Protein AF-0000000080189871 (afdb_homodimer)

Structure (mmCIF, N/CA/C/O backbone):
data_AF-0000000080189871-model_v1
#
loop_
_entity.id
_entity.type
_entity.pdbx_description
1 polymer 'Mannobiose 2-epimerase'
#
loop_
_atom_site.group_PDB
_atom_site.id
_atom_site.type_symbol
_atom_site.label_atom_id
_atom_site.label_alt_id
_atom_site.label_comp_id
_atom_site.label_asym_id
_atom_site.label_entity_id
_atom_site.label_seq_id
_atom_site.pdbx_PDB_ins_code
_atom_site.Cartn_x
_atom_site.Cartn_y
_atom_site.Cartn_z
_atom_site.occupancy
_atom_site.B_iso_or_equiv
_atom_site.auth_seq_id
_atom_site.auth_comp_id
_atom_site.auth_asym_id
_atom_site.auth_atom_id
_atom_site.pdbx_PDB_model_num
ATOM 1 N N . MET A 1 1 ? 31.719 9.633 5.012 1 29.56 1 MET A N 1
ATOM 2 C CA . MET A 1 1 ? 30.281 9.875 4.852 1 29.56 1 MET A CA 1
ATOM 3 C C . MET A 1 1 ? 29.766 10.789 5.957 1 29.56 1 MET A C 1
ATOM 5 O O . MET A 1 1 ? 28.578 11.109 5.988 1 29.56 1 MET A O 1
ATOM 9 N N . SER A 1 2 ? 30.438 10.758 7.121 1 47.84 2 SER A N 1
ATOM 10 C CA . SER A 1 2 ? 30.312 11.312 8.469 1 47.84 2 SER A CA 1
ATOM 11 C C . SER A 1 2 ? 30.469 12.828 8.453 1 47.84 2 SER A C 1
ATOM 13 O O . SER A 1 2 ? 29.766 13.531 9.188 1 47.84 2 SER A O 1
ATOM 15 N N . THR A 1 3 ? 31.281 13.258 7.617 1 51.78 3 THR A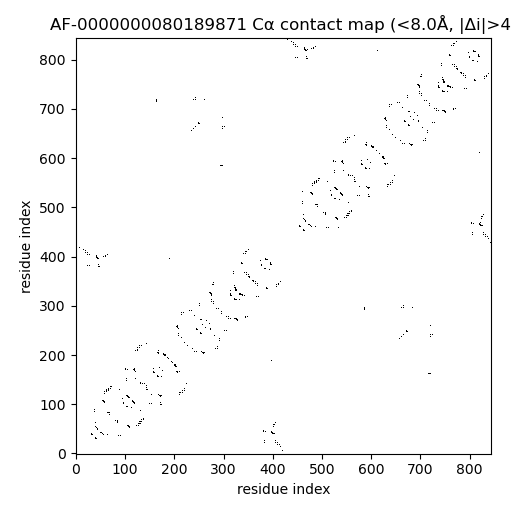 N 1
ATOM 16 C CA . THR A 1 3 ? 31.734 14.641 7.691 1 51.78 3 THR A CA 1
ATOM 17 C C . THR A 1 3 ? 30.672 15.586 7.137 1 51.78 3 THR A C 1
ATOM 19 O O . THR A 1 3 ? 30.438 16.656 7.699 1 51.78 3 THR A O 1
ATOM 22 N N . GLY A 1 4 ? 29.875 15.062 6.09 1 62.22 4 GLY A N 1
ATOM 23 C CA . GLY A 1 4 ? 28.875 15.867 5.41 1 62.22 4 GLY A CA 1
ATOM 24 C C . GLY A 1 4 ? 27.625 16.109 6.242 1 62.22 4 GLY A C 1
ATOM 25 O O . GLY A 1 4 ? 27.141 17.234 6.324 1 62.22 4 GLY A O 1
ATOM 26 N N . SER A 1 5 ? 27.344 15.133 7.004 1 73.94 5 SER A N 1
ATOM 27 C CA . SER A 1 5 ? 26.172 15.258 7.859 1 73.94 5 SER A CA 1
ATOM 28 C C . SER A 1 5 ? 26.469 16.109 9.086 1 73.94 5 SER A C 1
ATOM 30 O O . SER A 1 5 ? 25.641 16.922 9.5 1 73.94 5 SER A O 1
ATOM 32 N N . ASP A 1 6 ? 27.656 15.922 9.617 1 78.38 6 ASP A N 1
ATOM 33 C CA . ASP A 1 6 ? 28.062 16.703 10.789 1 78.38 6 ASP A CA 1
ATOM 34 C C . ASP A 1 6 ? 28.125 18.188 10.461 1 78.38 6 ASP A C 1
ATOM 36 O O . ASP A 1 6 ? 27.75 19.031 11.281 1 78.38 6 ASP A O 1
ATOM 40 N N . ASP A 1 7 ? 28.453 18.422 9.297 1 89.19 7 ASP A N 1
ATOM 41 C CA . ASP A 1 7 ? 28.562 19.812 8.859 1 89.19 7 ASP A CA 1
ATOM 42 C C . ASP A 1 7 ? 27.172 20.438 8.664 1 89.19 7 ASP A C 1
ATOM 44 O O . ASP A 1 7 ? 26.953 21.594 9.008 1 89.19 7 ASP A O 1
ATOM 48 N N . LEU A 1 8 ? 26.266 19.594 8.234 1 95.56 8 LEU A N 1
ATOM 49 C CA . LEU A 1 8 ? 24.906 20.062 8.008 1 95.56 8 LEU A CA 1
ATOM 50 C C . LEU A 1 8 ? 24.219 20.422 9.32 1 95.56 8 LEU A C 1
ATOM 52 O O . LEU A 1 8 ? 23.594 21.469 9.445 1 95.56 8 LEU A O 1
ATOM 56 N N . ALA A 1 9 ? 24.359 19.594 10.32 1 96.56 9 ALA A N 1
ATOM 57 C CA . ALA A 1 9 ? 23.781 19.828 11.641 1 96.56 9 ALA A CA 1
ATOM 58 C C . ALA A 1 9 ? 24.406 21.047 12.305 1 96.56 9 ALA A C 1
ATOM 60 O O . ALA A 1 9 ? 23.703 21.875 12.875 1 96.56 9 ALA A O 1
ATOM 61 N N . ALA A 1 10 ? 25.672 21.156 12.258 1 96.38 10 ALA A N 1
ATOM 62 C CA . ALA A 1 10 ? 26.391 22.266 12.875 1 96.38 10 ALA A CA 1
ATOM 63 C C . ALA A 1 10 ? 25.938 23.609 12.297 1 96.38 10 ALA A C 1
ATOM 65 O O . ALA A 1 10 ? 25.875 24.609 13.008 1 96.38 10 ALA A O 1
ATOM 66 N N . GLU A 1 11 ? 25.641 23.547 11.078 1 96.81 11 GLU A N 1
ATOM 67 C CA . GLU A 1 11 ? 25.266 24.781 10.406 1 96.81 11 GLU A CA 1
ATOM 68 C C . GLU A 1 11 ? 23.797 25.125 10.617 1 96.81 11 GLU A C 1
ATOM 70 O O . GLU A 1 11 ? 23.453 26.281 10.859 1 96.81 11 GLU A O 1
ATOM 75 N N . TYR A 1 12 ? 22.922 24.141 10.594 1 98.19 12 TYR A N 1
ATOM 76 C CA . TYR A 1 12 ? 21.5 24.453 10.453 1 98.19 12 TYR A CA 1
ATOM 77 C C . TYR A 1 12 ? 20.766 24.281 11.781 1 98.19 12 TYR A C 1
ATOM 79 O O . TYR A 1 12 ? 19.734 24.906 12.008 1 98.19 12 TYR A O 1
ATOM 87 N N . VAL A 1 13 ? 21.25 23.469 12.688 1 97.88 13 VAL A N 1
ATOM 88 C CA . VAL A 1 13 ? 20.547 23.234 13.953 1 97.88 13 VAL A CA 1
ATOM 89 C C . VAL A 1 13 ? 20.422 24.562 14.719 1 97.88 13 VAL A C 1
ATOM 91 O O . VAL A 1 13 ? 19.328 24.906 15.172 1 97.88 13 VAL A O 1
ATOM 94 N N . PRO A 1 14 ? 21.5 25.391 14.836 1 97.31 14 PRO A N 1
ATOM 95 C CA . PRO A 1 14 ? 21.344 26.656 15.547 1 97.31 14 PRO A CA 1
ATOM 96 C C . PRO A 1 14 ? 20.344 27.594 14.867 1 97.31 14 PRO A C 1
ATOM 98 O O . PRO A 1 14 ? 19.594 28.297 15.547 1 97.31 14 PRO A O 1
ATOM 101 N N . LYS A 1 15 ? 20.328 27.625 13.555 1 98 15 LYS A N 1
ATOM 102 C CA . LYS A 1 15 ? 19.406 28.469 12.805 1 98 15 LYS A CA 1
ATOM 103 C C . LYS A 1 15 ? 17.953 28.047 13.039 1 98 15 LYS A C 1
ATOM 105 O O . LYS A 1 15 ? 17.078 28.891 13.258 1 98 15 LYS A O 1
ATOM 110 N N . LEU A 1 16 ? 17.766 26.75 12.977 1 98.5 16 LEU A N 1
ATOM 111 C CA . LEU A 1 16 ? 16.422 26.203 13.164 1 98.5 16 LEU A CA 1
ATOM 112 C C . LEU A 1 16 ? 15.938 26.438 14.594 1 98.5 16 LEU A C 1
ATOM 114 O O . LEU A 1 16 ? 14.766 26.766 14.812 1 98.5 16 LEU A O 1
ATOM 118 N N . ARG A 1 17 ? 16.812 26.25 15.555 1 97.44 17 ARG A N 1
ATOM 119 C CA . ARG A 1 17 ? 16.453 26.469 16.953 1 97.44 17 ARG A CA 1
ATOM 120 C C . ARG A 1 17 ? 16.094 27.922 17.203 1 97.44 17 ARG A C 1
ATOM 122 O O . ARG A 1 17 ? 15.109 28.203 17.891 1 97.44 17 ARG A O 1
ATOM 129 N N . ARG A 1 18 ? 16.875 28.812 16.672 1 97.19 18 ARG A N 1
ATOM 130 C CA . ARG A 1 18 ? 16.562 30.234 16.797 1 97.19 18 ARG A CA 1
ATOM 131 C C . ARG A 1 18 ? 15.211 30.547 16.172 1 97.19 18 ARG A C 1
ATOM 133 O O . ARG A 1 18 ? 14.414 31.297 16.734 1 97.19 18 ARG A O 1
ATOM 140 N N . ASN A 1 19 ? 14.992 30.016 15 1 98.44 19 ASN A N 1
ATOM 141 C CA . ASN A 1 19 ? 13.711 30.188 14.32 1 98.44 19 ASN A CA 1
ATOM 142 C C . ASN A 1 19 ? 12.547 29.703 15.18 1 98.44 19 ASN A C 1
ATOM 144 O O . ASN A 1 19 ? 11.547 30.406 15.32 1 98.44 19 ASN A O 1
ATOM 148 N N . LEU A 1 20 ? 12.672 28.531 15.773 1 98.06 20 LEU A N 1
ATOM 149 C CA . LEU A 1 20 ? 11.625 27.938 16.609 1 98.06 20 LEU A CA 1
ATOM 150 C C . LEU A 1 20 ? 11.391 28.766 17.859 1 98.06 20 LEU A C 1
ATOM 152 O O . LEU A 1 20 ? 10.258 29.125 18.172 1 98.06 20 LEU A O 1
ATOM 156 N N . GLU A 1 21 ? 12.438 29.172 18.547 1 96.56 21 GLU A N 1
ATOM 157 C CA . GLU A 1 21 ? 12.328 29.828 19.859 1 96.56 21 GLU A CA 1
ATOM 158 C C . GLU A 1 21 ? 12.047 31.312 19.703 1 96.56 21 GLU A C 1
ATOM 160 O O . GLU A 1 21 ? 11.062 31.828 20.25 1 96.56 21 GLU A O 1
ATOM 165 N N . ASP A 1 22 ? 12.859 31.984 18.859 1 96.88 22 ASP A N 1
ATOM 166 C CA . ASP A 1 22 ? 12.867 33.438 18.859 1 96.88 22 ASP A CA 1
ATOM 167 C C . ASP A 1 22 ? 11.852 34 17.844 1 96.88 22 ASP A C 1
ATOM 169 O O . ASP A 1 22 ? 11.453 35.156 17.938 1 96.88 22 ASP A O 1
ATOM 173 N N . VAL A 1 23 ? 11.469 33.156 16.938 1 98.06 23 VAL A N 1
ATOM 174 C CA . VAL A 1 23 ? 10.586 33.688 15.898 1 98.06 23 VAL A CA 1
ATOM 175 C C . VAL A 1 23 ? 9.18 33.125 16.094 1 98.06 23 VAL A C 1
ATOM 177 O O . VAL A 1 23 ? 8.211 33.875 16.172 1 98.06 23 VAL A O 1
ATOM 180 N N . VAL A 1 24 ? 9.047 31.797 16.266 1 98.19 24 VAL A N 1
ATOM 181 C CA . VAL A 1 24 ? 7.734 31.156 16.312 1 98.19 24 VAL A CA 1
ATOM 182 C C . VAL A 1 24 ? 7.191 31.203 17.734 1 98.19 24 VAL A C 1
ATOM 184 O O . VAL A 1 24 ? 6.148 31.812 17.984 1 98.19 24 VAL A O 1
ATOM 187 N N . LEU A 1 25 ? 7.891 30.656 18.703 1 97.31 25 LEU A N 1
ATOM 188 C CA . LEU A 1 25 ? 7.379 30.531 20.062 1 97.31 25 LEU A CA 1
ATOM 189 C C . LEU A 1 25 ? 7.266 31.906 20.734 1 97.31 25 LEU A C 1
ATOM 191 O O . LEU A 1 25 ? 6.293 32.188 21.438 1 97.31 25 LEU A O 1
ATOM 195 N N . ASP A 1 26 ? 8.242 32.75 20.484 1 96.88 26 ASP A N 1
ATOM 196 C CA . ASP A 1 26 ? 8.195 34.094 21.062 1 96.88 26 ASP A CA 1
ATOM 197 C C . ASP A 1 26 ? 6.98 34.875 20.562 1 96.88 26 ASP A C 1
ATOM 199 O O . ASP A 1 26 ? 6.434 35.719 21.281 1 96.88 26 ASP A O 1
ATOM 203 N N . PHE A 1 27 ? 6.609 34.625 19.344 1 98.06 27 PHE A N 1
ATOM 204 C CA . PHE A 1 27 ? 5.434 35.312 18.781 1 98.06 27 PHE A CA 1
ATOM 205 C C . PHE A 1 27 ? 4.164 34.812 19.469 1 98.06 27 PHE A C 1
ATOM 207 O O . PHE A 1 27 ? 3.303 35.625 19.844 1 98.06 27 PHE A O 1
ATOM 214 N N . TRP A 1 28 ? 3.979 33.562 19.656 1 98.06 28 TRP A N 1
ATOM 215 C CA . TRP A 1 28 ? 2.713 32.938 20.062 1 98.06 28 TRP A CA 1
ATOM 216 C C . TRP A 1 28 ? 2.557 33 21.578 1 98.06 28 TRP A C 1
ATOM 218 O O . TRP A 1 28 ? 1.436 33 22.094 1 98.06 28 TRP A O 1
ATOM 228 N N . LEU A 1 29 ? 3.695 33.031 22.297 1 96.25 29 LEU A N 1
ATOM 229 C CA . LEU A 1 29 ? 3.613 33 23.75 1 96.25 29 LEU A CA 1
ATOM 230 C C . LEU A 1 29 ? 3.965 34.344 24.359 1 96.25 29 LEU A C 1
ATOM 232 O O . LEU A 1 29 ? 4.996 34.938 24.016 1 96.25 29 LEU A O 1
ATOM 236 N N . PRO A 1 30 ? 3.131 34.812 25.219 1 96.69 30 PRO A N 1
ATOM 237 C CA . PRO A 1 30 ? 1.905 34.219 25.766 1 96.69 30 PRO A CA 1
ATOM 238 C C . PRO A 1 30 ? 0.652 34.688 25.016 1 96.69 30 PRO A C 1
ATOM 240 O O . PRO A 1 30 ? -0.467 34.438 25.469 1 96.69 30 PRO A O 1
ATOM 243 N N . ARG A 1 31 ? 0.87 35.312 23.922 1 95.31 31 ARG A N 1
ATOM 244 C CA . ARG A 1 31 ? -0.196 36.062 23.266 1 95.31 31 ARG A CA 1
ATOM 245 C C . ARG A 1 31 ? -1.363 35.156 22.906 1 95.31 31 ARG A C 1
ATOM 247 O O . ARG A 1 31 ? -2.52 35.594 22.906 1 95.31 31 ARG A O 1
ATOM 254 N N . CYS A 1 32 ? -1.1 33.969 22.562 1 97.69 32 CYS A N 1
ATOM 255 C CA . CYS A 1 32 ? -2.16 33.094 22.031 1 97.69 32 CYS A CA 1
ATOM 256 C C . CYS A 1 32 ? -2.975 32.469 23.172 1 97.69 32 CYS A C 1
ATOM 258 O O . CYS A 1 32 ? -4.051 31.922 22.938 1 97.69 32 CYS A O 1
ATOM 260 N N . LEU A 1 33 ? -2.488 32.5 24.406 1 98.31 33 LEU A N 1
ATOM 261 C CA . LEU A 1 33 ? -3.143 31.859 25.531 1 98.31 33 LEU A CA 1
ATOM 262 C C . LEU A 1 33 ? -4.359 32.656 25.984 1 98.31 33 LEU A C 1
ATOM 264 O O . LEU A 1 33 ? -4.246 33.844 26.312 1 98.31 33 LEU A O 1
ATOM 268 N N . ASP A 1 34 ? -5.469 32.062 25.906 1 98.19 34 ASP A N 1
ATOM 269 C CA . ASP A 1 34 ? -6.688 32.656 26.422 1 98.19 34 ASP A CA 1
ATOM 270 C C . ASP A 1 34 ? -6.938 32.25 27.875 1 98.19 34 ASP A C 1
ATOM 272 O O . ASP A 1 34 ? -7.75 31.375 28.156 1 98.19 34 ASP A O 1
ATOM 276 N N . ASP A 1 35 ? -6.398 32.938 28.766 1 95.56 35 ASP A N 1
ATOM 277 C CA . ASP A 1 35 ? -6.461 32.625 30.188 1 95.56 35 ASP A CA 1
ATOM 278 C C . ASP A 1 35 ? -7.859 32.875 30.75 1 95.56 35 ASP A C 1
ATOM 280 O O . ASP A 1 35 ? -8.203 32.344 31.812 1 95.56 35 ASP A O 1
ATOM 284 N N . GLU A 1 36 ? -8.555 33.656 30.031 1 96.94 36 GLU A N 1
ATOM 285 C CA . GLU A 1 36 ? -9.883 34 30.516 1 96.94 36 GLU A CA 1
ATOM 286 C C . GLU A 1 36 ? -10.898 32.906 30.203 1 96.94 36 GLU A C 1
ATOM 288 O O . GLU A 1 36 ? -11.695 32.531 31.047 1 96.94 36 GLU A O 1
ATOM 293 N N . HIS A 1 37 ? -10.836 32.375 29 1 97.81 37 HIS A N 1
ATOM 294 C CA . HIS A 1 37 ? -11.891 31.469 28.578 1 97.81 37 HIS A CA 1
ATOM 295 C C . HIS A 1 37 ? -11.328 30.094 28.234 1 97.81 37 HIS A C 1
ATOM 297 O O . HIS A 1 37 ? -12.078 29.156 27.969 1 97.81 37 HIS A O 1
ATOM 303 N N . GLY A 1 38 ? -10.016 29.953 28.266 1 98.19 38 GLY A N 1
ATOM 304 C CA . GLY A 1 38 ? -9.383 28.703 27.906 1 98.19 38 GLY A CA 1
ATOM 305 C C . GLY A 1 38 ? -9.062 28.609 26.422 1 98.19 38 GLY A C 1
ATOM 306 O O . GLY A 1 38 ? -9.57 29.391 25.625 1 98.19 38 GLY A O 1
ATOM 307 N N . GLY A 1 39 ? -8.195 27.688 26.094 1 98.5 39 GLY A N 1
ATOM 308 C CA . GLY A 1 39 ? -7.805 27.484 24.703 1 98.5 39 GLY A CA 1
ATOM 309 C C . GLY A 1 39 ? -6.875 28.578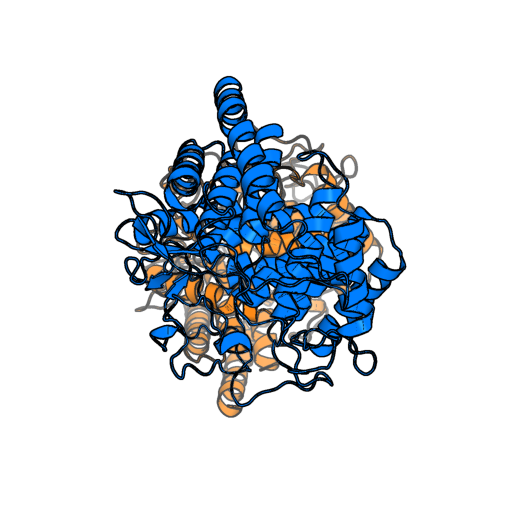 24.188 1 98.5 39 GLY A C 1
ATOM 310 O O . GLY A 1 39 ? -6.027 29.078 24.938 1 98.5 39 GLY A O 1
ATOM 311 N N . TYR A 1 40 ? -7.062 28.812 22.844 1 98.56 40 TYR A N 1
ATOM 312 C CA . TYR A 1 40 ? -6.086 29.703 22.203 1 98.56 40 TYR A CA 1
ATOM 313 C C . TYR A 1 40 ? -6.773 30.734 21.328 1 98.56 40 TYR A C 1
ATOM 315 O O . TYR A 1 40 ? -7.773 30.438 20.672 1 98.56 40 TYR A O 1
ATOM 323 N N . VAL A 1 41 ? -6.266 31.906 21.328 1 97.12 41 VAL A N 1
ATOM 324 C CA . VAL A 1 41 ? -6.637 32.969 20.375 1 97.12 41 VAL A CA 1
ATOM 325 C C . VAL A 1 41 ? -5.602 33.031 19.25 1 97.12 41 VAL A C 1
ATOM 327 O O . VAL A 1 41 ? -4.41 33.219 19.516 1 97.12 41 VAL A O 1
ATOM 330 N N . LEU A 1 42 ? -6.102 32.969 17.984 1 94.94 42 LEU A N 1
ATOM 331 C CA . LEU A 1 42 ? -5.117 32.656 16.953 1 94.94 42 LEU A CA 1
ATOM 332 C C . LEU A 1 42 ? -5.215 33.656 15.797 1 94.94 42 LEU A C 1
ATOM 334 O O . LEU A 1 42 ? -4.473 33.562 14.812 1 94.94 42 LEU A O 1
ATOM 338 N N . SER A 1 43 ? -6.047 34.656 15.898 1 93.62 43 SER A N 1
ATOM 339 C CA . SER A 1 43 ? -6.23 35.625 14.82 1 93.62 43 SER A CA 1
ATOM 340 C C . SER A 1 43 ? -5.344 36.844 15.016 1 93.62 43 SER A C 1
ATOM 342 O O . SER A 1 43 ? -5.668 37.75 15.797 1 93.62 43 SER A O 1
ATOM 344 N N . TYR A 1 44 ? -4.277 36.906 14.219 1 95.62 44 TYR A N 1
ATOM 345 C CA . TYR A 1 44 ? -3.338 38 14.305 1 95.62 44 TYR A CA 1
ATOM 346 C C . TYR A 1 44 ? -2.961 38.531 12.922 1 95.62 44 TYR A C 1
ATOM 348 O O . TYR A 1 44 ? -2.734 37.719 12 1 95.62 44 TYR A O 1
ATOM 356 N N . ASP A 1 45 ? -2.947 39.812 12.727 1 94.06 45 ASP A N 1
ATOM 357 C CA . ASP A 1 45 ? -2.67 40.406 11.422 1 94.06 45 ASP A CA 1
ATOM 358 C C . ASP A 1 45 ? -1.179 40.344 11.102 1 94.06 45 ASP A C 1
ATOM 360 O O . ASP A 1 45 ? -0.42 39.625 11.766 1 94.06 45 ASP A O 1
ATOM 364 N N . GLU A 1 46 ? -0.708 41.031 10.055 1 93.88 46 GLU A N 1
ATOM 365 C CA . GLU A 1 46 ? 0.654 40.906 9.547 1 93.88 46 GLU A CA 1
ATOM 366 C C . GLU A 1 46 ? 1.656 41.531 10.5 1 93.88 46 GLU A C 1
ATOM 368 O O . GLU A 1 46 ? 2.857 41.281 10.414 1 93.88 46 GLU A O 1
ATOM 373 N N . THR A 1 47 ? 1.153 42.344 11.469 1 94.94 47 THR A N 1
ATOM 374 C CA . THR A 1 47 ? 2.035 43 12.422 1 94.94 47 THR A CA 1
ATOM 375 C C . THR A 1 47 ? 1.99 42.312 13.781 1 94.94 47 THR A C 1
ATOM 377 O O . THR A 1 47 ? 2.691 42.719 14.711 1 94.94 47 THR A O 1
ATOM 380 N N . GLY A 1 48 ? 1.097 41.312 13.898 1 95 48 GLY A N 1
ATOM 381 C CA . GLY A 1 48 ? 0.972 40.594 15.156 1 95 48 GLY A CA 1
ATOM 382 C C . GLY A 1 48 ? -0.104 41.188 16.062 1 95 48 GLY A C 1
ATOM 383 O O . GLY A 1 48 ? -0.246 40.75 17.219 1 95 48 GLY A O 1
ATOM 384 N N . ALA A 1 49 ? -0.809 42.125 15.539 1 95.94 49 ALA A N 1
ATOM 385 C CA . ALA A 1 49 ? -1.943 42.656 16.297 1 95.94 49 ALA A CA 1
ATOM 386 C C . ALA A 1 49 ? -3.174 41.781 16.125 1 95.94 49 ALA A C 1
ATOM 388 O O . ALA A 1 49 ? -3.348 41.125 15.086 1 95.94 49 ALA A O 1
ATOM 389 N N . PHE A 1 50 ? -4 41.75 17.188 1 95.06 50 PHE A N 1
ATOM 390 C CA . PHE A 1 50 ? -5.23 40.969 17.094 1 95.06 50 PHE A CA 1
ATOM 391 C C . PHE A 1 50 ? -6.078 41.406 15.914 1 95.06 50 PHE A C 1
ATOM 393 O O . PHE A 1 50 ? -6.312 42.594 15.727 1 95.06 50 PHE A O 1
ATOM 400 N N . ALA A 1 51 ? -6.605 40.469 15.172 1 92.56 51 ALA A N 1
ATOM 401 C CA . ALA A 1 51 ? -7.258 40.75 13.906 1 92.56 51 ALA A CA 1
ATOM 402 C C . ALA A 1 51 ? -8.773 40.688 14.031 1 92.56 51 ALA A C 1
ATOM 404 O O . ALA A 1 51 ? -9.492 40.781 13.039 1 92.56 51 ALA A O 1
ATOM 405 N N . GLY A 1 52 ? -9.297 40.438 15.141 1 91.12 52 GLY A N 1
ATOM 406 C CA . GLY A 1 52 ? -10.711 40.688 15.375 1 91.12 52 GLY A CA 1
ATOM 407 C C . GLY A 1 52 ? -11.516 39.406 15.469 1 91.12 52 GLY A C 1
ATOM 408 O O . GLY A 1 52 ? -12.641 39.406 15.977 1 91.12 52 GLY A O 1
ATOM 409 N N . ASN A 1 53 ? -11.055 38.312 14.977 1 91 53 ASN A N 1
ATOM 410 C CA . ASN A 1 53 ? -11.766 37.031 15.07 1 91 53 ASN A CA 1
ATOM 411 C C . ASN A 1 53 ? -11.297 36.219 16.266 1 91 53 ASN A C 1
ATOM 413 O O . ASN A 1 53 ? -10.172 35.719 16.281 1 91 53 ASN A O 1
ATOM 417 N N . ASP A 1 54 ? -12.18 35.969 17.219 1 92.44 54 ASP A N 1
ATOM 418 C CA . ASP A 1 54 ? -11.781 35.219 18.422 1 92.44 54 ASP A CA 1
ATOM 419 C C . ASP A 1 54 ? -12.516 33.875 18.516 1 92.44 54 ASP A C 1
ATOM 421 O O . ASP A 1 54 ? -12.578 33.281 19.578 1 92.44 54 ASP A O 1
ATOM 425 N N . HIS A 1 55 ? -13.109 33.469 17.344 1 95.25 55 HIS A N 1
ATOM 426 C CA . HIS A 1 55 ? -13.688 32.125 17.297 1 95.25 55 HIS A CA 1
ATOM 427 C C . HIS A 1 55 ? -12.617 31.047 17.438 1 95.25 55 HIS A C 1
ATOM 429 O O . HIS A 1 55 ? -11.445 31.297 17.141 1 95.25 55 HIS A O 1
ATOM 435 N N . LYS A 1 56 ? -13.062 29.953 17.969 1 97.38 56 LYS A N 1
ATOM 436 C CA . LYS A 1 56 ? -12.141 28.844 18.156 1 97.38 56 LYS A CA 1
ATOM 437 C C . LYS A 1 56 ? -12.586 27.609 17.375 1 97.38 56 LYS A C 1
ATOM 439 O O . LYS A 1 56 ? -13.617 27.016 17.703 1 97.38 56 LYS A O 1
ATOM 444 N N . MET A 1 57 ? -11.836 27.312 16.359 1 96.25 57 MET A N 1
ATOM 445 C CA . MET A 1 57 ? -12.117 26.203 15.461 1 96.25 57 MET A CA 1
ATOM 446 C C . MET A 1 57 ? -11.32 24.969 15.875 1 96.25 57 MET A C 1
ATOM 448 O O . MET A 1 57 ? -10.148 25.078 16.266 1 96.25 57 MET A O 1
ATOM 452 N N . LEU A 1 58 ? -11.898 23.797 15.742 1 98.12 58 LEU A N 1
ATOM 453 C CA . LEU A 1 58 ? -11.367 22.531 16.25 1 98.12 58 LEU A CA 1
ATOM 454 C C . LEU A 1 58 ? -9.969 22.281 15.711 1 98.12 58 LEU A C 1
ATOM 456 O O . LEU A 1 58 ? -9.062 21.906 16.453 1 98.12 58 LEU A O 1
ATOM 460 N N . VAL A 1 59 ? -9.719 22.5 14.398 1 97.06 59 VAL A N 1
ATOM 461 C CA . VAL A 1 59 ? -8.484 22.141 13.703 1 97.06 59 VAL A CA 1
ATOM 462 C C . VAL A 1 59 ? -7.309 22.875 14.344 1 97.06 59 VAL A C 1
ATOM 464 O O . VAL A 1 59 ? -6.379 22.234 14.852 1 97.06 59 VAL A O 1
ATOM 467 N N . THR A 1 60 ? -7.395 24.141 14.453 1 96.31 60 THR A N 1
ATOM 468 C CA . THR A 1 60 ? -6.23 24.906 14.883 1 96.31 60 THR A CA 1
ATOM 469 C C . THR A 1 60 ? -6.082 24.875 16.406 1 96.31 60 THR A C 1
ATOM 471 O O . THR A 1 60 ? -4.969 24.906 16.922 1 96.31 60 THR A O 1
ATOM 474 N N . GLN A 1 61 ? -7.227 24.75 17.156 1 98.44 61 GLN A N 1
ATOM 475 C CA . GLN A 1 61 ? -7.121 24.516 18.594 1 98.44 61 GLN A CA 1
ATOM 476 C C . GLN A 1 61 ? -6.355 23.219 18.875 1 98.44 61 GLN A C 1
ATOM 478 O O . GLN A 1 61 ? -5.465 23.203 19.719 1 98.44 61 GLN A O 1
ATOM 483 N N . SER A 1 62 ? -6.719 22.203 18.109 1 98.88 62 SER A N 1
ATOM 484 C CA . SER A 1 62 ? -6.086 20.906 18.281 1 98.88 62 SER A CA 1
ATOM 485 C C . SER A 1 62 ? -4.625 20.938 17.844 1 98.88 62 SER A C 1
ATOM 487 O O . SER A 1 62 ? -3.775 20.281 18.453 1 98.88 62 SER A O 1
ATOM 489 N N . ARG A 1 63 ? -4.328 21.656 16.781 1 98.81 63 ARG A N 1
ATOM 490 C CA . ARG A 1 63 ? -2.963 21.797 16.281 1 98.81 63 ARG A CA 1
ATOM 491 C C . ARG A 1 63 ? -2.066 22.453 17.328 1 98.81 63 ARG A C 1
ATOM 493 O O . ARG A 1 63 ? -0.923 22.047 17.516 1 98.81 63 ARG A O 1
ATOM 500 N N . MET A 1 64 ? -2.592 23.438 17.984 1 98.75 64 MET A N 1
ATOM 501 C CA . MET A 1 64 ? -1.818 24.109 19.016 1 98.75 64 MET A CA 1
ATOM 502 C C . MET A 1 64 ? -1.623 23.203 20.234 1 98.75 64 MET A C 1
ATOM 504 O O . MET A 1 64 ? -0.546 23.188 20.828 1 98.75 64 MET A O 1
ATOM 508 N N . LEU A 1 65 ? -2.695 22.516 20.594 1 98.88 65 LEU A N 1
ATOM 509 C CA . LEU A 1 65 ? -2.551 21.5 21.625 1 98.88 65 LEU A CA 1
ATOM 510 C C . LEU A 1 65 ? -1.423 20.531 21.297 1 98.88 65 LEU A C 1
ATOM 512 O O . LEU A 1 65 ? -0.58 20.234 22.141 1 98.88 65 LEU A O 1
ATOM 516 N N . TRP A 1 66 ? -1.419 20.047 20.078 1 98.88 66 TRP A N 1
ATOM 517 C CA . TRP A 1 66 ? -0.363 19.141 19.641 1 98.88 66 TRP A CA 1
ATOM 518 C C . TRP A 1 66 ? 1.01 19.781 19.812 1 98.88 66 TRP A C 1
ATOM 520 O O . TRP A 1 66 ? 1.927 19.172 20.359 1 98.88 66 TRP A O 1
ATOM 530 N N . LEU A 1 67 ? 1.167 21 19.328 1 98.62 67 LEU A N 1
ATOM 531 C CA . LEU A 1 67 ? 2.463 21.672 19.328 1 98.62 67 LEU A CA 1
ATOM 532 C C . LEU A 1 67 ? 3.021 21.766 20.75 1 98.62 67 LEU A C 1
ATOM 534 O O . LEU A 1 67 ? 4.164 21.359 20.984 1 98.62 67 LEU A O 1
ATOM 538 N N . PHE A 1 68 ? 2.207 22.281 21.656 1 98.56 68 PHE A N 1
ATOM 539 C CA . PHE A 1 68 ? 2.689 22.469 23.031 1 98.56 68 PHE A CA 1
ATOM 540 C C . PHE A 1 68 ? 2.955 21.125 23.703 1 98.56 68 PHE A C 1
ATOM 542 O O . PHE A 1 68 ? 3.881 21.016 24.5 1 98.56 68 PHE A O 1
ATOM 549 N N . SER A 1 69 ? 2.146 20.172 23.391 1 98.5 69 SER A N 1
ATOM 550 C CA . SER A 1 69 ? 2.41 18.828 23.906 1 98.5 69 SER A CA 1
ATOM 551 C C . SER A 1 69 ? 3.723 18.266 23.359 1 98.5 69 SER A C 1
ATOM 553 O O . SER A 1 69 ? 4.527 17.719 24.109 1 98.5 69 SER A O 1
ATOM 555 N N . ARG A 1 70 ? 3.941 18.438 22.062 1 98.06 70 ARG A N 1
ATOM 556 C CA . ARG A 1 70 ? 5.137 17.938 21.406 1 98.06 70 ARG A CA 1
ATOM 557 C C . ARG A 1 70 ? 6.391 18.641 21.922 1 98.06 70 ARG A C 1
ATOM 559 O O . ARG A 1 70 ? 7.438 18.016 22.078 1 98.06 70 ARG A O 1
ATOM 566 N N . LEU A 1 71 ? 6.25 19.922 22.125 1 97.81 71 LEU A N 1
ATOM 567 C CA . LEU A 1 71 ? 7.355 20.688 22.672 1 97.81 71 LEU A CA 1
ATOM 568 C C . LEU A 1 71 ? 7.742 20.172 24.062 1 97.81 71 LEU A C 1
ATOM 570 O O . LEU A 1 71 ? 8.93 20.094 24.391 1 97.81 71 LEU A O 1
ATOM 574 N N . SER A 1 72 ? 6.793 19.797 24.797 1 95.88 72 SER A N 1
ATOM 575 C CA . SER A 1 72 ? 7.031 19.312 26.156 1 95.88 72 SER A CA 1
ATOM 576 C C . SER A 1 72 ? 7.75 17.969 26.156 1 95.88 72 SER A C 1
ATOM 578 O O . SER A 1 72 ? 8.406 17.609 27.141 1 95.88 72 SER A O 1
ATOM 580 N N . ARG A 1 73 ? 7.672 17.234 25.062 1 94.19 73 ARG A N 1
ATOM 581 C CA . ARG A 1 73 ? 8.312 15.938 24.953 1 94.19 73 ARG A CA 1
ATOM 582 C C . ARG A 1 73 ? 9.656 16.047 24.234 1 94.19 73 ARG A C 1
ATOM 584 O O . ARG A 1 73 ? 10.352 15.039 24.062 1 94.19 73 ARG A O 1
ATOM 591 N N . SER A 1 74 ? 9.992 17.203 23.859 1 93 74 SER A N 1
ATOM 592 C CA . SER A 1 74 ? 11.195 17.375 23.047 1 93 74 SER A CA 1
ATOM 593 C C . SER A 1 74 ? 12.352 17.906 23.891 1 93 74 SER A C 1
ATOM 595 O O . SER A 1 74 ? 12.141 18.656 24.859 1 93 74 SER A O 1
ATOM 597 N N . ASP A 1 75 ? 13.578 17.578 23.531 1 90.31 75 ASP A N 1
ATOM 598 C CA . ASP A 1 75 ? 14.773 18.141 24.156 1 90.31 75 ASP A CA 1
ATOM 599 C C . ASP A 1 75 ? 15.375 19.25 23.312 1 90.31 75 ASP A C 1
ATOM 601 O O . ASP A 1 75 ? 16.469 19.75 23.625 1 90.31 75 ASP A O 1
ATOM 605 N N . VAL A 1 76 ? 14.586 19.594 22.297 1 89.81 76 VAL A N 1
ATOM 606 C CA . VAL A 1 76 ? 15.094 20.562 21.344 1 89.81 76 VAL A CA 1
ATOM 607 C C . VAL A 1 76 ? 15.062 21.969 21.953 1 89.81 76 VAL A C 1
ATOM 609 O O . VAL A 1 76 ? 15.914 22.797 21.641 1 89.81 76 VAL A O 1
ATOM 612 N N . VAL A 1 77 ? 14.055 22.234 22.641 1 85.25 77 VAL A N 1
ATOM 613 C CA . VAL A 1 77 ? 13.914 23.562 23.25 1 85.25 77 VAL A CA 1
ATOM 614 C C . VAL A 1 77 ? 13.867 23.422 24.766 1 85.25 77 VAL A C 1
ATOM 616 O O . VAL A 1 77 ? 13.477 22.375 25.297 1 85.25 77 VAL A O 1
ATOM 619 N N . ASP A 1 78 ? 14.359 24.516 25.375 1 81.5 78 ASP A N 1
ATOM 620 C CA . ASP A 1 78 ? 14.305 24.547 26.844 1 81.5 78 ASP A CA 1
ATOM 621 C C . ASP A 1 78 ? 12.914 24.938 27.328 1 81.5 78 ASP A C 1
ATOM 623 O O . ASP A 1 78 ? 12.195 25.688 26.656 1 81.5 78 ASP A O 1
ATOM 627 N N . GLY A 1 79 ? 12.492 24.344 28.328 1 81.31 79 GLY A N 1
ATOM 628 C CA . GLY A 1 79 ? 11.242 24.766 28.922 1 81.31 79 GLY A CA 1
ATOM 629 C C . GLY A 1 79 ? 10.219 23.641 29.016 1 81.31 79 GLY A C 1
ATOM 630 O O . GLY A 1 79 ? 10.445 22.547 28.516 1 81.31 79 GLY A O 1
ATOM 631 N N . ASP A 1 80 ? 9.266 23.953 29.797 1 87.12 80 ASP A N 1
ATOM 632 C CA . ASP A 1 80 ? 8.094 23.094 29.938 1 87.12 80 ASP A CA 1
ATOM 633 C C . ASP A 1 80 ? 6.84 23.766 29.391 1 87.12 80 ASP A C 1
ATOM 635 O O . ASP A 1 80 ? 6.602 24.953 29.672 1 87.12 80 ASP A O 1
ATOM 639 N N . TYR A 1 81 ? 6.164 23.203 28.438 1 96.5 81 TYR A N 1
ATOM 640 C CA . TYR A 1 81 ? 5.004 23.766 27.766 1 96.5 81 TYR A CA 1
ATOM 641 C C . TYR A 1 81 ? 3.732 23.016 28.141 1 96.5 81 TYR A C 1
ATOM 643 O O . TYR A 1 81 ? 2.75 23.031 27.391 1 96.5 81 TYR A O 1
ATOM 651 N N . LEU A 1 82 ? 3.779 22.344 29.234 1 97.12 82 LEU A N 1
ATOM 652 C CA . LEU A 1 82 ? 2.654 21.5 29.641 1 97.12 82 LEU A CA 1
ATOM 653 C C . LEU A 1 82 ? 1.463 22.344 30.062 1 97.12 82 LEU A C 1
ATOM 655 O O . LEU A 1 82 ? 0.311 21.969 29.844 1 97.12 82 LEU A O 1
ATOM 659 N N . ASP A 1 83 ? 1.763 23.5 30.766 1 97.81 83 ASP A N 1
ATOM 660 C CA . ASP A 1 83 ? 0.663 24.391 31.141 1 97.81 83 ASP A CA 1
ATOM 661 C C . ASP A 1 83 ? -0.071 24.891 29.906 1 97.81 83 ASP A C 1
ATOM 663 O O . ASP A 1 83 ? -1.301 24.984 29.891 1 97.81 83 ASP A O 1
ATOM 667 N N . GLU A 1 84 ? 0.692 25.297 28.922 1 98.12 84 GLU A N 1
ATOM 668 C CA . GLU A 1 84 ? 0.119 25.75 27.656 1 98.12 84 GLU A CA 1
ATOM 669 C C . GLU A 1 84 ? -0.697 24.641 27 1 98.12 84 GLU A C 1
ATOM 671 O O . GLU A 1 84 ? -1.775 24.891 26.469 1 98.12 84 GLU A O 1
ATOM 676 N N . ALA A 1 85 ? -0.195 23.406 27.062 1 98.62 85 ALA A N 1
ATOM 677 C CA . ALA A 1 85 ? -0.898 22.266 26.5 1 98.62 85 ALA A CA 1
ATOM 678 C C . ALA A 1 85 ? -2.178 21.969 27.281 1 98.62 85 ALA A C 1
ATOM 680 O O . ALA A 1 85 ? -3.219 21.672 26.688 1 98.62 85 ALA A O 1
ATOM 681 N N . GLU A 1 86 ? -2.072 21.984 28.578 1 98.69 86 GLU A N 1
ATOM 682 C CA . GLU A 1 86 ? -3.221 21.688 29.422 1 98.69 86 GLU A CA 1
ATOM 683 C C . GLU A 1 86 ? -4.371 22.656 29.156 1 98.69 86 GLU A C 1
ATOM 685 O O . GLU A 1 86 ? -5.539 22.266 29.172 1 98.69 86 GLU A O 1
ATOM 690 N N . LEU A 1 87 ? -4.02 23.891 28.906 1 98.62 87 LEU A N 1
ATOM 691 C CA . LEU A 1 87 ? -5.023 24.906 28.578 1 98.62 87 LEU A CA 1
ATOM 692 C C . LEU A 1 87 ? -5.852 24.469 27.375 1 98.62 87 LEU A C 1
ATOM 694 O O . LEU A 1 87 ? -7.074 24.609 27.359 1 98.62 87 LEU A O 1
ATOM 698 N N . GLY A 1 88 ? -5.164 24.016 26.328 1 98.69 88 GLY A N 1
ATOM 699 C CA . GLY A 1 88 ? -5.84 23.516 25.141 1 98.69 88 GLY A CA 1
ATOM 700 C C . GLY A 1 88 ? -6.625 22.25 25.375 1 98.69 88 GLY A C 1
ATOM 701 O O . GLY A 1 88 ? -7.746 22.094 24.891 1 98.69 88 GLY A O 1
ATOM 702 N N . TYR A 1 89 ? -6.098 21.312 26.156 1 98.88 89 TYR A N 1
ATOM 703 C CA . TYR A 1 89 ? -6.758 20.047 26.469 1 98.88 89 TYR A CA 1
ATOM 704 C C . TYR A 1 89 ? -8.07 20.297 27.203 1 98.88 89 TYR A C 1
ATOM 706 O O . TYR A 1 89 ? -9.109 19.734 26.828 1 98.88 89 TYR A O 1
ATOM 714 N N . GLU A 1 90 ? -7.965 21.094 28.234 1 98.81 90 GLU A N 1
ATOM 715 C CA . GLU A 1 90 ? -9.156 21.391 29.016 1 98.81 90 GLU A CA 1
ATOM 716 C C . GLU A 1 90 ? -10.234 22.047 28.172 1 98.81 90 GLU A C 1
ATOM 718 O O . GLU A 1 90 ? -11.422 21.766 28.312 1 98.81 90 GLU A O 1
ATOM 723 N N . PHE A 1 91 ? -9.828 22.938 27.281 1 98.81 91 PHE A N 1
ATOM 724 C CA . PHE A 1 91 ? -10.797 23.625 26.438 1 98.81 91 PHE A CA 1
ATOM 725 C C . PHE A 1 91 ? -11.484 22.641 25.5 1 98.81 91 PHE A C 1
ATOM 727 O O . PHE A 1 91 ? -12.703 22.703 25.312 1 98.81 91 PHE A O 1
ATOM 734 N N . LEU A 1 92 ? -10.711 21.734 24.844 1 98.81 92 LEU A N 1
ATOM 735 C CA . LEU A 1 92 ? -11.305 20.719 23.984 1 98.81 92 LEU A CA 1
ATOM 736 C C . LEU A 1 92 ? -12.289 19.859 24.766 1 98.81 92 LEU A C 1
ATOM 738 O O . LEU A 1 92 ? -13.422 19.641 24.312 1 98.81 92 LEU A O 1
ATOM 742 N N . ARG A 1 93 ? -11.875 19.422 25.906 1 98.69 93 ARG A N 1
ATOM 743 C CA . ARG A 1 93 ? -12.656 18.5 26.719 1 98.69 93 ARG A CA 1
ATOM 744 C C . ARG A 1 93 ? -13.93 19.172 27.234 1 98.69 93 ARG A C 1
ATOM 746 O O . ARG A 1 93 ? -15.016 18.594 27.156 1 98.69 93 ARG A O 1
ATOM 753 N N . ASP A 1 94 ? -13.781 20.406 27.703 1 98.5 94 ASP A N 1
ATOM 754 C CA . ASP A 1 94 ? -14.859 21.016 28.469 1 98.5 94 ASP A CA 1
ATOM 755 C C . ASP A 1 94 ? -15.789 21.812 27.547 1 98.5 94 ASP A C 1
ATOM 757 O O . ASP A 1 94 ? -16.984 21.953 27.844 1 98.5 94 ASP A O 1
ATOM 761 N N . GLU A 1 95 ? -15.242 22.391 26.406 1 98.56 95 GLU A N 1
ATOM 762 C CA . GLU A 1 95 ? -16.031 23.344 25.641 1 98.56 95 GLU A CA 1
ATOM 763 C C . GLU A 1 95 ? -16.359 22.797 24.25 1 98.56 95 GLU A C 1
ATOM 765 O O . GLU A 1 95 ? -17.375 23.172 23.656 1 98.56 95 GLU A O 1
ATOM 770 N N . MET A 1 96 ? -15.531 21.891 23.719 1 98.75 96 MET A N 1
ATOM 771 C CA . MET A 1 96 ? -15.734 21.547 22.328 1 98.75 96 MET A CA 1
ATOM 772 C C . MET A 1 96 ? -16.188 20.094 22.188 1 98.75 96 MET A C 1
ATOM 774 O O . MET A 1 96 ? -16.688 19.688 21.141 1 98.75 96 MET A O 1
ATOM 778 N N . HIS A 1 97 ? -15.992 19.25 23.203 1 98.81 97 HIS A N 1
ATOM 779 C CA . HIS A 1 97 ? -16.469 17.875 23.188 1 98.81 97 HIS A CA 1
ATOM 780 C C . HIS A 1 97 ? -17.984 17.812 23.172 1 98.81 97 HIS A C 1
ATOM 782 O O . HIS A 1 97 ? -18.656 18.531 23.922 1 98.81 97 HIS A O 1
ATOM 788 N N . ASP A 1 98 ? -18.5 17.062 22.281 1 98.62 98 ASP A N 1
ATOM 789 C CA . ASP A 1 98 ? -19.938 16.797 22.219 1 98.62 98 ASP A CA 1
ATOM 790 C C . ASP A 1 98 ? -20.328 15.656 23.141 1 98.62 98 ASP A C 1
ATOM 792 O O . ASP A 1 98 ? -20.297 14.484 22.734 1 98.62 98 ASP A O 1
ATOM 796 N N . ASP A 1 99 ? -20.766 15.93 24.312 1 97.06 99 ASP A N 1
ATOM 797 C CA . ASP A 1 99 ? -21.062 14.945 25.344 1 97.06 99 ASP A CA 1
ATOM 798 C C . ASP A 1 99 ? -22.266 14.086 24.953 1 97.06 99 ASP A C 1
ATOM 800 O O . ASP A 1 99 ? -22.422 12.961 25.438 1 97.06 99 ASP A O 1
ATOM 804 N N . GLU A 1 100 ? -23.047 14.664 24.109 1 97.75 100 GLU A N 1
ATOM 805 C CA . GLU A 1 100 ? -24.281 13.969 23.734 1 97.75 100 GLU A CA 1
ATOM 806 C C . GLU A 1 100 ? -24 12.883 22.703 1 97.75 100 GLU A C 1
ATOM 808 O O . GLU A 1 100 ? -24.5 11.766 22.812 1 97.75 100 GLU A O 1
ATOM 813 N N . HIS A 1 101 ? -23.203 13.18 21.688 1 98.19 101 HIS A N 1
ATOM 814 C CA . HIS A 1 101 ? -23.094 12.266 20.547 1 98.19 101 HIS A CA 1
ATOM 815 C C . HIS A 1 101 ? -21.656 11.789 20.375 1 98.19 101 HIS A C 1
ATOM 817 O O . HIS A 1 101 ? -21.391 10.945 19.516 1 98.19 101 HIS A O 1
ATOM 823 N N . GLY A 1 102 ? -20.734 12.273 21.203 1 98.5 102 GLY A N 1
ATOM 824 C CA . GLY A 1 102 ? -19.328 11.953 21.031 1 98.5 102 GLY A CA 1
ATOM 825 C C . GLY A 1 102 ? -18.656 12.805 19.969 1 98.5 102 GLY A C 1
ATOM 826 O O . GLY A 1 102 ? -19.328 13.477 19.188 1 98.5 102 GLY A O 1
ATOM 827 N N . GLY A 1 103 ? -17.375 12.812 19.969 1 98.81 103 GLY A N 1
ATOM 828 C CA . GLY A 1 103 ? -16.625 13.648 19.047 1 98.81 103 GLY A CA 1
ATOM 829 C C . GLY A 1 103 ? -16.594 15.109 19.469 1 98.81 103 GLY A C 1
ATOM 830 O O . GLY A 1 103 ? -16.844 15.438 20.625 1 98.81 103 GLY A O 1
ATOM 831 N N . PHE A 1 104 ? -16.203 15.945 18.453 1 98.94 104 PHE A N 1
ATOM 832 C CA . PHE A 1 104 ? -16 17.359 18.766 1 98.94 104 PHE A CA 1
ATOM 833 C C . PHE A 1 104 ? -16.719 18.234 17.75 1 98.94 104 PHE A C 1
ATOM 835 O O . PHE A 1 104 ? -16.734 17.922 16.562 1 98.94 104 PHE A O 1
ATOM 842 N N . VAL A 1 105 ? -17.25 19.359 18.25 1 98.62 105 VAL A N 1
ATOM 843 C CA . VAL A 1 105 ? -17.891 20.312 17.359 1 98.62 105 VAL A CA 1
ATOM 844 C C . VAL A 1 105 ? -16.828 21.078 16.578 1 98.62 105 VAL A C 1
ATOM 846 O O . VAL A 1 105 ? -15.695 21.219 17.031 1 98.62 105 VAL A O 1
ATOM 849 N N . TRP A 1 106 ? -17.188 21.609 15.445 1 97.31 106 TRP A N 1
ATOM 850 C CA . TRP A 1 106 ? -16.25 22.219 14.508 1 97.31 106 TRP A CA 1
ATOM 851 C C . TRP A 1 106 ? -15.766 23.562 15.023 1 97.31 106 TRP A C 1
ATOM 853 O O . TRP A 1 106 ? -14.578 23.891 14.914 1 97.31 106 TRP A O 1
ATOM 863 N N . GLU A 1 107 ? -16.703 24.344 15.547 1 97.31 107 GLU A N 1
ATOM 864 C CA . GLU A 1 107 ? -16.359 25.719 15.898 1 97.31 107 GLU A CA 1
ATOM 865 C C . GLU A 1 107 ? -17.234 26.234 17.047 1 97.31 107 GLU A C 1
ATOM 867 O O . GLU A 1 107 ? -18.438 25.969 17.078 1 97.31 107 GLU A O 1
ATOM 872 N N . VAL A 1 108 ? -16.609 26.938 17.969 1 98.38 108 VAL A N 1
ATOM 873 C CA . VAL A 1 108 ? -17.297 27.625 19.062 1 98.38 108 VAL A CA 1
ATOM 874 C C . VAL A 1 108 ? -16.875 29.094 19.109 1 98.38 108 VAL A C 1
ATOM 876 O O . VAL A 1 108 ? -15.859 29.469 18.516 1 98.38 108 VAL A O 1
ATOM 879 N N . ASP A 1 109 ? -17.625 29.859 19.734 1 97.88 109 ASP A N 1
ATOM 880 C CA . ASP A 1 109 ? -17.141 31.219 19.984 1 97.88 109 ASP A CA 1
ATOM 881 C C . ASP A 1 109 ? -16.094 31.234 21.109 1 97.88 109 ASP A C 1
ATOM 883 O O . ASP A 1 109 ? -15.695 30.172 21.594 1 97.88 109 ASP A O 1
ATOM 887 N N . ARG A 1 110 ? -15.586 32.344 21.5 1 97.25 110 ARG A N 1
ATOM 888 C CA . ARG A 1 110 ? -14.461 32.469 22.422 1 97.25 110 ARG A CA 1
ATOM 889 C C . ARG A 1 110 ? -14.797 31.828 23.766 1 97.25 110 ARG A C 1
ATOM 891 O O . ARG A 1 110 ? -13.914 31.297 24.438 1 97.25 110 ARG A O 1
ATOM 898 N N . THR A 1 111 ? -16.094 31.859 24.156 1 96.81 111 THR A N 1
ATOM 899 C CA . THR A 1 111 ? -16.516 31.422 25.484 1 96.81 111 THR A CA 1
ATOM 900 C C . THR A 1 111 ? -16.875 29.938 25.469 1 96.81 111 THR A C 1
ATOM 902 O O . THR A 1 111 ? -17.094 29.328 26.516 1 96.81 111 THR A O 1
ATOM 905 N N . GLY A 1 112 ? -16.984 29.344 24.266 1 97.44 112 GLY A N 1
ATOM 906 C CA . GLY A 1 112 ? -17.25 27.922 24.188 1 97.44 112 GLY A CA 1
ATOM 907 C C . GLY A 1 112 ? -18.641 27.609 23.656 1 97.44 112 GLY A C 1
ATOM 908 O O . GLY A 1 112 ? -18.984 26.438 23.484 1 97.44 112 GLY A O 1
ATOM 909 N N . ASP A 1 113 ? -19.438 28.672 23.344 1 98 113 ASP A N 1
ATOM 910 C CA . ASP A 1 113 ? -20.75 28.438 22.766 1 98 113 ASP A CA 1
ATOM 911 C C . ASP A 1 113 ? -20.625 27.906 21.328 1 98 113 ASP A C 1
ATOM 913 O O . ASP A 1 113 ? -19.875 28.469 20.516 1 98 113 ASP A O 1
ATOM 917 N N . VAL A 1 114 ? -21.391 26.922 21.031 1 98.25 114 VAL A N 1
ATOM 918 C CA . VAL A 1 114 ? -21.266 26.219 19.75 1 98.25 114 VAL A CA 1
ATOM 919 C C . VAL A 1 114 ? -21.75 27.109 18.609 1 98.25 114 VAL A C 1
ATOM 921 O O . VAL A 1 114 ? -22.859 27.641 18.672 1 98.25 114 VAL A O 1
ATOM 924 N N . LEU A 1 115 ? -20.938 27.328 17.594 1 97.31 115 LEU A N 1
ATOM 925 C CA . LEU A 1 115 ? -21.281 28.078 16.391 1 97.31 115 LEU A CA 1
ATOM 926 C C . LEU A 1 115 ? -21.531 27.141 15.219 1 97.31 115 LEU A C 1
ATOM 928 O O . LEU A 1 115 ? -22.5 27.312 14.469 1 97.31 115 LEU A O 1
ATOM 932 N N . LYS A 1 116 ? -20.75 26.156 15 1 96.75 116 LYS A N 1
ATOM 933 C CA . LYS A 1 116 ? -20.844 25.141 13.945 1 96.75 116 LYS A CA 1
ATOM 934 C C . LYS A 1 116 ? -20.781 23.734 14.531 1 96.75 116 LYS A C 1
ATOM 936 O O . LYS A 1 116 ? -19.688 23.203 14.773 1 96.75 116 LYS A O 1
ATOM 941 N N . PRO A 1 117 ? -21.859 23.094 14.68 1 97.62 117 PRO A N 1
ATOM 942 C CA . PRO A 1 117 ? -21.922 21.828 15.438 1 97.62 117 PRO A CA 1
ATOM 943 C C . PRO A 1 117 ? -21.562 20.609 14.586 1 97.62 117 PRO A C 1
ATOM 945 O O . PRO A 1 117 ? -21.359 19.516 15.125 1 97.62 117 PRO A O 1
ATOM 948 N N . ARG A 1 118 ? -21.516 20.766 13.25 1 97.38 118 ARG A N 1
ATOM 949 C CA . ARG A 1 118 ? -21.297 19.609 12.383 1 97.38 118 ARG A CA 1
ATOM 950 C C . ARG A 1 118 ? -19.891 19.047 12.57 1 97.38 118 ARG A C 1
ATOM 952 O O . ARG A 1 118 ? -19.016 19.719 13.133 1 97.38 118 ARG A O 1
ATOM 959 N N . LYS A 1 119 ? -19.812 17.844 12.211 1 98.19 119 LYS A N 1
ATOM 960 C CA . LYS A 1 119 ? -18.547 17.141 12.398 1 98.19 119 LYS A CA 1
ATOM 961 C C . LYS A 1 119 ? -17.906 16.797 11.062 1 98.19 119 LYS A C 1
ATOM 963 O O . LYS A 1 119 ? -18.516 16.125 10.227 1 98.19 119 LYS A O 1
ATOM 968 N N . HIS A 1 120 ? -16.797 17.328 10.828 1 96.06 120 HIS A N 1
ATOM 969 C CA . HIS A 1 120 ? -15.953 16.953 9.695 1 96.06 120 HIS A CA 1
ATOM 970 C C . HIS A 1 120 ? -14.75 16.141 10.148 1 96.06 120 HIS A C 1
ATOM 972 O O . HIS A 1 120 ? -14.07 16.5 11.109 1 96.06 120 HIS A O 1
ATOM 978 N N . LEU A 1 121 ? -14.445 15.07 9.469 1 98.25 121 LEU A N 1
ATOM 979 C CA . LEU A 1 121 ? -13.391 14.156 9.883 1 98.25 121 LEU A CA 1
ATOM 980 C C . LEU A 1 121 ? -12.039 14.859 9.922 1 98.25 121 LEU A C 1
ATOM 982 O O . LEU A 1 121 ? -11.164 14.5 10.711 1 98.25 121 LEU A O 1
ATOM 986 N N . TYR A 1 122 ? -11.859 15.836 9.078 1 97.12 122 TYR A N 1
ATOM 987 C CA . TYR A 1 122 ? -10.633 16.641 9.117 1 97.12 122 TYR A CA 1
ATOM 988 C C . TYR A 1 122 ? -10.383 17.203 10.508 1 97.12 122 TYR A C 1
ATOM 990 O O . TYR A 1 122 ? -9.289 17.062 11.055 1 97.12 122 TYR A O 1
ATOM 998 N N . GLY A 1 123 ? -11.406 17.75 11.102 1 97.94 123 GLY A N 1
ATOM 999 C CA . GLY A 1 123 ? -11.289 18.281 12.445 1 97.94 123 GLY A CA 1
ATOM 1000 C C . GLY A 1 123 ? -11.117 17.219 13.5 1 97.94 123 GLY A C 1
ATOM 1001 O O . GLY A 1 123 ? -10.297 17.359 14.414 1 97.94 123 GLY A O 1
ATOM 1002 N N . GLN A 1 124 ? -11.867 16.141 13.359 1 98.88 124 GLN A N 1
ATOM 1003 C CA . GLN A 1 124 ? -11.766 15.039 14.32 1 98.88 124 GLN A CA 1
ATOM 1004 C C . GLN A 1 124 ? -10.359 14.438 14.328 1 98.88 124 GLN A C 1
ATOM 1006 O O . GLN A 1 124 ? -9.867 14.031 15.375 1 98.88 124 GLN A O 1
ATOM 1011 N N . SER A 1 125 ? -9.75 14.406 13.133 1 98.81 125 SER A N 1
ATOM 1012 C CA . SER A 1 125 ? -8.406 13.859 13.039 1 98.81 125 SER A CA 1
ATOM 1013 C C . SER A 1 125 ? -7.41 14.688 13.844 1 98.81 125 SER A C 1
ATOM 1015 O O . SER A 1 125 ? -6.555 14.141 14.539 1 98.81 125 SER A O 1
ATOM 1017 N N . PHE A 1 126 ? -7.516 15.961 13.773 1 98.88 126 PHE A N 1
ATOM 1018 C CA . PHE A 1 126 ? -6.59 16.812 14.516 1 98.88 126 PHE A CA 1
ATOM 1019 C C . PHE A 1 126 ? -6.855 16.719 16.016 1 98.88 126 PHE A C 1
ATOM 1021 O O . PHE A 1 126 ? -5.922 16.766 16.812 1 98.88 126 PHE A O 1
ATOM 1028 N N . ALA A 1 127 ? -8.133 16.625 16.391 1 98.94 127 ALA A N 1
ATOM 1029 C CA . ALA A 1 127 ? -8.43 16.406 17.797 1 98.94 127 ALA A CA 1
ATOM 1030 C C . ALA A 1 127 ? -7.75 15.141 18.312 1 98.94 127 ALA A C 1
ATOM 1032 O O . ALA A 1 127 ? -7.121 15.148 19.375 1 98.94 127 ALA A O 1
ATOM 1033 N N . LEU A 1 128 ? -7.887 14.086 17.531 1 99 128 LEU A N 1
ATOM 1034 C CA . LEU A 1 128 ? -7.246 12.828 17.922 1 99 128 LEU A CA 1
ATOM 1035 C C . LEU A 1 128 ? -5.734 13 18.016 1 99 128 LEU A C 1
ATOM 1037 O O . LEU A 1 128 ? -5.102 12.492 18.953 1 99 128 LEU A O 1
ATOM 1041 N N . TYR A 1 129 ? -5.18 13.695 17.062 1 98.94 129 TYR A N 1
ATOM 1042 C CA . TYR A 1 129 ? -3.748 13.961 17 1 98.94 129 TYR A CA 1
ATOM 1043 C C . TYR A 1 129 ? -3.283 14.703 18.25 1 98.94 129 TYR A C 1
ATOM 1045 O O . TYR A 1 129 ? -2.344 14.273 18.922 1 98.94 129 TYR A O 1
ATOM 1053 N N . GLY A 1 130 ? -4.023 15.789 18.609 1 98.94 130 GLY A N 1
ATOM 1054 C CA . GLY A 1 130 ? -3.689 16.594 19.781 1 98.94 130 GLY A CA 1
ATOM 1055 C C . GLY A 1 130 ? -3.838 15.836 21.078 1 98.94 130 GLY A C 1
ATOM 1056 O O . GLY A 1 130 ? -2.947 15.875 21.938 1 98.94 130 GLY A O 1
ATOM 1057 N N . LEU A 1 131 ? -4.953 15.125 21.234 1 98.94 131 LEU A N 1
ATOM 1058 C CA . LEU A 1 131 ? -5.211 14.367 22.453 1 98.94 131 LEU A CA 1
ATOM 1059 C C . LEU A 1 131 ? -4.164 13.273 22.641 1 98.94 131 LEU A C 1
ATOM 1061 O O . LEU A 1 131 ? -3.689 13.047 23.75 1 98.94 131 LEU A O 1
ATOM 1065 N N . SER A 1 132 ? -3.842 12.617 21.562 1 98.94 132 SER A N 1
ATOM 1066 C CA . SER A 1 132 ? -2.857 11.547 21.625 1 98.94 132 SER A CA 1
ATOM 1067 C C . SER A 1 132 ? -1.49 12.07 22.047 1 98.94 132 SER A C 1
ATOM 1069 O O . SER A 1 132 ? -0.826 11.477 22.891 1 98.94 132 SER A O 1
ATOM 1071 N N . GLU A 1 133 ? -1.07 13.18 21.422 1 98.81 133 GLU A N 1
ATOM 1072 C CA . GLU A 1 133 ? 0.227 13.742 21.781 1 98.81 133 GLU A CA 1
ATOM 1073 C C . GLU A 1 133 ? 0.236 14.242 23.219 1 98.81 133 GLU A C 1
ATOM 1075 O O . GLU A 1 133 ? 1.253 14.148 23.906 1 98.81 133 GLU A O 1
ATOM 1080 N N . TYR A 1 134 ? -0.879 14.805 23.641 1 98.88 134 TYR A N 1
ATOM 1081 C CA . TYR A 1 134 ? -0.991 15.25 25.016 1 98.88 134 TYR A CA 1
ATOM 1082 C C . TYR A 1 134 ? -0.838 14.086 25.984 1 98.88 134 TYR A C 1
ATOM 1084 O O . TYR A 1 134 ? -0.144 14.195 27 1 98.88 134 TYR A O 1
ATOM 1092 N N . TYR A 1 135 ? -1.455 13 25.672 1 98.88 135 TYR A N 1
ATOM 1093 C CA . TYR A 1 135 ? -1.298 11.805 26.484 1 98.88 135 TYR A CA 1
ATOM 1094 C C . TYR A 1 135 ? 0.159 11.352 26.516 1 98.88 135 TYR A C 1
ATOM 1096 O O . TYR A 1 135 ? 0.685 11.016 27.578 1 98.88 135 TYR A O 1
ATOM 1104 N N . ARG A 1 136 ? 0.781 11.359 25.422 1 98.62 136 ARG A N 1
ATOM 1105 C CA . ARG A 1 136 ? 2.184 10.961 25.359 1 98.62 136 ARG A CA 1
ATOM 1106 C C . ARG A 1 136 ? 3.047 11.867 26.234 1 98.62 136 ARG A C 1
ATOM 1108 O O . ARG A 1 136 ? 4.027 11.414 26.828 1 98.62 136 ARG A O 1
ATOM 1115 N N . ALA A 1 137 ? 2.697 13.141 26.297 1 97.75 137 ALA A N 1
ATOM 1116 C CA . ALA A 1 137 ? 3.488 14.133 27.016 1 97.75 137 ALA A CA 1
ATOM 1117 C C . ALA A 1 137 ? 3.242 14.039 28.516 1 97.75 137 ALA A C 1
ATOM 1119 O O . ALA A 1 137 ? 4.133 14.328 29.312 1 97.75 137 ALA A O 1
ATOM 1120 N N . THR A 1 138 ? 2.027 13.625 28.953 1 98 138 THR A N 1
ATOM 1121 C CA . THR A 1 138 ? 1.642 13.812 30.344 1 98 138 THR A CA 1
ATOM 1122 C C . THR A 1 138 ? 1.409 12.469 31.031 1 98 138 THR A C 1
ATOM 1124 O O . THR A 1 138 ? 1.445 12.375 32.25 1 98 138 THR A O 1
ATOM 1127 N N . GLY A 1 139 ? 1.035 11.461 30.25 1 98.19 139 GLY A N 1
ATOM 1128 C CA . GLY A 1 139 ? 0.585 10.211 30.828 1 98.19 139 GLY A CA 1
ATOM 1129 C C . GLY A 1 139 ? -0.808 10.289 31.422 1 98.19 139 GLY A C 1
ATOM 1130 O O . GLY A 1 139 ? -1.239 9.383 32.125 1 98.19 139 GLY A O 1
ATOM 1131 N N . ASP A 1 140 ? -1.507 11.359 31.125 1 98.44 140 ASP A N 1
ATOM 1132 C CA . ASP A 1 140 ? -2.844 11.57 31.672 1 98.44 140 ASP A CA 1
ATOM 1133 C C . ASP A 1 140 ? -3.832 10.547 31.109 1 98.44 140 ASP A C 1
ATOM 1135 O O . ASP A 1 140 ? -4.223 10.625 29.953 1 98.44 140 ASP A O 1
ATOM 1139 N N . GLU A 1 141 ? -4.363 9.711 31.953 1 98.62 141 GLU A N 1
ATOM 1140 C CA . GLU A 1 141 ? -5.227 8.617 31.531 1 98.62 141 GLU A CA 1
ATOM 1141 C C . GLU A 1 141 ? -6.578 9.141 31.047 1 98.62 141 GLU A C 1
ATOM 1143 O O . GLU A 1 141 ? -7.211 8.531 30.172 1 98.62 141 GLU A O 1
ATOM 1148 N N . ALA A 1 142 ? -7.02 10.211 31.578 1 98.62 142 ALA A N 1
ATOM 1149 C CA . ALA A 1 142 ? -8.273 10.797 31.094 1 98.62 142 ALA A CA 1
ATOM 1150 C C . ALA A 1 142 ? -8.148 11.25 29.641 1 98.62 142 ALA A C 1
ATOM 1152 O O . ALA A 1 142 ? -9.086 11.102 28.859 1 98.62 142 ALA A O 1
ATOM 1153 N N . ALA A 1 143 ? -7.016 11.812 29.328 1 98.81 143 ALA A N 1
ATOM 1154 C CA . ALA A 1 143 ? -6.758 12.195 27.938 1 98.81 143 ALA A CA 1
ATOM 1155 C C . ALA A 1 143 ? -6.711 10.977 27.031 1 98.81 143 ALA A C 1
ATOM 1157 O O . ALA A 1 143 ? -7.234 11 25.906 1 98.81 143 ALA A O 1
ATOM 1158 N N . ARG A 1 144 ? -6.07 9.938 27.5 1 98.81 144 ARG A N 1
ATOM 1159 C CA . ARG A 1 144 ? -6.051 8.68 26.75 1 98.81 144 ARG A CA 1
ATOM 1160 C C . ARG A 1 144 ? -7.465 8.18 26.484 1 98.81 144 ARG A C 1
ATOM 1162 O O . ARG A 1 144 ? -7.789 7.805 25.359 1 98.81 144 ARG A O 1
ATOM 1169 N N . ASP A 1 145 ? -8.227 8.148 27.547 1 98.81 145 ASP A N 1
ATOM 1170 C CA . ASP A 1 145 ? -9.586 7.637 27.422 1 98.81 145 ASP A CA 1
ATOM 1171 C C . ASP A 1 145 ? -10.398 8.469 26.438 1 98.81 145 ASP A C 1
ATOM 1173 O O . ASP A 1 145 ? -11.188 7.93 25.656 1 98.81 145 ASP A O 1
ATOM 1177 N N . LEU A 1 146 ? -10.219 9.758 26.484 1 98.88 146 LEU A N 1
ATOM 1178 C CA . LEU A 1 146 ? -10.922 10.648 25.562 1 98.88 146 LEU A CA 1
ATOM 1179 C C . LEU A 1 146 ? -10.484 10.398 24.125 1 98.88 146 LEU A C 1
ATOM 1181 O O . LEU A 1 146 ? -11.312 10.406 23.203 1 98.88 146 LEU A O 1
ATOM 1185 N N . ALA A 1 147 ? -9.203 10.164 23.875 1 98.94 147 ALA A N 1
ATOM 1186 C CA . ALA A 1 147 ? -8.688 9.844 22.547 1 98.94 147 ALA A CA 1
ATOM 1187 C C . ALA A 1 147 ? -9.25 8.523 22.047 1 98.94 147 ALA A C 1
ATOM 1189 O O . ALA A 1 147 ? -9.641 8.406 20.875 1 98.94 147 ALA A O 1
ATOM 1190 N N . VAL A 1 148 ? -9.297 7.531 22.922 1 98.94 148 VAL A N 1
ATOM 1191 C CA . VAL A 1 148 ? -9.828 6.215 22.578 1 98.94 148 VAL A CA 1
ATOM 1192 C C . VAL A 1 148 ? -11.305 6.336 22.219 1 98.94 148 VAL A C 1
ATOM 1194 O O . VAL A 1 148 ? -11.75 5.781 21.203 1 98.94 148 VAL A O 1
ATOM 1197 N N . ASP A 1 149 ? -12.008 7.078 23.031 1 98.88 149 ASP A N 1
ATOM 1198 C CA . ASP A 1 149 ? -13.43 7.293 22.766 1 98.88 149 ASP A CA 1
ATOM 1199 C C . ASP A 1 149 ? -13.641 7.965 21.422 1 98.88 149 ASP A C 1
ATOM 1201 O O . ASP A 1 149 ? -14.531 7.582 20.656 1 98.88 149 ASP A O 1
ATOM 1205 N N . LEU A 1 150 ? -12.852 8.945 21.125 1 98.94 150 LEU A N 1
ATOM 1206 C CA . LEU A 1 150 ? -12.961 9.641 19.859 1 98.94 150 LEU A CA 1
ATOM 1207 C C . LEU A 1 150 ? -12.68 8.688 18.688 1 98.94 150 LEU A C 1
ATOM 1209 O O . LEU A 1 150 ? -13.445 8.633 17.734 1 98.94 150 LEU A O 1
ATOM 1213 N N . PHE A 1 151 ? -11.617 7.934 18.781 1 98.94 151 PHE A N 1
ATOM 1214 C CA . PHE A 1 151 ? -11.258 7 17.719 1 98.94 151 PHE A CA 1
ATOM 1215 C C . PHE A 1 151 ? -12.398 6.02 17.469 1 98.94 151 PHE A C 1
ATOM 1217 O O . PHE A 1 151 ? -12.797 5.812 16.312 1 98.94 151 PHE A O 1
ATOM 1224 N N . GLU A 1 152 ? -12.852 5.453 18.531 1 98.88 152 GLU A N 1
ATOM 1225 C CA . GLU A 1 152 ? -13.891 4.441 18.391 1 98.88 152 GLU A CA 1
ATOM 1226 C C . GLU A 1 152 ? -15.172 5.039 17.812 1 98.88 152 GLU A C 1
ATOM 1228 O O . GLU A 1 152 ? -15.844 4.406 17 1 98.88 152 GLU A O 1
ATOM 1233 N N . THR A 1 153 ? -15.508 6.254 18.203 1 98.81 153 THR A N 1
ATOM 1234 C CA . THR A 1 153 ? -16.672 6.945 17.656 1 98.81 153 THR A CA 1
ATOM 1235 C C . THR A 1 153 ? -16.516 7.195 16.172 1 98.81 153 THR A C 1
ATOM 1237 O O . THR A 1 153 ? -17.422 6.906 15.383 1 98.81 153 THR A O 1
ATOM 1240 N N . VAL A 1 154 ? -15.367 7.691 15.781 1 98.81 154 VAL A N 1
ATOM 1241 C CA . VAL A 1 154 ? -15.062 7.992 14.383 1 98.81 154 VAL A CA 1
ATOM 1242 C C . VAL A 1 154 ? -15.109 6.707 13.555 1 98.81 154 VAL A C 1
ATOM 1244 O O . VAL A 1 154 ? -15.719 6.668 12.492 1 98.81 154 VAL A O 1
ATOM 1247 N N . ASP A 1 155 ? -14.438 5.676 14.062 1 98.69 155 ASP A N 1
ATOM 1248 C CA . ASP A 1 155 ? -14.367 4.422 13.32 1 98.69 155 ASP A CA 1
ATOM 1249 C C . ASP A 1 155 ? -15.75 3.799 13.164 1 98.69 155 ASP A C 1
ATOM 1251 O O . ASP A 1 155 ? -16.078 3.248 12.109 1 98.69 155 ASP A O 1
ATOM 1255 N N . ASP A 1 156 ? -16.531 3.834 14.172 1 98.38 156 ASP A N 1
ATOM 1256 C CA . ASP A 1 156 ? -17.875 3.266 14.133 1 98.38 156 ASP A CA 1
ATOM 1257 C C . ASP A 1 156 ? -18.766 4.051 13.18 1 98.38 156 ASP A C 1
ATOM 1259 O O . ASP A 1 156 ? -19.516 3.461 12.391 1 98.38 156 ASP A O 1
ATOM 1263 N N . ALA A 1 157 ? -18.703 5.379 13.219 1 98.56 157 ALA A N 1
ATOM 1264 C CA . ALA A 1 157 ? -19.656 6.23 12.516 1 98.56 157 ALA A CA 1
ATOM 1265 C C . ALA A 1 157 ? -19.219 6.469 11.07 1 98.56 157 ALA A C 1
ATOM 1267 O O . ALA A 1 157 ? -20.062 6.625 10.18 1 98.56 157 ALA A O 1
ATOM 1268 N N . ALA A 1 158 ? -17.938 6.5 10.852 1 98.75 158 ALA A N 1
ATOM 1269 C CA . ALA A 1 158 ? -17.5 7.133 9.617 1 98.75 158 ALA A CA 1
ATOM 1270 C C . ALA A 1 158 ? -16.75 6.141 8.727 1 98.75 158 ALA A C 1
ATOM 1272 O O . ALA A 1 158 ? -16.531 6.395 7.539 1 98.75 158 ALA A O 1
ATOM 1273 N N . LYS A 1 159 ? -16.266 5.008 9.258 1 98.69 159 LYS A N 1
ATOM 1274 C CA . LYS A 1 159 ? -15.547 4.023 8.453 1 98.69 159 LYS A CA 1
ATOM 1275 C C . LYS A 1 159 ? -16.406 3.531 7.289 1 98.69 159 LYS A C 1
ATOM 1277 O O . LYS A 1 159 ? -17.562 3.168 7.48 1 98.69 159 LYS A O 1
ATOM 1282 N N . ASP A 1 160 ? -15.922 3.645 6.117 1 98.38 160 ASP A N 1
ATOM 1283 C CA . ASP A 1 160 ? -16.578 3.129 4.922 1 98.38 160 ASP A CA 1
ATOM 1284 C C . ASP A 1 160 ? -16.094 1.724 4.586 1 98.38 160 ASP A C 1
ATOM 1286 O O . ASP A 1 160 ? -15.164 1.561 3.787 1 98.38 160 ASP A O 1
ATOM 1290 N N . HIS A 1 161 ? -16.719 0.746 5.078 1 95.81 161 HIS A N 1
ATOM 1291 C CA . HIS A 1 161 ? -16.281 -0.638 4.93 1 95.81 161 HIS A CA 1
ATOM 1292 C C . HIS A 1 161 ? -16.438 -1.11 3.488 1 95.81 161 HIS A C 1
ATOM 1294 O O . HIS A 1 161 ? -15.648 -1.935 3.018 1 95.81 161 HIS A O 1
ATOM 1300 N N . ALA A 1 162 ? -17.375 -0.572 2.775 1 95.75 162 ALA A N 1
ATOM 1301 C CA . ALA A 1 162 ? -17.641 -1.019 1.412 1 95.75 162 ALA A CA 1
ATOM 1302 C C . ALA A 1 162 ? -16.562 -0.542 0.452 1 95.75 162 ALA A C 1
ATOM 1304 O O . ALA A 1 162 ? -16.078 -1.312 -0.385 1 95.75 162 ALA A O 1
ATOM 1305 N N . ASN A 1 163 ? -16.125 0.73 0.619 1 97.56 163 ASN A N 1
ATOM 1306 C CA . ASN A 1 163 ? -15.211 1.302 -0.37 1 97.56 163 ASN A CA 1
ATOM 1307 C C . ASN A 1 163 ? -13.82 1.548 0.218 1 97.56 163 ASN A C 1
ATOM 1309 O O . ASN A 1 163 ? -12.867 1.803 -0.518 1 97.56 163 ASN A O 1
ATOM 1313 N N . GLY A 1 164 ? -13.695 1.406 1.488 1 98.19 164 GLY A N 1
ATOM 1314 C CA . GLY A 1 164 ? -12.445 1.755 2.148 1 98.19 164 GLY A CA 1
ATOM 1315 C C . GLY A 1 164 ? -12.367 3.219 2.539 1 98.19 164 GLY A C 1
ATOM 1316 O O . GLY A 1 164 ? -13.117 4.047 2.018 1 98.19 164 GLY A O 1
ATOM 1317 N N . GLY A 1 165 ? -11.57 3.545 3.486 1 98.62 165 GLY A N 1
ATOM 1318 C CA . GLY A 1 165 ? -11.438 4.906 3.98 1 98.62 165 GLY A CA 1
ATOM 1319 C C . GLY A 1 165 ? -12.617 5.352 4.828 1 98.62 165 GLY A C 1
ATOM 1320 O O . GLY A 1 165 ? -13.219 4.543 5.535 1 98.62 165 GLY A O 1
ATOM 1321 N N . TYR A 1 166 ? -12.844 6.664 4.762 1 98.81 166 TYR A N 1
ATOM 1322 C CA . TYR A 1 166 ? -13.844 7.223 5.668 1 98.81 166 TYR A CA 1
ATOM 1323 C C . TYR A 1 166 ? -14.742 8.211 4.941 1 98.81 166 TYR A C 1
ATOM 1325 O O . TYR A 1 166 ? -14.281 8.961 4.078 1 98.81 166 TYR A O 1
ATOM 1333 N N . ARG A 1 167 ? -16.047 8.148 5.309 1 98.38 167 ARG A N 1
ATOM 1334 C CA . ARG A 1 167 ? -16.922 9.289 5.016 1 98.38 167 ARG A CA 1
ATOM 1335 C C . ARG A 1 167 ? -16.531 10.5 5.859 1 98.38 167 ARG A C 1
ATOM 1337 O O . ARG A 1 167 ? -16.062 10.352 6.988 1 98.38 167 ARG A O 1
ATOM 1344 N N . GLU A 1 168 ? -16.828 11.75 5.422 1 97.75 168 GLU A N 1
ATOM 1345 C CA . GLU A 1 168 ? -16.031 12.805 6.039 1 97.75 168 GLU A CA 1
ATOM 1346 C C . GLU A 1 168 ? -16.922 13.852 6.699 1 97.75 168 GLU A C 1
ATOM 1348 O O . GLU A 1 168 ? -16.453 14.648 7.516 1 97.75 168 GLU A O 1
ATOM 1353 N N . TYR A 1 169 ? -18.234 13.938 6.332 1 97.75 169 TYR A N 1
ATOM 1354 C CA . TYR A 1 169 ? -19.016 15.078 6.793 1 97.75 169 TYR A CA 1
ATOM 1355 C C . TYR A 1 169 ? -20.344 14.625 7.387 1 97.75 169 TYR A C 1
ATOM 1357 O O . TYR A 1 169 ? -21.109 13.898 6.738 1 97.75 169 TYR A O 1
ATOM 1365 N N . PHE A 1 170 ? -20.609 15.117 8.609 1 98.62 170 PHE A N 1
ATOM 1366 C CA . PHE A 1 170 ? -21.734 14.594 9.367 1 98.62 170 PHE A CA 1
ATOM 1367 C C . PHE A 1 170 ? -22.438 15.711 10.133 1 98.62 170 PHE A C 1
ATOM 1369 O O . PHE A 1 170 ? -21.812 16.719 10.484 1 98.62 170 PHE A O 1
ATOM 1376 N N . GLU A 1 171 ? -23.719 15.5 10.422 1 98.31 171 GLU A N 1
ATOM 1377 C CA . GLU A 1 171 ? -24.422 16.281 11.445 1 98.31 171 GLU A CA 1
ATOM 1378 C C . GLU A 1 171 ? -23.844 16 12.836 1 98.31 171 GLU A C 1
ATOM 1380 O O . GLU A 1 171 ? -23.047 15.086 13.008 1 98.31 171 GLU A O 1
ATOM 1385 N N . ALA A 1 172 ? -24.266 16.766 13.805 1 98.06 172 ALA A N 1
ATOM 1386 C CA . ALA A 1 172 ? -23.797 16.594 15.18 1 98.06 172 ALA A CA 1
ATOM 1387 C C . ALA A 1 172 ? -24.031 15.172 15.672 1 98.06 172 ALA A C 1
ATOM 1389 O O . ALA A 1 172 ? -23.219 14.625 16.422 1 98.06 172 ALA A O 1
ATOM 1390 N N . ASP A 1 173 ? -25.062 14.555 15.219 1 98.44 173 ASP A N 1
ATOM 1391 C CA . ASP A 1 173 ? -25.422 13.227 15.703 1 98.44 173 ASP A CA 1
ATOM 1392 C C . ASP A 1 173 ? -24.797 12.133 14.844 1 98.44 173 ASP A C 1
ATOM 1394 O O . ASP A 1 173 ? -25.188 10.969 14.914 1 98.44 173 ASP A O 1
ATOM 1398 N N . TRP A 1 174 ? -23.922 12.477 13.867 1 98.56 174 TRP A N 1
ATOM 1399 C CA . TRP A 1 174 ? -23.094 11.602 13.031 1 98.56 174 TRP A CA 1
ATOM 1400 C C . TRP A 1 174 ? -23.922 11.023 11.883 1 98.56 174 TRP A C 1
ATOM 1402 O O . TRP A 1 174 ? -23.516 10.055 11.242 1 98.56 174 TRP A O 1
ATOM 1412 N N . THR A 1 175 ? -25.125 11.656 11.625 1 98.5 175 THR A N 1
ATOM 1413 C CA . THR A 1 175 ? -25.781 11.375 10.352 1 98.5 175 THR A CA 1
ATOM 1414 C C . THR A 1 175 ? -25.016 11.992 9.195 1 98.5 175 THR A C 1
ATOM 1416 O O . THR A 1 175 ? -24.688 13.18 9.219 1 98.5 175 THR A O 1
ATOM 1419 N N . GLN A 1 176 ? -24.688 11.211 8.234 1 98.12 176 GLN A N 1
ATOM 1420 C CA . GLN A 1 176 ? -23.891 11.719 7.125 1 98.12 176 GLN A CA 1
ATOM 1421 C C . GLN A 1 176 ? -24.641 12.805 6.359 1 98.12 176 GLN A C 1
ATOM 1423 O O . GLN A 1 176 ? -25.812 12.656 6.047 1 98.12 176 GLN A O 1
ATOM 1428 N N . VAL A 1 177 ? -23.953 13.891 6.078 1 97.5 177 VAL A N 1
ATOM 1429 C CA . VAL A 1 177 ? -24.484 14.961 5.238 1 97.5 177 VAL A CA 1
ATOM 1430 C C . VAL A 1 177 ? -24.172 14.672 3.771 1 97.5 177 VAL A C 1
ATOM 1432 O O . VAL A 1 177 ? -23.016 14.461 3.406 1 97.5 177 VAL A O 1
ATOM 1435 N N . THR A 1 178 ? -25.156 14.602 2.936 1 95.88 178 THR A N 1
ATOM 1436 C CA . THR A 1 178 ? -24.938 14.188 1.557 1 95.88 178 THR A CA 1
ATOM 1437 C C . THR A 1 178 ? -25.281 15.32 0.589 1 95.88 178 THR A C 1
ATOM 1439 O O . THR A 1 178 ? -25.109 15.18 -0.624 1 95.88 178 THR A O 1
ATOM 1442 N N . GLU A 1 179 ? -25.781 16.438 1.144 1 93.5 179 GLU A N 1
ATOM 1443 C CA . GLU A 1 179 ? -26.156 17.562 0.293 1 93.5 179 GLU A CA 1
ATOM 1444 C C . GLU A 1 179 ? -25.578 18.875 0.819 1 93.5 179 GLU A C 1
ATOM 1446 O O . GLU A 1 179 ? -25.297 18.984 2.012 1 93.5 179 GLU A O 1
ATOM 1451 N N . GLY A 1 180 ? -25.344 19.75 -0.127 1 90.44 180 GLY A N 1
ATOM 1452 C CA . GLY A 1 180 ? -24.844 21.062 0.253 1 90.44 180 GLY A CA 1
ATOM 1453 C C . GLY A 1 180 ? -23.328 21.172 0.218 1 90.44 180 GLY A C 1
ATOM 1454 O O . GLY A 1 180 ? -22.688 20.516 -0.6 1 90.44 180 GLY A O 1
ATOM 1455 N N . THR A 1 181 ? -22.797 22.172 1.035 1 88 181 THR A N 1
ATOM 1456 C CA . THR A 1 181 ? -21.359 22.453 1.062 1 88 181 THR A CA 1
ATOM 1457 C C . THR A 1 181 ? -20.781 22.188 2.447 1 88 181 THR A C 1
ATOM 1459 O O . THR A 1 181 ? -21.469 22.344 3.457 1 88 181 THR A O 1
ATOM 1462 N N . THR A 1 182 ? -19.484 21.828 2.402 1 89.12 182 THR A N 1
ATOM 1463 C CA . THR A 1 182 ? -18.859 21.484 3.68 1 89.12 182 THR A CA 1
ATOM 1464 C C . THR A 1 182 ? -18.281 22.734 4.34 1 89.12 182 THR A C 1
ATOM 1466 O O . THR A 1 182 ? -18.266 23.812 3.74 1 89.12 182 THR A O 1
ATOM 1469 N N . TYR A 1 183 ? -17.797 22.531 5.555 1 81.19 183 TYR A N 1
ATOM 1470 C CA . TYR A 1 183 ? -17.172 23.609 6.309 1 81.19 183 TYR A CA 1
ATOM 1471 C C . TYR A 1 183 ? -15.781 23.922 5.754 1 81.19 183 TYR A C 1
ATOM 1473 O O . TYR A 1 183 ? -15.188 24.953 6.086 1 81.19 183 TYR A O 1
ATOM 1481 N N . LEU A 1 184 ? -15.203 23.047 4.875 1 81.94 184 LEU A N 1
ATOM 1482 C CA . LEU A 1 184 ? -13.852 23.219 4.359 1 81.94 184 LEU A CA 1
ATOM 1483 C C . LEU A 1 184 ? -13.82 24.281 3.256 1 81.94 184 LEU A C 1
ATOM 1485 O O . LEU A 1 184 ? -12.758 24.797 2.926 1 81.94 184 LEU A O 1
ATOM 1489 N N . ALA A 1 185 ? -14.852 24.531 2.666 1 65.06 185 ALA A N 1
ATOM 1490 C CA . ALA A 1 185 ? -14.945 25.469 1.542 1 65.06 185 ALA A CA 1
ATOM 1491 C C . ALA A 1 185 ? -14.367 26.828 1.908 1 65.06 185 ALA A C 1
ATOM 1493 O O . ALA A 1 185 ? -13.883 27.562 1.04 1 65.06 185 ALA A O 1
ATOM 1494 N N . ASN A 1 186 ? -14.117 27.125 3.1 1 58.38 186 ASN A N 1
ATOM 1495 C CA . ASN A 1 186 ? -13.672 28.438 3.52 1 58.38 186 ASN A CA 1
ATOM 1496 C C . ASN A 1 186 ? -12.305 28.375 4.203 1 58.38 186 ASN A C 1
ATOM 1498 O O . ASN A 1 186 ? -11.961 29.25 4.996 1 58.38 186 ASN A O 1
ATOM 1502 N N . ILE A 1 187 ? -11.508 27.281 3.85 1 55.34 187 ILE A N 1
ATOM 1503 C CA . ILE A 1 187 ? -10.312 26.984 4.637 1 55.34 187 ILE A CA 1
ATOM 1504 C C . ILE A 1 187 ? -9.141 27.828 4.125 1 55.34 187 ILE A C 1
ATOM 1506 O O . ILE A 1 187 ? -8.117 27.953 4.805 1 55.34 187 ILE A O 1
ATOM 1510 N N . GLU A 1 188 ? -9.18 28.5 3.014 1 56.75 188 GLU A N 1
ATOM 1511 C CA . GLU A 1 188 ? -7.891 28.969 2.52 1 56.75 188 GLU A CA 1
ATOM 1512 C C . GLU A 1 188 ? -7.57 30.375 3.051 1 56.75 188 GLU A C 1
ATOM 1514 O O . GLU A 1 188 ? -8.477 31.125 3.393 1 56.75 188 GLU A O 1
ATOM 1519 N N . PRO A 1 189 ? -6.188 30.625 3.068 1 59.59 189 PRO A N 1
ATOM 1520 C CA . PRO A 1 189 ? -5.629 31.875 3.584 1 59.59 189 PRO A CA 1
ATOM 1521 C C . PRO A 1 189 ? -6.203 33.094 2.885 1 59.59 189 PRO A C 1
ATOM 1523 O O . PRO A 1 189 ? -6.77 33 1.793 1 59.59 189 PRO A O 1
ATOM 1526 N N . ASP A 1 190 ? -6.23 34.156 3.553 1 59.28 190 ASP A N 1
ATOM 1527 C CA . ASP A 1 190 ? -6.766 35.438 3.146 1 59.28 190 ASP A CA 1
ATOM 1528 C C . ASP A 1 190 ? -6.25 35.844 1.767 1 59.28 190 ASP A C 1
ATOM 1530 O O . ASP A 1 190 ? -6.859 36.688 1.085 1 59.28 190 ASP A O 1
ATOM 1534 N N . TRP A 1 191 ? -5.125 35.219 1.4 1 59.81 191 TRP A N 1
ATOM 1535 C CA . TRP A 1 191 ? -4.578 35.594 0.096 1 59.81 191 TRP A CA 1
ATOM 1536 C C . TRP A 1 191 ? -4.934 34.531 -0.951 1 59.81 191 TRP A C 1
ATOM 1538 O O . TRP A 1 191 ? -4.629 34.688 -2.135 1 59.81 191 TRP A O 1
ATOM 1548 N N . SER A 1 192 ? -5.305 33.406 -0.505 1 58.66 192 SER A N 1
ATOM 1549 C CA . SER A 1 192 ? -5.594 32.375 -1.477 1 58.66 192 SER A CA 1
ATOM 1550 C C . SER A 1 192 ? -6.949 32.594 -2.137 1 58.66 192 SER A C 1
ATOM 1552 O O . SER A 1 192 ? -7.961 32.75 -1.451 1 58.66 192 SER A O 1
ATOM 1554 N N . PRO A 1 193 ? -6.797 33.094 -3.424 1 48.91 193 PRO A N 1
ATOM 1555 C CA . PRO A 1 193 ? -8.117 33.062 -4.059 1 48.91 193 PRO A CA 1
ATOM 1556 C C . PRO A 1 193 ? -8.805 31.703 -3.947 1 48.91 193 PRO A C 1
ATOM 1558 O O . PRO A 1 193 ? -9.875 31.5 -4.527 1 48.91 193 PRO A O 1
ATOM 1561 N N . LYS A 1 194 ? -8.195 30.969 -3.568 1 43.56 194 LYS A N 1
ATOM 1562 C CA . LYS A 1 194 ? -8.836 29.688 -3.826 1 43.56 194 LYS A CA 1
ATOM 1563 C C . LYS A 1 194 ? -10.352 29.781 -3.68 1 43.56 194 LYS A C 1
ATOM 1565 O O . LYS A 1 194 ? -11.078 29.75 -4.676 1 43.56 194 LYS A O 1
ATOM 1570 N N . GLU A 1 195 ? -10.891 28.969 -2.803 1 41.97 195 GLU A N 1
ATOM 1571 C CA . GLU A 1 195 ? -12.219 28.406 -3 1 41.97 195 GLU A CA 1
ATOM 1572 C C . GLU A 1 195 ? -13.305 29.469 -2.814 1 41.97 195 GLU A C 1
ATOM 1574 O O . GLU A 1 195 ? -14.141 29.344 -1.916 1 41.97 195 GLU A O 1
ATOM 1579 N N . SER A 1 196 ? -12.883 30.656 -2.898 1 38.09 196 SER A N 1
ATOM 1580 C CA . SER A 1 196 ? -13.992 31.594 -2.898 1 38.09 196 SER A CA 1
ATOM 1581 C C . SER A 1 196 ? -15.047 31.219 -3.932 1 38.09 196 SER A C 1
ATOM 1583 O O . SER A 1 196 ? -16.094 31.859 -4.02 1 38.09 196 SER A O 1
ATOM 1585 N N . GLY A 1 197 ? -14.477 30.578 -4.926 1 39.62 197 GLY A N 1
ATOM 1586 C CA . GLY A 1 197 ? -15.602 30.312 -5.812 1 39.62 197 GLY A CA 1
ATOM 1587 C C . GLY A 1 197 ? -16.672 29.438 -5.18 1 39.62 197 GLY A C 1
ATOM 1588 O O . GLY A 1 197 ? -16.5 28.938 -4.07 1 39.62 197 GLY A O 1
ATOM 1589 N N . ASP A 1 198 ? -17.766 29.547 -5.766 1 43.62 198 ASP A N 1
ATOM 1590 C CA . ASP A 1 198 ? -18.906 28.672 -5.504 1 43.62 198 ASP A CA 1
ATOM 1591 C C . ASP A 1 198 ? -18.469 27.203 -5.387 1 43.62 198 ASP A C 1
ATOM 1593 O O . ASP A 1 198 ? -19.266 26.297 -5.559 1 43.62 198 ASP A O 1
ATOM 1597 N N . SER A 1 199 ? -17.125 27.062 -5.355 1 49.88 199 SER A N 1
ATOM 1598 C CA . SER A 1 199 ? -16.906 25.609 -5.414 1 49.88 199 SER A CA 1
ATOM 1599 C C . SER A 1 199 ? -17.391 24.938 -4.141 1 49.88 199 SER A C 1
ATOM 1601 O O . SER A 1 199 ? -16.953 25.281 -3.041 1 49.88 199 SER A O 1
ATOM 1603 N N . VAL A 1 200 ? -18.594 24.625 -4.09 1 58.78 200 VAL A N 1
ATOM 1604 C CA . VAL A 1 200 ? -19.281 23.781 -3.137 1 58.78 200 VAL A CA 1
ATOM 1605 C C . VAL A 1 200 ? -18.625 22.391 -3.102 1 58.78 200 VAL A C 1
ATOM 1607 O O . VAL A 1 200 ? -18.453 21.766 -4.145 1 58.78 200 VAL A O 1
ATOM 1610 N N . LEU A 1 201 ? -17.828 22.25 -1.952 1 77.88 201 LEU A N 1
ATOM 1611 C CA . LEU A 1 201 ? -17.328 20.891 -1.862 1 77.88 201 LEU A CA 1
ATOM 1612 C C . LEU A 1 201 ? -18.469 19.906 -1.562 1 77.88 201 LEU A C 1
ATOM 1614 O O . LEU A 1 201 ? -19.109 20 -0.517 1 77.88 201 LEU A O 1
ATOM 1618 N N . ASP A 1 202 ? -18.781 19.203 -2.561 1 89.19 202 ASP A N 1
ATOM 1619 C CA . ASP A 1 202 ? -19.688 18.062 -2.398 1 89.19 202 ASP A CA 1
ATOM 1620 C C . ASP A 1 202 ? -19.359 17.281 -1.135 1 89.19 202 ASP A C 1
ATOM 1622 O O . ASP A 1 202 ? -18.234 16.812 -0.956 1 89.19 202 ASP A O 1
ATOM 1626 N N . PRO A 1 203 ? -20.344 17.234 -0.165 1 94.62 203 PRO A N 1
ATOM 1627 C CA . PRO A 1 203 ? -20.094 16.625 1.146 1 94.62 203 PRO A CA 1
ATOM 1628 C C . PRO A 1 203 ? -19.828 15.125 1.065 1 94.62 203 PRO A C 1
ATOM 1630 O O . PRO A 1 203 ? -19.422 14.516 2.057 1 94.62 203 PRO A O 1
ATOM 1633 N N . THR A 1 204 ? -20.047 14.555 -0.079 1 95.75 204 THR A N 1
ATOM 1634 C CA . THR A 1 204 ? -19.875 13.109 -0.193 1 95.75 204 THR A CA 1
ATOM 1635 C C . THR A 1 204 ? -18.469 12.773 -0.675 1 95.75 204 THR A C 1
ATOM 1637 O O . THR A 1 204 ? -18.078 11.602 -0.693 1 95.75 204 THR A O 1
ATOM 1640 N N . LEU A 1 205 ? -17.641 13.766 -0.971 1 95.75 205 LEU A N 1
ATOM 1641 C CA . LEU A 1 205 ? -16.312 13.531 -1.515 1 95.75 205 LEU A CA 1
ATOM 1642 C C . LEU A 1 205 ? -15.383 12.953 -0.451 1 95.75 205 LEU A C 1
ATOM 1644 O O . LEU A 1 205 ? -15.477 13.312 0.724 1 95.75 205 LEU A O 1
ATOM 1648 N N . LYS A 1 206 ? -14.578 12.031 -0.893 1 97.38 206 LYS A N 1
ATOM 1649 C CA . LYS A 1 206 ? -13.391 11.68 -0.124 1 97.38 206 LYS A CA 1
ATOM 1650 C C . LYS A 1 206 ? -12.188 12.523 -0.542 1 97.38 206 LYS A C 1
ATOM 1652 O O . LYS A 1 206 ? -11.961 12.734 -1.735 1 97.38 206 LYS A O 1
ATOM 1657 N N . LEU A 1 207 ? -11.5 13.008 0.41 1 96.5 207 LEU A N 1
ATOM 1658 C CA . LEU A 1 207 ? -10.359 13.883 0.139 1 96.5 207 LEU A CA 1
ATOM 1659 C C . LEU A 1 207 ? -9.055 13.219 0.543 1 96.5 207 LEU A C 1
ATOM 1661 O O . LEU A 1 207 ? -8.969 12.594 1.602 1 96.5 207 LEU A O 1
ATOM 1665 N N . MET A 1 208 ? -7.988 13.312 -0.335 1 97.5 208 MET A N 1
ATOM 1666 C CA . MET A 1 208 ? -6.645 12.922 0.067 1 97.5 208 MET A CA 1
ATOM 1667 C C . MET A 1 208 ? -6.215 13.656 1.33 1 97.5 208 MET A C 1
ATOM 1669 O O . MET A 1 208 ? -5.652 13.055 2.246 1 97.5 208 MET A O 1
ATOM 1673 N N . ASN A 1 209 ? -6.508 14.938 1.37 1 96 209 ASN A N 1
ATOM 1674 C CA . ASN A 1 209 ? -6.098 15.781 2.486 1 96 209 ASN A CA 1
ATOM 1675 C C . ASN A 1 209 ? -6.637 15.25 3.814 1 96 209 ASN A C 1
ATOM 1677 O O . ASN A 1 209 ? -5.902 15.188 4.801 1 96 209 ASN A O 1
ATOM 1681 N N . THR A 1 210 ? -7.898 14.898 3.844 1 97.75 210 THR A N 1
ATOM 1682 C CA . THR A 1 210 ? -8.492 14.375 5.066 1 97.75 210 THR A CA 1
ATOM 1683 C C . THR A 1 210 ? -7.852 13.047 5.453 1 97.75 210 THR A C 1
ATOM 1685 O O . THR A 1 210 ? -7.492 12.836 6.617 1 97.75 210 THR A O 1
ATOM 1688 N N . HIS A 1 211 ? -7.656 12.172 4.508 1 98.81 211 HIS A N 1
ATOM 1689 C CA . HIS A 1 211 ? -7.109 10.852 4.805 1 98.81 211 HIS A CA 1
ATOM 1690 C C . HIS A 1 211 ? -5.629 10.938 5.164 1 98.81 211 HIS A C 1
ATOM 1692 O O . HIS A 1 211 ? -5.137 10.141 5.969 1 98.81 211 HIS A O 1
ATOM 1698 N N . LEU A 1 212 ? -4.949 11.898 4.605 1 98.69 212 LEU A N 1
ATOM 1699 C CA . LEU A 1 212 ? -3.57 12.18 4.988 1 98.69 212 LEU A CA 1
ATOM 1700 C C . LEU A 1 212 ? -3.475 12.516 6.473 1 98.69 212 LEU A C 1
ATOM 1702 O O . LEU A 1 212 ? -2.611 11.992 7.18 1 98.69 212 LEU A O 1
ATOM 1706 N N . HIS A 1 213 ? -4.352 13.312 6.934 1 98.75 213 HIS A N 1
ATOM 1707 C CA . HIS A 1 213 ? -4.285 13.75 8.32 1 98.75 213 HIS A CA 1
ATOM 1708 C C . HIS A 1 213 ? -4.91 12.727 9.258 1 98.75 213 HIS A C 1
ATOM 1710 O O . HIS A 1 213 ? -4.523 12.617 10.422 1 98.75 213 HIS A O 1
ATOM 1716 N N . LEU A 1 214 ? -5.859 11.953 8.719 1 98.94 214 LEU A N 1
ATOM 1717 C CA . LEU A 1 214 ? -6.258 10.773 9.477 1 98.94 214 LEU A CA 1
ATOM 1718 C C . LEU A 1 214 ? -5.062 9.852 9.711 1 98.94 214 LEU A C 1
ATOM 1720 O O . LEU A 1 214 ? -4.875 9.352 10.828 1 98.94 214 LEU A O 1
ATOM 1724 N N . MET A 1 215 ? -4.27 9.656 8.656 1 98.94 215 MET A N 1
ATOM 1725 C CA . MET A 1 215 ? -3.086 8.812 8.805 1 98.94 215 MET A CA 1
ATOM 1726 C C . MET A 1 215 ? -2.131 9.398 9.844 1 98.94 215 MET A C 1
ATOM 1728 O O . MET A 1 215 ? -1.621 8.68 10.695 1 98.94 215 MET A O 1
ATOM 1732 N N . GLU A 1 216 ? -1.923 10.695 9.797 1 98.94 216 GLU A N 1
ATOM 1733 C CA . GLU A 1 216 ? -1.081 11.375 10.773 1 98.94 216 GLU A CA 1
ATOM 1734 C C . GLU A 1 216 ? -1.592 11.141 12.195 1 98.94 216 GLU A C 1
ATOM 1736 O O . GLU A 1 216 ? -0.828 10.75 13.078 1 98.94 216 GLU A O 1
ATOM 1741 N N . ALA A 1 217 ? -2.879 11.328 12.383 1 98.94 217 ALA A N 1
ATOM 1742 C CA . ALA A 1 217 ? -3.498 11.203 13.703 1 98.94 217 ALA A CA 1
ATOM 1743 C C . ALA A 1 217 ? -3.445 9.758 14.195 1 98.94 217 ALA A C 1
ATOM 1745 O O . ALA A 1 217 ? -3.082 9.5 15.352 1 98.94 217 ALA A O 1
ATOM 1746 N N . PHE A 1 218 ? -3.791 8.812 13.305 1 98.94 218 PHE A N 1
ATOM 1747 C CA . PHE A 1 218 ? -3.812 7.406 13.688 1 98.94 218 PHE A CA 1
ATOM 1748 C C . PHE A 1 218 ? -2.406 6.91 14 1 98.94 218 PHE A C 1
ATOM 1750 O O . PHE A 1 218 ? -2.227 6.047 14.867 1 98.94 218 PHE A O 1
ATOM 1757 N N . THR A 1 219 ? -1.408 7.457 13.312 1 98.94 219 THR A N 1
ATOM 1758 C CA . THR A 1 219 ? -0.025 7.102 13.602 1 98.94 219 THR A CA 1
ATOM 1759 C C . THR A 1 219 ? 0.323 7.43 15.055 1 98.94 219 THR A C 1
ATOM 1761 O O . THR A 1 219 ? 0.786 6.562 15.797 1 98.94 219 THR A O 1
ATOM 1764 N N . THR A 1 220 ? 0.034 8.672 15.461 1 98.94 220 THR A N 1
ATOM 1765 C CA . THR A 1 220 ? 0.346 9.109 16.828 1 98.94 220 THR A CA 1
ATOM 1766 C C . THR A 1 220 ? -0.51 8.359 17.844 1 98.94 220 THR A C 1
ATOM 1768 O O . THR A 1 220 ? -0.013 7.93 18.875 1 98.94 220 THR A O 1
ATOM 1771 N N . PHE A 1 221 ? -1.77 8.156 17.531 1 98.94 221 PHE A N 1
ATOM 1772 C CA . PHE A 1 221 ? -2.699 7.465 18.422 1 98.94 221 PHE A CA 1
ATOM 1773 C C . PHE A 1 221 ? -2.262 6.023 18.641 1 98.94 221 PHE A C 1
ATOM 1775 O O . PHE A 1 221 ? -2.223 5.555 19.781 1 98.94 221 PHE A O 1
ATOM 1782 N N . TYR A 1 222 ? -1.88 5.348 17.594 1 98.88 222 TYR A N 1
ATOM 1783 C CA . TYR A 1 222 ? -1.441 3.959 17.703 1 98.88 222 TYR A CA 1
ATOM 1784 C C . TYR A 1 222 ? -0.152 3.854 18.5 1 98.88 222 TYR A C 1
ATOM 1786 O O . TYR A 1 222 ? -0.021 2.982 19.359 1 98.88 222 TYR A O 1
ATOM 1794 N N . ARG A 1 223 ? 0.791 4.73 18.219 1 98.62 223 ARG A N 1
ATOM 1795 C CA . ARG A 1 223 ? 2.027 4.738 19 1 98.62 223 ARG A CA 1
ATOM 1796 C C . ARG A 1 223 ? 1.743 4.902 20.484 1 98.62 223 ARG A C 1
ATOM 1798 O O . ARG A 1 223 ? 2.406 4.285 21.328 1 98.62 223 ARG A O 1
ATOM 1805 N N . ALA A 1 224 ? 0.75 5.723 20.75 1 98.75 224 ALA A N 1
ATOM 1806 C CA . ALA A 1 224 ? 0.461 6.094 22.125 1 98.75 224 ALA A CA 1
ATOM 1807 C C . ALA A 1 224 ? -0.296 4.98 22.844 1 98.75 224 ALA A C 1
ATOM 1809 O O . ALA A 1 224 ? -0.129 4.785 24.062 1 98.75 224 ALA A O 1
ATOM 1810 N N . THR A 1 225 ? -1.139 4.18 22.125 1 98.62 225 THR A N 1
ATOM 1811 C CA . THR A 1 225 ? -2.115 3.357 22.828 1 98.62 225 THR A CA 1
ATOM 1812 C C . THR A 1 225 ? -1.947 1.885 22.469 1 98.62 225 THR A C 1
ATOM 1814 O O . THR A 1 225 ? -2.43 1.006 23.188 1 98.62 225 THR A O 1
ATOM 1817 N N . GLY A 1 226 ? -1.407 1.601 21.312 1 98.12 226 GLY A N 1
ATOM 1818 C CA . GLY A 1 226 ? -1.329 0.225 20.844 1 98.12 226 GLY A CA 1
ATOM 1819 C C . GLY A 1 226 ? -2.676 -0.345 20.438 1 98.12 226 GLY A C 1
ATOM 1820 O O . GLY A 1 226 ? -2.85 -1.564 20.391 1 98.12 226 GLY A O 1
ATOM 1821 N N . HIS A 1 227 ? -3.598 0.499 20.141 1 98.25 227 HIS A N 1
ATOM 1822 C CA . HIS A 1 227 ? -4.961 0.073 19.844 1 98.25 227 HIS A CA 1
ATOM 1823 C C . HIS A 1 227 ? -5.008 -0.765 18.578 1 98.25 227 HIS A C 1
ATOM 1825 O O . HIS A 1 227 ? -4.699 -0.269 17.484 1 98.25 227 HIS A O 1
ATOM 1831 N N . GLU A 1 228 ? -5.512 -1.961 18.609 1 96.44 228 GLU A N 1
ATOM 1832 C CA . GLU A 1 228 ? -5.395 -2.941 17.531 1 96.44 228 GLU A CA 1
ATOM 1833 C C . GLU A 1 228 ? -6.207 -2.518 16.312 1 96.44 228 GLU A C 1
ATOM 1835 O O . GLU A 1 228 ? -5.75 -2.664 15.18 1 96.44 228 GLU A O 1
ATOM 1840 N N . THR A 1 229 ? -7.395 -2.066 16.547 1 97.75 229 THR A N 1
ATOM 1841 C CA . THR A 1 229 ? -8.203 -1.618 15.406 1 97.75 229 THR A CA 1
ATOM 1842 C C . THR A 1 229 ? -7.52 -0.458 14.688 1 97.75 229 THR A C 1
ATOM 1844 O O . THR A 1 229 ? -7.551 -0.383 13.461 1 97.75 229 THR A O 1
ATOM 1847 N N . ALA A 1 230 ? -6.898 0.415 15.492 1 98.62 230 ALA A N 1
ATOM 1848 C CA . ALA A 1 230 ? -6.188 1.544 14.898 1 98.62 230 ALA A CA 1
ATOM 1849 C C . ALA A 1 230 ? -5.016 1.065 14.047 1 98.62 230 ALA A C 1
ATOM 1851 O O . ALA A 1 230 ? -4.695 1.675 13.023 1 98.62 230 ALA A O 1
ATOM 1852 N N . ARG A 1 231 ? -4.391 0.004 14.461 1 98.19 231 ARG A N 1
ATOM 1853 C CA . ARG A 1 231 ? -3.309 -0.577 13.68 1 98.19 231 ARG A CA 1
ATOM 1854 C C . ARG A 1 231 ? -3.795 -0.986 12.289 1 98.19 231 ARG A C 1
ATOM 1856 O O . ARG A 1 231 ? -3.166 -0.659 11.281 1 98.19 231 ARG A O 1
ATOM 1863 N N . ALA A 1 232 ? -4.922 -1.694 12.234 1 97.31 232 ALA A N 1
ATOM 1864 C CA . ALA A 1 232 ? -5.488 -2.146 10.969 1 97.31 232 ALA A CA 1
ATOM 1865 C C . ALA A 1 232 ? -5.883 -0.963 10.094 1 97.31 232 ALA A C 1
ATOM 1867 O O . ALA A 1 232 ? -5.629 -0.967 8.883 1 97.31 232 ALA A O 1
ATOM 1868 N N . ARG A 1 233 ? -6.457 0.047 10.734 1 98.69 233 ARG A N 1
ATOM 1869 C CA . ARG A 1 233 ? -6.879 1.227 9.992 1 98.69 233 ARG A CA 1
ATOM 1870 C C . ARG A 1 233 ? -5.672 1.988 9.445 1 98.69 233 ARG A C 1
ATOM 1872 O O . ARG A 1 233 ? -5.73 2.549 8.352 1 98.69 233 ARG A O 1
ATOM 1879 N N . LEU A 1 234 ? -4.629 1.991 10.219 1 98.81 234 LEU A N 1
ATOM 1880 C CA . LEU A 1 234 ? -3.426 2.695 9.789 1 98.81 234 LEU A CA 1
ATOM 1881 C C . LEU A 1 234 ? -2.814 2.029 8.562 1 98.81 234 LEU A C 1
ATOM 1883 O O . LEU A 1 234 ? -2.338 2.713 7.656 1 98.81 234 LEU A O 1
ATOM 1887 N N . HIS A 1 235 ? -2.836 0.677 8.492 1 98.62 235 HIS A N 1
ATOM 1888 C CA . HIS A 1 235 ? -2.402 -0.022 7.285 1 98.62 235 HIS A CA 1
ATOM 1889 C C . HIS A 1 235 ? -3.229 0.404 6.078 1 98.62 235 HIS A C 1
ATOM 1891 O O . HIS A 1 235 ? -2.68 0.638 4.996 1 98.62 235 HIS A O 1
ATOM 1897 N N . GLU A 1 236 ? -4.516 0.475 6.262 1 98.56 236 GLU A N 1
ATOM 1898 C CA . GLU A 1 236 ? -5.402 0.873 5.172 1 98.56 236 GLU A CA 1
ATOM 1899 C C . GLU A 1 236 ? -5.109 2.301 4.719 1 98.56 236 GLU A C 1
ATOM 1901 O O . GLU A 1 236 ? -5.062 2.578 3.518 1 98.56 236 GLU A O 1
ATOM 1906 N N . LEU A 1 237 ? -4.891 3.193 5.68 1 98.88 237 LEU A N 1
ATOM 1907 C CA . LEU A 1 237 ? -4.574 4.578 5.348 1 98.88 237 LEU A CA 1
ATOM 1908 C C . LEU A 1 237 ? -3.232 4.672 4.629 1 98.88 237 LEU A C 1
ATOM 1910 O O . LEU A 1 237 ? -3.055 5.512 3.742 1 98.88 237 LEU A O 1
ATOM 1914 N N . LEU A 1 238 ? -2.283 3.852 5.047 1 98.81 238 LEU A N 1
ATOM 1915 C CA . LEU A 1 238 ? -1.014 3.781 4.332 1 98.81 238 LEU A CA 1
ATOM 1916 C C . LEU A 1 238 ? -1.229 3.371 2.881 1 98.81 238 LEU A C 1
ATOM 1918 O O . LEU A 1 238 ? -0.656 3.973 1.97 1 98.81 238 LEU A O 1
ATOM 1922 N N . ASP A 1 239 ? -2.111 2.396 2.613 1 98.5 239 ASP A N 1
ATOM 1923 C CA . ASP A 1 239 ? -2.471 1.987 1.26 1 98.5 239 ASP A CA 1
ATOM 1924 C C . ASP A 1 239 ? -3.088 3.148 0.481 1 98.5 239 ASP A C 1
ATOM 1926 O O . ASP A 1 239 ? -2.732 3.385 -0.675 1 98.5 239 ASP A O 1
ATOM 1930 N N . ILE A 1 240 ? -3.959 3.836 1.12 1 98.81 240 ILE A N 1
ATOM 1931 C CA . ILE A 1 240 ? -4.652 4.941 0.465 1 98.81 240 ILE A CA 1
ATOM 1932 C C . ILE A 1 240 ? -3.648 6.016 0.066 1 98.81 240 ILE A C 1
ATOM 1934 O O . ILE A 1 240 ? -3.621 6.453 -1.088 1 98.81 240 ILE A O 1
ATOM 1938 N N . CYS A 1 241 ? -2.738 6.375 0.975 1 98.69 241 CYS A N 1
ATOM 1939 C CA . CYS A 1 241 ? -1.857 7.516 0.767 1 98.69 241 CYS A CA 1
ATOM 1940 C C . CYS A 1 241 ? -0.686 7.145 -0.135 1 98.69 241 CYS A C 1
ATOM 1942 O O . CYS A 1 241 ? -0.038 8.023 -0.71 1 98.69 241 CYS A O 1
ATOM 1944 N N . THR A 1 242 ? -0.385 5.84 -0.318 1 97.88 242 THR A N 1
ATOM 1945 C CA . THR A 1 242 ? 0.752 5.445 -1.143 1 97.88 242 THR A CA 1
ATOM 1946 C C . THR A 1 242 ? 0.281 4.859 -2.471 1 97.88 242 THR A C 1
ATOM 1948 O O . THR A 1 242 ? 1.092 4.598 -3.361 1 97.88 242 THR A O 1
ATOM 1951 N N . ASN A 1 243 ? -1.007 4.648 -2.57 1 97.12 243 ASN A N 1
ATOM 1952 C CA . ASN A 1 243 ? -1.48 3.984 -3.781 1 97.12 243 ASN A CA 1
ATOM 1953 C C . ASN A 1 243 ? -2.744 4.645 -4.324 1 97.12 243 ASN A C 1
ATOM 1955 O O . ASN A 1 243 ? -2.727 5.23 -5.41 1 97.12 243 ASN A O 1
ATOM 1959 N N . THR A 1 244 ? -3.828 4.73 -3.586 1 97.88 244 THR A N 1
ATOM 1960 C CA . THR A 1 244 ? -5.152 5.145 -4.039 1 97.88 244 THR A CA 1
ATOM 1961 C C . THR A 1 244 ? -5.113 6.566 -4.594 1 97.88 244 THR A C 1
ATOM 1963 O O . THR A 1 244 ? -5.703 6.848 -5.641 1 97.88 244 THR A O 1
ATOM 1966 N N . VAL A 1 245 ? -4.391 7.426 -3.906 1 97.56 245 VAL A N 1
ATOM 1967 C CA . VAL A 1 245 ? -4.473 8.852 -4.227 1 97.56 245 VAL A CA 1
ATOM 1968 C C . VAL A 1 245 ? -3.365 9.219 -5.211 1 97.56 245 VAL A C 1
ATOM 1970 O O . VAL A 1 245 ? -3.232 10.383 -5.594 1 97.56 245 VAL A O 1
ATOM 1973 N N . VAL A 1 246 ? -2.492 8.273 -5.602 1 96.38 246 VAL A N 1
ATOM 1974 C CA . VAL A 1 246 ? -1.391 8.508 -6.531 1 96.38 246 VAL A CA 1
ATOM 1975 C C . VAL A 1 246 ? -1.839 8.18 -7.957 1 96.38 246 VAL A C 1
ATOM 1977 O O . VAL A 1 246 ? -2.262 7.059 -8.242 1 96.38 246 VAL A O 1
ATOM 1980 N N . ARG A 1 247 ? -1.752 9.07 -8.82 1 93.25 247 ARG A N 1
ATOM 1981 C CA . ARG A 1 247 ? -2.141 8.844 -10.203 1 93.25 247 ARG A CA 1
ATOM 1982 C C . ARG A 1 247 ? -1.101 8 -10.938 1 93.25 247 ARG A C 1
ATOM 1984 O O . ARG A 1 247 ? 0.097 8.281 -10.867 1 93.25 247 ARG A O 1
ATOM 1991 N N . LYS A 1 248 ? -1.488 7.035 -11.648 1 89.12 248 LYS A N 1
ATOM 1992 C CA . LYS A 1 248 ? -0.604 6.004 -12.188 1 89.12 248 LYS A CA 1
ATOM 1993 C C . LYS A 1 248 ? 0.046 6.461 -13.492 1 89.12 248 LYS A C 1
ATOM 1995 O O . LYS A 1 248 ? 1.069 5.914 -13.906 1 89.12 248 LYS A O 1
ATOM 2000 N N . ASP A 1 249 ? -0.371 7.484 -14.141 1 78.62 249 ASP A N 1
ATOM 2001 C CA . ASP A 1 249 ? 0.189 7.934 -15.414 1 78.62 249 ASP A CA 1
ATOM 2002 C C . ASP A 1 249 ? 1.134 9.117 -15.211 1 78.62 249 ASP A C 1
ATOM 2004 O O . ASP A 1 249 ? 1.831 9.523 -16.141 1 78.62 249 ASP A O 1
ATOM 2008 N N . ARG A 1 250 ? 1.331 9.859 -14.125 1 75.69 250 ARG A N 1
ATOM 2009 C CA . ARG A 1 250 ? 2.104 11.078 -13.898 1 75.69 250 ARG A CA 1
ATOM 2010 C C . ARG A 1 250 ? 2.828 11.023 -12.555 1 75.69 250 ARG A C 1
ATOM 2012 O O . ARG A 1 250 ? 3.799 11.75 -12.336 1 75.69 250 ARG A O 1
ATOM 2019 N N . THR A 1 251 ? 2.664 10.195 -11.797 1 80.44 251 THR A N 1
ATOM 2020 C CA . THR A 1 251 ? 3.01 9.969 -10.398 1 80.44 251 THR A CA 1
ATOM 2021 C C . THR A 1 251 ? 2.816 11.242 -9.586 1 80.44 251 THR A C 1
ATOM 2023 O O . THR A 1 251 ? 3.789 11.859 -9.148 1 80.44 251 THR A O 1
ATOM 2026 N N . ALA A 1 252 ? 1.851 11.883 -9.398 1 93.62 252 ALA A N 1
ATOM 2027 C CA . ALA A 1 252 ? 1.36 12.93 -8.5 1 93.62 252 ALA A CA 1
ATOM 2028 C C . ALA A 1 252 ? 0.029 12.531 -7.871 1 93.62 252 ALA A C 1
ATOM 2030 O O . ALA A 1 252 ? -0.659 11.641 -8.367 1 93.62 252 ALA A O 1
ATOM 2031 N N . CYS A 1 253 ? -0.216 13.141 -6.773 1 96.56 253 CYS A N 1
ATOM 2032 C CA . CYS A 1 253 ? -1.47 12.852 -6.086 1 96.56 253 CYS A CA 1
ATOM 2033 C C . CYS A 1 253 ? -2.562 13.82 -6.512 1 96.56 253 CYS A C 1
ATOM 2035 O O . CYS A 1 253 ? -2.273 14.945 -6.93 1 96.56 253 CYS A O 1
ATOM 2037 N N . THR A 1 254 ? -3.77 13.352 -6.465 1 95 254 THR A N 1
ATOM 2038 C CA . THR A 1 254 ? -4.93 14.234 -6.566 1 95 254 THR A CA 1
ATOM 2039 C C . THR A 1 254 ? -5.738 14.219 -5.273 1 95 254 THR A C 1
ATOM 2041 O O . THR A 1 254 ? -5.547 13.336 -4.43 1 95 254 THR A O 1
ATOM 2044 N N . ASP A 1 255 ? -6.629 15.125 -5.129 1 94.62 255 ASP A N 1
ATOM 2045 C CA . ASP A 1 255 ? -7.191 15.32 -3.799 1 94.62 255 ASP A CA 1
ATOM 2046 C C . ASP A 1 255 ? -8.648 14.859 -3.74 1 94.62 255 ASP A C 1
ATOM 2048 O O . ASP A 1 255 ? -9.133 14.445 -2.684 1 94.62 255 ASP A O 1
ATOM 2052 N N . LYS A 1 256 ? -9.453 14.953 -4.812 1 95.44 256 LYS A N 1
ATOM 2053 C CA . LYS A 1 256 ? -10.898 14.789 -4.734 1 95.44 256 LYS A CA 1
ATOM 2054 C C . LYS A 1 256 ? -11.344 13.5 -5.406 1 95.44 256 LYS A C 1
ATOM 2056 O O . LYS A 1 256 ? -11.031 13.258 -6.574 1 95.44 256 LYS A O 1
ATOM 2061 N N . TYR A 1 257 ? -12.18 12.758 -4.664 1 96.88 257 TYR A N 1
ATOM 2062 C CA . TYR A 1 257 ? -12.656 11.469 -5.148 1 96.88 257 TYR A CA 1
ATOM 2063 C C . TYR A 1 257 ? -14.133 11.289 -4.84 1 96.88 257 TYR A C 1
ATOM 2065 O O . TYR A 1 257 ? -14.625 11.75 -3.807 1 96.88 257 TYR A O 1
ATOM 2073 N N . ASP A 1 258 ? -14.836 10.586 -5.695 1 96.5 258 ASP A N 1
ATOM 2074 C CA . ASP A 1 258 ? -16.156 10.055 -5.352 1 96.5 258 ASP A CA 1
ATOM 2075 C C . ASP A 1 258 ? -16.062 9.039 -4.219 1 96.5 258 ASP A C 1
ATOM 2077 O O . ASP A 1 258 ? -14.961 8.57 -3.889 1 96.5 258 ASP A O 1
ATOM 2081 N N . PRO A 1 259 ? -17.156 8.648 -3.607 1 96.81 259 PRO A N 1
ATOM 2082 C CA . PRO A 1 259 ? -17.125 7.715 -2.48 1 96.81 259 PRO A CA 1
ATOM 2083 C C . PRO A 1 259 ? -16.422 6.406 -2.816 1 96.81 259 PRO A C 1
ATOM 2085 O O . PRO A 1 259 ? -15.82 5.785 -1.94 1 96.81 259 PRO A O 1
ATOM 2088 N N . ASP A 1 260 ? -16.438 6.012 -4.07 1 96.25 260 ASP A N 1
ATOM 2089 C CA . ASP A 1 260 ? -15.82 4.746 -4.461 1 96.25 260 ASP A CA 1
ATOM 2090 C C . ASP A 1 260 ? -14.367 4.949 -4.871 1 96.25 260 ASP A C 1
ATOM 2092 O O . ASP A 1 260 ? -13.758 4.066 -5.48 1 96.25 260 ASP A O 1
ATOM 2096 N N . TRP A 1 261 ? -13.781 6.176 -4.727 1 97.38 261 TRP A N 1
ATOM 2097 C CA . TRP A 1 261 ? -12.391 6.562 -4.926 1 97.38 261 TRP A CA 1
ATOM 2098 C C . TRP A 1 261 ? -12.094 6.781 -6.406 1 97.38 261 TRP A C 1
ATOM 2100 O O . TRP A 1 261 ? -10.93 6.852 -6.812 1 97.38 261 TRP A O 1
ATOM 2110 N N . THR A 1 262 ? -13.203 6.891 -7.215 1 95.38 262 THR A N 1
ATOM 2111 C CA . THR A 1 262 ? -12.984 7.402 -8.562 1 95.38 262 THR A CA 1
ATOM 2112 C C . THR A 1 262 ? -12.508 8.852 -8.523 1 95.38 262 THR A C 1
ATOM 2114 O O . THR A 1 262 ? -13.172 9.711 -7.945 1 95.38 262 THR A O 1
ATOM 2117 N N . PRO A 1 263 ? -11.359 9.117 -9.094 1 94.81 263 PRO A N 1
ATOM 2118 C CA . PRO A 1 263 ? -10.875 10.5 -9.047 1 94.81 263 PRO A CA 1
ATOM 2119 C C . PRO A 1 263 ? -11.758 11.461 -9.852 1 94.81 263 PRO A C 1
ATOM 2121 O O . PRO A 1 263 ? -12.172 11.133 -10.969 1 94.81 263 PRO A O 1
ATOM 2124 N N . ARG A 1 264 ? -12.016 12.609 -9.312 1 93.31 264 ARG A N 1
ATOM 2125 C CA . ARG A 1 264 ? -12.812 13.617 -10.008 1 93.31 264 ARG A CA 1
ATOM 2126 C C . ARG A 1 264 ? -11.945 14.477 -10.906 1 93.31 264 ARG A C 1
ATOM 2128 O O . ARG A 1 264 ? -11.789 15.68 -10.672 1 93.31 264 ARG A O 1
ATOM 2135 N N . LEU A 1 265 ? -11.539 13.914 -12.031 1 91.44 265 LEU A N 1
ATOM 2136 C CA . LEU A 1 265 ? -10.586 14.578 -12.906 1 91.44 265 LEU A CA 1
ATOM 2137 C C . LEU A 1 265 ? -11.305 15.289 -14.047 1 91.44 265 LEU A C 1
ATOM 2139 O O . LEU A 1 265 ? -10.672 15.992 -14.844 1 91.44 265 LEU A O 1
ATOM 2143 N N . ASN A 1 266 ? -12.578 15.078 -14.125 1 89.69 266 ASN A N 1
ATOM 2144 C CA . ASN A 1 266 ? -13.344 15.75 -15.164 1 89.69 266 ASN A CA 1
ATOM 2145 C C . ASN A 1 266 ? -13.578 17.219 -14.828 1 89.69 266 ASN A C 1
ATOM 2147 O O . ASN A 1 266 ? -13.977 18 -15.695 1 89.69 266 ASN A O 1
ATOM 2151 N N . ASP A 1 267 ? -13.398 17.547 -13.602 1 85.5 267 ASP A N 1
ATOM 2152 C CA . ASP A 1 267 ? -13.461 18.922 -13.148 1 85.5 267 ASP A CA 1
ATOM 2153 C C . ASP A 1 267 ? -12.07 19.562 -13.156 1 85.5 267 ASP A C 1
ATOM 2155 O O . ASP A 1 267 ? -11.195 19.156 -12.383 1 85.5 267 ASP A O 1
ATOM 2159 N N . GLU A 1 268 ? -11.922 20.547 -13.953 1 83.75 268 GLU A N 1
ATOM 2160 C CA . GLU A 1 268 ? -10.617 21.172 -14.141 1 83.75 268 GLU A CA 1
ATOM 2161 C C . GLU A 1 268 ? -10.086 21.734 -12.828 1 83.75 268 GLU A C 1
ATOM 2163 O O . GLU A 1 268 ? -8.875 21.734 -12.586 1 83.75 268 GLU A O 1
ATOM 2168 N N . ASP A 1 269 ? -11.008 22.078 -12 1 83.31 269 ASP A N 1
ATOM 2169 C CA . ASP A 1 269 ? -10.617 22.656 -10.711 1 83.31 269 ASP A CA 1
ATOM 2170 C C . ASP A 1 269 ? -10.047 21.578 -9.781 1 83.31 269 ASP A C 1
ATOM 2172 O O . ASP A 1 269 ? -9.375 21.906 -8.805 1 83.31 269 ASP A O 1
ATOM 2176 N N . PHE A 1 270 ? -10.359 20.359 -10.164 1 87.88 270 PHE A N 1
ATOM 2177 C CA . PHE A 1 270 ? -9.93 19.281 -9.297 1 87.88 270 PHE A CA 1
ATOM 2178 C C . PHE A 1 270 ? -8.727 18.547 -9.891 1 87.88 270 PHE A C 1
ATOM 2180 O O . PHE A 1 270 ? -8.117 17.703 -9.234 1 87.88 270 PHE A O 1
ATOM 2187 N N . ARG A 1 271 ? -8.367 18.984 -11.086 1 91.44 271 ARG A N 1
ATOM 2188 C CA . ARG A 1 271 ? -7.207 18.391 -11.742 1 91.44 271 ARG A CA 1
ATOM 2189 C C . ARG A 1 271 ? -5.926 19.125 -11.383 1 91.44 271 ARG A C 1
ATOM 2191 O O . ARG A 1 271 ? -5.227 19.625 -12.266 1 91.44 271 ARG A O 1
ATOM 2198 N N . VAL A 1 272 ? -5.695 19.156 -10.086 1 92.5 272 VAL A N 1
ATOM 2199 C CA . VAL A 1 272 ? -4.57 19.953 -9.594 1 92.5 272 VAL A CA 1
ATOM 2200 C C . VAL A 1 272 ? -3.736 19.109 -8.625 1 92.5 272 VAL A C 1
ATOM 2202 O O . VAL A 1 272 ? -4.234 18.156 -8.039 1 92.5 272 VAL A O 1
ATOM 2205 N N . VAL A 1 273 ? -2.461 19.453 -8.625 1 95.44 273 VAL A N 1
ATOM 2206 C CA . VAL A 1 273 ? -1.501 18.859 -7.699 1 95.44 273 VAL A CA 1
ATOM 2207 C C . VAL A 1 273 ? -1.092 19.891 -6.645 1 95.44 273 VAL A C 1
ATOM 2209 O O . VAL A 1 273 ? -0.702 21.016 -6.98 1 95.44 273 VAL A O 1
ATOM 2212 N N . SER A 1 274 ? -1.326 19.562 -5.395 1 96.5 274 SER A N 1
ATOM 2213 C CA . SER A 1 274 ? -0.729 20.312 -4.293 1 96.5 274 SER A CA 1
ATOM 2214 C C . SER A 1 274 ? 0.675 19.797 -3.979 1 96.5 274 SER A C 1
ATOM 2216 O O . SER A 1 274 ? 0.839 18.734 -3.393 1 96.5 274 SER A O 1
ATOM 2218 N N . TYR A 1 275 ? 1.675 20.641 -4.312 1 97.94 275 TYR A N 1
ATOM 2219 C CA . TYR A 1 275 ? 3.053 20.203 -4.133 1 97.94 275 TYR A CA 1
ATOM 2220 C C . TYR A 1 275 ? 3.373 20 -2.658 1 97.94 275 TYR A C 1
ATOM 2222 O O . TYR A 1 275 ? 4.09 19.062 -2.293 1 97.94 275 TYR A O 1
ATOM 2230 N N . GLY A 1 276 ? 2.799 20.844 -1.821 1 98.12 276 GLY A N 1
ATOM 2231 C CA . GLY A 1 276 ? 2.953 20.688 -0.382 1 98.12 276 GLY A CA 1
ATOM 2232 C C . GLY A 1 276 ? 2.369 19.391 0.151 1 98.12 276 GLY A C 1
ATOM 2233 O O . GLY A 1 276 ? 3.014 18.703 0.934 1 98.12 276 GLY A O 1
ATOM 2234 N N . HIS A 1 277 ? 1.169 19.062 -0.327 1 98.19 277 HIS A N 1
ATOM 2235 C CA . HIS A 1 277 ? 0.526 17.844 0.143 1 98.19 277 HIS A CA 1
ATOM 2236 C C . HIS A 1 277 ? 1.249 16.609 -0.377 1 98.19 277 HIS A C 1
ATOM 2238 O O . HIS A 1 277 ? 1.354 15.602 0.33 1 98.19 277 HIS A O 1
ATOM 2244 N N . ASP A 1 278 ? 1.737 16.672 -1.593 1 98.25 278 ASP A N 1
ATOM 2245 C CA . ASP A 1 278 ? 2.484 15.539 -2.137 1 98.25 278 ASP A CA 1
ATOM 2246 C C . ASP A 1 278 ? 3.725 15.25 -1.295 1 98.25 278 ASP A C 1
ATOM 2248 O O . ASP A 1 278 ? 3.986 14.094 -0.946 1 98.25 278 ASP A O 1
ATOM 2252 N N . LEU A 1 279 ? 4.453 16.281 -1.012 1 98.56 279 LEU A N 1
ATOM 2253 C CA . LEU A 1 279 ? 5.703 16.062 -0.294 1 98.56 279 LEU A CA 1
ATOM 2254 C C . LEU A 1 279 ? 5.445 15.883 1.199 1 98.56 279 LEU A C 1
ATOM 2256 O O . LEU A 1 279 ? 6.195 15.18 1.882 1 98.56 279 LEU A O 1
ATOM 2260 N N . GLU A 1 280 ? 4.348 16.484 1.746 1 98.81 280 GLU A N 1
ATOM 2261 C CA . GLU A 1 280 ? 3.91 16.156 3.098 1 98.81 280 GLU A CA 1
ATOM 2262 C C . GLU A 1 280 ? 3.588 14.664 3.219 1 98.81 280 GLU A C 1
ATOM 2264 O O . GLU A 1 280 ? 3.912 14.031 4.227 1 98.81 280 GLU A O 1
ATOM 2269 N N . ASN A 1 281 ? 2.98 14.156 2.201 1 98.5 281 ASN A N 1
ATOM 2270 C CA . ASN A 1 281 ? 2.627 12.742 2.131 1 98.5 281 ASN A CA 1
ATOM 2271 C C . ASN A 1 281 ? 3.857 11.852 2.268 1 98.5 281 ASN A C 1
ATOM 2273 O O . ASN A 1 281 ? 3.797 10.789 2.896 1 98.5 281 ASN A O 1
ATOM 2277 N N . VAL A 1 282 ? 4.996 12.297 1.748 1 98.56 282 VAL A N 1
ATOM 2278 C CA . VAL A 1 282 ? 6.238 11.531 1.756 1 98.56 282 VAL A CA 1
ATOM 2279 C C . VAL A 1 282 ? 6.668 11.258 3.195 1 98.56 282 VAL A C 1
ATOM 2281 O O . VAL A 1 282 ? 6.723 10.102 3.625 1 98.56 282 VAL A O 1
ATOM 2284 N N . TRP A 1 283 ? 6.863 12.25 3.994 1 98.62 283 TRP A N 1
ATOM 2285 C CA . TRP A 1 283 ? 7.434 11.992 5.312 1 98.62 283 TRP A CA 1
ATOM 2286 C C . TRP A 1 283 ? 6.375 11.461 6.27 1 98.62 283 TRP A C 1
ATOM 2288 O O . TRP A 1 283 ? 6.688 10.711 7.195 1 98.62 283 TRP A O 1
ATOM 2298 N N . LEU A 1 284 ? 5.035 11.789 6.055 1 98.88 284 LEU A N 1
ATOM 2299 C CA . LEU A 1 284 ? 4.004 11.242 6.93 1 98.88 284 LEU A CA 1
ATOM 2300 C C . LEU A 1 284 ? 3.824 9.75 6.695 1 98.88 284 LEU A C 1
ATOM 2302 O O . LEU A 1 284 ? 3.531 9 7.629 1 98.88 284 LEU A O 1
ATOM 2306 N N . THR A 1 285 ? 4.004 9.289 5.457 1 98.75 285 THR A N 1
ATOM 2307 C CA . THR A 1 285 ? 3.934 7.852 5.195 1 98.75 285 THR A CA 1
ATOM 2308 C C . THR A 1 285 ? 5.152 7.137 5.773 1 98.75 285 THR A C 1
ATOM 2310 O O . THR A 1 285 ? 5.055 5.988 6.207 1 98.75 285 THR A O 1
ATOM 2313 N N . MET A 1 286 ? 6.316 7.828 5.816 1 98.56 286 MET A N 1
ATOM 2314 C CA . MET A 1 286 ? 7.469 7.254 6.508 1 98.56 286 MET A CA 1
ATOM 2315 C C . MET A 1 286 ? 7.152 7.023 7.984 1 98.56 286 MET A C 1
ATOM 2317 O O . MET A 1 286 ? 7.477 5.969 8.531 1 98.56 286 MET A O 1
ATOM 2321 N N . GLU A 1 287 ? 6.453 8.008 8.609 1 98.69 287 GLU A N 1
ATOM 2322 C CA . GLU A 1 287 ? 6.098 7.895 10.016 1 98.69 287 GLU A CA 1
ATOM 2323 C C . GLU A 1 287 ? 5.102 6.758 10.25 1 98.69 287 GLU A C 1
ATOM 2325 O O . GLU A 1 287 ? 5.219 6.012 11.219 1 98.69 287 GLU A O 1
ATOM 2330 N N . ALA A 1 288 ? 4.141 6.668 9.391 1 98.81 288 ALA A N 1
ATOM 2331 C CA . ALA A 1 288 ? 3.148 5.605 9.508 1 98.81 288 ALA A CA 1
ATOM 2332 C C . ALA A 1 288 ? 3.795 4.23 9.352 1 98.81 288 ALA A C 1
ATOM 2334 O O . ALA A 1 288 ? 3.52 3.316 10.133 1 98.81 288 ALA A O 1
ATOM 2335 N N . ALA A 1 289 ? 4.641 4.105 8.32 1 98.5 289 ALA A N 1
ATOM 2336 C CA . ALA A 1 289 ? 5.344 2.842 8.094 1 98.5 289 ALA A CA 1
ATOM 2337 C C . ALA A 1 289 ? 6.176 2.455 9.312 1 98.5 289 ALA A C 1
ATOM 2339 O O . ALA A 1 289 ? 6.164 1.298 9.734 1 98.5 289 ALA A O 1
ATOM 2340 N N . ASP A 1 290 ? 6.832 3.412 9.859 1 97.88 290 ASP A N 1
ATOM 2341 C CA . ASP A 1 290 ? 7.656 3.168 11.047 1 97.88 290 ASP A CA 1
ATOM 2342 C C . ASP A 1 290 ? 6.805 2.68 12.211 1 97.88 290 ASP A C 1
ATOM 2344 O O . ASP A 1 290 ? 7.168 1.716 12.891 1 97.88 290 ASP A O 1
ATOM 2348 N N . ALA A 1 291 ? 5.684 3.355 12.43 1 98.44 291 ALA A N 1
ATOM 2349 C CA . ALA A 1 291 ? 4.793 2.963 13.516 1 98.44 291 ALA A CA 1
ATOM 2350 C C . ALA A 1 291 ? 4.309 1.526 13.336 1 98.44 291 ALA A C 1
ATOM 2352 O O . ALA A 1 291 ? 4.098 0.809 14.32 1 98.44 291 ALA A O 1
ATOM 2353 N N . LEU A 1 292 ? 4.188 1.093 12.141 1 97.94 292 LEU A N 1
ATOM 2354 C CA . LEU A 1 292 ? 3.643 -0.219 11.812 1 97.94 292 LEU A CA 1
ATOM 2355 C C . LEU A 1 292 ? 4.754 -1.254 11.68 1 97.94 292 LEU A C 1
ATOM 2357 O O . LEU A 1 292 ? 4.496 -2.408 11.328 1 97.94 292 LEU A O 1
ATOM 2361 N N . ASP A 1 293 ? 5.996 -0.84 11.836 1 96.62 293 ASP A N 1
ATOM 2362 C CA . ASP A 1 293 ? 7.164 -1.696 11.664 1 96.62 293 ASP A CA 1
ATOM 2363 C C . ASP A 1 293 ? 7.281 -2.188 10.219 1 96.62 293 ASP A C 1
ATOM 2365 O O . ASP A 1 293 ? 7.543 -3.367 9.984 1 96.62 293 ASP A O 1
ATOM 2369 N N . VAL A 1 294 ? 6.918 -1.354 9.297 1 97.12 294 VAL A N 1
ATOM 2370 C CA . VAL A 1 294 ? 7.102 -1.554 7.867 1 97.12 294 VAL A CA 1
ATOM 2371 C C . VAL A 1 294 ? 8.258 -0.688 7.367 1 97.12 294 VAL A C 1
ATOM 2373 O O . VAL A 1 294 ? 8.336 0.499 7.688 1 97.12 294 VAL A O 1
ATOM 2376 N N . SER A 1 295 ? 9.117 -1.276 6.582 1 97.19 295 SER A N 1
ATOM 2377 C CA . SER A 1 295 ? 10.281 -0.536 6.109 1 97.19 295 SER A CA 1
ATOM 2378 C C . SER A 1 295 ? 9.883 0.54 5.105 1 97.19 295 SER A C 1
ATOM 2380 O O . SER A 1 295 ? 9.133 0.272 4.168 1 97.19 295 SER A O 1
ATOM 2382 N N . ASP A 1 296 ? 10.406 1.665 5.281 1 94.62 296 ASP A N 1
ATOM 2383 C CA . ASP A 1 296 ? 10.109 2.748 4.348 1 94.62 296 ASP A CA 1
ATOM 2384 C C . ASP A 1 296 ? 10.75 2.482 2.984 1 94.62 296 ASP A C 1
ATOM 2386 O O . ASP A 1 296 ? 10.383 3.111 1.99 1 94.62 296 ASP A O 1
ATOM 2390 N N . ARG A 1 297 ? 11.727 1.54 2.926 1 96.31 297 ARG A N 1
ATOM 2391 C CA . ARG A 1 297 ? 12.383 1.201 1.669 1 96.31 297 ARG A CA 1
ATOM 2392 C C . ARG A 1 297 ? 11.375 0.751 0.622 1 96.31 297 ARG A C 1
ATOM 2394 O O . ARG A 1 297 ? 11.586 0.941 -0.578 1 96.31 297 ARG A O 1
ATOM 2401 N N . LEU A 1 298 ? 10.297 0.261 1.092 1 97.88 298 LEU A N 1
ATOM 2402 C CA . LEU A 1 298 ? 9.273 -0.268 0.202 1 97.88 298 LEU A CA 1
ATOM 2403 C C . LEU A 1 298 ? 8.617 0.852 -0.603 1 97.88 298 LEU A C 1
ATOM 2405 O O . LEU A 1 298 ? 7.957 0.593 -1.611 1 97.88 298 LEU A O 1
ATOM 2409 N N . PHE A 1 299 ? 8.836 2.109 -0.162 1 97.5 299 PHE A N 1
ATOM 2410 C CA . PHE A 1 299 ? 8.094 3.211 -0.765 1 97.5 299 PHE A CA 1
ATOM 2411 C C . PHE A 1 299 ? 9.047 4.246 -1.356 1 97.5 299 PHE A C 1
ATOM 2413 O O . PHE A 1 299 ? 8.609 5.289 -1.842 1 97.5 299 PHE A O 1
ATOM 2420 N N . VAL A 1 300 ? 10.352 3.988 -1.384 1 96 300 VAL A N 1
ATOM 2421 C CA . VAL A 1 300 ? 11.344 4.984 -1.772 1 96 300 VAL A CA 1
ATOM 2422 C C . VAL A 1 300 ? 11.141 5.371 -3.236 1 96 300 VAL A C 1
ATOM 2424 O O . VAL A 1 300 ? 11.25 6.547 -3.594 1 96 300 VAL A O 1
ATOM 2427 N N . ASP A 1 301 ? 10.867 4.379 -4.074 1 93.69 301 ASP A N 1
ATOM 2428 C CA . ASP A 1 301 ? 10.617 4.68 -5.48 1 93.69 301 ASP A CA 1
ATOM 2429 C C . ASP A 1 301 ? 9.477 5.688 -5.633 1 93.69 301 ASP A C 1
ATOM 2431 O O . ASP A 1 301 ? 9.57 6.609 -6.445 1 93.69 301 ASP A O 1
ATOM 2435 N N . LEU A 1 302 ? 8.414 5.52 -4.895 1 96.19 302 LEU A N 1
ATOM 2436 C CA . LEU A 1 302 ? 7.285 6.441 -4.914 1 96.19 302 LEU A CA 1
ATOM 2437 C C . LEU A 1 302 ? 7.707 7.824 -4.426 1 96.19 302 LEU A C 1
ATOM 2439 O O . LEU A 1 302 ? 7.371 8.836 -5.051 1 96.19 302 LEU A O 1
ATOM 2443 N N . TYR A 1 303 ? 8.453 7.867 -3.271 1 97.56 303 TYR A N 1
ATOM 2444 C CA . TYR A 1 303 ? 8.891 9.133 -2.701 1 97.56 303 TYR A CA 1
ATOM 2445 C C . TYR A 1 303 ? 9.719 9.922 -3.707 1 97.56 303 TYR A C 1
ATOM 2447 O O . TYR A 1 303 ? 9.516 11.125 -3.879 1 97.56 303 TYR A O 1
ATOM 2455 N N . GLU A 1 304 ? 10.617 9.203 -4.371 1 96.31 304 GLU A N 1
ATOM 2456 C CA . GLU A 1 304 ? 11.477 9.852 -5.359 1 96.31 304 GLU A CA 1
ATOM 2457 C C . GLU A 1 304 ? 10.656 10.398 -6.523 1 96.31 304 GLU A C 1
ATOM 2459 O O . GLU A 1 304 ? 10.914 11.508 -7 1 96.31 304 GLU A O 1
ATOM 2464 N N . ALA A 1 305 ? 9.703 9.664 -6.961 1 95.25 305 ALA A N 1
ATOM 2465 C CA . ALA A 1 305 ? 8.867 10.102 -8.078 1 95.25 305 ALA A CA 1
ATOM 2466 C C . ALA A 1 305 ? 8.055 11.336 -7.695 1 95.25 305 ALA A C 1
ATOM 2468 O O . ALA A 1 305 ? 7.922 12.273 -8.492 1 95.25 305 ALA A O 1
ATOM 2469 N N . LEU A 1 306 ? 7.477 11.336 -6.492 1 97.12 306 LEU A N 1
ATOM 2470 C CA . LEU A 1 306 ? 6.711 12.492 -6.023 1 97.12 306 LEU A CA 1
ATOM 2471 C C . LEU A 1 306 ? 7.602 13.727 -5.914 1 97.12 306 LEU A C 1
ATOM 2473 O O . LEU A 1 306 ? 7.184 14.828 -6.277 1 97.12 306 LEU A O 1
ATOM 2477 N N . PHE A 1 307 ? 8.805 13.516 -5.426 1 97.31 307 PHE A N 1
ATOM 2478 C CA . PHE A 1 307 ? 9.75 14.625 -5.32 1 97.31 307 PHE A CA 1
ATOM 2479 C C . PHE A 1 307 ? 10.125 15.148 -6.703 1 97.31 307 PHE A C 1
ATOM 2481 O O . PHE A 1 307 ? 10.172 16.359 -6.918 1 97.31 307 PHE A O 1
ATOM 2488 N N . GLU A 1 308 ? 10.398 14.242 -7.602 1 95.88 308 GLU A N 1
ATOM 2489 C CA . GLU A 1 308 ? 10.773 14.633 -8.953 1 95.88 308 GLU A CA 1
ATOM 2490 C C . GLU A 1 308 ? 9.688 15.484 -9.609 1 95.88 308 GLU A C 1
ATOM 2492 O O . GLU A 1 308 ? 9.977 16.531 -10.18 1 95.88 308 GLU A O 1
ATOM 2497 N N . PHE A 1 309 ? 8.508 15.031 -9.508 1 96.38 309 PHE A N 1
ATOM 2498 C CA . PHE A 1 309 ? 7.395 15.781 -10.086 1 96.38 309 PHE A CA 1
ATOM 2499 C C . PHE A 1 309 ? 7.309 17.172 -9.461 1 96.38 309 PHE A C 1
ATOM 2501 O O . PHE A 1 309 ? 7.191 18.172 -10.18 1 96.38 309 PHE A O 1
ATOM 2508 N N . SER A 1 310 ? 7.348 17.234 -8.133 1 97.81 310 SER A N 1
ATOM 2509 C CA . SER A 1 310 ? 7.184 18.5 -7.41 1 97.81 310 SER A CA 1
ATOM 2510 C C . SER A 1 310 ? 8.328 19.453 -7.711 1 97.81 310 SER A C 1
ATOM 2512 O O . SER A 1 310 ? 8.125 20.672 -7.77 1 97.81 310 SER A O 1
ATOM 2514 N N . LEU A 1 311 ? 9.531 18.922 -7.879 1 98 311 LEU A N 1
ATOM 2515 C CA . LEU A 1 311 ? 10.672 19.766 -8.211 1 98 311 LEU A CA 1
ATOM 2516 C C . LEU A 1 311 ? 10.578 20.25 -9.656 1 98 311 LEU A C 1
ATOM 2518 O O . LEU A 1 311 ? 10.852 21.422 -9.93 1 98 311 LEU A O 1
ATOM 2522 N N . ASP A 1 312 ? 10.148 19.406 -10.523 1 96.94 312 ASP A N 1
ATOM 2523 C CA . ASP A 1 312 ? 10.086 19.734 -11.938 1 96.94 312 ASP A CA 1
ATOM 2524 C C . ASP A 1 312 ? 9.008 20.781 -12.219 1 96.94 312 ASP A C 1
ATOM 2526 O O . ASP A 1 312 ? 9.172 21.656 -13.078 1 96.94 312 ASP A O 1
ATOM 2530 N N . HIS A 1 313 ? 7.898 20.703 -11.453 1 97.25 313 HIS A N 1
ATOM 2531 C CA . HIS A 1 313 ? 6.742 21.5 -11.844 1 97.25 313 HIS A CA 1
ATOM 2532 C C . HIS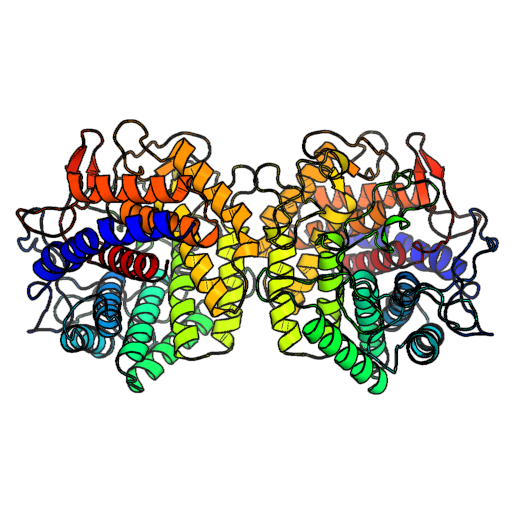 A 1 313 ? 6.375 22.516 -10.766 1 97.25 313 HIS A C 1
ATOM 2534 O O . HIS A 1 313 ? 5.625 23.453 -11.023 1 97.25 313 HIS A O 1
ATOM 2540 N N . GLY A 1 314 ? 6.867 22.281 -9.578 1 98.06 314 GLY A N 1
ATOM 2541 C CA . GLY A 1 314 ? 6.344 23.062 -8.477 1 98.06 314 GLY A CA 1
ATOM 2542 C C . GLY A 1 314 ? 7.418 23.828 -7.719 1 98.06 314 GLY A C 1
ATOM 2543 O O . GLY A 1 314 ? 7.152 24.422 -6.668 1 98.06 314 GLY A O 1
ATOM 2544 N N . TYR A 1 315 ? 8.648 23.812 -8.133 1 98.31 315 TYR A N 1
ATOM 2545 C CA . TYR A 1 315 ? 9.75 24.5 -7.469 1 98.31 315 TYR A CA 1
ATOM 2546 C C . TYR A 1 315 ? 10.273 25.656 -8.328 1 98.31 315 TYR A C 1
ATOM 2548 O O . TYR A 1 315 ? 10.359 25.531 -9.555 1 98.31 315 TYR A O 1
ATOM 2556 N N . ASP A 1 316 ? 10.602 26.766 -7.723 1 98.19 316 ASP A N 1
ATOM 2557 C CA . ASP A 1 316 ? 11.188 27.922 -8.391 1 98.19 316 ASP A CA 1
ATOM 2558 C C . ASP A 1 316 ? 12.711 27.797 -8.453 1 98.19 316 ASP A C 1
ATOM 2560 O O . ASP A 1 316 ? 13.414 28.203 -7.523 1 98.19 316 ASP A O 1
ATOM 2564 N N . ASP A 1 317 ? 13.242 27.438 -9.555 1 95.94 317 ASP A N 1
ATOM 2565 C CA . ASP A 1 317 ? 14.672 27.172 -9.703 1 95.94 317 ASP A CA 1
ATOM 2566 C C . ASP A 1 317 ? 15.469 28.469 -9.695 1 95.94 317 ASP A C 1
ATOM 2568 O O . ASP A 1 317 ? 16.672 28.469 -9.406 1 95.94 317 ASP A O 1
ATOM 2572 N N . ASP A 1 318 ? 14.812 29.469 -10.008 1 96 318 ASP A N 1
ATOM 2573 C CA . ASP A 1 318 ? 15.508 30.75 -10.141 1 96 318 ASP A CA 1
ATOM 2574 C C . ASP A 1 318 ? 15.617 31.453 -8.789 1 96 318 ASP A C 1
ATOM 2576 O O . ASP A 1 318 ? 16.672 31.984 -8.445 1 96 318 ASP A O 1
ATOM 2580 N N . ARG A 1 319 ? 14.453 31.453 -8.047 1 96.5 319 ARG A N 1
ATOM 2581 C CA . ARG A 1 319 ? 14.414 32.312 -6.867 1 96.5 319 ARG A CA 1
ATOM 2582 C C . ARG A 1 319 ? 14.195 31.5 -5.602 1 96.5 319 ARG A C 1
ATOM 2584 O O . ARG A 1 319 ? 14.219 32.031 -4.492 1 96.5 319 ARG A O 1
ATOM 2591 N N . GLY A 1 320 ? 13.961 30.266 -5.723 1 97.75 320 GLY A N 1
ATOM 2592 C CA . GLY A 1 320 ? 13.805 29.375 -4.582 1 97.75 320 GLY A CA 1
ATOM 2593 C C . GLY A 1 320 ? 12.367 29.266 -4.113 1 97.75 320 GLY A C 1
ATOM 2594 O O . GLY A 1 320 ? 11.531 30.109 -4.441 1 97.75 320 GLY A O 1
ATOM 2595 N N . GLY A 1 321 ? 12.141 28.141 -3.395 1 98.44 321 GLY A N 1
ATOM 2596 C CA . GLY A 1 321 ? 10.844 27.938 -2.764 1 98.44 321 GLY A CA 1
ATOM 2597 C C . GLY A 1 321 ? 9.891 27.125 -3.621 1 98.44 321 GLY A C 1
ATOM 2598 O O . GLY A 1 321 ? 9.969 27.156 -4.852 1 98.44 321 GLY A O 1
ATOM 2599 N N . PHE A 1 322 ? 8.953 26.438 -3.027 1 98.69 322 PHE A N 1
ATOM 2600 C CA . PHE A 1 322 ? 7.93 25.641 -3.689 1 98.69 322 PHE A CA 1
ATOM 2601 C C . PHE A 1 322 ? 6.66 26.453 -3.904 1 98.69 322 PHE A C 1
ATOM 2603 O O . PHE A 1 322 ? 6.246 27.203 -3.027 1 98.69 322 PHE A O 1
ATOM 2610 N N . TYR A 1 323 ? 6.102 26.281 -5.051 1 97.94 323 TYR A N 1
ATOM 2611 C CA . TYR A 1 323 ? 4.824 26.906 -5.371 1 97.94 323 TYR A CA 1
ATOM 2612 C C . TYR A 1 323 ? 3.674 26.172 -4.68 1 97.94 323 TYR A C 1
ATOM 2614 O O . TYR A 1 323 ? 3.863 25.094 -4.117 1 97.94 323 TYR A O 1
ATOM 2622 N N . PHE A 1 324 ? 2.506 26.797 -4.73 1 95.69 324 PHE A N 1
ATOM 2623 C CA . PHE A 1 324 ? 1.346 26.312 -3.996 1 95.69 324 PHE A CA 1
ATOM 2624 C C . PHE A 1 324 ? 0.732 25.109 -4.699 1 95.69 324 PHE A C 1
ATOM 2626 O O . PHE A 1 324 ? 0.653 24.016 -4.121 1 95.69 324 PHE A O 1
ATOM 2633 N N . PHE A 1 325 ? 0.194 25.219 -5.926 1 95.19 325 PHE A N 1
ATOM 2634 C CA . PHE A 1 325 ? -0.374 24.109 -6.676 1 95.19 325 PHE A CA 1
ATOM 2635 C C . PHE A 1 325 ? -0.33 24.391 -8.172 1 95.19 325 PHE A C 1
ATOM 2637 O O . PHE A 1 325 ? -0.044 25.516 -8.594 1 95.19 325 PHE A O 1
ATOM 2644 N N . GLY A 1 326 ? -0.478 23.422 -8.961 1 95.25 326 GLY A N 1
ATOM 2645 C CA . GLY A 1 326 ? -0.552 23.5 -10.414 1 95.25 326 GLY A CA 1
ATOM 2646 C C . GLY A 1 326 ? -1.306 22.328 -11.031 1 95.25 326 GLY A C 1
ATOM 2647 O O . GLY A 1 326 ? -1.75 21.438 -10.32 1 95.25 326 GLY A O 1
ATOM 2648 N N . PRO A 1 327 ? -1.502 22.438 -12.305 1 93.94 327 PRO A N 1
ATOM 2649 C CA . PRO A 1 327 ? -2.219 21.359 -13 1 93.94 327 PRO A CA 1
ATOM 2650 C C . PRO A 1 327 ? -1.443 20.047 -13.008 1 93.94 327 PRO A C 1
ATOM 2652 O O . PRO A 1 327 ? -0.219 20.047 -12.859 1 93.94 327 PRO A O 1
ATOM 2655 N N . LEU A 1 328 ? -2.207 18.938 -13.195 1 91.69 328 LEU A N 1
ATOM 2656 C CA . LEU A 1 328 ? -1.632 17.594 -13.266 1 91.69 328 LEU A CA 1
ATOM 2657 C C . LEU A 1 328 ? -0.682 17.484 -14.453 1 91.69 328 LEU A C 1
ATOM 2659 O O . LEU A 1 328 ? 0.266 16.688 -14.414 1 91.69 328 LEU A O 1
ATOM 2663 N N . ASP A 1 329 ? -0.896 18.234 -15.461 1 88.81 329 ASP A N 1
ATOM 2664 C CA . ASP A 1 329 ? -0.129 18.094 -16.688 1 88.81 329 ASP A CA 1
ATOM 2665 C C . ASP A 1 329 ? 0.62 19.375 -17.031 1 88.81 329 ASP A C 1
ATOM 2667 O O . ASP A 1 329 ? 0.725 19.75 -18.203 1 88.81 329 ASP A O 1
ATOM 2671 N N . GLY A 1 330 ? 1.174 20 -16.078 1 91.38 330 GLY A N 1
ATOM 2672 C CA . GLY A 1 330 ? 1.877 21.25 -16.375 1 91.38 330 GLY A CA 1
ATOM 2673 C C . GLY A 1 330 ? 2.521 21.875 -15.164 1 91.38 330 GLY A C 1
ATOM 2674 O O . GLY A 1 330 ? 2.496 21.312 -14.07 1 91.38 330 GLY A O 1
ATOM 2675 N N . ASP A 1 331 ? 3.014 23.062 -15.414 1 95.25 331 ASP A N 1
ATOM 2676 C CA . ASP A 1 331 ? 3.725 23.797 -14.375 1 95.25 331 ASP A CA 1
ATOM 2677 C C . ASP A 1 331 ? 2.748 24.516 -13.445 1 95.25 331 ASP A C 1
ATOM 2679 O O . ASP A 1 331 ? 1.581 24.703 -13.789 1 95.25 331 ASP A O 1
ATOM 2683 N N . ALA A 1 332 ? 3.268 24.969 -12.328 1 96.38 332 ALA A N 1
ATOM 2684 C CA . ALA A 1 332 ? 2.484 25.625 -11.289 1 96.38 332 ALA A CA 1
ATOM 2685 C C . ALA A 1 332 ? 1.746 26.844 -11.844 1 96.38 332 ALA A C 1
ATOM 2687 O O . ALA A 1 332 ? 2.322 27.641 -12.586 1 96.38 332 ALA A O 1
ATOM 2688 N N . THR A 1 333 ? 0.499 26.953 -11.516 1 94.44 333 THR A N 1
ATOM 2689 C CA . THR A 1 333 ? -0.304 28.109 -11.906 1 94.44 333 THR A CA 1
ATOM 2690 C C . THR A 1 333 ? -0.543 29.031 -10.711 1 94.44 333 THR A C 1
ATOM 2692 O O . THR A 1 333 ? -0.74 30.234 -10.883 1 94.44 333 THR A O 1
ATOM 2695 N N . ASN A 1 334 ? -0.697 28.484 -9.57 1 93.94 334 ASN A N 1
ATOM 2696 C CA . ASN A 1 334 ? -0.674 29.281 -8.344 1 93.94 334 ASN A CA 1
ATOM 2697 C C . ASN A 1 334 ? 0.727 29.344 -7.746 1 93.94 334 ASN A C 1
ATOM 2699 O O . ASN A 1 334 ? 1.169 28.406 -7.086 1 93.94 334 ASN A O 1
ATOM 2703 N N . ARG A 1 335 ? 1.281 30.484 -7.836 1 95.31 335 ARG A N 1
ATOM 2704 C CA . ARG A 1 335 ? 2.721 30.578 -7.609 1 95.31 335 ARG A CA 1
ATOM 2705 C C . ARG A 1 335 ? 3.021 31.25 -6.273 1 95.31 335 ARG A C 1
ATOM 2707 O O . ARG A 1 335 ? 4.148 31.688 -6.035 1 95.31 335 ARG A O 1
ATOM 2714 N N . ILE A 1 336 ? 1.971 31.359 -5.43 1 95.62 336 ILE A N 1
ATOM 2715 C CA . ILE A 1 336 ? 2.223 31.781 -4.055 1 95.62 336 ILE A CA 1
ATOM 2716 C C . ILE A 1 336 ? 3.031 30.719 -3.328 1 95.62 336 ILE A C 1
ATOM 2718 O O . ILE A 1 336 ? 2.711 29.531 -3.406 1 95.62 336 ILE A O 1
ATOM 2722 N N . LYS A 1 337 ? 4.047 31.172 -2.703 1 97.62 337 LYS A N 1
ATOM 2723 C CA . LYS A 1 337 ? 4.859 30.266 -1.889 1 97.62 337 LYS A CA 1
ATOM 2724 C C . LYS A 1 337 ? 4.406 30.281 -0.432 1 97.62 337 LYS A C 1
ATOM 2726 O O . LYS A 1 337 ? 4.941 31.031 0.384 1 97.62 337 LYS A O 1
ATOM 2731 N N . ALA A 1 338 ? 3.455 29.406 -0.139 1 96.56 338 ALA A N 1
ATOM 2732 C CA . ALA A 1 338 ? 2.793 29.359 1.162 1 96.56 338 ALA A CA 1
ATOM 2733 C C . ALA A 1 338 ? 3.727 28.812 2.234 1 96.56 338 ALA A C 1
ATOM 2735 O O . ALA A 1 338 ? 4.523 27.906 1.967 1 96.56 338 ALA A O 1
ATOM 2736 N N . TRP A 1 339 ? 3.602 29.25 3.479 1 97.25 339 TRP A N 1
ATOM 2737 C CA . TRP A 1 339 ? 4.5 28.906 4.574 1 97.25 339 TRP A CA 1
ATOM 2738 C C . TRP A 1 339 ? 4.457 27.406 4.852 1 97.25 339 TRP A C 1
ATOM 2740 O O . TRP A 1 339 ? 5.5 26.766 5.039 1 97.25 339 TRP A O 1
ATOM 2750 N N . TRP A 1 340 ? 3.221 26.812 4.855 1 97.12 340 TRP A N 1
ATOM 2751 C CA . TRP A 1 340 ? 3.08 25.406 5.234 1 97.12 340 TRP A CA 1
ATOM 2752 C C . TRP A 1 340 ? 3.65 24.5 4.156 1 97.12 340 TRP A C 1
ATOM 2754 O O . TRP A 1 340 ? 4.141 23.406 4.453 1 97.12 340 TRP A O 1
ATOM 2764 N N . VAL A 1 341 ? 3.598 24.953 2.912 1 98.19 341 VAL A N 1
ATOM 2765 C CA . VAL A 1 341 ? 4.191 24.188 1.822 1 98.19 341 VAL A CA 1
ATOM 2766 C C . VAL A 1 341 ? 5.703 24.078 2.029 1 98.19 341 VAL A C 1
ATOM 2768 O O . VAL A 1 341 ? 6.27 22.984 1.923 1 98.19 341 VAL A O 1
ATOM 2771 N N . GLN A 1 342 ? 6.332 25.234 2.328 1 98.75 342 GLN A N 1
ATOM 2772 C CA . GLN A 1 342 ? 7.77 25.219 2.576 1 98.75 342 GLN A CA 1
ATOM 2773 C C . GLN A 1 342 ? 8.117 24.328 3.762 1 98.75 342 GLN A C 1
ATOM 2775 O O . GLN A 1 342 ? 9.078 23.562 3.707 1 98.75 342 GLN A O 1
ATOM 2780 N N . ALA A 1 343 ? 7.312 24.438 4.801 1 98.88 343 ALA A N 1
ATOM 2781 C CA . ALA A 1 343 ? 7.543 23.641 6.008 1 98.88 343 ALA A CA 1
ATOM 2782 C C . ALA A 1 343 ? 7.516 22.156 5.707 1 98.88 343 ALA A C 1
ATOM 2784 O O . ALA A 1 343 ? 8.414 21.406 6.117 1 98.88 343 ALA A O 1
ATOM 2785 N N . GLU A 1 344 ? 6.508 21.734 4.988 1 98.81 344 GLU A N 1
ATOM 2786 C CA . GLU A 1 344 ? 6.355 20.312 4.68 1 98.81 344 GLU A CA 1
ATOM 2787 C C . GLU A 1 344 ? 7.449 19.828 3.732 1 98.81 344 GLU A C 1
ATOM 2789 O O . GLU A 1 344 ? 7.973 18.734 3.891 1 98.81 344 GLU A O 1
ATOM 2794 N N . CYS A 1 345 ? 7.785 20.672 2.793 1 98.75 345 CYS A N 1
ATOM 2795 C CA . CYS A 1 345 ? 8.734 20.281 1.758 1 98.75 345 CYS A CA 1
ATOM 2796 C C . CYS A 1 345 ? 10.148 20.188 2.32 1 98.75 345 CYS A C 1
ATOM 2798 O O . CYS A 1 345 ? 10.898 19.266 1.985 1 98.75 345 CYS A O 1
ATOM 2800 N N . MET A 1 346 ? 10.562 21.125 3.197 1 98.81 346 MET A N 1
ATOM 2801 C CA . MET A 1 346 ? 11.906 21.031 3.766 1 98.81 346 MET A CA 1
ATOM 2802 C C . MET A 1 346 ? 12.031 19.828 4.68 1 98.81 346 MET A C 1
ATOM 2804 O O . MET A 1 346 ? 13.078 19.172 4.719 1 98.81 346 MET A O 1
ATOM 2808 N N . THR A 1 347 ? 10.93 19.484 5.414 1 98.88 347 THR A N 1
ATOM 2809 C CA . THR A 1 347 ? 10.93 18.297 6.266 1 98.88 347 THR A CA 1
ATOM 2810 C C . THR A 1 347 ? 11.094 17.031 5.438 1 98.88 347 THR A C 1
ATOM 2812 O O . THR A 1 347 ? 11.93 16.172 5.75 1 98.88 347 THR A O 1
ATOM 2815 N N . SER A 1 348 ? 10.359 16.984 4.359 1 98.88 348 SER A N 1
ATOM 2816 C CA . SER A 1 348 ? 10.414 15.82 3.482 1 98.88 348 SER A CA 1
ATOM 2817 C C . SER A 1 348 ? 11.781 15.688 2.826 1 98.88 348 SER A C 1
ATOM 2819 O O . SER A 1 348 ? 12.297 14.578 2.664 1 98.88 348 SER A O 1
ATOM 2821 N N . ALA A 1 349 ? 12.328 16.797 2.418 1 98.88 349 ALA A N 1
ATOM 2822 C CA . ALA A 1 349 ? 13.656 16.766 1.801 1 98.88 349 ALA A CA 1
ATOM 2823 C C . ALA A 1 349 ? 14.695 16.203 2.766 1 98.88 349 ALA A C 1
ATOM 2825 O O . ALA A 1 349 ? 15.508 15.352 2.391 1 98.88 349 ALA A O 1
ATOM 2826 N N . LEU A 1 350 ? 14.664 16.641 3.955 1 98.81 350 LEU A N 1
ATOM 2827 C CA . LEU A 1 350 ? 15.625 16.156 4.945 1 98.81 350 LEU A CA 1
ATOM 2828 C C . LEU A 1 350 ? 15.414 14.68 5.25 1 98.81 350 LEU A C 1
ATOM 2830 O O . LEU A 1 350 ? 16.375 13.93 5.371 1 98.81 350 LEU A O 1
ATOM 2834 N N . ARG A 1 351 ? 14.148 14.297 5.355 1 98.5 351 ARG A N 1
ATOM 2835 C CA . ARG A 1 351 ? 13.844 12.898 5.602 1 98.5 351 ARG A CA 1
ATOM 2836 C C . ARG A 1 351 ? 14.297 12.023 4.434 1 98.5 351 ARG A C 1
ATOM 2838 O O . ARG A 1 351 ? 14.75 10.898 4.633 1 98.5 351 ARG A O 1
ATOM 2845 N N . MET A 1 352 ? 14.164 12.531 3.227 1 98.31 352 MET A N 1
ATOM 2846 C CA . MET A 1 352 ? 14.656 11.812 2.055 1 98.31 352 MET A CA 1
ATOM 2847 C C . MET A 1 352 ? 16.172 11.672 2.098 1 98.31 352 MET A C 1
ATOM 2849 O O . MET A 1 352 ? 16.719 10.625 1.736 1 98.31 352 MET A O 1
ATOM 2853 N N . TYR A 1 353 ? 16.797 12.734 2.488 1 98 353 TYR A N 1
ATOM 2854 C CA . TYR A 1 353 ? 18.25 12.664 2.637 1 98 353 TYR A CA 1
ATOM 2855 C C . TYR A 1 353 ? 18.641 11.602 3.652 1 98 353 TYR A C 1
ATOM 2857 O O . TYR A 1 353 ? 19.547 10.797 3.398 1 98 353 TYR A O 1
ATOM 2865 N N . GLU A 1 354 ? 17.969 11.594 4.773 1 96.75 354 GLU A N 1
ATOM 2866 C CA . GLU A 1 354 ? 18.219 10.586 5.801 1 96.75 354 GLU A CA 1
ATOM 2867 C C . GLU A 1 354 ? 18.016 9.172 5.262 1 96.75 354 GLU A C 1
ATOM 2869 O O . GLU A 1 354 ? 18.812 8.281 5.504 1 96.75 354 GLU A O 1
ATOM 2874 N N . ALA A 1 355 ? 16.969 9.016 4.473 1 94.5 355 ALA A N 1
ATOM 2875 C CA . ALA A 1 355 ? 16.547 7.691 4.02 1 94.5 355 ALA A CA 1
ATOM 2876 C C . ALA A 1 355 ? 17.422 7.199 2.873 1 94.5 355 ALA A C 1
ATOM 2878 O O . ALA A 1 355 ? 17.703 6 2.758 1 94.5 355 ALA A O 1
ATOM 2879 N N . THR A 1 356 ? 17.938 8.094 2.023 1 94.62 356 THR A N 1
ATOM 2880 C CA . THR A 1 356 ? 18.547 7.652 0.776 1 94.62 356 THR A CA 1
ATOM 2881 C C . THR A 1 356 ? 20.031 7.992 0.756 1 94.62 356 THR A C 1
ATOM 2883 O O . THR A 1 356 ? 20.797 7.426 -0.033 1 94.62 356 THR A O 1
ATOM 2886 N N . GLY A 1 357 ? 20.375 9.008 1.493 1 94.69 357 GLY A N 1
ATOM 2887 C CA . GLY A 1 357 ? 21.734 9.508 1.447 1 94.69 357 GLY A CA 1
ATOM 2888 C C . GLY A 1 357 ? 22.031 10.352 0.22 1 94.69 357 GLY A C 1
ATOM 2889 O O . GLY A 1 357 ? 23.141 10.844 0.045 1 94.69 357 GLY A O 1
ATOM 2890 N N . ALA A 1 358 ? 21.062 10.578 -0.592 1 96.19 358 ALA A N 1
ATOM 2891 C CA . ALA A 1 358 ? 21.281 11.305 -1.839 1 96.19 358 ALA A CA 1
ATOM 2892 C C . ALA A 1 358 ? 21.484 12.797 -1.575 1 96.19 358 ALA A C 1
ATOM 2894 O O . ALA A 1 358 ? 20.625 13.453 -0.981 1 96.19 358 ALA A O 1
ATOM 2895 N N . GLN A 1 359 ? 22.453 13.375 -2.133 1 97.25 359 GLN A N 1
ATOM 2896 C CA . GLN A 1 359 ? 22.859 14.758 -1.887 1 97.25 359 GLN A CA 1
ATOM 2897 C C . GLN A 1 359 ? 21.812 15.742 -2.414 1 97.25 359 GLN A C 1
ATOM 2899 O O . GLN A 1 359 ? 21.641 16.828 -1.856 1 97.25 359 GLN A O 1
ATOM 2904 N N . ARG A 1 360 ? 21.141 15.367 -3.41 1 97.56 360 ARG A N 1
ATOM 2905 C CA . ARG A 1 360 ? 20.141 16.25 -3.998 1 97.56 360 ARG A CA 1
ATOM 2906 C C . ARG A 1 360 ? 19.109 16.656 -2.965 1 97.56 360 ARG A C 1
ATOM 2908 O O . ARG A 1 360 ? 18.641 17.812 -2.957 1 97.56 360 ARG A O 1
ATOM 2915 N N . TYR A 1 361 ? 18.719 15.773 -2.123 1 98.38 361 TYR A N 1
ATOM 2916 C CA . TYR A 1 361 ? 17.703 16.078 -1.128 1 98.38 361 TYR A CA 1
ATOM 2917 C C . TYR A 1 361 ? 18.266 16.969 -0.023 1 98.38 361 TYR A C 1
ATOM 2919 O O . TYR A 1 361 ? 17.547 17.797 0.526 1 98.38 361 TYR A O 1
ATOM 2927 N N . ARG A 1 362 ? 19.531 16.766 0.331 1 98.12 362 ARG A N 1
ATOM 2928 C CA . ARG A 1 362 ? 20.219 17.703 1.212 1 98.12 362 ARG A CA 1
ATOM 2929 C C . ARG A 1 362 ? 20.172 19.125 0.647 1 98.12 362 ARG A C 1
ATOM 2931 O O . ARG A 1 362 ? 19.859 20.062 1.365 1 98.12 362 ARG A O 1
ATOM 2938 N N . GLU A 1 363 ? 20.453 19.188 -0.603 1 98.25 363 GLU A N 1
ATOM 2939 C CA . GLU A 1 363 ? 20.469 20.484 -1.271 1 98.25 363 GLU A CA 1
ATOM 2940 C C . GLU A 1 363 ? 19.078 21.125 -1.26 1 98.25 363 GLU A C 1
ATOM 2942 O O . GLU A 1 363 ? 18.938 22.328 -1.021 1 98.25 363 GLU A O 1
ATOM 2947 N N . VAL A 1 364 ? 18.062 20.344 -1.509 1 98.69 364 VAL A N 1
ATOM 2948 C CA . VAL A 1 364 ? 16.703 20.844 -1.498 1 98.69 364 VAL A CA 1
ATOM 2949 C C . VAL A 1 364 ? 16.344 21.359 -0.101 1 98.69 364 VAL A C 1
ATOM 2951 O O . VAL A 1 364 ? 15.711 22.406 0.043 1 98.69 364 VAL A O 1
ATOM 2954 N N . PHE A 1 365 ? 16.766 20.609 0.978 1 98.81 365 PHE A N 1
ATOM 2955 C CA . PHE A 1 365 ? 16.531 21.062 2.348 1 98.81 365 PHE A CA 1
ATOM 2956 C C . PHE A 1 365 ? 17.203 22.406 2.59 1 98.81 365 PHE A C 1
ATOM 2958 O O . PHE A 1 365 ? 16.562 23.359 3.066 1 98.81 365 PHE A O 1
ATOM 2965 N N . GLU A 1 366 ? 18.453 22.5 2.236 1 98.69 366 GLU A N 1
ATOM 2966 C CA . GLU A 1 366 ? 19.219 23.719 2.467 1 98.69 366 GLU A CA 1
ATOM 2967 C C . GLU A 1 366 ? 18.609 24.906 1.741 1 98.69 366 GLU A C 1
ATOM 2969 O O . GLU A 1 366 ? 18.391 25.969 2.34 1 98.69 366 GLU A O 1
ATOM 2974 N N . GLU A 1 367 ? 18.297 24.719 0.493 1 98.69 367 GLU A N 1
ATOM 2975 C CA . GLU A 1 367 ? 17.75 25.797 -0.316 1 98.69 367 GLU A CA 1
ATOM 2976 C C . GLU A 1 367 ? 16.375 26.219 0.188 1 98.69 367 GLU A C 1
ATOM 2978 O O . GLU A 1 367 ? 16.062 27.422 0.203 1 98.69 367 GLU A O 1
ATOM 2983 N N . THR A 1 368 ? 15.562 25.266 0.569 1 98.88 368 THR A N 1
ATOM 2984 C CA . THR A 1 368 ? 14.219 25.578 1.035 1 98.88 368 THR A CA 1
ATOM 2985 C C . THR A 1 368 ? 14.266 26.297 2.379 1 98.88 368 THR A C 1
ATOM 2987 O O . THR A 1 368 ? 13.555 27.281 2.586 1 98.88 368 THR A O 1
ATOM 2990 N N . TYR A 1 369 ? 15.086 25.828 3.301 1 98.81 369 TYR A N 1
ATOM 2991 C CA . TYR A 1 369 ? 15.18 26.516 4.582 1 98.81 369 TYR A CA 1
ATOM 2992 C C . TYR A 1 369 ? 15.766 27.906 4.402 1 98.81 369 TYR A C 1
ATOM 2994 O O . TYR A 1 369 ? 15.32 28.859 5.047 1 98.81 369 TYR A O 1
ATOM 3002 N N . ASP A 1 370 ? 16.828 28.016 3.596 1 98.62 370 ASP A N 1
ATOM 3003 C CA . ASP A 1 370 ? 17.406 29.328 3.352 1 98.62 370 ASP A CA 1
ATOM 3004 C C . ASP A 1 370 ? 16.359 30.297 2.787 1 98.62 370 ASP A C 1
ATOM 3006 O O . ASP A 1 370 ? 16.344 31.469 3.127 1 98.62 370 ASP A O 1
ATOM 3010 N N . PHE A 1 371 ? 15.531 29.781 1.916 1 98.81 371 PHE A N 1
ATOM 3011 C CA . PHE A 1 371 ? 14.422 30.594 1.402 1 98.81 371 PHE A CA 1
ATOM 3012 C C . PHE A 1 371 ? 13.5 31.031 2.533 1 98.81 371 PHE A C 1
ATOM 3014 O O . PHE A 1 371 ? 13.086 32.188 2.592 1 98.81 371 PHE A O 1
ATOM 3021 N N . VAL A 1 372 ? 13.141 30.109 3.426 1 98.81 372 VAL A N 1
ATOM 3022 C CA . VAL A 1 372 ? 12.281 30.391 4.57 1 98.81 372 VAL A CA 1
ATOM 3023 C C . VAL A 1 372 ? 12.914 31.469 5.438 1 98.81 372 VAL A C 1
ATOM 3025 O O . VAL A 1 372 ? 12.266 32.469 5.785 1 98.81 372 VAL A O 1
ATOM 3028 N N . GLU A 1 373 ? 14.18 31.312 5.766 1 98.44 373 GLU A N 1
ATOM 3029 C CA . GLU A 1 373 ? 14.891 32.25 6.637 1 98.44 373 GLU A CA 1
ATOM 3030 C C . GLU A 1 373 ? 14.922 33.625 6.035 1 98.44 373 GLU A C 1
ATOM 3032 O O . GLU A 1 373 ? 14.781 34.625 6.754 1 98.44 373 GLU A O 1
ATOM 3037 N N . THR A 1 374 ? 15.031 33.688 4.75 1 98.38 374 THR A N 1
ATOM 3038 C CA . THR A 1 374 ? 15.211 34.938 4.07 1 98.38 374 THR A CA 1
ATOM 3039 C C . THR A 1 374 ? 13.859 35.625 3.838 1 98.38 374 THR A C 1
ATOM 3041 O O . THR A 1 374 ? 13.742 36.844 3.979 1 98.38 374 THR A O 1
ATOM 3044 N N . HIS A 1 375 ? 12.836 34.844 3.5 1 98.38 375 HIS A N 1
ATOM 3045 C CA . HIS A 1 375 ? 11.656 35.469 2.938 1 98.38 375 HIS A CA 1
ATOM 3046 C C . HIS A 1 375 ? 10.438 35.25 3.826 1 98.38 375 HIS A C 1
ATOM 3048 O O . HIS A 1 375 ? 9.469 36.031 3.762 1 98.38 375 HIS A O 1
ATOM 3054 N N . HIS A 1 376 ? 10.398 34.219 4.645 1 98.44 376 HIS A N 1
ATOM 3055 C CA . HIS A 1 376 ? 9.219 33.938 5.449 1 98.44 376 HIS A CA 1
ATOM 3056 C C . HIS A 1 376 ? 9.391 34.438 6.879 1 98.44 376 HIS A C 1
ATOM 3058 O O . HIS A 1 376 ? 8.43 34.906 7.496 1 98.44 376 HIS A O 1
ATOM 3064 N N . VAL A 1 377 ? 10.562 34.281 7.453 1 98.44 377 VAL A N 1
ATOM 3065 C CA . VAL A 1 377 ? 10.828 34.688 8.836 1 98.44 377 VAL A CA 1
ATOM 3066 C C . VAL A 1 377 ? 10.695 36.188 8.977 1 98.44 377 VAL A C 1
ATOM 3068 O O . VAL A 1 377 ? 11.312 36.938 8.227 1 98.44 377 VAL A O 1
ATOM 3071 N N . ASP A 1 378 ? 9.875 36.625 9.859 1 97.94 378 ASP A N 1
ATOM 3072 C CA . ASP A 1 378 ? 9.711 38.062 10.141 1 97.94 378 ASP A CA 1
ATOM 3073 C C . ASP A 1 378 ? 10.43 38.438 11.43 1 97.94 378 ASP A C 1
ATOM 3075 O O . ASP A 1 378 ? 9.867 38.312 12.523 1 97.94 378 ASP A O 1
ATOM 3079 N N . ASP A 1 379 ? 11.531 39 11.336 1 94.69 379 ASP A N 1
ATOM 3080 C CA . ASP A 1 379 ? 12.367 39.375 12.484 1 94.69 379 ASP A CA 1
ATOM 3081 C C . ASP A 1 379 ? 11.805 40.594 13.203 1 94.69 379 ASP A C 1
ATOM 3083 O O . ASP A 1 379 ? 12.156 40.844 14.359 1 94.69 379 ASP A O 1
ATOM 3087 N N . GLU A 1 380 ? 10.977 41.25 12.516 1 96.19 380 GLU A N 1
ATOM 3088 C CA . GLU A 1 380 ? 10.438 42.5 13.094 1 96.19 380 GLU A CA 1
ATOM 3089 C C . GLU A 1 380 ? 9.266 42.188 14.023 1 96.19 380 GLU A C 1
ATOM 3091 O O . GLU A 1 380 ? 9.227 42.656 15.156 1 96.19 380 GLU A O 1
ATOM 3096 N N . HIS A 1 381 ? 8.312 41.375 13.523 1 96.88 381 HIS A N 1
ATOM 3097 C CA . HIS A 1 381 ? 7.086 41.188 14.289 1 96.88 381 HIS A CA 1
ATOM 3098 C C . HIS A 1 381 ? 6.965 39.75 14.781 1 96.88 381 HIS A C 1
ATOM 3100 O O . HIS A 1 381 ? 6.09 39.438 15.594 1 96.88 381 HIS A O 1
ATOM 3106 N N . GLY A 1 382 ? 7.824 38.875 14.25 1 97.56 382 GLY A N 1
ATOM 3107 C CA . GLY A 1 382 ? 7.781 37.469 14.641 1 97.56 382 GLY A CA 1
ATOM 3108 C C . GLY A 1 382 ? 6.945 36.625 13.711 1 97.56 382 GLY A C 1
ATOM 3109 O O . GLY A 1 382 ? 6.254 37.156 12.828 1 97.56 382 GLY A O 1
ATOM 3110 N N . GLU A 1 383 ? 7.098 35.312 13.875 1 98.06 383 GLU A N 1
ATOM 3111 C CA . GLU A 1 383 ? 6.367 34.281 13.125 1 98.06 383 GLU A CA 1
ATOM 3112 C C . GLU A 1 383 ? 6.738 34.312 11.641 1 98.06 383 GLU A C 1
ATOM 3114 O O . GLU A 1 383 ? 7.465 35.219 11.195 1 98.06 383 GLU A O 1
ATOM 3119 N N . TRP A 1 384 ? 6.27 33.281 10.836 1 98.12 384 TRP A N 1
ATOM 3120 C CA . TRP A 1 384 ? 6.414 33.219 9.383 1 98.12 384 TRP A CA 1
ATOM 3121 C C . TRP A 1 384 ? 5.285 34 8.695 1 98.12 384 TRP A C 1
ATOM 3123 O O . TRP A 1 384 ? 4.145 33.969 9.156 1 98.12 384 TRP A O 1
ATOM 3133 N N . HIS A 1 385 ? 5.664 34.656 7.613 1 96.69 385 HIS A N 1
ATOM 3134 C CA . HIS A 1 385 ? 4.594 35.156 6.762 1 96.69 385 HIS A CA 1
ATOM 3135 C C . HIS A 1 385 ? 3.738 34.031 6.215 1 96.69 385 HIS A C 1
ATOM 3137 O O . HIS A 1 385 ? 4.227 32.906 6.039 1 96.69 385 HIS A O 1
ATOM 3143 N N . SER A 1 386 ? 2.463 34.344 5.996 1 95.19 386 SER A N 1
ATOM 3144 C CA . SER A 1 386 ? 1.555 33.312 5.48 1 95.19 386 SER A CA 1
ATOM 3145 C C . SER A 1 386 ? 1.947 32.875 4.07 1 95.19 386 SER A C 1
ATOM 3147 O O . SER A 1 386 ? 1.714 31.734 3.68 1 95.19 386 SER A O 1
ATOM 3149 N N . GLY A 1 387 ? 2.408 33.812 3.32 1 95.62 387 GLY A N 1
ATOM 3150 C CA . GLY A 1 387 ? 2.846 33.531 1.96 1 95.62 387 GLY A CA 1
ATOM 3151 C C . GLY A 1 387 ? 3.863 34.531 1.449 1 95.62 387 GLY A C 1
ATOM 3152 O O . GLY A 1 387 ? 4.094 35.562 2.078 1 95.62 387 GLY A O 1
ATOM 3153 N N . VAL A 1 388 ? 4.531 34.156 0.438 1 97.44 388 VAL A N 1
ATOM 3154 C CA . VAL A 1 388 ? 5.41 35 -0.354 1 97.44 388 VAL A CA 1
ATOM 3155 C C . VAL A 1 388 ? 4.98 34.969 -1.819 1 97.44 388 VAL A C 1
ATOM 3157 O O . VAL A 1 388 ? 4.871 33.875 -2.414 1 97.44 388 VAL A O 1
ATOM 3160 N N . ASN A 1 389 ? 4.688 36.094 -2.375 1 95.44 389 ASN A N 1
ATOM 3161 C CA . ASN A 1 389 ? 4.191 36.125 -3.746 1 95.44 389 ASN A CA 1
ATOM 3162 C C . ASN A 1 389 ? 5.332 36 -4.754 1 95.44 389 ASN A C 1
ATOM 3164 O O . ASN A 1 389 ? 6.488 35.812 -4.375 1 95.44 389 ASN A O 1
ATOM 3168 N N . ASP A 1 390 ? 4.996 36.062 -6.016 1 91.88 390 ASP A N 1
ATOM 3169 C CA . ASP A 1 390 ? 5.949 35.812 -7.09 1 91.88 390 ASP A CA 1
ATOM 3170 C C . ASP A 1 390 ? 7.035 36.875 -7.129 1 91.88 390 ASP A C 1
ATOM 3172 O O . ASP A 1 390 ? 8.125 36.656 -7.664 1 91.88 390 ASP A O 1
ATOM 3176 N N . ASP A 1 391 ? 6.789 38 -6.605 1 94.44 391 ASP A N 1
ATOM 3177 C CA . ASP A 1 391 ? 7.762 39.094 -6.527 1 94.44 391 ASP A CA 1
ATOM 3178 C C . ASP A 1 391 ? 8.578 39.031 -5.238 1 94.44 391 ASP A C 1
ATOM 3180 O O . ASP A 1 391 ? 9.328 39.938 -4.918 1 94.44 391 ASP A O 1
ATOM 3184 N N . LEU A 1 392 ? 8.375 38 -4.457 1 97.25 392 LEU A N 1
ATOM 3185 C CA . LEU A 1 392 ? 9.078 37.688 -3.215 1 97.25 392 LEU A CA 1
ATOM 3186 C C . LEU A 1 392 ? 8.68 38.656 -2.111 1 97.25 392 LEU A C 1
ATOM 3188 O O . LEU A 1 392 ? 9.484 38.969 -1.224 1 97.25 392 LEU A O 1
ATOM 3192 N N . GLU A 1 393 ? 7.473 39.188 -2.24 1 96.5 393 GLU A N 1
ATOM 3193 C CA . GLU A 1 393 ? 6.91 40.031 -1.182 1 96.5 393 GLU A CA 1
ATOM 3194 C C . GLU A 1 393 ? 6.012 39.188 -0.257 1 96.5 393 GLU A C 1
ATOM 3196 O O . GLU A 1 393 ? 5.215 38.375 -0.72 1 96.5 393 GLU A O 1
ATOM 3201 N N . PRO A 1 394 ? 6.18 39.438 1.031 1 96.19 394 PRO A N 1
ATOM 3202 C CA . PRO A 1 394 ? 5.316 38.719 1.972 1 96.19 394 PRO A CA 1
ATOM 3203 C C . PRO A 1 394 ? 3.846 39.094 1.839 1 96.19 394 PRO A C 1
ATOM 3205 O O . PRO A 1 394 ? 3.529 40.25 1.58 1 96.19 394 PRO A O 1
ATOM 3208 N N . VAL A 1 395 ? 2.994 38.125 2.033 1 93.69 395 VAL A N 1
ATOM 3209 C CA . VAL A 1 395 ? 1.557 38.375 2 1 93.69 395 VAL A CA 1
ATOM 3210 C C . VAL A 1 395 ? 0.876 37.594 3.131 1 93.69 395 VAL A C 1
ATOM 3212 O O . VAL A 1 395 ? 1.384 36.594 3.586 1 93.69 395 VAL A O 1
ATOM 3215 N N . GLY A 1 396 ? -0.264 38.188 3.59 1 91.38 396 GLY A N 1
ATOM 3216 C CA . GLY A 1 396 ? -1.151 37.438 4.488 1 91.38 396 GLY A CA 1
ATOM 3217 C C . GLY A 1 396 ? -0.878 37.719 5.953 1 91.38 396 GLY A C 1
ATOM 3218 O O . GLY A 1 396 ? 0.038 38.5 6.285 1 91.38 396 GLY A O 1
ATOM 3219 N N . ARG A 1 397 ? -1.65 37.094 6.805 1 91.94 397 ARG A N 1
ATOM 3220 C CA . ARG A 1 397 ? -1.655 37.281 8.25 1 91.94 397 ARG A CA 1
ATOM 3221 C C . ARG A 1 397 ? -0.705 36.312 8.938 1 91.94 397 ARG A C 1
ATOM 3223 O O . ARG A 1 397 ? -0.311 35.312 8.359 1 91.94 397 ARG A O 1
ATOM 3230 N N . LYS A 1 398 ? -0.362 36.688 10.234 1 94.12 398 LYS A N 1
ATOM 3231 C CA . LYS A 1 398 ? 0.498 35.812 11.039 1 94.12 398 LYS A CA 1
ATOM 3232 C C . LYS A 1 398 ? -0.291 34.656 11.633 1 94.12 398 LYS A C 1
ATOM 3234 O O . LYS A 1 398 ? 0.261 33.562 11.852 1 94.12 398 LYS A O 1
ATOM 3239 N N . GLY A 1 399 ? -1.498 34.844 11.93 1 93.81 399 GLY A N 1
ATOM 3240 C CA . GLY A 1 399 ? -2.395 33.844 12.484 1 93.81 399 GLY A CA 1
ATOM 3241 C C . GLY A 1 399 ? -3.824 34 12 1 93.81 399 GLY A C 1
ATOM 3242 O O . GLY A 1 399 ? -4.32 35.125 11.836 1 93.81 399 GLY A O 1
ATOM 3243 N N . ALA A 1 400 ? -4.461 32.938 11.766 1 91.06 400 ALA A N 1
ATOM 3244 C CA . ALA A 1 400 ? -5.84 32.875 11.281 1 91.06 400 ALA A CA 1
ATOM 3245 C C . ALA A 1 400 ? -6.484 31.531 11.633 1 91.06 400 ALA A C 1
ATOM 3247 O O . ALA A 1 400 ? -5.902 30.734 12.367 1 91.06 400 ALA A O 1
ATOM 3248 N N . MET A 1 401 ? -7.605 31.344 11.156 1 86.19 401 MET A N 1
ATOM 3249 C CA . MET A 1 401 ? -8.375 30.141 11.461 1 86.19 401 MET A CA 1
ATOM 3250 C C . MET A 1 401 ? -7.617 28.891 11.039 1 86.19 401 MET A C 1
ATOM 3252 O O . MET A 1 401 ? -7.715 27.844 11.688 1 86.19 401 MET A O 1
ATOM 3256 N N . TYR A 1 402 ? -6.883 28.969 10 1 88.56 402 TYR A N 1
ATOM 3257 C CA . TYR A 1 402 ? -6.188 27.797 9.492 1 88.56 402 TYR A CA 1
ATOM 3258 C C . TYR A 1 402 ? -4.68 27.938 9.656 1 88.56 402 TYR A C 1
ATOM 3260 O O . TYR A 1 402 ? -3.912 27.156 9.102 1 88.56 402 TYR A O 1
ATOM 3268 N N . LYS A 1 403 ? -4.27 28.984 10.273 1 92.75 403 LYS A N 1
ATOM 3269 C CA . LYS A 1 403 ? -2.834 29.188 10.461 1 92.75 403 LYS A CA 1
ATOM 3270 C C . LYS A 1 403 ? -2.496 29.375 11.938 1 92.75 403 LYS A C 1
ATOM 3272 O O . LYS A 1 403 ? -2.867 30.391 12.539 1 92.75 403 LYS A O 1
ATOM 3277 N N . GLY A 1 404 ? -1.953 28.422 12.562 1 95 404 GLY A N 1
ATOM 3278 C CA . GLY A 1 404 ? -1.254 28.453 13.836 1 95 404 GLY A CA 1
ATOM 3279 C C . GLY A 1 404 ? 0.212 28.078 13.719 1 95 404 GLY A C 1
ATOM 3280 O O . GLY A 1 404 ? 0.85 28.359 12.703 1 95 404 GLY A O 1
ATOM 3281 N N . ALA A 1 405 ? 0.79 27.594 14.719 1 97.12 405 ALA A N 1
ATOM 3282 C CA . ALA A 1 405 ? 2.211 27.25 14.711 1 97.12 405 ALA A CA 1
ATOM 3283 C C . ALA A 1 405 ? 2.42 25.766 14.516 1 97.12 405 ALA A C 1
ATOM 3285 O O . ALA A 1 405 ? 3.385 25.188 15.023 1 97.12 405 ALA A O 1
ATOM 3286 N N . TYR A 1 406 ? 1.504 25.172 13.773 1 97.5 406 TYR A N 1
ATOM 3287 C CA . TYR A 1 406 ? 1.503 23.734 13.586 1 97.5 406 TYR A CA 1
ATOM 3288 C C . TYR A 1 406 ? 2.523 23.312 12.539 1 97.5 406 TYR A C 1
ATOM 3290 O O . TYR A 1 406 ? 3.451 22.562 12.828 1 97.5 406 TYR A O 1
ATOM 3298 N N . HIS A 1 407 ? 2.457 23.734 11.281 1 98.31 407 HIS A N 1
ATOM 3299 C CA . HIS A 1 407 ? 3.32 23.297 10.195 1 98.31 407 HIS A CA 1
ATOM 3300 C C . HIS A 1 407 ? 4.762 23.734 10.422 1 98.31 407 HIS A C 1
ATOM 3302 O O . HIS A 1 407 ? 5.684 22.922 10.336 1 98.31 407 HIS A O 1
ATOM 3308 N N . ASN A 1 408 ? 4.91 25.047 10.672 1 97.94 408 ASN A N 1
ATOM 3309 C CA . ASN A 1 408 ? 6.281 25.516 10.844 1 97.94 408 ASN A CA 1
ATOM 3310 C C . ASN A 1 408 ? 6.879 25.047 12.164 1 97.94 408 ASN A C 1
ATOM 3312 O O . ASN A 1 408 ? 8.039 24.641 12.219 1 97.94 408 ASN A O 1
ATOM 3316 N N . GLY A 1 409 ? 6.07 25.047 13.305 1 98.31 409 GLY A N 1
ATOM 3317 C CA . GLY A 1 409 ? 6.578 24.469 14.539 1 98.31 409 GLY A CA 1
ATOM 3318 C C . GLY A 1 409 ? 6.988 23.016 14.398 1 98.31 409 GLY A C 1
ATOM 3319 O O . GLY A 1 409 ? 8.07 22.625 14.828 1 98.31 409 GLY A O 1
ATOM 3320 N N . ARG A 1 410 ? 6.148 22.234 13.766 1 98.5 410 ARG A N 1
ATOM 3321 C CA . ARG A 1 410 ? 6.414 20.812 13.562 1 98.5 410 ARG A CA 1
ATOM 3322 C C . ARG A 1 410 ? 7.629 20.609 12.664 1 98.5 410 ARG A C 1
ATOM 3324 O O . ARG A 1 410 ? 8.492 19.781 12.961 1 98.5 410 ARG A O 1
ATOM 3331 N N . ALA A 1 411 ? 7.699 21.344 11.602 1 98.81 411 ALA A N 1
ATOM 3332 C CA . ALA A 1 411 ? 8.812 21.219 10.664 1 98.81 411 ALA A CA 1
ATOM 3333 C C . ALA A 1 411 ? 10.141 21.516 11.344 1 98.81 411 ALA A C 1
ATOM 3335 O O . ALA A 1 411 ? 11.125 20.781 11.164 1 98.81 411 ALA A O 1
ATOM 3336 N N . LEU A 1 412 ? 10.18 22.594 12.117 1 98.75 412 LEU A N 1
ATOM 3337 C CA . LEU A 1 412 ? 11.406 22.984 12.797 1 98.75 412 LEU A CA 1
ATOM 3338 C C . LEU A 1 412 ? 11.828 21.938 13.812 1 98.75 412 LEU A C 1
ATOM 3340 O O . LEU A 1 412 ? 13 21.562 13.875 1 98.75 412 LEU A O 1
ATOM 3344 N N . LEU A 1 413 ? 10.883 21.406 14.555 1 98.19 413 LEU A N 1
ATOM 3345 C CA . LEU A 1 413 ? 11.156 20.359 15.516 1 98.19 413 LEU A CA 1
ATOM 3346 C C . LEU A 1 413 ? 11.688 19.109 14.812 1 98.19 413 LEU A C 1
ATOM 3348 O O . LEU A 1 413 ? 12.727 18.562 15.195 1 98.19 413 LEU A O 1
ATOM 3352 N N . GLU A 1 414 ? 10.961 18.672 13.789 1 98.06 414 GLU A N 1
ATOM 3353 C CA . GLU A 1 414 ? 11.312 17.453 13.062 1 98.06 414 GLU A CA 1
ATOM 3354 C C . GLU A 1 414 ? 12.688 17.578 12.414 1 98.06 414 GLU A C 1
ATOM 3356 O O . GLU A 1 414 ? 13.477 16.641 12.438 1 98.06 414 GLU A O 1
ATOM 3361 N N . CYS A 1 415 ? 12.977 18.719 11.828 1 98.62 415 CYS A N 1
ATOM 3362 C CA . CYS A 1 415 ? 14.25 18.922 11.141 1 98.62 415 CYS A CA 1
ATOM 3363 C C . CYS A 1 415 ? 15.406 18.938 12.133 1 98.62 415 CYS A C 1
ATOM 3365 O O . CYS A 1 415 ? 16.453 18.359 11.875 1 98.62 415 CYS A O 1
ATOM 3367 N N . ILE A 1 416 ? 15.242 19.609 13.281 1 98.25 416 ILE A N 1
ATOM 3368 C CA . ILE A 1 416 ? 16.297 19.656 14.297 1 98.25 416 ILE A CA 1
ATOM 3369 C C . ILE A 1 416 ? 16.594 18.234 14.773 1 98.25 416 ILE A C 1
ATOM 3371 O O . ILE A 1 416 ? 17.766 17.828 14.812 1 98.25 416 ILE A O 1
ATOM 3375 N N . GLU A 1 417 ? 15.57 17.484 15.102 1 97.44 417 GLU A N 1
ATOM 3376 C CA . GLU A 1 417 ? 15.758 16.125 15.617 1 97.44 417 GLU A CA 1
ATOM 3377 C C . GLU A 1 417 ? 16.406 15.219 14.562 1 97.44 417 GLU A C 1
ATOM 3379 O O . GLU A 1 417 ? 17.266 14.398 14.883 1 97.44 417 GLU A O 1
ATOM 3384 N N . THR A 1 418 ? 15.953 15.383 13.305 1 97.5 418 THR A N 1
ATOM 3385 C CA . THR A 1 418 ? 16.547 14.594 12.219 1 97.5 418 THR A CA 1
ATOM 3386 C C . THR A 1 418 ? 18.016 14.93 12.047 1 97.5 418 THR A C 1
ATOM 3388 O O . THR A 1 418 ? 18.859 14.023 11.922 1 97.5 418 THR A O 1
ATOM 3391 N N . LEU A 1 419 ? 18.344 16.203 12.078 1 97.75 419 LEU A N 1
ATOM 3392 C CA . LEU A 1 419 ? 19.719 16.625 11.898 1 97.75 419 LEU A CA 1
ATOM 3393 C C . LEU A 1 419 ? 20.609 16.141 13.047 1 97.75 419 LEU A C 1
ATOM 3395 O O . LEU A 1 419 ? 21.75 15.742 12.828 1 97.75 419 LEU A O 1
ATOM 3399 N N . GLU A 1 420 ? 20.078 16.125 14.227 1 95.38 420 GLU A N 1
ATOM 3400 C CA . GLU A 1 420 ? 20.828 15.68 15.391 1 95.38 420 GLU A CA 1
ATOM 3401 C C . GLU A 1 420 ? 21.062 14.172 15.359 1 95.38 420 GLU A C 1
ATOM 3403 O O . GLU A 1 420 ? 22 13.68 15.977 1 95.38 420 GLU A O 1
ATOM 3408 N N . SER A 1 421 ? 20.203 13.477 14.688 1 91.75 421 SER A N 1
ATOM 3409 C CA . SER A 1 421 ? 20.328 12.023 14.617 1 91.75 421 SER A CA 1
ATOM 3410 C C . SER A 1 421 ? 21.219 11.594 13.461 1 91.75 421 SER A C 1
ATOM 3412 O O . SER A 1 421 ? 21.641 10.438 13.398 1 91.75 421 SER A O 1
ATOM 3414 N N . LEU A 1 422 ? 21.375 12.445 12.5 1 89.44 422 LEU A N 1
ATOM 3415 C CA . LEU A 1 422 ? 22.219 12.102 11.359 1 89.44 422 LEU A CA 1
ATOM 3416 C C . LEU A 1 422 ? 23.672 11.898 11.789 1 89.44 422 LEU A C 1
ATOM 3418 O O . LEU A 1 422 ? 24.375 11.078 11.219 1 89.44 422 LEU A O 1
ATOM 3422 N N . MET B 1 1 ? -29.219 -4.836 -15.578 1 30.09 1 MET B N 1
ATOM 3423 C CA . MET B 1 1 ? -27.812 -5.156 -15.297 1 30.09 1 MET B CA 1
ATOM 3424 C C . MET B 1 1 ? -27.625 -6.664 -15.172 1 30.09 1 MET B C 1
ATOM 3426 O O . MET B 1 1 ? -26.5 -7.133 -14.992 1 30.09 1 MET B O 1
ATOM 3430 N N . SER B 1 2 ? -28.672 -7.391 -14.773 1 47.72 2 SER B N 1
ATOM 3431 C CA . SER B 1 2 ? -28.969 -8.766 -14.391 1 47.72 2 SER B CA 1
ATOM 3432 C C . SER B 1 2 ? -28.859 -9.703 -15.594 1 47.72 2 SER B C 1
ATOM 3434 O O . SER B 1 2 ? -28.359 -10.82 -15.469 1 47.72 2 SER B O 1
ATOM 3436 N N . THR B 1 3 ? -29.281 -9.211 -16.688 1 51 3 THR B N 1
ATOM 3437 C CA . THR B 1 3 ? -29.484 -10.062 -17.844 1 51 3 THR B CA 1
ATOM 3438 C C . THR B 1 3 ? -28.156 -10.422 -18.5 1 51 3 THR B C 1
ATOM 3440 O O . THR B 1 3 ? -27.953 -11.562 -18.922 1 51 3 THR B O 1
ATOM 3443 N N . GLY B 1 4 ? -27.109 -9.406 -18.422 1 60.84 4 GLY B N 1
ATOM 3444 C CA . GLY B 1 4 ? -25.812 -9.578 -19.062 1 60.84 4 GLY B CA 1
ATOM 3445 C C . GLY B 1 4 ? -24.922 -10.57 -18.344 1 60.84 4 GLY B C 1
ATOM 3446 O O . GLY B 1 4 ? -24.297 -11.422 -18.984 1 60.84 4 GLY B O 1
ATOM 3447 N N . SER B 1 5 ? -25.062 -10.555 -17.094 1 73.31 5 SER B N 1
ATOM 3448 C CA . SER B 1 5 ? -24.266 -11.477 -16.297 1 73.31 5 SER B CA 1
ATOM 3449 C C . SER B 1 5 ? -24.812 -12.891 -16.375 1 73.31 5 SER B C 1
ATOM 3451 O O . SER B 1 5 ? -24.062 -13.859 -16.469 1 73.31 5 SER B O 1
ATOM 3453 N N . ASP B 1 6 ? -26.141 -12.977 -16.344 1 77.88 6 ASP B N 1
ATOM 3454 C CA . ASP B 1 6 ? -26.781 -14.289 -16.422 1 77.88 6 ASP B CA 1
ATOM 3455 C C . ASP B 1 6 ? -26.469 -14.969 -17.75 1 77.88 6 ASP B C 1
ATOM 3457 O O . ASP B 1 6 ? -26.266 -16.188 -17.797 1 77.88 6 ASP B O 1
ATOM 3461 N N . ASP B 1 7 ? -26.312 -14.195 -18.688 1 89.25 7 ASP B N 1
ATOM 3462 C CA . ASP B 1 7 ? -26.031 -14.734 -20.016 1 89.25 7 ASP B CA 1
ATOM 3463 C C . ASP B 1 7 ? -24.578 -15.203 -20.125 1 89.25 7 ASP B C 1
ATOM 3465 O O . ASP B 1 7 ? -24.297 -16.25 -20.719 1 89.25 7 ASP B O 1
ATOM 3469 N N . LEU B 1 8 ? -23.734 -14.5 -19.406 1 95.56 8 LEU B N 1
ATOM 3470 C CA . LEU B 1 8 ? -22.312 -14.859 -19.406 1 95.56 8 LEU B CA 1
ATOM 3471 C C . LEU B 1 8 ? -22.078 -16.188 -18.703 1 95.56 8 LEU B C 1
ATOM 3473 O O . LEU B 1 8 ? -21.375 -17.062 -19.219 1 95.56 8 LEU B O 1
ATOM 3477 N N . ALA B 1 9 ? -22.688 -16.406 -17.578 1 96.56 9 ALA B N 1
ATOM 3478 C CA . ALA B 1 9 ? -22.578 -17.641 -16.812 1 96.56 9 ALA B CA 1
ATOM 3479 C C . ALA B 1 9 ? -23.172 -18.812 -17.594 1 96.56 9 ALA B C 1
ATOM 3481 O O . ALA B 1 9 ? -22.578 -19.891 -17.656 1 96.56 9 ALA B O 1
ATOM 3482 N N . ALA B 1 10 ? -24.312 -18.625 -18.141 1 96.38 10 ALA B N 1
ATOM 3483 C CA . ALA B 1 10 ? -25 -19.672 -18.875 1 96.38 10 ALA B CA 1
ATOM 3484 C C . ALA B 1 10 ? -24.156 -20.172 -20.062 1 96.38 10 ALA B C 1
ATOM 3486 O O . ALA B 1 10 ? -24.172 -21.344 -20.391 1 96.38 10 ALA B O 1
ATOM 3487 N N . GLU B 1 11 ? -23.469 -19.266 -20.578 1 96.88 11 GLU B N 1
ATOM 3488 C CA . GLU B 1 11 ? -22.703 -19.594 -21.766 1 96.88 11 GLU B CA 1
ATOM 3489 C C . GLU B 1 11 ? -21.359 -20.219 -21.391 1 96.88 11 GLU B C 1
ATOM 3491 O O . GLU B 1 11 ? -20.922 -21.203 -22.016 1 96.88 11 GLU B O 1
ATOM 3496 N N . TYR B 1 12 ? -20.703 -19.719 -20.375 1 98.25 12 TYR B N 1
ATOM 3497 C CA . TYR B 1 12 ? -19.281 -20.062 -20.203 1 98.25 12 TYR B CA 1
ATOM 3498 C C . TYR B 1 12 ? -19.094 -21.078 -19.078 1 98.25 12 TYR B C 1
ATOM 3500 O O . TYR B 1 12 ? -18.109 -21.812 -19.062 1 98.25 12 TYR B O 1
ATOM 3508 N N . VAL B 1 13 ? -19.984 -21.172 -18.125 1 97.88 13 VAL B N 1
ATOM 3509 C CA . VAL B 1 13 ? -19.812 -22.094 -17 1 97.88 13 VAL B CA 1
ATOM 3510 C C . VAL B 1 13 ? -19.734 -23.531 -17.516 1 97.88 13 VAL B C 1
ATOM 3512 O O . VAL B 1 13 ? -18.828 -24.281 -17.156 1 97.88 13 VAL B O 1
ATOM 3515 N N . PRO B 1 14 ? -20.641 -23.969 -18.469 1 97.31 14 PRO B N 1
ATOM 3516 C CA . PRO B 1 14 ? -20.531 -25.344 -18.969 1 97.31 14 PRO B CA 1
ATOM 3517 C C . PRO B 1 14 ? -19.219 -25.594 -19.703 1 97.31 14 PRO B C 1
ATOM 3519 O O . PRO B 1 14 ? -18.641 -26.672 -19.594 1 97.31 14 PRO B O 1
ATOM 3522 N N . LYS B 1 15 ? -18.734 -24.609 -20.453 1 98 15 LYS B N 1
ATOM 3523 C CA . LYS B 1 15 ? -17.484 -24.75 -21.188 1 98 15 LYS B CA 1
ATOM 3524 C C . LYS B 1 15 ? -16.297 -24.891 -20.234 1 98 15 LYS B C 1
ATOM 3526 O O . LYS B 1 15 ? -15.43 -25.734 -20.453 1 98 15 LYS B O 1
ATOM 3531 N N . LEU B 1 16 ? -16.328 -24.062 -19.234 1 98.5 16 LEU B N 1
ATOM 3532 C CA . LEU B 1 16 ? -15.242 -24.078 -18.25 1 98.5 16 LEU B CA 1
ATOM 3533 C C . LEU B 1 16 ? -15.25 -25.391 -17.469 1 98.5 16 LEU B C 1
ATOM 3535 O O . LEU B 1 16 ? -14.188 -25.953 -17.188 1 98.5 16 LEU B O 1
ATOM 3539 N N . ARG B 1 17 ? -16.422 -25.844 -17.078 1 97.5 17 ARG B N 1
ATOM 3540 C CA . ARG B 1 17 ? -16.547 -27.094 -16.344 1 97.5 17 ARG B CA 1
ATOM 3541 C C . ARG B 1 17 ? -16.047 -28.266 -17.172 1 97.5 17 ARG B C 1
ATOM 3543 O O . ARG B 1 17 ? -15.336 -29.141 -16.672 1 97.5 17 ARG B O 1
ATOM 3550 N N . ARG B 1 18 ? -16.438 -28.312 -18.422 1 97.19 18 ARG B N 1
ATOM 3551 C CA . ARG B 1 18 ? -15.945 -29.344 -19.312 1 97.19 18 ARG B CA 1
ATOM 3552 C C . ARG B 1 18 ? -14.422 -29.297 -19.438 1 97.19 18 ARG B C 1
ATOM 3554 O O . ARG B 1 18 ? -13.758 -30.344 -19.406 1 97.19 18 ARG B O 1
ATOM 3561 N N . ASN B 1 19 ? -13.914 -28.125 -19.609 1 98.44 19 ASN B N 1
ATOM 3562 C CA . ASN B 1 19 ? -12.469 -27.938 -19.672 1 98.44 19 ASN B CA 1
ATOM 3563 C C . ASN B 1 19 ? -11.773 -28.469 -18.422 1 98.44 19 ASN B C 1
ATOM 3565 O O . ASN B 1 19 ? -10.789 -29.188 -18.531 1 98.44 19 ASN B O 1
ATOM 3569 N N . LEU B 1 20 ? -12.289 -28.156 -17.25 1 98.06 20 LEU B N 1
ATOM 3570 C CA . LEU B 1 20 ? -11.711 -28.578 -15.977 1 98.06 20 LEU B CA 1
ATOM 3571 C C . LEU B 1 20 ? -11.789 -30.094 -15.82 1 98.06 20 LEU B C 1
ATOM 3573 O O . LEU B 1 20 ? -10.789 -30.75 -15.531 1 98.06 20 LEU B O 1
ATOM 3577 N N . GLU B 1 21 ? -12.93 -30.703 -16.109 1 96.62 21 GLU B N 1
ATOM 3578 C CA . GLU B 1 21 ? -13.172 -32.125 -15.828 1 96.62 21 GLU B CA 1
ATOM 3579 C C . GLU B 1 21 ? -12.609 -33 -16.938 1 96.62 21 GLU B C 1
ATOM 3581 O O . GLU B 1 21 ? -11.805 -33.875 -16.688 1 96.62 21 GLU B O 1
ATOM 3586 N N . ASP B 1 22 ? -12.953 -32.625 -18.203 1 96.94 22 ASP B N 1
ATOM 3587 C CA . ASP B 1 22 ? -12.703 -33.562 -19.312 1 96.94 22 ASP B CA 1
ATOM 3588 C C . ASP B 1 22 ? -11.328 -33.312 -19.938 1 96.94 22 ASP B C 1
ATOM 3590 O O . ASP B 1 22 ? -10.789 -34.188 -20.625 1 96.94 22 ASP B O 1
ATOM 3594 N N . VAL B 1 23 ? -10.805 -32.188 -19.688 1 98.06 23 VAL B N 1
ATOM 3595 C CA . VAL B 1 23 ? -9.539 -31.859 -20.344 1 98.06 23 VAL B CA 1
ATOM 3596 C C . VAL B 1 23 ? -8.406 -31.891 -19.328 1 98.06 23 VAL B C 1
ATOM 3598 O O . VAL B 1 23 ? -7.418 -32.594 -19.516 1 98.06 23 VAL B O 1
ATOM 3601 N N . VAL B 1 24 ? -8.57 -31.188 -18.188 1 98.19 24 VAL B N 1
ATOM 3602 C CA . VAL B 1 24 ? -7.477 -31.047 -17.219 1 98.19 24 VAL B CA 1
ATOM 3603 C C . VAL B 1 24 ? -7.457 -32.25 -16.281 1 98.19 24 VAL B C 1
ATOM 3605 O O . VAL B 1 24 ? -6.48 -33 -16.234 1 98.19 24 VAL B O 1
ATOM 3608 N N . LEU B 1 25 ? -8.531 -32.531 -15.562 1 97.38 25 LEU B N 1
ATOM 3609 C CA . LEU B 1 25 ? -8.547 -33.562 -14.531 1 97.38 25 LEU B CA 1
ATOM 3610 C C . LEU B 1 25 ? -8.445 -34.938 -15.164 1 97.38 25 LEU B C 1
ATOM 3612 O O . LEU B 1 25 ? -7.738 -35.812 -14.641 1 97.38 25 LEU B O 1
ATOM 3616 N N . ASP B 1 26 ? -9.125 -35.156 -16.297 1 96.88 26 ASP B N 1
ATOM 3617 C CA . ASP B 1 26 ? -9.055 -36.438 -16.969 1 96.88 26 ASP B CA 1
ATOM 3618 C C . ASP B 1 26 ? -7.629 -36.75 -17.406 1 96.88 26 ASP B C 1
ATOM 3620 O O . ASP B 1 26 ? -7.23 -37.906 -17.453 1 96.88 26 ASP B O 1
ATOM 3624 N N . PHE B 1 27 ? -6.902 -35.719 -17.781 1 98.12 27 PHE B N 1
ATOM 3625 C CA . PHE B 1 27 ? -5.516 -35.938 -18.172 1 98.12 27 PHE B CA 1
ATOM 3626 C C . PHE B 1 27 ? -4.664 -36.344 -16.984 1 98.12 27 PHE B C 1
ATOM 3628 O O . PHE B 1 27 ? -3.859 -37.281 -17.094 1 98.12 27 PHE B O 1
ATOM 3635 N N . TRP B 1 28 ? -4.762 -35.719 -15.867 1 98.06 28 TRP B N 1
ATOM 3636 C CA . TRP B 1 28 ? -3.834 -35.844 -14.75 1 98.06 28 TRP B CA 1
ATOM 3637 C C . TRP B 1 28 ? -4.207 -37.062 -13.867 1 98.06 28 TRP B C 1
ATOM 3639 O O . TRP B 1 28 ? -3.348 -37.625 -13.195 1 98.06 28 TRP B O 1
ATOM 3649 N N . LEU B 1 29 ? -5.5 -37.438 -13.898 1 96.25 29 LEU B N 1
ATOM 3650 C CA . LEU B 1 29 ? -5.934 -38.531 -13.031 1 96.25 29 LEU B CA 1
ATOM 3651 C C . LEU B 1 29 ? -6.23 -39.781 -13.852 1 96.25 29 LEU B C 1
ATOM 3653 O O . LEU B 1 29 ? -6.965 -39.719 -14.836 1 96.25 29 LEU B O 1
ATOM 3657 N N . PRO B 1 30 ? -5.688 -40.844 -13.422 1 96.75 30 PRO B N 1
ATOM 3658 C CA . PRO B 1 30 ? -4.848 -41.125 -12.25 1 96.75 30 PRO B CA 1
ATOM 3659 C C . PRO B 1 30 ? -3.354 -41.031 -12.57 1 96.75 30 PRO B C 1
ATOM 3661 O O . PRO B 1 30 ? -2.521 -41.406 -11.742 1 96.75 30 PRO B O 1
ATOM 3664 N N . ARG B 1 31 ? -3.076 -40.562 -13.75 1 95.25 31 ARG B N 1
ATOM 3665 C CA . ARG B 1 31 ? -1.741 -40.75 -14.312 1 95.25 31 ARG B CA 1
ATOM 3666 C C . ARG B 1 31 ? -0.688 -40.062 -13.43 1 95.25 31 ARG B C 1
ATOM 3668 O O . ARG B 1 31 ? 0.445 -40.562 -13.344 1 95.25 31 ARG B O 1
ATOM 3675 N N . CYS B 1 32 ? -1.016 -39 -12.797 1 97.69 32 CYS B N 1
ATOM 3676 C CA . CYS B 1 32 ? 0.003 -38.25 -12.078 1 97.69 32 CYS B CA 1
ATOM 3677 C C . CYS B 1 32 ? 0.262 -38.844 -10.703 1 97.69 32 CYS B C 1
ATOM 3679 O O . CYS B 1 32 ? 1.242 -38.5 -10.039 1 97.69 32 CYS B O 1
ATOM 3681 N N . LEU B 1 33 ? -0.6 -39.719 -10.203 1 98.31 33 LEU B N 1
ATOM 3682 C CA . LEU B 1 33 ? -0.495 -40.25 -8.859 1 98.31 33 LEU B CA 1
ATOM 3683 C C . LEU B 1 33 ? 0.603 -41.312 -8.781 1 98.31 33 LEU B C 1
ATOM 3685 O O . LEU B 1 33 ? 0.588 -42.281 -9.531 1 98.31 33 LEU B O 1
ATOM 3689 N N . ASP B 1 34 ? 1.543 -41.062 -7.973 1 98.19 34 ASP B N 1
ATOM 3690 C CA . ASP B 1 34 ? 2.594 -42.062 -7.734 1 98.19 34 ASP B CA 1
ATOM 3691 C C . ASP B 1 34 ? 2.254 -42.938 -6.535 1 98.19 34 ASP B C 1
ATOM 3693 O O . ASP B 1 34 ? 2.76 -42.719 -5.434 1 98.19 34 ASP B O 1
ATOM 3697 N N . ASP B 1 35 ? 1.562 -43.938 -6.742 1 95.56 35 ASP B N 1
ATOM 3698 C CA . ASP B 1 35 ? 1.069 -44.812 -5.688 1 95.56 35 ASP B CA 1
ATOM 3699 C C . ASP B 1 35 ? 2.207 -45.625 -5.074 1 95.56 35 ASP B C 1
ATOM 3701 O O . ASP B 1 35 ? 2.074 -46.156 -3.969 1 95.56 35 ASP B O 1
ATOM 3705 N N . GLU B 1 36 ? 3.236 -45.719 -5.84 1 96.94 36 GLU B N 1
ATOM 3706 C CA . GLU B 1 36 ? 4.355 -46.531 -5.371 1 96.94 36 GLU B CA 1
ATOM 3707 C C . GLU B 1 36 ? 5.215 -45.75 -4.371 1 96.94 36 GLU B C 1
ATOM 3709 O O . GLU B 1 36 ? 5.598 -46.312 -3.332 1 96.94 36 GLU B O 1
ATOM 3714 N N . HIS B 1 37 ? 5.477 -44.5 -4.656 1 97.81 37 HIS B N 1
ATOM 3715 C CA . HIS B 1 37 ? 6.445 -43.812 -3.834 1 97.81 37 HIS B CA 1
ATOM 3716 C C . HIS B 1 37 ? 5.812 -42.562 -3.188 1 97.81 37 HIS B C 1
ATOM 3718 O O 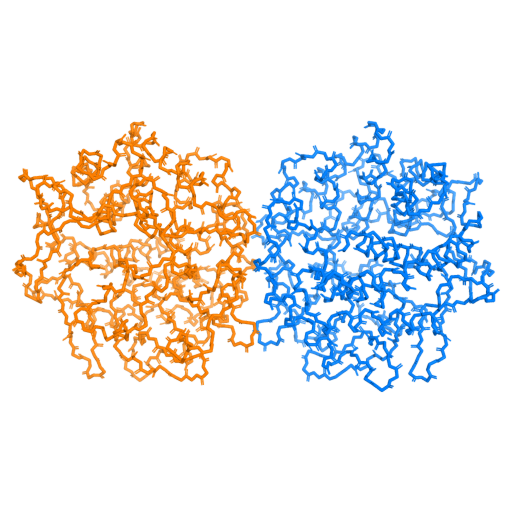. HIS B 1 37 ? 6.445 -41.906 -2.365 1 97.81 37 HIS B O 1
ATOM 3724 N N . GLY B 1 38 ? 4.562 -42.281 -3.508 1 98.19 38 GLY B N 1
ATOM 3725 C CA . GLY B 1 38 ? 3.896 -41.094 -2.984 1 98.19 38 GLY B CA 1
ATOM 3726 C C . GLY B 1 38 ? 4.098 -39.875 -3.85 1 98.19 38 GLY B C 1
ATOM 3727 O O . GLY B 1 38 ? 4.977 -39.844 -4.711 1 98.19 38 GLY B O 1
ATOM 3728 N N . GLY B 1 39 ? 3.26 -38.906 -3.633 1 98.5 39 GLY B N 1
ATOM 3729 C CA . GLY B 1 39 ? 3.344 -37.656 -4.395 1 98.5 39 GLY B CA 1
ATOM 3730 C C . GLY B 1 39 ? 2.848 -37.812 -5.82 1 98.5 39 GLY B C 1
ATOM 3731 O O . GLY B 1 39 ? 1.898 -38.531 -6.082 1 98.5 39 GLY B O 1
ATOM 3732 N N . TYR B 1 40 ? 3.531 -36.969 -6.707 1 98.62 40 TYR B N 1
ATOM 3733 C CA . TYR B 1 40 ? 2.996 -36.875 -8.062 1 98.62 40 TYR B CA 1
ATOM 3734 C C . TYR B 1 40 ? 4.113 -37 -9.094 1 98.62 40 TYR B C 1
ATOM 3736 O O . TYR B 1 40 ? 5.211 -36.469 -8.891 1 98.62 40 TYR B O 1
ATOM 3744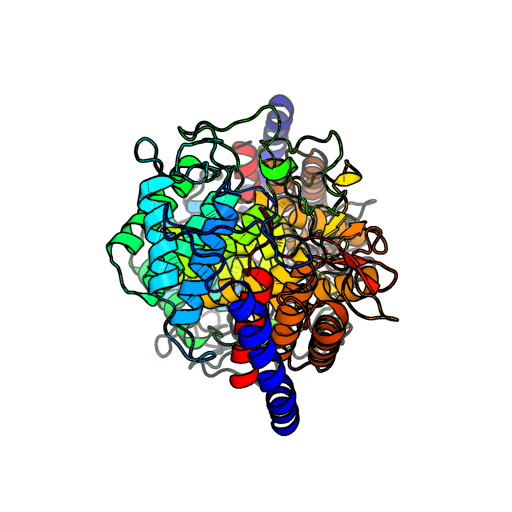 N N . VAL B 1 41 ? 3.838 -37.625 -10.156 1 97.19 41 VAL B N 1
ATOM 3745 C CA . VAL B 1 41 ? 4.68 -37.656 -11.344 1 97.19 41 VAL B CA 1
ATOM 3746 C C . VAL B 1 41 ? 4.121 -36.688 -12.383 1 97.19 41 VAL B C 1
ATOM 3748 O O . VAL B 1 41 ? 2.959 -36.781 -12.781 1 97.19 41 VAL B O 1
ATOM 3751 N N . LEU B 1 42 ? 5.004 -35.781 -12.883 1 95.12 42 LEU B N 1
ATOM 3752 C CA . LEU B 1 42 ? 4.398 -34.625 -13.57 1 95.12 42 LEU B CA 1
ATOM 3753 C C . LEU B 1 42 ? 5.043 -34.438 -14.938 1 95.12 42 LEU B C 1
ATOM 3755 O O . LEU B 1 42 ? 4.664 -33.5 -15.672 1 95.12 42 LEU B O 1
ATOM 3759 N N . SER B 1 43 ? 5.961 -35.25 -15.32 1 93.94 43 SER B N 1
ATOM 3760 C CA . SER B 1 43 ? 6.668 -35.062 -16.594 1 93.94 43 SER B CA 1
ATOM 3761 C C . SER B 1 43 ? 5.984 -35.844 -17.719 1 93.94 43 SER B C 1
ATOM 3763 O O . SER B 1 43 ? 6.164 -37.062 -17.828 1 93.94 43 SER B O 1
ATOM 3765 N N . TYR B 1 44 ? 5.293 -35.125 -18.578 1 95.88 44 TYR B N 1
ATOM 3766 C CA . TYR B 1 44 ? 4.59 -35.719 -19.688 1 95.88 44 TYR B CA 1
ATOM 3767 C C . TYR B 1 44 ? 4.805 -34.938 -20.969 1 95.88 44 TYR B C 1
ATOM 3769 O O . TYR B 1 44 ? 4.77 -33.719 -20.969 1 95.88 44 TYR B O 1
ATOM 3777 N N . ASP B 1 45 ? 5.09 -35.625 -22.078 1 94.25 45 ASP B N 1
ATOM 3778 C CA . ASP B 1 45 ? 5.383 -34.938 -23.328 1 94.25 45 ASP B CA 1
ATOM 3779 C C . ASP B 1 45 ? 4.102 -34.438 -23.984 1 94.25 45 ASP B C 1
ATOM 3781 O O . ASP B 1 45 ? 3.049 -34.375 -23.344 1 94.25 45 ASP B O 1
ATOM 3785 N N . GLU B 1 46 ? 4.137 -34 -25.234 1 94.19 46 GLU B N 1
ATOM 3786 C CA . GLU B 1 46 ? 3.037 -33.312 -25.906 1 94.19 46 GLU B CA 1
ATOM 3787 C C . GLU B 1 46 ? 1.89 -34.281 -26.203 1 94.19 46 GLU B C 1
ATOM 3789 O O . GLU B 1 46 ? 0.766 -33.844 -26.469 1 94.19 46 GLU B O 1
ATOM 3794 N N . THR B 1 47 ? 2.145 -35.594 -26.094 1 95.25 47 THR B N 1
ATOM 3795 C CA . THR B 1 47 ? 1.115 -36.594 -26.375 1 95.25 47 THR B CA 1
ATOM 3796 C C . THR B 1 47 ? 0.572 -37.188 -25.078 1 95.25 47 THR B C 1
ATOM 3798 O O . THR B 1 47 ? -0.324 -38.031 -25.109 1 95.25 47 THR B O 1
ATOM 3801 N N . GLY B 1 48 ? 1.194 -36.781 -23.953 1 95.19 48 GLY B N 1
ATOM 3802 C CA . GLY B 1 48 ? 0.753 -37.281 -22.656 1 95.19 48 GLY B CA 1
ATOM 3803 C C . GLY B 1 48 ? 1.528 -38.531 -22.219 1 95.19 48 GLY B C 1
ATOM 3804 O O . GLY B 1 48 ? 1.19 -39.156 -21.203 1 95.19 48 GLY B O 1
ATOM 3805 N N . ALA B 1 49 ? 2.527 -38.844 -22.984 1 96.12 49 ALA B N 1
ATOM 3806 C CA . ALA B 1 49 ? 3.402 -39.938 -22.562 1 96.12 49 ALA B CA 1
ATOM 3807 C C . ALA B 1 49 ? 4.445 -39.469 -21.562 1 96.12 49 ALA B C 1
ATOM 3809 O O . ALA B 1 49 ? 4.855 -38.312 -21.594 1 96.12 49 ALA B O 1
ATOM 3810 N N . PHE B 1 50 ? 4.836 -40.375 -20.672 1 95.25 50 PHE B N 1
ATOM 3811 C CA . PHE B 1 50 ? 5.863 -40.031 -19.703 1 95.25 50 PHE B CA 1
ATOM 3812 C C . PHE B 1 50 ? 7.133 -39.562 -20.406 1 95.25 50 PHE B C 1
ATOM 3814 O O . PHE B 1 50 ? 7.621 -40.219 -21.312 1 95.25 50 PHE B O 1
ATOM 3821 N N . ALA B 1 51 ? 7.723 -38.5 -19.906 1 92.94 51 ALA B N 1
ATOM 3822 C CA . ALA B 1 51 ? 8.82 -37.844 -20.625 1 92.94 51 ALA B CA 1
ATOM 3823 C C . ALA B 1 51 ? 10.164 -38.125 -19.969 1 92.94 51 ALA B C 1
ATOM 3825 O O . ALA B 1 51 ? 11.188 -37.562 -20.344 1 92.94 51 ALA B O 1
ATOM 3826 N N . GLY B 1 52 ? 10.211 -38.906 -19 1 91.75 52 GLY B N 1
ATOM 3827 C CA . GLY B 1 52 ? 11.477 -39.469 -18.547 1 91.75 52 GLY B CA 1
ATOM 3828 C C . GLY B 1 52 ? 11.969 -38.844 -17.25 1 91.75 52 GLY B C 1
ATOM 3829 O O . GLY B 1 52 ? 12.836 -39.406 -16.578 1 91.75 52 GLY B O 1
ATOM 3830 N N . ASN B 1 53 ? 11.531 -37.719 -16.859 1 91.5 53 ASN B N 1
ATOM 3831 C CA . ASN B 1 53 ? 11.945 -37.094 -15.602 1 91.5 53 ASN B CA 1
ATOM 3832 C C . ASN B 1 53 ? 10.953 -37.406 -14.477 1 91.5 53 ASN B C 1
ATOM 3834 O O . ASN B 1 53 ? 9.82 -36.906 -14.5 1 91.5 53 ASN B O 1
ATOM 3838 N N . ASP B 1 54 ? 11.391 -38.094 -13.453 1 92.75 54 ASP B N 1
ATOM 3839 C CA . ASP B 1 54 ? 10.484 -38.469 -12.375 1 92.75 54 ASP B CA 1
ATOM 3840 C C . ASP B 1 54 ? 10.906 -37.812 -11.055 1 92.75 54 ASP B C 1
ATOM 3842 O O . ASP B 1 54 ? 10.484 -38.25 -9.984 1 92.75 54 ASP B O 1
ATOM 3846 N N . HIS B 1 55 ? 11.781 -36.781 -11.18 1 95.56 55 HIS B N 1
ATOM 3847 C CA . HIS B 1 55 ? 12.117 -36 -9.992 1 95.56 55 HIS B CA 1
ATOM 3848 C C . HIS B 1 55 ? 10.898 -35.219 -9.477 1 95.56 55 HIS B C 1
ATOM 3850 O O . HIS B 1 55 ? 9.961 -34.969 -10.227 1 95.56 55 HIS B O 1
ATOM 3856 N N . LYS B 1 56 ? 10.938 -35 -8.195 1 97.38 56 LYS B N 1
ATOM 3857 C CA . LYS B 1 56 ? 9.828 -34.312 -7.562 1 97.38 56 LYS B CA 1
ATOM 3858 C C . LYS B 1 56 ? 10.305 -33 -6.906 1 97.38 56 LYS B C 1
ATOM 3860 O O . LYS B 1 56 ? 11.047 -33.062 -5.918 1 97.38 56 LYS B O 1
ATOM 3865 N N . MET B 1 57 ? 9.922 -31.922 -7.512 1 96.31 57 MET B N 1
ATOM 3866 C CA . MET B 1 57 ? 10.305 -30.594 -7.059 1 96.31 57 MET B CA 1
ATOM 3867 C C . MET B 1 57 ? 9.211 -29.984 -6.18 1 96.31 57 MET B C 1
ATOM 3869 O O . MET B 1 57 ? 8.023 -30.156 -6.453 1 96.31 57 MET B O 1
ATOM 3873 N N . LEU B 1 58 ? 9.602 -29.25 -5.176 1 98.12 58 LEU B N 1
ATOM 3874 C CA . LEU B 1 58 ? 8.719 -28.75 -4.125 1 98.12 58 LEU B CA 1
ATOM 3875 C C . LEU B 1 58 ? 7.57 -27.938 -4.715 1 98.12 58 LEU B C 1
ATOM 3877 O O . LEU B 1 58 ? 6.414 -28.109 -4.324 1 98.12 58 LEU B O 1
ATOM 3881 N N . VAL B 1 59 ? 7.836 -27.047 -5.707 1 97.12 59 VAL B N 1
ATOM 3882 C CA . VAL B 1 59 ? 6.879 -26.094 -6.25 1 97.12 59 VAL B CA 1
ATOM 3883 C C . VAL B 1 59 ? 5.688 -26.828 -6.848 1 97.12 59 VAL B C 1
ATOM 3885 O O . VAL B 1 59 ? 4.551 -26.656 -6.41 1 97.12 59 VAL B O 1
ATOM 3888 N N . THR B 1 60 ? 5.941 -27.734 -7.719 1 96.38 60 THR B N 1
ATOM 3889 C CA . THR B 1 60 ? 4.848 -28.359 -8.461 1 96.38 60 THR B CA 1
ATOM 3890 C C . THR B 1 60 ? 4.18 -29.453 -7.637 1 96.38 60 THR B C 1
ATOM 3892 O O . THR B 1 60 ? 2.975 -29.672 -7.758 1 96.38 60 THR B O 1
ATOM 3895 N N . GLN B 1 61 ? 4.953 -30.141 -6.73 1 98.44 61 GLN B N 1
ATOM 3896 C CA . GLN B 1 61 ? 4.316 -31.047 -5.785 1 98.44 61 GLN B CA 1
ATOM 3897 C C . GLN B 1 61 ? 3.293 -30.312 -4.922 1 98.44 61 GLN B C 1
ATOM 3899 O O . GLN B 1 61 ? 2.168 -30.797 -4.742 1 98.44 61 GLN B O 1
ATOM 3904 N N . SER B 1 62 ? 3.723 -29.156 -4.457 1 98.88 62 SER B N 1
ATOM 3905 C CA . SER B 1 62 ? 2.859 -28.359 -3.596 1 98.88 62 SER B CA 1
ATOM 3906 C C . SER B 1 62 ? 1.67 -27.797 -4.371 1 98.88 62 SER B C 1
ATOM 3908 O O . SER B 1 62 ? 0.563 -27.703 -3.838 1 98.88 62 SER B O 1
ATOM 3910 N N . ARG B 1 63 ? 1.896 -27.406 -5.613 1 98.81 63 ARG B N 1
ATOM 3911 C CA . ARG B 1 63 ? 0.832 -26.891 -6.469 1 98.81 63 ARG B CA 1
ATOM 3912 C C . ARG B 1 63 ? -0.245 -27.953 -6.699 1 98.81 63 ARG B C 1
ATOM 3914 O O . ARG B 1 63 ? -1.438 -27.641 -6.668 1 98.81 63 ARG B O 1
ATOM 3921 N N . MET B 1 64 ? 0.171 -29.156 -6.891 1 98.75 64 MET B N 1
ATOM 3922 C CA . MET B 1 64 ? -0.791 -30.234 -7.09 1 98.75 64 MET B CA 1
ATOM 3923 C C . MET B 1 64 ? -1.542 -30.547 -5.801 1 98.75 64 MET B C 1
ATOM 3925 O O . MET B 1 64 ? -2.746 -30.797 -5.824 1 98.75 64 MET B O 1
ATOM 3929 N N . LEU B 1 65 ? -0.788 -30.547 -4.703 1 98.88 65 LEU B N 1
ATOM 3930 C CA . LEU B 1 65 ? -1.452 -30.672 -3.41 1 98.88 65 LEU B CA 1
ATOM 3931 C C . LEU B 1 65 ? -2.539 -29.609 -3.256 1 98.88 65 LEU B C 1
ATOM 3933 O O . LEU B 1 65 ? -3.662 -29.922 -2.854 1 98.88 65 LEU B O 1
ATOM 3937 N N . TRP B 1 66 ? -2.203 -28.375 -3.572 1 98.88 66 TRP B N 1
ATOM 3938 C CA . TRP B 1 66 ? -3.182 -27.297 -3.49 1 98.88 66 TRP B CA 1
ATOM 3939 C C . TRP B 1 66 ? -4.398 -27.594 -4.359 1 98.88 66 TRP B C 1
ATOM 3941 O O . TRP B 1 66 ? -5.539 -27.469 -3.906 1 98.88 66 TRP B O 1
ATOM 3951 N N . LEU B 1 67 ? -4.176 -27.984 -5.605 1 98.62 67 LEU B N 1
ATOM 3952 C CA . LEU B 1 67 ? -5.262 -28.188 -6.555 1 98.62 67 LEU B CA 1
ATOM 3953 C C . LEU B 1 67 ? -6.25 -29.219 -6.031 1 98.62 67 LEU B C 1
ATOM 3955 O O . LEU B 1 67 ? -7.457 -28.969 -5.984 1 98.62 67 LEU B O 1
ATOM 3959 N N . PHE B 1 68 ? -5.73 -30.391 -5.629 1 98.56 68 PHE B N 1
ATOM 3960 C CA . PHE B 1 68 ? -6.613 -31.453 -5.184 1 98.56 68 PHE B CA 1
ATOM 3961 C C . PHE B 1 68 ? -7.316 -31.078 -3.885 1 98.56 68 PHE B C 1
ATOM 3963 O O . PHE B 1 68 ? -8.469 -31.453 -3.664 1 98.56 68 PHE B O 1
ATOM 3970 N N . SER B 1 69 ? -6.617 -30.375 -3.041 1 98.5 69 SER B N 1
ATOM 3971 C CA . SER B 1 69 ? -7.262 -29.859 -1.836 1 98.5 69 SER B CA 1
ATOM 3972 C C . SER B 1 69 ? -8.375 -28.875 -2.178 1 98.5 69 SER B C 1
ATOM 3974 O O . SER B 1 69 ? -9.477 -28.953 -1.619 1 98.5 69 SER B O 1
ATOM 3976 N N . ARG B 1 70 ? -8.109 -27.969 -3.107 1 98.06 70 ARG B N 1
ATOM 3977 C CA . ARG B 1 70 ? -9.07 -26.953 -3.506 1 98.06 70 ARG B CA 1
ATOM 3978 C C . ARG B 1 70 ? -10.289 -27.578 -4.18 1 98.06 70 ARG B C 1
ATOM 3980 O O . ARG B 1 70 ? -11.414 -27.125 -3.98 1 98.06 70 ARG B O 1
ATOM 3987 N N . LEU B 1 71 ? -10.023 -28.562 -4.996 1 97.81 71 LEU B N 1
ATOM 3988 C CA . LEU B 1 71 ? -11.109 -29.281 -5.648 1 97.81 71 LEU B CA 1
ATOM 3989 C C . LEU B 1 71 ? -12.023 -29.938 -4.617 1 97.81 71 LEU B C 1
ATOM 3991 O O . LEU B 1 71 ? -13.25 -29.922 -4.781 1 97.81 71 LEU B O 1
ATOM 3995 N N . SER B 1 72 ? -11.469 -30.422 -3.586 1 95.88 72 SER B N 1
ATOM 3996 C CA . SER B 1 72 ? -12.242 -31.094 -2.553 1 95.88 72 SER B CA 1
ATOM 3997 C C . SER B 1 72 ? -13.133 -30.125 -1.788 1 95.88 72 SER B C 1
ATOM 3999 O O . SER B 1 72 ? -14.141 -30.516 -1.207 1 95.88 72 SER B O 1
ATOM 4001 N N . ARG B 1 73 ? -12.789 -28.844 -1.815 1 94.19 73 ARG B N 1
ATOM 4002 C CA . ARG B 1 73 ? -13.555 -27.828 -1.11 1 94.19 73 ARG B CA 1
ATOM 4003 C C . ARG B 1 73 ? -14.539 -27.141 -2.049 1 94.19 73 ARG B C 1
ATOM 4005 O O . ARG B 1 73 ? -15.289 -26.25 -1.631 1 94.19 73 ARG B O 1
ATOM 4012 N N . SER B 1 74 ? -14.531 -27.531 -3.254 1 93.06 74 SER B N 1
ATOM 4013 C CA . SER B 1 74 ? -15.328 -26.828 -4.254 1 93.06 74 SER B CA 1
ATOM 4014 C C . SER B 1 74 ? -16.594 -27.594 -4.598 1 93.06 74 SER B C 1
ATOM 4016 O O . SER B 1 74 ? -16.609 -28.828 -4.555 1 93.06 74 SER B O 1
ATOM 4018 N N . ASP B 1 75 ? -17.656 -26.906 -4.969 1 90.44 75 ASP B N 1
ATOM 4019 C CA . ASP B 1 75 ? -18.891 -27.531 -5.453 1 90.44 75 ASP B CA 1
ATOM 4020 C C . ASP B 1 75 ? -18.953 -27.5 -6.977 1 90.44 75 ASP B C 1
ATOM 4022 O O . ASP B 1 75 ? -19.984 -27.859 -7.562 1 90.44 75 ASP B O 1
ATOM 4026 N N . VAL B 1 76 ? -17.812 -27.094 -7.527 1 90.06 76 VAL B N 1
ATOM 4027 C CA . VAL B 1 76 ? -17.797 -26.891 -8.969 1 90.06 76 VAL B CA 1
ATOM 4028 C C . VAL B 1 76 ? -17.75 -28.234 -9.688 1 90.06 76 VAL B C 1
ATOM 4030 O O . VAL B 1 76 ? -18.297 -28.391 -10.781 1 90.06 76 VAL B O 1
ATOM 4033 N N . VAL B 1 77 ? -17 -29.109 -9.164 1 85.44 77 VAL B N 1
ATOM 4034 C CA . VAL B 1 77 ? -16.875 -30.422 -9.773 1 85.44 77 VAL B CA 1
ATOM 4035 C C . VAL B 1 77 ? -17.375 -31.5 -8.812 1 85.44 77 VAL B C 1
ATOM 4037 O O . VAL B 1 77 ? -17.359 -31.297 -7.59 1 85.44 77 VAL B O 1
ATOM 4040 N N . ASP B 1 78 ? -17.859 -32.562 -9.461 1 81.75 78 ASP B N 1
ATOM 4041 C CA . ASP B 1 78 ? -18.312 -33.719 -8.656 1 81.75 78 ASP B CA 1
ATOM 4042 C C . ASP B 1 78 ? -17.125 -34.562 -8.195 1 81.75 78 ASP B C 1
ATOM 4044 O O . ASP B 1 78 ? -16.094 -34.625 -8.883 1 81.75 78 ASP B O 1
ATOM 4048 N N . GLY B 1 79 ? -17.188 -35 -7.035 1 81.31 79 GLY B N 1
ATOM 4049 C CA . GLY B 1 79 ? -16.156 -35.938 -6.59 1 81.31 79 GLY B CA 1
ATOM 4050 C C . GLY B 1 79 ? -15.445 -35.469 -5.336 1 81.31 79 GLY B C 1
ATOM 4051 O O . GLY B 1 79 ? -15.656 -34.344 -4.863 1 81.31 79 GLY B O 1
ATOM 4052 N N . ASP B 1 80 ? -14.766 -36.406 -4.812 1 87.25 80 ASP B N 1
ATOM 4053 C CA . ASP B 1 80 ? -13.883 -36.188 -3.674 1 87.25 80 ASP B CA 1
ATOM 4054 C C . ASP B 1 80 ? -12.422 -36.406 -4.055 1 87.25 80 ASP B C 1
ATOM 4056 O O . ASP B 1 80 ? -12.094 -37.406 -4.715 1 87.25 80 ASP B O 1
ATOM 4060 N N . TYR B 1 81 ? -11.562 -35.438 -3.914 1 96.56 81 TYR B N 1
ATOM 4061 C CA . TYR B 1 81 ? -10.164 -35.469 -4.32 1 96.56 81 TYR B CA 1
ATOM 4062 C C . TYR B 1 81 ? -9.242 -35.5 -3.107 1 96.56 81 TYR B C 1
ATOM 4064 O O . TYR B 1 81 ? -8.078 -35.094 -3.201 1 96.56 81 TYR B O 1
ATOM 4072 N N . LEU B 1 82 ? -9.781 -35.875 -2 1 97.12 82 LEU B N 1
ATOM 4073 C CA . LEU B 1 82 ? -9.023 -35.844 -0.754 1 97.12 82 LEU B CA 1
ATOM 4074 C C . LEU B 1 82 ? -7.926 -36.906 -0.75 1 97.12 82 LEU B C 1
ATOM 4076 O O . LEU B 1 82 ? -6.855 -36.688 -0.179 1 97.12 82 LEU B O 1
ATOM 4080 N N . ASP B 1 83 ? -8.266 -38.125 -1.324 1 97.81 83 ASP B N 1
ATOM 4081 C CA . ASP B 1 83 ? -7.227 -39.125 -1.405 1 97.81 83 ASP B CA 1
ATOM 4082 C C . ASP B 1 83 ? -6.035 -38.656 -2.225 1 97.81 83 ASP B C 1
ATOM 4084 O O . ASP B 1 83 ? -4.883 -38.906 -1.866 1 97.81 83 ASP B O 1
ATOM 4088 N N . GLU B 1 84 ? -6.324 -38.031 -3.344 1 98.12 84 GLU B N 1
ATOM 4089 C CA . GLU B 1 84 ? -5.281 -37.469 -4.188 1 98.12 84 GLU B CA 1
ATOM 4090 C C . GLU B 1 84 ? -4.488 -36.406 -3.434 1 98.12 84 GLU B C 1
ATOM 4092 O O . GLU B 1 84 ? -3.264 -36.344 -3.551 1 98.12 84 GLU B O 1
ATOM 4097 N N . ALA B 1 85 ? -5.184 -35.594 -2.646 1 98.62 85 ALA B N 1
ATOM 4098 C CA . ALA B 1 85 ? -4.531 -34.562 -1.852 1 98.62 85 ALA B CA 1
ATOM 4099 C C . ALA B 1 85 ? -3.668 -35.156 -0.751 1 98.62 85 ALA B C 1
ATOM 4101 O O . ALA B 1 85 ? -2.553 -34.688 -0.501 1 98.62 85 ALA B O 1
ATOM 4102 N N . GLU B 1 86 ? -4.215 -36.125 -0.075 1 98.69 86 GLU B N 1
ATOM 4103 C CA . GLU B 1 86 ? -3.5 -36.781 1.018 1 98.69 86 GLU B CA 1
ATOM 4104 C C . GLU B 1 86 ? -2.18 -37.375 0.534 1 98.69 86 GLU B C 1
ATOM 4106 O O . GLU B 1 86 ? -1.178 -37.344 1.251 1 98.69 86 GLU B O 1
ATOM 4111 N N . LEU B 1 87 ? -2.205 -37.906 -0.662 1 98.62 87 LEU B N 1
ATOM 4112 C CA . LEU B 1 87 ? -0.993 -38.469 -1.252 1 98.62 87 LEU B CA 1
ATOM 4113 C C . LEU B 1 87 ? 0.113 -37.438 -1.311 1 98.62 87 LEU B C 1
ATOM 4115 O O . LEU B 1 87 ? 1.267 -37.719 -0.986 1 98.62 87 LEU B O 1
ATOM 4119 N N . GLY B 1 88 ? -0.235 -36.25 -1.774 1 98.69 88 GLY B N 1
ATOM 4120 C CA . GLY B 1 88 ? 0.717 -35.156 -1.836 1 98.69 88 GLY B CA 1
ATOM 4121 C C . GLY B 1 88 ? 1.146 -34.656 -0.468 1 98.69 88 GLY B C 1
ATOM 4122 O O . GLY B 1 88 ? 2.328 -34.375 -0.242 1 98.69 88 GLY B O 1
ATOM 4123 N N . TYR B 1 89 ? 0.223 -34.562 0.47 1 98.88 89 TYR B N 1
ATOM 4124 C CA . TYR B 1 89 ? 0.511 -34.094 1.828 1 98.88 89 TYR B CA 1
ATOM 4125 C C . TYR B 1 89 ? 1.509 -35.031 2.51 1 98.88 89 TYR B C 1
ATOM 4127 O O . TYR B 1 89 ? 2.506 -34.562 3.074 1 98.88 89 TYR B O 1
ATOM 4135 N N . GLU B 1 90 ? 1.184 -36.281 2.443 1 98.81 90 GLU B N 1
ATOM 4136 C CA . GLU B 1 90 ? 2.059 -37.281 3.072 1 98.81 90 GLU B CA 1
ATOM 4137 C C . GLU B 1 90 ? 3.461 -37.219 2.471 1 98.81 90 GLU B C 1
ATOM 4139 O O . GLU B 1 90 ? 4.453 -37.344 3.189 1 98.81 90 GLU B O 1
ATOM 4144 N N . PHE B 1 91 ? 3.549 -37.062 1.182 1 98.81 91 PHE B N 1
ATOM 4145 C CA . PHE B 1 91 ? 4.852 -37.031 0.525 1 98.81 91 PHE B CA 1
ATOM 4146 C C . PHE B 1 91 ? 5.648 -35.812 0.979 1 98.81 91 PHE B C 1
ATOM 4148 O O . PHE B 1 91 ? 6.844 -35.906 1.265 1 98.81 91 PHE B O 1
ATOM 4155 N N . LEU B 1 92 ? 5.008 -34.625 1.028 1 98.81 92 LEU B N 1
ATOM 4156 C CA . LEU B 1 92 ? 5.688 -33.406 1.522 1 98.81 92 LEU B CA 1
ATOM 4157 C C . LEU B 1 92 ? 6.18 -33.625 2.949 1 98.81 92 LEU B C 1
ATOM 4159 O O . LEU B 1 92 ? 7.34 -33.344 3.256 1 98.81 92 LEU B O 1
ATOM 4163 N N . ARG B 1 93 ? 5.328 -34.125 3.77 1 98.69 93 ARG B N 1
ATOM 4164 C CA . ARG B 1 93 ? 5.613 -34.312 5.191 1 98.69 93 ARG B CA 1
ATOM 4165 C C . ARG B 1 93 ? 6.727 -35.312 5.406 1 98.69 93 ARG B C 1
ATOM 4167 O O . ARG B 1 93 ? 7.656 -35.062 6.176 1 98.69 93 ARG B O 1
ATOM 4174 N N . ASP B 1 94 ? 6.629 -36.438 4.676 1 98.5 94 ASP B N 1
ATOM 4175 C CA . ASP B 1 94 ? 7.465 -37.562 5.016 1 98.5 94 ASP B CA 1
ATOM 4176 C C . ASP B 1 94 ? 8.773 -37.562 4.227 1 98.5 94 ASP B C 1
ATOM 4178 O O . ASP B 1 94 ? 9.797 -38.062 4.691 1 98.5 94 ASP B O 1
ATOM 4182 N N . GLU B 1 95 ? 8.758 -36.969 2.979 1 98.56 95 GLU B N 1
ATOM 4183 C CA . GLU B 1 95 ? 9.914 -37.125 2.105 1 98.56 95 GLU B CA 1
ATOM 4184 C C . GLU B 1 95 ? 10.602 -35.781 1.855 1 98.56 95 GLU B C 1
ATOM 4186 O O . GLU B 1 95 ? 11.805 -35.75 1.595 1 98.56 95 GLU B O 1
ATOM 4191 N N . MET B 1 96 ? 9.867 -34.688 1.944 1 98.75 96 MET B N 1
ATOM 4192 C CA . MET B 1 96 ? 10.477 -33.438 1.503 1 98.75 96 MET B CA 1
ATOM 4193 C C . MET B 1 96 ? 10.695 -32.469 2.68 1 98.75 96 MET B C 1
ATOM 4195 O O . MET B 1 96 ? 11.453 -31.516 2.574 1 98.75 96 MET B O 1
ATOM 4199 N N . HIS B 1 97 ? 10.023 -32.688 3.812 1 98.81 97 HIS B N 1
ATOM 4200 C CA . HIS B 1 97 ? 10.242 -31.875 5 1 98.81 97 HIS B CA 1
ATOM 4201 C C . HIS B 1 97 ? 11.641 -32.094 5.566 1 98.81 97 HIS B C 1
ATOM 4203 O O . HIS B 1 97 ? 12.117 -33.219 5.664 1 98.81 97 HIS B O 1
ATOM 4209 N N . ASP B 1 98 ? 12.305 -31.016 5.828 1 98.62 98 ASP B N 1
ATOM 4210 C CA . ASP B 1 98 ? 13.609 -31.047 6.48 1 98.62 98 ASP B CA 1
ATOM 4211 C C . ASP B 1 98 ? 13.461 -31.078 8 1 98.62 98 ASP B C 1
ATOM 4213 O O . ASP B 1 98 ? 13.375 -30.031 8.641 1 98.62 98 ASP B O 1
ATOM 4217 N N . ASP B 1 99 ? 13.508 -32.219 8.586 1 97.06 99 ASP B N 1
ATOM 4218 C CA . ASP B 1 99 ? 13.266 -32.406 10.008 1 97.06 99 ASP B CA 1
ATOM 4219 C C . ASP B 1 99 ? 14.367 -31.781 10.859 1 97.06 99 ASP B C 1
ATOM 4221 O O . ASP B 1 99 ? 14.148 -31.469 12.031 1 97.06 99 ASP B O 1
ATOM 4225 N N . GLU B 1 100 ? 15.461 -31.656 10.227 1 97.75 100 GLU B N 1
ATOM 4226 C CA . GLU B 1 100 ? 16.609 -31.125 10.969 1 97.75 100 GLU B CA 1
ATOM 4227 C C . GLU B 1 100 ? 16.531 -29.609 11.109 1 97.75 100 GLU B C 1
ATOM 4229 O O . GLU B 1 100 ? 16.766 -29.062 12.188 1 97.75 100 GLU B O 1
ATOM 4234 N N . HIS B 1 101 ? 16.203 -28.906 10.047 1 98.19 101 HIS B N 1
ATOM 4235 C CA . HIS B 1 101 ? 16.344 -27.453 10.062 1 98.19 101 HIS B CA 1
ATOM 4236 C C . HIS B 1 101 ? 15 -26.766 9.828 1 98.19 101 HIS B C 1
ATOM 4238 O O . HIS B 1 101 ? 14.914 -25.531 9.891 1 98.19 101 HIS B O 1
ATOM 4244 N N . GLY B 1 102 ? 13.938 -27.547 9.609 1 98.44 102 GLY B N 1
ATOM 4245 C CA . GLY B 1 102 ? 12.648 -26.969 9.266 1 98.44 102 GLY B CA 1
ATOM 4246 C C . GLY B 1 102 ? 12.531 -26.594 7.801 1 98.44 102 GLY B C 1
ATOM 4247 O O . GLY B 1 102 ? 13.531 -26.547 7.086 1 98.44 102 GLY B O 1
ATOM 4248 N N . GLY B 1 103 ? 11.352 -26.391 7.367 1 98.81 103 GLY B N 1
ATOM 4249 C CA . GLY B 1 103 ? 11.117 -26.094 5.961 1 98.81 103 GLY B CA 1
ATOM 4250 C C . GLY B 1 103 ? 11.18 -27.328 5.074 1 98.81 103 GLY B C 1
ATOM 4251 O O . GLY B 1 103 ? 11.062 -28.453 5.559 1 98.81 103 GLY B O 1
ATOM 4252 N N . PHE B 1 104 ? 11.32 -27.031 3.754 1 98.94 104 PHE B N 1
ATOM 4253 C CA . PHE B 1 104 ? 11.266 -28.125 2.791 1 98.94 104 PHE B CA 1
ATOM 4254 C C . PHE B 1 104 ? 12.422 -28.047 1.805 1 98.94 104 PHE B C 1
ATOM 4256 O O . PHE B 1 104 ? 12.797 -26.953 1.379 1 98.94 104 PHE B O 1
ATOM 4263 N N . VAL B 1 105 ? 12.93 -29.234 1.431 1 98.62 105 VAL B N 1
ATOM 4264 C CA . VAL B 1 105 ? 13.992 -29.266 0.433 1 98.62 105 VAL B CA 1
ATOM 4265 C C . VAL B 1 105 ? 13.414 -28.984 -0.952 1 98.62 105 VAL B C 1
ATOM 4267 O O . VAL B 1 105 ? 12.234 -29.234 -1.198 1 98.62 105 VAL B O 1
ATOM 4270 N N . TRP B 1 106 ? 14.219 -28.531 -1.851 1 97.44 106 TRP B N 1
ATOM 4271 C CA . TRP B 1 106 ? 13.773 -28.047 -3.152 1 97.44 106 TRP B CA 1
ATOM 4272 C C . TRP B 1 106 ? 13.375 -29.203 -4.059 1 97.44 106 TRP B C 1
ATOM 4274 O O . TRP B 1 106 ? 12.367 -29.125 -4.762 1 97.44 106 TRP B O 1
ATOM 4284 N N . GLU B 1 107 ? 14.188 -30.25 -4.035 1 97.44 107 GLU B N 1
ATOM 4285 C CA . GLU B 1 107 ? 13.977 -31.328 -4.992 1 97.44 107 GLU B CA 1
ATOM 4286 C C . GLU B 1 107 ? 14.469 -32.656 -4.441 1 97.44 107 GLU B C 1
ATOM 4288 O O . GLU B 1 107 ? 15.523 -32.719 -3.803 1 97.44 107 GLU B O 1
ATOM 4293 N N . VAL B 1 108 ? 13.711 -33.719 -4.684 1 98.38 108 VAL B N 1
ATOM 4294 C CA . VAL B 1 108 ? 14.086 -35.062 -4.355 1 98.38 108 VAL B CA 1
ATOM 4295 C C . VAL B 1 108 ? 13.914 -35.969 -5.582 1 98.38 108 VAL B C 1
ATOM 4297 O O . VAL B 1 108 ? 13.25 -35.594 -6.547 1 98.38 108 VAL B O 1
ATOM 4300 N N . ASP B 1 109 ? 14.523 -37.062 -5.574 1 97.94 109 ASP B N 1
ATOM 4301 C CA . ASP B 1 109 ? 14.219 -38.031 -6.617 1 97.94 109 ASP B CA 1
ATOM 4302 C C . ASP B 1 109 ? 12.867 -38.719 -6.367 1 97.94 109 ASP B C 1
ATOM 4304 O O . ASP B 1 109 ? 12.156 -38.344 -5.434 1 97.94 109 ASP B O 1
ATOM 4308 N N . ARG B 1 110 ? 12.445 -39.625 -7.16 1 97.25 110 ARG B N 1
ATOM 4309 C CA . ARG B 1 110 ? 11.109 -40.188 -7.117 1 97.25 110 ARG B CA 1
ATOM 4310 C C . ARG B 1 110 ? 10.852 -40.875 -5.777 1 97.25 110 ARG B C 1
ATOM 4312 O O . ARG B 1 110 ? 9.711 -40.906 -5.297 1 97.25 110 ARG B O 1
ATOM 4319 N N . THR B 1 111 ? 11.906 -41.406 -5.133 1 96.81 111 THR B N 1
ATOM 4320 C CA . THR B 1 111 ? 11.766 -42.188 -3.912 1 96.81 111 THR B CA 1
ATOM 4321 C C . THR B 1 111 ? 11.852 -41.312 -2.678 1 96.81 111 THR B C 1
ATOM 4323 O O . THR B 1 111 ? 11.586 -41.75 -1.561 1 96.81 111 THR B O 1
ATOM 4326 N N . GLY B 1 112 ? 12.266 -40.062 -2.877 1 97.44 112 GLY B N 1
ATOM 4327 C CA . GLY B 1 112 ? 12.305 -39.156 -1.749 1 97.44 112 GLY B CA 1
ATOM 4328 C C . GLY B 1 112 ? 13.719 -38.781 -1.331 1 97.44 112 GLY B C 1
ATOM 4329 O O . GLY B 1 112 ? 13.914 -37.969 -0.409 1 97.44 112 GLY B O 1
ATOM 4330 N N . ASP B 1 113 ? 14.742 -39.344 -2.031 1 98.06 113 ASP B N 1
ATOM 4331 C CA . ASP B 1 113 ? 16.125 -38.969 -1.721 1 98.06 113 ASP B CA 1
ATOM 4332 C C . ASP B 1 113 ? 16.406 -37.531 -2.162 1 98.06 113 ASP B C 1
ATOM 4334 O O . ASP B 1 113 ? 16.094 -37.156 -3.293 1 98.06 113 ASP B O 1
ATOM 4338 N N . VAL B 1 114 ? 17.062 -36.812 -1.314 1 98.25 114 VAL B N 1
ATOM 4339 C CA . VAL B 1 114 ? 17.25 -35.375 -1.538 1 98.25 114 VAL B CA 1
ATOM 4340 C C . VAL B 1 114 ? 18.25 -35.156 -2.676 1 98.25 114 VAL B C 1
ATOM 4342 O O . VAL B 1 114 ? 19.344 -35.75 -2.664 1 98.25 114 VAL B O 1
ATOM 4345 N N . LEU B 1 115 ? 17.891 -34.406 -3.693 1 97.31 115 LEU B N 1
ATOM 4346 C CA . LEU B 1 115 ? 18.75 -34.031 -4.809 1 97.31 115 LEU B CA 1
ATOM 4347 C C . LEU B 1 115 ? 19.234 -32.562 -4.66 1 97.31 115 LEU B C 1
ATOM 4349 O O . LEU B 1 115 ? 20.406 -32.281 -4.875 1 97.31 115 LEU B O 1
ATOM 4353 N N . LYS B 1 116 ? 18.422 -31.656 -4.316 1 96.75 116 LYS B N 1
ATOM 4354 C CA . LYS B 1 116 ? 18.703 -30.234 -4.102 1 96.75 116 LYS B CA 1
ATOM 4355 C C . LYS B 1 116 ? 18.203 -29.781 -2.736 1 96.75 116 LYS B C 1
ATOM 4357 O O . LYS B 1 116 ? 17.016 -29.453 -2.584 1 96.75 116 LYS B O 1
ATOM 4362 N N . PRO B 1 117 ? 19.047 -29.672 -1.79 1 97.56 117 PRO B N 1
ATOM 4363 C CA . PRO B 1 117 ? 18.625 -29.453 -0.401 1 97.56 117 PRO B CA 1
ATOM 4364 C C . PRO B 1 117 ? 18.391 -27.984 -0.082 1 97.56 117 PRO B C 1
ATOM 4366 O O . PRO B 1 117 ? 17.828 -27.656 0.97 1 97.56 117 PRO B O 1
ATOM 4369 N N . ARG B 1 118 ? 18.844 -27.062 -0.961 1 97.31 118 ARG B N 1
ATOM 4370 C CA . ARG B 1 118 ? 18.75 -25.641 -0.644 1 97.31 118 ARG B CA 1
ATOM 4371 C C . ARG B 1 118 ? 17.281 -25.188 -0.603 1 97.31 118 ARG B C 1
ATOM 4373 O O . ARG B 1 118 ? 16.406 -25.875 -1.098 1 97.31 118 ARG B O 1
ATOM 4380 N N . LYS B 1 119 ? 17.141 -24.141 0.079 1 98.06 119 LYS B N 1
ATOM 4381 C CA . LYS B 1 119 ? 15.781 -23.625 0.274 1 98.06 119 LYS B CA 1
ATOM 4382 C C . LYS B 1 119 ? 15.594 -22.281 -0.448 1 98.06 119 LYS B C 1
ATOM 4384 O O . LYS B 1 119 ? 16.328 -21.328 -0.199 1 98.06 119 LYS B O 1
ATOM 4389 N N . HIS B 1 120 ? 14.727 -22.25 -1.35 1 96 120 HIS B N 1
ATOM 4390 C CA . HIS B 1 120 ? 14.281 -21.016 -1.994 1 96 120 HIS B CA 1
ATOM 4391 C C . HIS B 1 120 ? 12.875 -20.641 -1.545 1 96 120 HIS B C 1
ATOM 4393 O O . HIS B 1 120 ? 11.977 -21.484 -1.528 1 96 120 HIS B O 1
ATOM 4399 N N . LEU B 1 121 ? 12.664 -19.406 -1.221 1 98.25 121 LEU B N 1
ATOM 4400 C CA . LEU B 1 121 ? 11.398 -18.953 -0.662 1 98.25 121 LEU B CA 1
ATOM 4401 C C . LEU B 1 121 ? 10.25 -19.203 -1.642 1 98.25 121 LEU B C 1
ATOM 4403 O O . LEU B 1 121 ? 9.109 -19.422 -1.228 1 98.25 121 LEU B O 1
ATOM 4407 N N . TYR B 1 122 ? 10.531 -19.156 -2.902 1 97.06 122 TYR B N 1
ATOM 4408 C CA . TYR B 1 122 ? 9.531 -19.469 -3.908 1 97.06 122 TYR B CA 1
ATOM 4409 C C . TYR B 1 122 ? 8.906 -20.844 -3.639 1 97.06 122 TYR B C 1
ATOM 4411 O O . TYR B 1 122 ? 7.684 -20.984 -3.604 1 97.06 122 TYR B O 1
ATOM 4419 N N . GLY B 1 123 ? 9.734 -21.812 -3.389 1 98 123 GLY B N 1
ATOM 4420 C CA . GLY B 1 123 ? 9.25 -23.156 -3.08 1 98 123 GLY B CA 1
ATOM 4421 C C . GLY B 1 123 ? 8.547 -23.234 -1.739 1 98 123 GLY B C 1
ATOM 4422 O O . GLY B 1 123 ? 7.5 -23.875 -1.623 1 98 123 GLY B O 1
ATOM 4423 N N . GLN B 1 124 ? 9.109 -22.578 -0.746 1 98.88 124 GLN B N 1
ATOM 4424 C CA . GLN B 1 124 ? 8.5 -22.594 0.582 1 98.88 124 GLN B CA 1
ATOM 4425 C C . GLN B 1 124 ? 7.105 -21.984 0.555 1 98.88 124 GLN B C 1
ATOM 4427 O O . GLN B 1 124 ? 6.211 -22.438 1.275 1 98.88 124 GLN B O 1
ATOM 4432 N N . SER B 1 125 ? 6.949 -20.953 -0.303 1 98.81 125 SER B N 1
ATOM 4433 C CA . SER B 1 125 ? 5.645 -20.312 -0.404 1 98.81 125 SER B CA 1
ATOM 4434 C C . SER B 1 125 ? 4.59 -21.281 -0.93 1 98.81 125 SER B C 1
ATOM 4436 O O . SER B 1 125 ? 3.467 -21.312 -0.424 1 98.81 125 SER B O 1
ATOM 4438 N N . PHE B 1 126 ? 4.922 -22.047 -1.891 1 98.88 126 PHE B N 1
ATOM 4439 C CA . PHE B 1 126 ? 3.953 -22.984 -2.436 1 98.88 126 PHE B CA 1
ATOM 4440 C C . PHE B 1 126 ? 3.666 -24.109 -1.441 1 98.88 126 PHE B C 1
ATOM 4442 O O . PHE B 1 126 ? 2.535 -24.594 -1.353 1 98.88 126 PHE B O 1
ATOM 4449 N N . ALA B 1 127 ? 4.707 -24.547 -0.718 1 98.94 127 ALA B N 1
ATOM 4450 C CA . ALA B 1 127 ? 4.453 -25.531 0.335 1 98.94 127 ALA B CA 1
ATOM 4451 C C . ALA B 1 127 ? 3.434 -25 1.342 1 98.94 127 ALA B C 1
ATOM 4453 O O . ALA B 1 127 ? 2.492 -25.703 1.708 1 98.94 127 ALA B O 1
ATOM 4454 N N . LEU B 1 128 ? 3.652 -23.766 1.755 1 99 128 LEU B N 1
ATOM 4455 C CA . LEU B 1 128 ? 2.719 -23.156 2.695 1 99 128 LEU B CA 1
ATOM 4456 C C . LEU B 1 128 ? 1.319 -23.078 2.096 1 99 128 LEU B C 1
ATOM 4458 O O . LEU B 1 128 ? 0.331 -23.359 2.779 1 99 128 LEU B O 1
ATOM 4462 N N . TYR B 1 129 ? 1.254 -22.703 0.849 1 98.94 129 TYR B N 1
ATOM 4463 C CA . TYR B 1 129 ? -0.003 -22.594 0.116 1 98.94 129 TYR B CA 1
ATOM 4464 C C . TYR B 1 129 ? -0.74 -23.922 0.088 1 98.94 129 TYR B C 1
ATOM 4466 O O . TYR B 1 129 ? -1.909 -24 0.474 1 98.94 129 TYR B O 1
ATOM 4474 N N . GLY B 1 130 ? -0.002 -25.016 -0.275 1 98.94 130 GLY B N 1
ATOM 4475 C CA . GLY B 1 130 ? -0.58 -26.344 -0.346 1 98.94 130 GLY B CA 1
ATOM 4476 C C . GLY B 1 130 ? -1.021 -26.875 1.004 1 98.94 130 GLY B C 1
ATOM 4477 O O . GLY B 1 130 ? -2.131 -27.391 1.14 1 98.94 130 GLY B O 1
ATOM 4478 N N . LEU 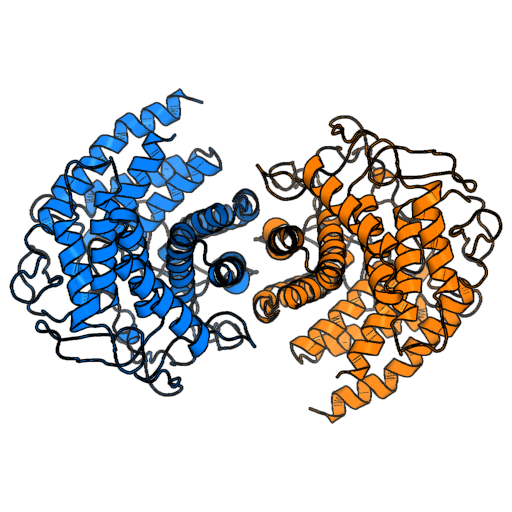B 1 131 ? -0.157 -26.719 2.002 1 98.94 131 LEU B N 1
ATOM 4479 C CA . LEU B 1 131 ? -0.468 -27.203 3.344 1 98.94 131 LEU B CA 1
ATOM 4480 C C . LEU B 1 131 ? -1.683 -26.484 3.914 1 98.94 131 LEU B C 1
ATOM 4482 O O . LEU B 1 131 ? -2.543 -27.094 4.543 1 98.94 131 LEU B O 1
ATOM 4486 N N . SER B 1 132 ? -1.719 -25.203 3.691 1 98.94 132 SER B N 1
ATOM 4487 C CA . SER B 1 132 ? -2.83 -24.406 4.203 1 98.94 132 SER B CA 1
ATOM 4488 C C . SER B 1 132 ? -4.148 -24.828 3.566 1 98.94 132 SER B C 1
ATOM 4490 O O . SER B 1 132 ? -5.156 -24.984 4.262 1 98.94 132 SER B O 1
ATOM 4492 N N . GLU B 1 133 ? -4.141 -24.984 2.242 1 98.81 133 GLU B N 1
ATOM 4493 C CA . GLU B 1 133 ? -5.367 -25.391 1.564 1 98.81 133 GLU B CA 1
ATOM 4494 C C . GLU B 1 133 ? -5.793 -26.797 1.988 1 98.81 133 GLU B C 1
ATOM 4496 O O . GLU B 1 133 ? -6.988 -27.078 2.096 1 98.81 133 GLU B O 1
ATOM 4501 N N . TYR B 1 134 ? -4.816 -27.656 2.186 1 98.88 134 TYR B N 1
ATOM 4502 C CA . TYR B 1 134 ? -5.117 -29 2.654 1 98.88 134 TYR B CA 1
ATOM 4503 C C . TYR B 1 134 ? -5.789 -28.969 4.023 1 98.88 134 TYR B C 1
ATOM 4505 O O . TYR B 1 134 ? -6.766 -29.672 4.258 1 98.88 134 TYR B O 1
ATOM 4513 N N . TYR B 1 135 ? -5.277 -28.156 4.879 1 98.88 135 TYR B N 1
ATOM 4514 C CA . TYR B 1 135 ? -5.902 -27.969 6.184 1 98.88 135 TYR B CA 1
ATOM 4515 C C . TYR B 1 135 ? -7.336 -27.469 6.039 1 98.88 135 TYR B C 1
ATOM 4517 O O . TYR B 1 135 ? -8.242 -27.969 6.707 1 98.88 135 TYR B O 1
ATOM 4525 N N . ARG B 1 136 ? -7.531 -26.547 5.203 1 98.62 136 ARG B N 1
ATOM 4526 C CA . ARG B 1 136 ? -8.875 -26 4.988 1 98.62 136 ARG B CA 1
ATOM 4527 C C . ARG B 1 136 ? -9.82 -27.094 4.488 1 98.62 136 ARG B C 1
ATOM 4529 O O . ARG B 1 136 ? -11.008 -27.094 4.832 1 98.62 136 ARG B O 1
ATOM 4536 N N . ALA B 1 137 ? -9.305 -28 3.682 1 97.75 137 ALA B N 1
ATOM 4537 C CA . ALA B 1 137 ? -10.117 -29.047 3.061 1 97.75 137 ALA B CA 1
ATOM 4538 C C . ALA B 1 137 ? -10.43 -30.156 4.051 1 97.75 137 ALA B C 1
ATOM 4540 O O . ALA B 1 137 ? -11.477 -30.797 3.969 1 97.75 137 ALA B O 1
ATOM 4541 N N . THR B 1 138 ? -9.531 -30.438 5.023 1 98 138 THR B N 1
ATOM 4542 C CA . THR B 1 138 ? -9.625 -31.672 5.793 1 98 138 THR B CA 1
ATOM 4543 C C . THR B 1 138 ? -9.875 -31.375 7.266 1 98 138 THR B C 1
ATOM 4545 O O . THR B 1 138 ? -10.352 -32.25 8.008 1 98 138 THR B O 1
ATOM 4548 N N . GLY B 1 139 ? -9.422 -30.203 7.715 1 98.25 139 GLY B N 1
ATOM 4549 C CA . GLY B 1 139 ? -9.414 -29.922 9.141 1 98.25 139 GLY B CA 1
ATOM 4550 C C . GLY B 1 139 ? -8.32 -30.672 9.891 1 98.25 139 GLY B C 1
ATOM 4551 O O . GLY B 1 139 ? -8.328 -30.703 11.125 1 98.25 139 GLY B O 1
ATOM 4552 N N . ASP B 1 140 ? -7.395 -31.234 9.164 1 98.44 140 ASP B N 1
ATOM 4553 C CA . ASP B 1 140 ? -6.312 -32 9.781 1 98.44 140 ASP B CA 1
ATOM 4554 C C . ASP B 1 140 ? -5.383 -31.109 10.578 1 98.44 140 ASP B C 1
ATOM 4556 O O . ASP B 1 140 ? -4.609 -30.328 10.008 1 98.44 140 ASP B O 1
ATOM 4560 N N . GLU B 1 141 ? -5.324 -31.297 11.852 1 98.56 141 GLU B N 1
ATOM 4561 C CA . GLU B 1 141 ? -4.562 -30.422 12.742 1 98.56 141 GLU B CA 1
ATOM 4562 C C . GLU B 1 141 ? -3.061 -30.609 12.547 1 98.56 141 GLU B C 1
ATOM 4564 O O . GLU B 1 141 ? -2.281 -29.672 12.742 1 98.56 141 GLU B O 1
ATOM 4569 N N . ALA B 1 142 ? -2.656 -31.766 12.188 1 98.62 142 ALA B N 1
ATOM 4570 C CA . ALA B 1 142 ? -1.237 -31.984 11.914 1 98.62 142 ALA B CA 1
ATOM 4571 C C . ALA B 1 142 ? -0.774 -31.156 10.719 1 98.62 142 ALA B C 1
ATOM 4573 O O . ALA B 1 142 ? 0.339 -30.625 10.719 1 98.62 142 ALA B O 1
ATOM 4574 N N . ALA B 1 143 ? -1.613 -31.078 9.727 1 98.81 143 ALA B N 1
ATOM 4575 C CA . ALA B 1 143 ? -1.307 -30.234 8.57 1 98.81 143 ALA B CA 1
ATOM 4576 C C . ALA B 1 143 ? -1.243 -28.766 8.969 1 98.81 143 ALA B C 1
ATOM 4578 O O . ALA B 1 143 ? -0.366 -28.031 8.508 1 98.81 143 ALA B O 1
ATOM 4579 N N . ARG B 1 144 ? -2.174 -28.359 9.797 1 98.81 144 ARG B N 1
ATOM 4580 C CA . ARG B 1 144 ? -2.146 -27 10.32 1 98.81 144 ARG B CA 1
ATOM 4581 C C . ARG B 1 144 ? -0.83 -26.703 11.031 1 98.81 144 ARG B C 1
ATOM 4583 O O . ARG B 1 144 ? -0.2 -25.672 10.797 1 98.81 144 ARG B O 1
ATOM 4590 N N . ASP B 1 145 ? -0.494 -27.609 11.906 1 98.81 145 ASP B N 1
ATOM 4591 C CA . ASP B 1 145 ? 0.72 -27.422 12.695 1 98.81 145 ASP B CA 1
ATOM 4592 C C . ASP B 1 145 ? 1.951 -27.344 11.797 1 98.81 145 ASP B C 1
ATOM 4594 O O . ASP B 1 145 ? 2.855 -26.547 12.047 1 98.81 145 ASP B O 1
ATOM 4598 N N . LEU B 1 146 ? 1.993 -28.156 10.797 1 98.88 146 LEU B N 1
ATOM 4599 C CA . LEU B 1 146 ? 3.105 -28.156 9.852 1 98.88 146 LEU B CA 1
ATOM 4600 C C . LEU B 1 146 ? 3.16 -26.828 9.094 1 98.88 146 LEU B C 1
ATOM 4602 O O . LEU B 1 146 ? 4.242 -26.281 8.875 1 98.88 146 LEU B O 1
ATOM 4606 N N . ALA B 1 147 ? 2.021 -26.281 8.688 1 98.94 147 ALA B N 1
ATOM 4607 C CA . ALA B 1 147 ? 1.951 -24.984 8.016 1 98.94 147 ALA B CA 1
ATOM 4608 C C . ALA B 1 147 ? 2.422 -23.859 8.93 1 98.94 147 ALA B C 1
ATOM 4610 O O . ALA B 1 147 ? 3.168 -22.984 8.5 1 98.94 147 ALA B O 1
ATOM 4611 N N . VAL B 1 148 ? 1.995 -23.922 10.188 1 98.94 148 VAL B N 1
ATOM 4612 C CA . VAL B 1 148 ? 2.387 -22.906 11.164 1 98.94 148 VAL B CA 1
ATOM 4613 C C . VAL B 1 148 ? 3.898 -22.953 11.383 1 98.94 148 VAL B C 1
ATOM 4615 O O . VAL B 1 148 ? 4.566 -21.922 11.391 1 98.94 148 VAL B O 1
ATOM 4618 N N . ASP B 1 149 ? 4.387 -24.172 11.523 1 98.88 149 ASP B N 1
ATOM 4619 C CA . ASP B 1 149 ? 5.824 -24.344 11.711 1 98.88 149 ASP B CA 1
ATOM 4620 C C . ASP B 1 149 ? 6.598 -23.781 10.516 1 98.88 149 ASP B C 1
ATOM 4622 O O . ASP B 1 149 ? 7.617 -23.109 10.695 1 98.88 149 ASP B O 1
ATOM 4626 N N . LEU B 1 150 ? 6.129 -24.047 9.352 1 98.94 150 LEU B N 1
ATOM 4627 C CA . LEU B 1 150 ? 6.785 -23.547 8.156 1 98.94 150 LEU B CA 1
ATOM 4628 C C . LEU B 1 150 ? 6.77 -22.016 8.133 1 98.94 150 LEU B C 1
ATOM 4630 O O . LEU B 1 150 ? 7.805 -21.391 7.898 1 98.94 150 LEU B O 1
ATOM 4634 N N . PHE B 1 151 ? 5.633 -21.438 8.383 1 98.94 151 PHE B N 1
ATOM 4635 C CA . PHE B 1 151 ? 5.516 -19.984 8.367 1 98.94 151 PHE B CA 1
ATOM 4636 C C . PHE B 1 151 ? 6.488 -19.359 9.359 1 98.94 151 PHE B C 1
ATOM 4638 O O . PHE B 1 151 ? 7.219 -18.422 9.016 1 98.94 151 PHE B O 1
ATOM 4645 N N . GLU B 1 152 ? 6.445 -19.875 10.531 1 98.88 152 GLU B N 1
ATOM 4646 C CA . GLU B 1 152 ? 7.281 -19.297 11.586 1 98.88 152 GLU B CA 1
ATOM 4647 C C . GLU B 1 152 ? 8.766 -19.469 11.258 1 98.88 152 GLU B C 1
ATOM 4649 O O . GLU B 1 152 ? 9.562 -18.562 11.516 1 98.88 152 GLU B O 1
ATOM 4654 N N . THR B 1 153 ? 9.141 -20.578 10.672 1 98.81 153 THR B N 1
ATOM 4655 C CA . THR B 1 153 ? 10.523 -20.812 10.25 1 98.81 153 THR B CA 1
ATOM 4656 C C . THR B 1 153 ? 10.93 -19.812 9.172 1 98.81 153 THR B C 1
ATOM 4658 O O . THR B 1 153 ? 11.992 -19.188 9.273 1 98.81 153 THR B O 1
ATOM 4661 N N . VAL B 1 154 ? 10.102 -19.641 8.188 1 98.81 154 VAL B N 1
ATOM 4662 C CA . VAL B 1 154 ? 10.359 -18.719 7.078 1 98.81 154 VAL B CA 1
ATOM 4663 C C . VAL B 1 154 ? 10.461 -17.297 7.598 1 98.81 154 VAL B C 1
ATOM 4665 O O . VAL B 1 154 ? 11.391 -16.562 7.242 1 98.81 154 VAL B O 1
ATOM 4668 N N . ASP B 1 155 ? 9.492 -16.906 8.422 1 98.75 155 ASP B N 1
ATOM 4669 C CA . ASP B 1 155 ? 9.469 -15.547 8.93 1 98.75 155 ASP B CA 1
ATOM 4670 C C . ASP B 1 155 ? 10.703 -15.258 9.789 1 98.75 155 ASP B C 1
ATOM 4672 O O . ASP B 1 155 ? 11.273 -14.172 9.727 1 98.75 155 ASP B O 1
ATOM 4676 N N . ASP B 1 156 ? 11.07 -16.172 10.594 1 98.38 156 ASP B N 1
ATOM 4677 C CA . ASP B 1 156 ? 12.234 -16 11.469 1 98.38 156 ASP B CA 1
ATOM 4678 C C . ASP B 1 156 ? 13.523 -15.938 10.656 1 98.38 156 ASP B C 1
ATOM 4680 O O . ASP B 1 156 ? 14.375 -15.086 10.914 1 98.38 156 ASP B O 1
ATOM 4684 N N . ALA B 1 157 ? 13.672 -16.797 9.656 1 98.5 157 ALA B N 1
ATOM 4685 C CA . ALA B 1 157 ? 14.945 -16.953 8.953 1 98.5 157 ALA B CA 1
ATOM 4686 C C . ALA B 1 157 ? 15.078 -15.953 7.82 1 98.5 157 ALA B C 1
ATOM 4688 O O . ALA B 1 157 ? 16.188 -15.516 7.492 1 98.5 157 ALA B O 1
ATOM 4689 N N . ALA B 1 158 ? 13.969 -15.594 7.227 1 98.75 158 ALA B N 1
ATOM 4690 C CA . ALA B 1 158 ? 14.094 -14.984 5.902 1 98.75 158 ALA B CA 1
ATOM 4691 C C . ALA B 1 158 ? 13.539 -13.562 5.898 1 98.75 158 ALA B C 1
ATOM 4693 O O . ALA B 1 158 ? 13.797 -12.789 4.973 1 98.75 158 ALA B O 1
ATOM 4694 N N . LYS B 1 159 ? 12.727 -13.164 6.887 1 98.69 159 LYS B N 1
ATOM 4695 C CA . LYS B 1 159 ? 12.172 -11.812 6.93 1 98.69 159 LYS B CA 1
ATOM 4696 C C . LYS B 1 159 ? 13.289 -10.766 6.953 1 98.69 159 LYS B C 1
ATOM 4698 O O . LYS B 1 159 ? 14.234 -10.875 7.738 1 98.69 159 LYS B O 1
ATOM 4703 N N . ASP B 1 160 ? 13.266 -9.867 6.051 1 98.38 160 ASP B N 1
ATOM 4704 C CA . ASP B 1 160 ? 14.211 -8.758 6.004 1 98.38 160 ASP B CA 1
ATOM 4705 C C . ASP B 1 160 ? 13.641 -7.527 6.703 1 98.38 160 ASP B C 1
ATOM 4707 O O . ASP B 1 160 ? 13.031 -6.664 6.062 1 98.38 160 ASP B O 1
ATOM 4711 N N . HIS B 1 161 ? 13.875 -7.387 7.934 1 95.88 161 HIS B N 1
ATOM 4712 C CA . HIS B 1 161 ? 13.297 -6.324 8.742 1 95.88 161 HIS B CA 1
ATOM 4713 C C . HIS B 1 161 ? 13.859 -4.961 8.352 1 95.88 161 HIS B C 1
ATOM 4715 O O . HIS B 1 161 ? 13.156 -3.949 8.438 1 95.88 161 HIS B O 1
ATOM 4721 N N . ALA B 1 162 ? 15.055 -4.93 7.871 1 95.75 162 ALA B N 1
ATOM 4722 C CA . ALA B 1 162 ? 15.703 -3.666 7.539 1 95.75 162 ALA B CA 1
ATOM 4723 C C . ALA B 1 162 ? 15.117 -3.061 6.27 1 95.75 162 ALA B C 1
ATOM 4725 O O . ALA B 1 162 ? 14.836 -1.86 6.219 1 95.75 162 ALA B O 1
ATOM 4726 N N . ASN B 1 163 ? 14.875 -3.914 5.254 1 97.56 163 ASN B N 1
ATOM 4727 C CA . ASN B 1 163 ? 14.469 -3.377 3.957 1 97.56 163 ASN B CA 1
ATOM 4728 C C . ASN B 1 163 ? 13.031 -3.742 3.619 1 97.56 163 ASN B C 1
ATOM 4730 O O . ASN B 1 163 ? 12.445 -3.189 2.684 1 97.56 163 ASN B O 1
ATOM 4734 N N . GLY B 1 164 ? 12.445 -4.59 4.391 1 98.25 164 GLY B N 1
ATOM 4735 C CA . GLY B 1 164 ? 11.125 -5.098 4.066 1 98.25 164 GLY B CA 1
ATOM 4736 C C . GLY B 1 164 ? 11.156 -6.305 3.148 1 98.25 164 GLY B C 1
ATOM 4737 O O . GLY B 1 164 ? 12.164 -6.566 2.488 1 98.25 164 GLY B O 1
ATOM 4738 N N . GLY B 1 165 ? 10.141 -7.09 3.154 1 98.62 165 GLY B N 1
ATOM 4739 C CA . GLY B 1 165 ? 10.078 -8.305 2.355 1 98.62 165 GLY B CA 1
ATOM 4740 C C . GLY B 1 165 ? 10.945 -9.422 2.9 1 98.62 165 GLY B C 1
ATOM 4741 O O . GLY B 1 165 ? 11.117 -9.547 4.117 1 98.62 165 GLY B O 1
ATOM 4742 N N . TYR B 1 166 ? 11.398 -10.242 1.943 1 98.81 166 TYR B N 1
ATOM 4743 C CA . TYR B 1 166 ? 12.102 -11.453 2.373 1 98.81 166 TYR B CA 1
ATOM 4744 C C . TYR B 1 166 ? 13.352 -11.68 1.532 1 98.81 166 TYR B C 1
ATOM 4746 O O . TYR B 1 166 ? 13.352 -11.43 0.325 1 98.81 166 TYR B O 1
ATOM 4754 N N . ARG B 1 167 ? 14.414 -12.141 2.234 1 98.31 167 ARG B N 1
ATOM 4755 C CA . ARG B 1 167 ? 15.508 -12.789 1.516 1 98.31 167 ARG B CA 1
ATOM 4756 C C . ARG B 1 167 ? 15.07 -14.133 0.941 1 98.31 167 ARG B C 1
ATOM 4758 O O . ARG B 1 167 ? 14.219 -14.812 1.517 1 98.31 167 ARG B O 1
ATOM 4765 N N . GLU B 1 168 ? 15.695 -14.641 -0.147 1 97.62 168 GLU B N 1
ATOM 4766 C CA . GLU B 1 168 ? 14.93 -15.648 -0.88 1 97.62 168 GLU B CA 1
ATOM 4767 C C . GLU B 1 168 ? 15.695 -16.953 -0.99 1 97.62 168 GLU B C 1
ATOM 4769 O O . GLU B 1 168 ? 15.117 -18 -1.3 1 97.62 168 GLU B O 1
ATOM 4774 N N . TYR B 1 169 ? 17.047 -16.953 -0.804 1 97.56 169 TYR B N 1
ATOM 4775 C CA . TYR B 1 169 ? 17.797 -18.156 -1.137 1 97.56 169 TYR B CA 1
ATOM 4776 C C . TYR B 1 169 ? 18.734 -18.531 -0.003 1 97.56 169 TYR B C 1
ATOM 4778 O O . TYR B 1 169 ? 19.547 -17.719 0.449 1 97.56 169 TYR B O 1
ATOM 4786 N N . PHE B 1 170 ? 18.656 -19.812 0.396 1 98.56 170 PHE B N 1
ATOM 4787 C CA . PHE B 1 170 ? 19.344 -20.25 1.603 1 98.56 170 PHE B CA 1
ATOM 4788 C C . PHE B 1 170 ? 19.922 -21.656 1.427 1 98.56 170 PHE B C 1
ATOM 4790 O O . PHE B 1 170 ? 19.391 -22.453 0.65 1 98.56 170 PHE B O 1
ATOM 4797 N N . GLU B 1 171 ? 20.953 -21.938 2.199 1 98.31 171 GLU B N 1
ATOM 4798 C CA . GLU B 1 171 ? 21.375 -23.328 2.428 1 98.31 171 GLU B CA 1
ATOM 4799 C C . GLU B 1 171 ? 20.328 -24.094 3.215 1 98.31 171 GLU B C 1
ATOM 4801 O O . GLU B 1 171 ? 19.375 -23.516 3.725 1 98.31 171 GLU B O 1
ATOM 4806 N N . ALA B 1 172 ? 20.516 -25.391 3.326 1 98.06 172 ALA B N 1
ATOM 4807 C CA . ALA B 1 172 ? 19.562 -26.25 4.051 1 98.06 172 ALA B CA 1
ATOM 4808 C C . ALA B 1 172 ? 19.375 -25.75 5.484 1 98.06 172 ALA B C 1
ATOM 4810 O O . ALA B 1 172 ? 18.281 -25.844 6.031 1 98.06 172 ALA B O 1
ATOM 4811 N N . ASP B 1 173 ? 20.391 -25.188 6.051 1 98.44 173 ASP B N 1
ATOM 4812 C CA . ASP B 1 173 ? 20.328 -24.781 7.449 1 98.44 173 ASP B CA 1
ATOM 4813 C C . ASP B 1 173 ? 19.859 -23.328 7.574 1 98.44 173 ASP B C 1
ATOM 4815 O O . ASP B 1 173 ? 20 -22.703 8.633 1 98.44 173 ASP B O 1
ATOM 4819 N N . TRP B 1 174 ? 19.453 -22.656 6.473 1 98.5 174 TRP B N 1
ATOM 4820 C CA . TRP B 1 174 ? 18.828 -21.344 6.387 1 98.5 174 TRP B CA 1
ATOM 4821 C C . TRP B 1 174 ? 19.891 -20.25 6.457 1 98.5 174 TRP B C 1
ATOM 4823 O O . TRP B 1 174 ? 19.562 -19.078 6.695 1 98.5 174 TRP B O 1
ATOM 4833 N N . THR B 1 175 ? 21.203 -20.656 6.254 1 98.44 175 THR B N 1
ATOM 4834 C CA . THR B 1 175 ? 22.203 -19.625 5.98 1 98.44 175 THR B CA 1
ATOM 4835 C C . THR B 1 175 ? 21.984 -19.016 4.602 1 98.44 175 THR B C 1
ATOM 4837 O O . THR B 1 175 ? 21.875 -19.734 3.605 1 98.44 175 THR B O 1
ATOM 4840 N N . GLN B 1 176 ? 21.891 -17.75 4.543 1 98.06 176 GLN B N 1
ATOM 4841 C CA . GLN B 1 176 ? 21.625 -17.094 3.268 1 98.06 176 GLN B CA 1
ATOM 4842 C C . GLN B 1 176 ? 22.766 -17.328 2.275 1 98.06 176 GLN B C 1
ATOM 4844 O O . GLN B 1 176 ? 23.938 -17.203 2.623 1 98.06 176 GLN B O 1
ATOM 4849 N N . VAL B 1 177 ? 22.406 -17.688 1.062 1 97.19 177 VAL B N 1
ATOM 4850 C CA . VAL B 1 177 ? 23.359 -17.812 -0.024 1 97.19 177 VAL B CA 1
ATOM 4851 C C . VAL B 1 177 ? 23.531 -16.484 -0.735 1 97.19 177 VAL B C 1
ATOM 4853 O O . VAL B 1 177 ? 22.547 -15.883 -1.187 1 97.19 177 VAL B O 1
ATOM 4856 N N . THR B 1 178 ? 24.719 -15.977 -0.832 1 95.5 178 THR B N 1
ATOM 4857 C CA . THR B 1 178 ? 24.922 -14.633 -1.373 1 95.5 178 THR B CA 1
ATOM 4858 C C . THR B 1 178 ? 25.766 -14.68 -2.641 1 95.5 178 THR B C 1
ATOM 4860 O O . THR B 1 178 ? 26 -13.648 -3.273 1 95.5 178 THR B O 1
ATOM 4863 N N . GLU B 1 179 ? 26.219 -15.891 -3.006 1 92.75 179 GLU B N 1
ATOM 4864 C CA . GLU B 1 179 ? 27.062 -16.031 -4.191 1 92.75 179 GLU B CA 1
ATOM 4865 C C . GLU B 1 179 ? 26.562 -17.156 -5.094 1 92.75 179 GLU B C 1
ATOM 4867 O O . GLU B 1 179 ? 25.891 -18.078 -4.629 1 92.75 179 GLU B O 1
ATOM 4872 N N . GLY B 1 180 ? 26.797 -16.953 -6.367 1 89.75 180 GLY B N 1
ATOM 4873 C CA . GLY B 1 180 ? 26.438 -17.984 -7.32 1 89.75 180 GLY B CA 1
ATOM 4874 C C . GLY B 1 180 ? 25.062 -17.766 -7.934 1 89.75 180 GLY B C 1
ATOM 4875 O O . GLY B 1 180 ? 24.641 -16.625 -8.125 1 89.75 180 GLY B O 1
ATOM 4876 N N . THR B 1 181 ? 24.438 -18.953 -8.422 1 87.31 181 THR B N 1
ATOM 4877 C CA . THR B 1 181 ? 23.141 -18.891 -9.109 1 87.31 181 THR B CA 1
ATOM 4878 C C . THR B 1 181 ? 22.094 -19.672 -8.336 1 87.31 181 THR B C 1
ATOM 4880 O O . THR B 1 181 ? 22.391 -20.688 -7.695 1 87.31 181 THR B O 1
ATOM 4883 N N . THR B 1 182 ? 20.859 -19.172 -8.5 1 88.69 182 THR B N 1
ATOM 4884 C CA . THR B 1 182 ? 19.781 -19.828 -7.758 1 88.69 182 THR B CA 1
ATOM 4885 C C . THR B 1 182 ? 19.234 -21.016 -8.539 1 88.69 182 THR B C 1
ATOM 4887 O O . THR B 1 182 ? 19.609 -21.234 -9.688 1 88.69 182 THR B O 1
ATOM 4890 N N . TYR B 1 183 ? 18.344 -21.719 -7.871 1 81.12 183 TYR B N 1
ATOM 4891 C CA . TYR B 1 183 ? 17.656 -22.844 -8.492 1 81.12 183 TYR B CA 1
ATOM 4892 C C . TYR B 1 183 ? 16.625 -22.375 -9.508 1 81.12 183 TYR B C 1
ATOM 4894 O O . TYR B 1 183 ? 16.156 -23.156 -10.328 1 81.12 183 TYR B O 1
ATOM 4902 N N . LEU B 1 184 ? 16.219 -21.094 -9.508 1 82.25 184 LEU B N 1
ATOM 4903 C CA . LEU B 1 184 ? 15.18 -20.562 -10.391 1 82.25 184 LEU B CA 1
ATOM 4904 C C . LEU B 1 184 ? 15.727 -20.344 -11.797 1 82.25 184 LEU B C 1
ATOM 4906 O O . LEU B 1 184 ? 14.953 -20.25 -12.75 1 82.25 184 LEU B O 1
ATOM 4910 N N . ALA B 1 185 ? 16.938 -20.234 -11.969 1 64.94 185 ALA B N 1
ATOM 4911 C CA . ALA B 1 185 ? 17.578 -19.969 -13.25 1 64.94 185 ALA B CA 1
ATOM 4912 C C . ALA B 1 185 ? 17.219 -21.047 -14.281 1 64.94 185 ALA B C 1
ATOM 4914 O O . ALA B 1 185 ? 17.219 -20.781 -15.484 1 64.94 185 ALA B O 1
ATOM 4915 N N . ASN B 1 186 ? 16.688 -22.094 -13.883 1 58.09 186 ASN B N 1
ATOM 4916 C CA . ASN B 1 186 ? 16.406 -23.203 -14.781 1 58.09 186 ASN B CA 1
ATOM 4917 C C . ASN B 1 186 ? 14.906 -23.469 -14.898 1 58.09 186 ASN B C 1
ATOM 4919 O O . ASN B 1 186 ? 14.492 -24.562 -15.297 1 58.09 186 ASN B O 1
ATOM 4923 N N . ILE B 1 187 ? 14.109 -22.328 -14.57 1 56.22 187 ILE B N 1
ATOM 4924 C CA . ILE B 1 187 ? 12.672 -22.484 -14.406 1 56.22 187 ILE B CA 1
ATOM 4925 C C . ILE B 1 187 ? 11.977 -22.391 -15.766 1 56.22 187 ILE B C 1
ATOM 4927 O O . ILE B 1 187 ? 10.758 -22.516 -15.859 1 56.22 187 ILE B O 1
ATOM 4931 N N . GLU B 1 188 ? 12.625 -22.484 -16.844 1 57.41 188 GLU B N 1
ATOM 4932 C CA . GLU B 1 188 ? 11.805 -22.109 -18 1 57.41 188 GLU B CA 1
ATOM 4933 C C . GLU B 1 188 ? 11.336 -23.359 -18.75 1 57.41 188 GLU B C 1
ATOM 4935 O O . GLU B 1 188 ? 12.039 -24.375 -18.797 1 57.41 188 GLU B O 1
ATOM 4940 N N . PRO B 1 189 ? 10.039 -23.094 -19.234 1 61.84 189 PRO B N 1
ATOM 4941 C CA . PRO B 1 189 ? 9.516 -24.141 -20.109 1 61.84 189 PRO B CA 1
ATOM 4942 C C . PRO B 1 189 ? 10.461 -24.484 -21.266 1 61.84 189 PRO B C 1
ATOM 4944 O O . PRO B 1 189 ? 11.367 -23.703 -21.562 1 61.84 189 PRO B O 1
ATOM 4947 N N . ASP B 1 190 ? 10.367 -25.641 -21.719 1 62.44 190 ASP B N 1
ATOM 4948 C CA . ASP B 1 190 ? 11.219 -26.219 -22.75 1 62.44 190 ASP B CA 1
ATOM 4949 C C . ASP B 1 190 ? 11.281 -25.297 -23.969 1 62.44 190 ASP B C 1
ATOM 4951 O O . ASP B 1 190 ? 12.172 -25.438 -24.812 1 62.44 190 ASP B O 1
ATOM 4955 N N . TRP B 1 191 ? 10.414 -24.328 -23.984 1 62.75 191 TRP B N 1
ATOM 4956 C CA . TRP B 1 191 ? 10.422 -23.422 -25.125 1 62.75 191 TRP B CA 1
ATOM 4957 C C . TRP B 1 191 ? 10.852 -22.016 -24.719 1 62.75 191 TRP B C 1
ATOM 4959 O O . TRP B 1 191 ? 10.945 -21.125 -25.562 1 62.75 191 TRP B O 1
ATOM 4969 N N . SER B 1 192 ? 10.984 -21.781 -23.484 1 61.78 192 SER B N 1
ATOM 4970 C CA . SER B 1 192 ? 11.242 -20.422 -23.031 1 61.78 192 SER B CA 1
ATOM 4971 C C . SER B 1 192 ? 12.734 -20.109 -23.016 1 61.78 192 SER B C 1
ATOM 4973 O O . SER B 1 192 ? 13.523 -20.875 -22.453 1 61.78 192 SER B O 1
ATOM 4975 N N . PRO B 1 193 ? 13.133 -19.156 -23.953 1 52.19 193 PRO B N 1
ATOM 4976 C CA . PRO B 1 193 ? 14.523 -18.734 -23.844 1 52.19 193 PRO B CA 1
ATOM 4977 C C . PRO B 1 193 ? 14.797 -17.938 -22.562 1 52.19 193 PRO B C 1
ATOM 4979 O O . PRO B 1 193 ? 15.938 -17.531 -22.312 1 52.19 193 PRO B O 1
ATOM 4982 N N . LYS B 1 194 ? 13.758 -17.609 -21.922 1 49.25 194 LYS B N 1
ATOM 4983 C CA . LYS B 1 194 ? 13.867 -16.5 -20.984 1 49.25 194 LYS B CA 1
ATOM 4984 C C . LYS B 1 194 ? 15.219 -16.516 -20.281 1 49.25 194 LYS B C 1
ATOM 4986 O O . LYS B 1 194 ? 15.906 -15.484 -20.219 1 49.25 194 LYS B O 1
ATOM 4991 N N . GLU B 1 195 ? 15.391 -17.359 -19.344 1 47.31 195 GLU B N 1
ATOM 4992 C CA . GLU B 1 195 ? 16.438 -16.984 -18.406 1 47.31 195 GLU B CA 1
ATOM 4993 C C . GLU B 1 195 ? 17.812 -17.469 -18.859 1 47.31 195 GLU B C 1
ATOM 4995 O O . GLU B 1 195 ? 18.547 -18.078 -18.094 1 47.31 195 GLU B O 1
ATOM 5000 N N . SER B 1 196 ? 17.984 -17.453 -20.141 1 41.69 196 SER B N 1
ATOM 5001 C CA . SER B 1 196 ? 19.188 -18.109 -20.672 1 41.69 196 SER B CA 1
ATOM 5002 C C . SER B 1 196 ? 20.438 -17.328 -20.312 1 41.69 196 SER B C 1
ATOM 5004 O O . SER B 1 196 ? 21.562 -17.828 -20.5 1 41.69 196 SER B O 1
ATOM 5006 N N . GLY B 1 197 ? 20.281 -16.031 -20.219 1 43.22 197 GLY B N 1
ATOM 5007 C CA . GLY B 1 197 ? 21.625 -15.492 -20.203 1 43.22 197 GLY B CA 1
ATOM 5008 C C . GLY B 1 197 ? 22.422 -15.891 -18.969 1 43.22 197 GLY B C 1
ATOM 5009 O O . GLY B 1 197 ? 21.891 -16.531 -18.062 1 43.22 197 GLY B O 1
ATOM 5010 N N . ASP B 1 198 ? 23.672 -15.867 -19.219 1 43.38 198 ASP B N 1
ATOM 5011 C CA . ASP B 1 198 ? 24.656 -16.016 -18.141 1 43.38 198 ASP B CA 1
ATOM 5012 C C . ASP B 1 198 ? 24.188 -15.273 -16.891 1 43.38 198 ASP B C 1
ATOM 5014 O O . ASP B 1 198 ? 24.906 -15.242 -15.891 1 43.38 198 ASP B O 1
ATOM 5018 N N . SER B 1 199 ? 23.312 -14.359 -17.094 1 50.09 199 SER B N 1
ATOM 5019 C CA . SER B 1 199 ? 22.938 -13.547 -15.938 1 50.09 199 SER B CA 1
ATOM 5020 C C . SER B 1 199 ? 22.234 -14.391 -14.875 1 50.09 199 SER B C 1
ATOM 5022 O O . SER B 1 199 ? 21.094 -14.812 -15.07 1 50.09 199 SER B O 1
ATOM 5024 N N . VAL B 1 200 ? 23.047 -15.25 -14.273 1 56.19 200 VAL B N 1
ATOM 5025 C CA . VAL B 1 200 ? 22.859 -15.984 -13.031 1 56.19 200 VAL B CA 1
ATOM 5026 C C . VAL B 1 200 ? 22 -15.164 -12.07 1 56.19 200 VAL B C 1
ATOM 5028 O O . VAL B 1 200 ? 22.172 -13.945 -11.961 1 56.19 200 VAL B O 1
ATOM 5031 N N . LEU B 1 201 ? 20.766 -15.695 -11.789 1 78.38 201 LEU B N 1
ATOM 5032 C CA . LEU B 1 201 ? 19.938 -15.023 -10.797 1 78.38 201 LEU B CA 1
ATOM 5033 C C . LEU B 1 201 ? 20.688 -14.828 -9.484 1 78.38 201 LEU B C 1
ATOM 5035 O O . LEU B 1 201 ? 20.812 -15.766 -8.688 1 78.38 201 LEU B O 1
ATOM 5039 N N . ASP B 1 202 ? 21.406 -13.68 -9.492 1 87.25 202 ASP B N 1
ATOM 5040 C CA . ASP B 1 202 ? 22.016 -13.227 -8.242 1 87.25 202 ASP B CA 1
ATOM 5041 C C . ASP B 1 202 ? 21.156 -13.625 -7.039 1 87.25 202 ASP B C 1
ATOM 5043 O O . ASP B 1 202 ? 19.984 -13.289 -6.973 1 87.25 202 ASP B O 1
ATOM 5047 N N . PRO B 1 203 ? 21.75 -14.508 -6.156 1 94.12 203 PRO B N 1
ATOM 5048 C CA . PRO B 1 203 ? 20.969 -15.062 -5.051 1 94.12 203 PRO B CA 1
ATOM 5049 C C . PRO B 1 203 ? 20.516 -14 -4.051 1 94.12 203 PRO B C 1
ATOM 5051 O O . PRO B 1 203 ? 19.703 -14.289 -3.168 1 94.12 203 PRO B O 1
ATOM 5054 N N . THR B 1 204 ? 21.031 -12.805 -4.207 1 95.31 204 THR B N 1
ATOM 5055 C CA . THR B 1 204 ? 20.672 -11.773 -3.246 1 95.31 204 THR B CA 1
ATOM 5056 C C . THR B 1 204 ? 19.484 -10.961 -3.742 1 95.31 204 THR B C 1
ATOM 5058 O O . THR B 1 204 ? 18.938 -10.141 -3.002 1 95.31 204 THR B O 1
ATOM 5061 N N . LEU B 1 205 ? 19 -11.227 -4.949 1 95.25 205 LEU B N 1
ATOM 5062 C CA . LEU B 1 205 ? 17.906 -10.445 -5.531 1 95.25 205 LEU B CA 1
ATOM 5063 C C . LEU B 1 205 ? 16.594 -10.727 -4.82 1 95.25 205 LEU B C 1
ATOM 5065 O O . LEU B 1 205 ? 16.344 -11.859 -4.402 1 95.25 205 LEU B O 1
ATOM 5069 N N . LYS B 1 206 ? 15.852 -9.68 -4.648 1 97.12 206 LYS B N 1
ATOM 5070 C CA . LYS B 1 206 ? 14.43 -9.836 -4.367 1 97.12 206 LYS B CA 1
ATOM 5071 C C . LYS B 1 206 ? 13.609 -9.852 -5.652 1 97.12 206 LYS B C 1
ATOM 5073 O O . LYS B 1 206 ? 13.844 -9.039 -6.551 1 97.12 206 LYS B O 1
ATOM 5078 N N . LEU B 1 207 ? 12.727 -10.758 -5.73 1 96.25 207 LEU B N 1
ATOM 5079 C CA . LEU B 1 207 ? 11.922 -10.906 -6.938 1 96.25 207 LEU B CA 1
ATOM 5080 C C . LEU B 1 207 ? 10.461 -10.57 -6.668 1 96.25 207 LEU B C 1
ATOM 5082 O O . LEU B 1 207 ? 9.914 -10.961 -5.633 1 96.25 207 LEU B O 1
ATOM 5086 N N . MET B 1 208 ? 9.797 -9.805 -7.598 1 97.38 208 MET B N 1
ATOM 5087 C CA . MET B 1 208 ? 8.344 -9.633 -7.543 1 97.38 208 MET B CA 1
ATOM 5088 C C . MET B 1 208 ? 7.641 -10.984 -7.547 1 97.38 208 MET B C 1
ATOM 5090 O O . MET B 1 208 ? 6.703 -11.203 -6.777 1 97.38 208 MET B O 1
ATOM 5094 N N . ASN B 1 209 ? 8.109 -11.867 -8.383 1 95.81 209 ASN B N 1
ATOM 5095 C CA . ASN B 1 209 ? 7.5 -13.18 -8.539 1 95.81 209 ASN B CA 1
ATOM 5096 C C . ASN B 1 209 ? 7.449 -13.938 -7.211 1 95.81 209 ASN B C 1
ATOM 5098 O O . ASN B 1 209 ? 6.414 -14.508 -6.859 1 95.81 209 ASN B O 1
ATOM 5102 N N . THR B 1 210 ? 8.539 -13.945 -6.5 1 97.62 210 THR B N 1
ATOM 5103 C CA . THR B 1 210 ? 8.578 -14.633 -5.215 1 97.62 210 THR B CA 1
ATOM 5104 C C . THR B 1 210 ? 7.629 -13.977 -4.219 1 97.62 210 THR B C 1
ATOM 5106 O O . THR B 1 210 ? 6.863 -14.664 -3.537 1 97.62 210 THR B O 1
ATOM 5109 N N . HIS B 1 211 ? 7.621 -12.672 -4.145 1 98.81 211 HIS B N 1
ATOM 5110 C CA . HIS B 1 211 ? 6.793 -11.969 -3.172 1 98.81 211 HIS B CA 1
ATOM 5111 C C . HIS B 1 211 ? 5.316 -12.047 -3.545 1 98.81 211 HIS B C 1
ATOM 5113 O O . HIS B 1 211 ? 4.453 -12.07 -2.668 1 98.81 211 HIS B O 1
ATOM 5119 N N . LEU B 1 212 ? 5.043 -12.125 -4.812 1 98.69 212 LEU B N 1
ATOM 5120 C CA . LEU B 1 212 ? 3.686 -12.359 -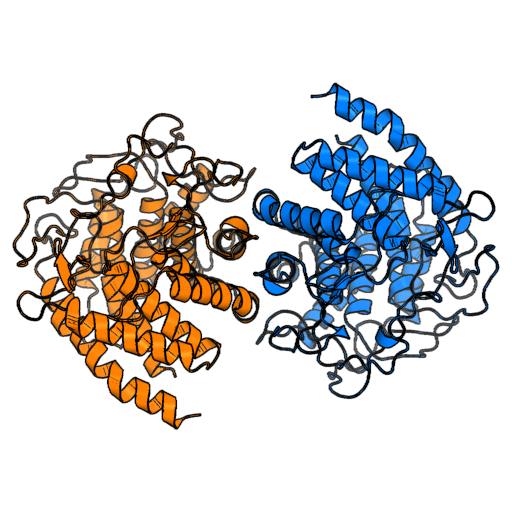5.293 1 98.69 212 LEU B CA 1
ATOM 5121 C C . LEU B 1 212 ? 3.141 -13.68 -4.754 1 98.69 212 LEU B C 1
ATOM 5123 O O . LEU B 1 212 ? 2.014 -13.734 -4.258 1 98.69 212 LEU B O 1
ATOM 5127 N N . HIS B 1 213 ? 3.924 -14.68 -4.797 1 98.75 213 HIS B N 1
ATOM 5128 C CA . HIS B 1 213 ? 3.453 -15.992 -4.379 1 98.75 213 HIS B CA 1
ATOM 5129 C C . HIS B 1 213 ? 3.537 -16.156 -2.863 1 98.75 213 HIS B C 1
ATOM 5131 O O . HIS B 1 213 ? 2.758 -16.906 -2.27 1 98.75 213 HIS B O 1
ATOM 5137 N N . LEU B 1 214 ? 4.473 -15.422 -2.258 1 98.94 214 LEU B N 1
ATOM 5138 C CA . LEU B 1 214 ? 4.379 -15.305 -0.807 1 98.94 214 LEU B CA 1
ATOM 5139 C C . LEU B 1 214 ? 3.039 -14.703 -0.394 1 98.94 214 LEU B C 1
ATOM 5141 O O . LEU B 1 214 ? 2.398 -15.195 0.539 1 98.94 214 LEU B O 1
ATOM 5145 N N . MET B 1 215 ? 2.641 -13.648 -1.11 1 98.94 215 MET B N 1
ATOM 5146 C CA . MET B 1 215 ? 1.354 -13.031 -0.805 1 98.94 215 MET B CA 1
ATOM 5147 C C . MET B 1 215 ? 0.214 -14.023 -0.999 1 98.94 215 MET B C 1
ATOM 5149 O O . MET B 1 215 ? -0.675 -14.133 -0.152 1 98.94 215 MET B O 1
ATOM 5153 N N . GLU B 1 216 ? 0.25 -14.773 -2.066 1 98.94 216 GLU B N 1
ATOM 5154 C CA . GLU B 1 216 ? -0.752 -15.805 -2.322 1 98.94 216 GLU B CA 1
ATOM 5155 C C . GLU B 1 216 ? -0.809 -16.812 -1.179 1 98.94 216 GLU B C 1
ATOM 5157 O O . GLU B 1 216 ? -1.886 -17.109 -0.653 1 98.94 216 GLU B O 1
ATOM 5162 N N . ALA B 1 217 ? 0.344 -17.297 -0.773 1 98.94 217 ALA B N 1
ATOM 5163 C CA . ALA B 1 217 ? 0.439 -18.312 0.271 1 98.94 217 ALA B CA 1
ATOM 5164 C C . ALA B 1 217 ? -0.023 -17.75 1.617 1 98.94 217 ALA B C 1
ATOM 5166 O O . ALA B 1 217 ? -0.8 -18.406 2.326 1 98.94 217 ALA B O 1
ATOM 5167 N N . PHE B 1 218 ? 0.448 -16.547 1.955 1 98.94 218 PHE B N 1
ATOM 5168 C CA . PHE B 1 218 ? 0.099 -15.938 3.234 1 98.94 218 PHE B CA 1
ATOM 5169 C C . PHE B 1 218 ? -1.391 -15.625 3.297 1 98.94 218 PHE B C 1
ATOM 5171 O O . PHE B 1 218 ? -2 -15.695 4.367 1 98.94 218 PHE B O 1
ATOM 5178 N N . THR B 1 219 ? -1.983 -15.289 2.156 1 98.94 219 THR B N 1
ATOM 5179 C CA . THR B 1 219 ? -3.422 -15.055 2.109 1 98.94 219 THR B CA 1
ATOM 5180 C C . THR B 1 219 ? -4.188 -16.297 2.549 1 98.94 219 THR B C 1
ATOM 5182 O O . THR B 1 219 ? -5.02 -16.234 3.455 1 98.94 219 THR B O 1
ATOM 5185 N N . THR B 1 220 ? -3.854 -17.438 1.935 1 98.94 220 THR B N 1
ATOM 5186 C CA . THR B 1 220 ? -4.539 -18.688 2.258 1 98.94 220 THR B CA 1
ATOM 5187 C C . THR B 1 220 ? -4.227 -19.125 3.686 1 98.94 220 THR B C 1
ATOM 5189 O O . THR B 1 220 ? -5.117 -19.547 4.418 1 98.94 220 THR B O 1
ATOM 5192 N N . PHE B 1 221 ? -2.99 -18.969 4.102 1 98.94 221 PHE B N 1
ATOM 5193 C CA . PHE B 1 221 ? -2.555 -19.359 5.441 1 98.94 221 PHE B CA 1
ATOM 5194 C C . PHE B 1 221 ? -3.281 -18.547 6.504 1 98.94 221 PHE B C 1
ATOM 5196 O O . PHE B 1 221 ? -3.791 -19.109 7.477 1 98.94 221 PHE B O 1
ATOM 5203 N N . TYR B 1 222 ? -3.383 -17.266 6.297 1 98.88 222 TYR B N 1
ATOM 5204 C CA . TYR B 1 222 ? -4.059 -16.391 7.25 1 98.88 222 TYR B CA 1
ATOM 5205 C C . TYR B 1 222 ? -5.543 -16.719 7.332 1 98.88 222 TYR B C 1
ATOM 5207 O O . TYR B 1 222 ? -6.109 -16.797 8.422 1 98.88 222 TYR B O 1
ATOM 5215 N N . ARG B 1 223 ? -6.172 -16.906 6.195 1 98.62 223 ARG B N 1
ATOM 5216 C CA . ARG B 1 223 ? -7.582 -17.281 6.188 1 98.62 223 ARG B CA 1
ATOM 5217 C C . ARG B 1 223 ? -7.805 -18.562 6.992 1 98.62 223 ARG B C 1
ATOM 5219 O O . ARG B 1 223 ? -8.812 -18.688 7.695 1 98.62 223 ARG B O 1
ATOM 5226 N N . ALA B 1 224 ? -6.844 -19.438 6.859 1 98.75 224 ALA B N 1
ATOM 5227 C CA . ALA B 1 224 ? -6.992 -20.766 7.449 1 98.75 224 ALA B CA 1
ATOM 5228 C C . ALA B 1 224 ? -6.73 -20.734 8.953 1 98.75 224 ALA B C 1
ATOM 5230 O O . ALA B 1 224 ? -7.332 -21.5 9.711 1 98.75 224 ALA B O 1
ATOM 5231 N N . THR B 1 225 ? -5.832 -19.812 9.445 1 98.62 225 THR B N 1
ATOM 5232 C CA . THR B 1 225 ? -5.312 -20 10.797 1 98.62 225 THR B CA 1
ATOM 5233 C C . THR B 1 225 ? -5.594 -18.766 11.648 1 98.62 225 THR B C 1
ATOM 5235 O O . THR B 1 225 ? -5.543 -18.828 12.875 1 98.62 225 THR B O 1
ATOM 5238 N N . GLY B 1 226 ? -5.738 -17.609 11.023 1 98.19 226 GLY B N 1
ATOM 5239 C CA . GLY B 1 226 ? -5.879 -16.375 11.773 1 98.19 226 GLY B CA 1
ATOM 5240 C C . GLY B 1 226 ? -4.594 -15.93 12.445 1 98.19 226 GLY B C 1
ATOM 5241 O O . GLY B 1 226 ? -4.621 -15.148 13.398 1 98.19 226 GLY B O 1
ATOM 5242 N N . HIS B 1 227 ? -3.488 -16.391 11.961 1 98.31 227 HIS B N 1
ATOM 5243 C CA . HIS B 1 227 ? -2.199 -16.125 12.586 1 98.31 227 HIS B CA 1
ATOM 5244 C C . HIS B 1 227 ? -1.854 -14.641 12.531 1 98.31 227 HIS B C 1
ATOM 5246 O O . HIS B 1 227 ? -1.686 -14.086 11.445 1 98.31 227 HIS B O 1
ATOM 5252 N N . GLU B 1 228 ? -1.604 -14.008 13.625 1 96.5 228 GLU B N 1
ATOM 5253 C CA . GLU B 1 228 ? -1.504 -12.555 13.727 1 96.5 228 GLU B CA 1
ATOM 5254 C C . GLU B 1 228 ? -0.264 -12.031 13.008 1 96.5 228 GLU B C 1
ATOM 5256 O O . GLU B 1 228 ? -0.319 -11.008 12.328 1 96.5 228 GLU B O 1
ATOM 5261 N N . THR B 1 229 ? 0.833 -12.688 13.211 1 97.75 229 THR B N 1
ATOM 5262 C CA . THR B 1 229 ? 2.041 -12.258 12.516 1 97.75 229 THR B CA 1
ATOM 5263 C C . THR B 1 229 ? 1.856 -12.328 11 1 97.75 229 THR B C 1
ATOM 5265 O O . THR B 1 229 ? 2.318 -11.453 10.273 1 97.75 229 THR B O 1
ATOM 5268 N N . ALA B 1 230 ? 1.151 -13.391 10.578 1 98.69 230 ALA B N 1
ATOM 5269 C CA . ALA B 1 230 ? 0.888 -13.539 9.148 1 98.69 230 ALA B CA 1
ATOM 5270 C C . ALA B 1 230 ? 0.023 -12.391 8.633 1 98.69 230 ALA B C 1
ATOM 5272 O O . ALA B 1 230 ? 0.186 -11.953 7.488 1 98.69 230 ALA B O 1
ATOM 5273 N N . ARG B 1 231 ? -0.878 -11.938 9.445 1 98.19 231 ARG B N 1
ATOM 5274 C CA . ARG B 1 231 ? -1.705 -10.789 9.07 1 98.19 231 ARG B CA 1
ATOM 5275 C C . ARG B 1 231 ? -0.845 -9.57 8.781 1 98.19 231 ARG B C 1
ATOM 5277 O O . ARG B 1 231 ? -1.024 -8.906 7.754 1 98.19 231 ARG B O 1
ATOM 5284 N N . ALA B 1 232 ? 0.086 -9.273 9.672 1 97.31 232 ALA B N 1
ATOM 5285 C CA . ALA B 1 232 ? 0.97 -8.117 9.508 1 97.31 232 ALA B CA 1
ATOM 5286 C C . ALA B 1 232 ? 1.837 -8.273 8.258 1 97.31 232 ALA B C 1
ATOM 5288 O O . ALA B 1 232 ? 2.02 -7.316 7.504 1 97.31 232 ALA B O 1
ATOM 5289 N N . ARG B 1 233 ? 2.322 -9.492 8.055 1 98.69 233 ARG B N 1
ATOM 5290 C CA . ARG B 1 233 ? 3.166 -9.742 6.895 1 98.69 233 ARG B CA 1
ATOM 5291 C C . ARG B 1 233 ? 2.371 -9.617 5.602 1 98.69 233 ARG B C 1
ATOM 5293 O O . ARG B 1 233 ? 2.895 -9.148 4.59 1 98.69 233 ARG B O 1
ATOM 5300 N N . LEU B 1 234 ? 1.145 -10.023 5.668 1 98.81 234 LEU B N 1
ATOM 5301 C CA . LEU B 1 234 ? 0.299 -9.945 4.48 1 98.81 234 LEU B CA 1
ATOM 5302 C C . LEU B 1 234 ? 0.048 -8.5 4.09 1 98.81 234 LEU B C 1
ATOM 5304 O O . LEU B 1 234 ? 0.034 -8.164 2.9 1 98.81 234 LEU B O 1
ATOM 5308 N N . HIS B 1 235 ? -0.139 -7.59 5.074 1 98.62 235 HIS B N 1
ATOM 5309 C CA . HIS B 1 235 ? -0.239 -6.164 4.781 1 98.62 235 HIS B CA 1
ATOM 5310 C C . HIS B 1 235 ? 1.013 -5.656 4.07 1 98.62 235 HIS B C 1
ATOM 5312 O O . HIS B 1 235 ? 0.919 -4.902 3.102 1 98.62 235 HIS B O 1
ATOM 5318 N N . GLU B 1 236 ? 2.148 -6.059 4.566 1 98.56 236 GLU B N 1
ATOM 5319 C CA . GLU B 1 236 ? 3.408 -5.637 3.965 1 98.56 236 GLU B CA 1
ATOM 5320 C C . GLU B 1 236 ? 3.537 -6.148 2.535 1 98.56 236 GLU B C 1
ATOM 5322 O O . GLU B 1 236 ? 3.957 -5.414 1.64 1 98.56 236 GLU B O 1
ATOM 5327 N N . LEU B 1 237 ? 3.154 -7.406 2.324 1 98.88 237 LEU B N 1
ATOM 5328 C CA . LEU B 1 237 ? 3.209 -7.98 0.984 1 98.88 237 LEU B CA 1
ATOM 5329 C C . LEU B 1 237 ? 2.236 -7.27 0.047 1 98.88 237 LEU B C 1
ATOM 5331 O O . LEU B 1 237 ? 2.521 -7.105 -1.141 1 98.88 237 LEU B O 1
ATOM 5335 N N . LEU B 1 238 ? 1.074 -6.91 0.569 1 98.81 238 LEU B N 1
ATOM 5336 C CA . LEU B 1 238 ? 0.139 -6.113 -0.216 1 98.81 238 LEU B CA 1
ATOM 5337 C C . LEU B 1 238 ? 0.773 -4.793 -0.641 1 98.81 238 LEU B C 1
ATOM 5339 O O . LEU B 1 238 ? 0.662 -4.391 -1.801 1 98.81 238 LEU B O 1
ATOM 5343 N N . ASP B 1 239 ? 1.52 -4.121 0.253 1 98.5 239 ASP B N 1
ATOM 5344 C CA . ASP B 1 239 ? 2.252 -2.9 -0.068 1 98.5 239 ASP B CA 1
ATOM 5345 C C . ASP B 1 239 ? 3.285 -3.152 -1.164 1 98.5 239 ASP B C 1
ATOM 5347 O O . ASP B 1 239 ? 3.398 -2.369 -2.111 1 98.5 239 ASP B O 1
ATOM 5351 N N . ILE B 1 240 ? 3.98 -4.215 -1.027 1 98.81 240 ILE B N 1
ATOM 5352 C CA . ILE B 1 240 ? 5.035 -4.535 -1.983 1 98.81 240 ILE B CA 1
ATOM 5353 C C . ILE B 1 240 ? 4.426 -4.75 -3.369 1 98.81 240 ILE B C 1
ATOM 5355 O O . ILE B 1 240 ? 4.875 -4.148 -4.348 1 98.81 240 ILE B O 1
ATOM 5359 N N . CYS B 1 241 ? 3.334 -5.516 -3.441 1 98.69 241 CYS B N 1
ATOM 5360 C CA . CYS B 1 241 ? 2.785 -5.938 -4.727 1 98.69 241 CYS B CA 1
ATOM 5361 C C . CYS B 1 241 ? 1.954 -4.824 -5.355 1 98.69 241 CYS B C 1
ATOM 5363 O O . CYS B 1 241 ? 1.705 -4.836 -6.562 1 98.69 241 CYS B O 1
ATOM 5365 N N . THR B 1 242 ? 1.516 -3.805 -4.574 1 97.88 242 THR B N 1
ATOM 5366 C CA . THR B 1 242 ? 0.686 -2.742 -5.133 1 97.88 242 THR B CA 1
ATOM 5367 C C . THR B 1 242 ? 1.48 -1.447 -5.266 1 97.88 242 THR B C 1
ATOM 5369 O O . THR B 1 242 ? 0.997 -0.472 -5.844 1 97.88 242 THR B O 1
ATOM 5372 N N . ASN B 1 243 ? 2.666 -1.45 -4.715 1 97.12 243 ASN B N 1
ATOM 5373 C CA . ASN B 1 243 ? 3.41 -0.195 -4.723 1 97.12 243 ASN B CA 1
ATOM 5374 C C . ASN B 1 243 ? 4.875 -0.415 -5.09 1 97.12 243 ASN B C 1
ATOM 5376 O O . ASN B 1 243 ? 5.332 0.047 -6.137 1 97.12 243 ASN B O 1
ATOM 5380 N N . THR B 1 244 ? 5.637 -1.207 -4.371 1 97.88 244 THR B N 1
ATOM 5381 C CA . THR B 1 244 ? 7.086 -1.348 -4.477 1 97.88 244 THR B CA 1
ATOM 5382 C C . THR B 1 244 ? 7.48 -1.823 -5.871 1 97.88 244 THR B C 1
ATOM 5384 O O . THR B 1 244 ? 8.43 -1.307 -6.465 1 97.88 244 THR B O 1
ATOM 5387 N N . VAL B 1 245 ? 6.727 -2.775 -6.383 1 97.5 245 VAL B N 1
ATOM 5388 C CA . VAL B 1 245 ? 7.152 -3.447 -7.605 1 97.5 245 VAL B CA 1
ATOM 5389 C C . VAL B 1 245 ? 6.535 -2.752 -8.82 1 97.5 245 VAL B C 1
ATOM 5391 O O . VAL B 1 245 ? 6.75 -3.174 -9.961 1 97.5 245 VAL B O 1
ATOM 5394 N N . VAL B 1 246 ? 5.699 -1.716 -8.625 1 96.44 246 VAL B N 1
ATOM 5395 C CA . VAL B 1 246 ? 5.047 -0.978 -9.703 1 96.44 246 VAL B CA 1
ATOM 5396 C C . VAL B 1 246 ? 5.898 0.228 -10.094 1 96.44 246 VAL B C 1
ATOM 5398 O O . VAL B 1 246 ? 6.191 1.086 -9.258 1 96.44 246 VAL B O 1
ATOM 5401 N N . ARG B 1 247 ? 6.258 0.334 -11.281 1 93.31 247 ARG B N 1
ATOM 5402 C CA . ARG B 1 247 ? 7.062 1.46 -11.75 1 93.31 247 ARG B CA 1
ATOM 5403 C C . ARG B 1 247 ? 6.215 2.721 -11.875 1 93.31 247 ARG B C 1
ATOM 5405 O O . ARG B 1 247 ? 5.141 2.693 -12.484 1 93.31 247 ARG B O 1
ATOM 5412 N N . LYS B 1 248 ? 6.648 3.799 -11.398 1 89.06 248 LYS B N 1
ATOM 5413 C CA . LYS B 1 248 ? 5.844 5.008 -11.227 1 89.06 248 LYS B CA 1
ATOM 5414 C C . LYS B 1 248 ? 5.777 5.809 -12.523 1 89.06 248 LYS B C 1
ATOM 5416 O O . LYS B 1 248 ? 4.887 6.645 -12.695 1 89.06 248 LYS B O 1
ATOM 5421 N N . ASP B 1 249 ? 6.559 5.57 -13.508 1 78.38 249 ASP B N 1
ATOM 5422 C CA . ASP B 1 249 ? 6.559 6.344 -14.75 1 78.38 249 ASP B CA 1
ATOM 5423 C C . ASP B 1 249 ? 5.816 5.605 -15.859 1 78.38 249 ASP B C 1
ATOM 5425 O O . ASP B 1 249 ? 5.562 6.168 -16.922 1 78.38 249 ASP B O 1
ATOM 5429 N N . ARG B 1 250 ? 5.391 4.336 -15.867 1 75.94 250 ARG B N 1
ATOM 5430 C CA . ARG B 1 250 ? 4.809 3.525 -16.938 1 75.94 250 ARG B CA 1
ATOM 5431 C C . ARG B 1 250 ? 3.66 2.672 -16.406 1 75.94 250 ARG B C 1
ATOM 5433 O O . ARG B 1 250 ? 2.816 2.209 -17.172 1 75.94 250 ARG B O 1
ATOM 5440 N N . THR B 1 251 ? 3.402 2.598 -15.266 1 80.06 251 THR B N 1
ATOM 5441 C CA . THR B 1 251 ? 2.543 1.743 -14.453 1 80.06 251 THR B CA 1
ATOM 5442 C C . THR B 1 251 ? 2.648 0.287 -14.898 1 80.06 251 THR B C 1
ATOM 5444 O O . THR B 1 251 ? 1.666 -0.301 -15.352 1 80.06 251 THR B O 1
ATOM 5447 N N . ALA B 1 252 ? 3.6 -0.406 -14.969 1 93.81 252 ALA B N 1
ATOM 5448 C CA . ALA B 1 252 ? 3.92 -1.825 -15.094 1 93.81 252 ALA B CA 1
ATOM 5449 C C . ALA B 1 252 ? 4.871 -2.273 -13.984 1 93.81 252 ALA B C 1
ATOM 5451 O O . ALA B 1 252 ? 5.535 -1.445 -13.359 1 93.81 252 ALA B O 1
ATOM 5452 N N . CYS B 1 253 ? 4.824 -3.527 -13.758 1 96.62 253 CYS B N 1
ATOM 5453 C CA . CYS B 1 253 ? 5.699 -4.066 -12.719 1 96.62 253 CYS B CA 1
ATOM 5454 C C . CYS B 1 253 ? 7.016 -4.547 -13.312 1 96.62 253 CYS B C 1
ATOM 5456 O O . CYS B 1 253 ? 7.082 -4.891 -14.492 1 96.62 253 CYS B O 1
ATOM 5458 N N . THR B 1 254 ? 8.039 -4.488 -12.516 1 94.88 254 THR B N 1
ATOM 5459 C CA . THR B 1 254 ? 9.289 -5.164 -12.836 1 94.88 254 THR B CA 1
ATOM 5460 C C . THR B 1 254 ? 9.578 -6.266 -11.812 1 94.88 254 THR B C 1
ATOM 5462 O O . THR B 1 254 ? 8.977 -6.301 -10.742 1 94.88 254 THR B O 1
ATOM 5465 N N . ASP B 1 255 ? 10.508 -7.102 -12.109 1 94.5 255 ASP B N 1
ATOM 5466 C CA . ASP B 1 255 ? 10.602 -8.328 -11.32 1 94.5 255 ASP B CA 1
ATOM 5467 C C . ASP B 1 255 ? 11.844 -8.312 -10.438 1 94.5 255 ASP B C 1
ATOM 5469 O O . ASP B 1 255 ? 11.852 -8.922 -9.359 1 94.5 255 ASP B O 1
ATOM 5473 N N . LYS B 1 256 ? 12.984 -7.703 -10.836 1 95.12 256 LYS B N 1
ATOM 5474 C CA . LYS B 1 256 ? 14.273 -7.898 -10.18 1 95.12 256 LYS B CA 1
ATOM 5475 C C . LYS B 1 256 ? 14.688 -6.645 -9.414 1 95.12 256 LYS B C 1
ATOM 5477 O O . LYS B 1 256 ? 14.758 -5.555 -9.984 1 95.12 256 LYS B O 1
ATOM 5482 N N . TYR B 1 257 ? 15.07 -6.895 -8.141 1 96.56 257 TYR B N 1
ATOM 5483 C CA . TYR B 1 257 ? 15.461 -5.789 -7.27 1 96.56 257 TYR B CA 1
ATOM 5484 C C . TYR B 1 257 ? 16.688 -6.152 -6.449 1 96.56 257 TYR B C 1
ATOM 5486 O O . TYR B 1 257 ? 16.859 -7.309 -6.051 1 96.56 257 TYR B O 1
ATOM 5494 N N . ASP B 1 258 ? 17.516 -5.188 -6.156 1 96.25 258 ASP B N 1
ATOM 5495 C CA . ASP B 1 258 ? 18.516 -5.328 -5.105 1 96.25 258 ASP B CA 1
ATOM 5496 C C . ASP B 1 258 ? 17.859 -5.52 -3.738 1 96.25 258 ASP B C 1
ATOM 5498 O O . ASP B 1 258 ? 16.656 -5.289 -3.586 1 96.25 258 ASP B O 1
ATOM 5502 N N . PRO B 1 259 ? 18.609 -5.91 -2.721 1 96.75 259 PRO B N 1
ATOM 5503 C CA . PRO B 1 259 ? 18.031 -6.164 -1.398 1 96.75 259 PRO B CA 1
ATOM 5504 C C . PRO B 1 259 ? 17.266 -4.961 -0.845 1 96.75 259 PRO B C 1
ATOM 5506 O O . PRO B 1 259 ? 16.297 -5.125 -0.098 1 96.75 259 PRO B O 1
ATOM 5509 N N . ASP B 1 260 ? 17.672 -3.777 -1.234 1 96.19 260 ASP B N 1
ATOM 5510 C CA . ASP B 1 260 ? 17.016 -2.578 -0.711 1 96.19 260 ASP B CA 1
ATOM 5511 C C . ASP B 1 260 ? 15.852 -2.152 -1.598 1 96.19 260 ASP B C 1
ATOM 5513 O O . ASP B 1 260 ? 15.352 -1.033 -1.477 1 96.19 260 ASP B O 1
ATOM 5517 N N . TRP B 1 261 ? 15.461 -2.93 -2.646 1 97.25 261 TRP B N 1
ATOM 5518 C CA . TRP B 1 261 ? 14.312 -2.789 -3.533 1 97.25 261 TRP B CA 1
ATOM 5519 C C . TRP B 1 261 ? 14.586 -1.761 -4.625 1 97.25 261 TRP B C 1
ATOM 5521 O O . TRP B 1 261 ? 13.672 -1.312 -5.312 1 97.25 261 TRP B O 1
ATOM 5531 N N . THR B 1 262 ? 15.906 -1.403 -4.77 1 95.31 262 THR B N 1
ATOM 5532 C CA . THR B 1 262 ? 16.266 -0.675 -5.98 1 95.31 262 THR B CA 1
ATOM 5533 C C . THR B 1 262 ? 16.047 -1.548 -7.215 1 95.31 262 THR B C 1
ATOM 5535 O O . THR B 1 262 ? 16.609 -2.641 -7.312 1 95.31 262 THR B O 1
ATOM 5538 N N . PRO B 1 263 ? 15.234 -1.104 -8.133 1 94.56 263 PRO B N 1
ATOM 5539 C CA . PRO B 1 263 ? 15.008 -1.935 -9.32 1 94.56 263 PRO B CA 1
ATOM 5540 C C . PRO B 1 263 ? 16.266 -2.084 -10.188 1 94.56 263 PRO B C 1
ATOM 5542 O O . PRO B 1 263 ? 16.969 -1.106 -10.414 1 94.56 263 PRO B O 1
ATOM 5545 N N . ARG B 1 264 ? 16.516 -3.268 -10.664 1 93.06 264 ARG B N 1
ATOM 5546 C CA . ARG B 1 264 ? 17.656 -3.514 -11.531 1 93.06 264 ARG B CA 1
ATOM 5547 C C . ARG B 1 264 ? 17.312 -3.229 -12.992 1 93.06 264 ARG B C 1
ATOM 5549 O O . ARG B 1 264 ? 17.297 -4.141 -13.82 1 93.06 264 ARG B O 1
ATOM 5556 N N . LEU B 1 265 ? 17.219 -1.958 -13.328 1 91.25 265 LEU B N 1
ATOM 5557 C CA . LEU B 1 265 ? 16.766 -1.556 -14.648 1 91.25 265 LEU B CA 1
ATOM 5558 C C . LEU B 1 265 ? 17.938 -1.254 -15.57 1 91.25 265 LEU B C 1
ATOM 5560 O O . LEU B 1 265 ? 17.75 -0.979 -16.75 1 91.25 265 LEU B O 1
ATOM 5564 N N . ASN B 1 266 ? 19.094 -1.269 -15.008 1 89.56 266 ASN B N 1
ATOM 5565 C CA . ASN B 1 266 ? 20.266 -1.027 -15.828 1 89.56 266 ASN B CA 1
ATOM 5566 C C . ASN B 1 266 ? 20.625 -2.246 -16.688 1 89.56 266 ASN B C 1
ATOM 5568 O O . ASN B 1 266 ? 21.422 -2.146 -17.625 1 89.56 266 ASN B O 1
ATOM 5572 N N . ASP B 1 267 ? 20.094 -3.355 -16.312 1 85.38 267 ASP B N 1
ATOM 5573 C CA . ASP B 1 267 ? 20.219 -4.578 -17.109 1 85.38 267 ASP B CA 1
ATOM 5574 C C . ASP B 1 267 ? 19.047 -4.73 -18.062 1 85.38 267 ASP B C 1
ATOM 5576 O O . ASP B 1 267 ? 17.906 -4.902 -17.641 1 85.38 267 ASP B O 1
ATOM 5580 N N . GLU B 1 268 ? 19.328 -4.715 -19.297 1 83.88 268 GLU B N 1
ATOM 5581 C CA . GLU B 1 268 ? 18.297 -4.746 -20.328 1 83.88 268 GLU B CA 1
ATOM 5582 C C . GLU B 1 268 ? 17.453 -6.008 -20.219 1 83.88 268 GLU B C 1
ATOM 5584 O O . GLU B 1 268 ? 16.25 -5.984 -20.5 1 83.88 268 GLU B O 1
ATOM 5589 N N . ASP B 1 269 ? 18.062 -7.008 -19.719 1 83.25 269 ASP B N 1
ATOM 5590 C CA . ASP B 1 269 ? 17.359 -8.273 -19.578 1 83.25 269 ASP B CA 1
ATOM 5591 C C . ASP B 1 269 ? 16.344 -8.219 -18.438 1 83.25 269 ASP B C 1
ATOM 5593 O O . ASP B 1 269 ? 15.438 -9.047 -18.375 1 83.25 269 ASP B O 1
ATOM 5597 N N . PHE B 1 270 ? 16.562 -7.223 -17.609 1 87.69 270 PHE B N 1
ATOM 5598 C CA . PHE B 1 270 ? 15.68 -7.121 -16.453 1 87.69 270 PHE B CA 1
ATOM 5599 C C . PHE B 1 270 ? 14.648 -6.016 -16.641 1 87.69 270 PHE B C 1
ATOM 5601 O O . PHE B 1 270 ? 13.719 -5.883 -15.852 1 87.69 270 PHE B O 1
ATOM 5608 N N . ARG B 1 271 ? 14.812 -5.324 -17.75 1 91.31 271 ARG B N 1
ATOM 5609 C CA . ARG B 1 271 ? 13.867 -4.254 -18.047 1 91.31 271 ARG B CA 1
ATOM 5610 C C . ARG B 1 271 ? 12.68 -4.777 -18.859 1 91.31 271 ARG B C 1
ATOM 5612 O O . ARG B 1 271 ? 12.422 -4.312 -19.969 1 91.31 271 ARG B O 1
ATOM 5619 N N . VAL B 1 272 ? 12.016 -5.727 -18.234 1 92.44 272 VAL B N 1
ATOM 5620 C CA . VAL B 1 272 ? 10.945 -6.41 -18.938 1 92.44 272 VAL B CA 1
ATOM 5621 C C . VAL B 1 272 ? 9.703 -6.48 -18.062 1 92.44 272 VAL B C 1
ATOM 5623 O O . VAL B 1 272 ? 9.797 -6.395 -16.828 1 92.44 272 VAL B O 1
ATOM 5626 N N . VAL B 1 273 ? 8.578 -6.5 -18.766 1 95.38 273 VAL B N 1
ATOM 5627 C CA . VAL B 1 273 ? 7.273 -6.664 -18.141 1 95.38 273 VAL B CA 1
ATOM 5628 C C . VAL B 1 273 ? 6.707 -8.047 -18.469 1 95.38 273 VAL B C 1
ATOM 5630 O O . VAL B 1 273 ? 6.656 -8.438 -19.625 1 95.38 273 VAL B O 1
ATOM 5633 N N . SER B 1 274 ? 6.43 -8.812 -17.422 1 96.31 274 SER B N 1
ATOM 5634 C CA . SER B 1 274 ? 5.629 -10.023 -17.578 1 96.31 274 SER B CA 1
ATOM 5635 C C . SER B 1 274 ? 4.141 -9.711 -17.516 1 96.31 274 SER B C 1
ATOM 5637 O O . SER B 1 274 ? 3.605 -9.438 -16.438 1 96.31 274 SER B O 1
ATOM 5639 N N . TYR B 1 275 ? 3.471 -9.828 -18.688 1 97.94 275 TYR B N 1
ATOM 5640 C CA . TYR B 1 275 ? 2.061 -9.453 -18.719 1 97.94 275 TYR B CA 1
ATOM 5641 C C . TYR B 1 275 ? 1.226 -10.391 -17.859 1 97.94 275 TYR B C 1
ATOM 5643 O O . TYR B 1 275 ? 0.279 -9.961 -17.203 1 97.94 275 TYR B O 1
ATOM 5651 N N . GLY B 1 276 ? 1.611 -11.641 -17.828 1 98.12 276 GLY B N 1
ATOM 5652 C CA . GLY B 1 276 ? 0.951 -12.609 -16.969 1 98.12 276 GLY B CA 1
ATOM 5653 C C . GLY B 1 276 ? 1.088 -12.289 -15.484 1 98.12 276 GLY B C 1
ATOM 5654 O O . GLY B 1 276 ? 0.105 -12.32 -14.742 1 98.12 276 GLY B O 1
ATOM 5655 N N . HIS B 1 277 ? 2.307 -11.922 -15.094 1 98.19 277 HIS B N 1
ATOM 5656 C CA . HIS B 1 277 ? 2.533 -11.609 -13.688 1 98.19 277 HIS B CA 1
ATOM 5657 C C . HIS B 1 277 ? 1.836 -10.312 -13.289 1 98.19 277 HIS B C 1
ATOM 5659 O O . HIS B 1 277 ? 1.324 -10.188 -12.18 1 98.19 277 HIS B O 1
ATOM 5665 N N . ASP B 1 278 ? 1.812 -9.352 -14.195 1 98.25 278 ASP B N 1
ATOM 5666 C CA . ASP B 1 278 ? 1.12 -8.094 -13.906 1 98.25 278 ASP B CA 1
ATOM 5667 C C . ASP B 1 278 ? -0.365 -8.336 -13.641 1 98.25 278 ASP B C 1
ATOM 5669 O O . ASP B 1 278 ? -0.92 -7.824 -12.672 1 98.25 278 ASP B O 1
ATOM 5673 N N . LEU B 1 279 ? -0.954 -9.094 -14.516 1 98.62 279 LEU B N 1
ATOM 5674 C CA . LEU B 1 279 ? -2.395 -9.281 -14.375 1 98.62 279 LEU B CA 1
ATOM 5675 C C . LEU B 1 279 ? -2.705 -10.344 -13.32 1 98.62 279 LEU B C 1
ATOM 5677 O O . LEU B 1 279 ? -3.75 -10.281 -12.672 1 98.62 279 LEU B O 1
ATOM 5681 N N . GLU B 1 280 ? -1.778 -11.32 -13.094 1 98.81 280 GLU B N 1
ATOM 5682 C CA . GLU B 1 280 ? -1.9 -12.195 -11.93 1 98.81 280 GLU B CA 1
ATOM 5683 C C . GLU B 1 280 ? -1.894 -11.398 -10.633 1 98.81 280 GLU B C 1
ATOM 5685 O O . GLU B 1 280 ? -2.645 -11.703 -9.703 1 98.81 280 GLU B O 1
ATOM 5690 N N . ASN B 1 281 ? -1.067 -10.414 -10.609 1 98.5 281 ASN B N 1
ATOM 5691 C CA . ASN B 1 281 ? -0.955 -9.523 -9.461 1 98.5 281 ASN B CA 1
ATOM 5692 C C . ASN B 1 281 ? -2.287 -8.852 -9.141 1 98.5 281 ASN B C 1
ATOM 5694 O O . ASN B 1 281 ? -2.627 -8.664 -7.969 1 98.5 281 ASN B O 1
ATOM 5698 N N . VAL B 1 282 ? -3.088 -8.555 -10.156 1 98.56 282 VAL B N 1
ATOM 5699 C CA . VAL B 1 282 ? -4.367 -7.863 -10 1 98.56 282 VAL B CA 1
ATOM 5700 C C . VAL B 1 282 ? -5.305 -8.703 -9.141 1 98.56 282 VAL B C 1
ATOM 5702 O O . VAL B 1 282 ? -5.699 -8.289 -8.055 1 98.56 282 VAL B O 1
ATOM 5705 N N . TRP B 1 283 ? -5.594 -9.906 -9.516 1 98.62 283 TRP B N 1
ATOM 5706 C CA . TRP B 1 283 ? -6.621 -10.641 -8.781 1 98.62 283 TRP B CA 1
ATOM 5707 C C . TRP B 1 283 ? -6.062 -11.203 -7.48 1 98.62 283 TRP B C 1
ATOM 5709 O O . TRP B 1 283 ? -6.797 -11.375 -6.504 1 98.62 283 TRP B O 1
ATOM 5719 N N . LEU B 1 284 ? -4.699 -11.477 -7.387 1 98.88 284 LEU B N 1
ATOM 5720 C CA . LEU B 1 284 ? -4.141 -11.969 -6.133 1 98.88 284 LEU B CA 1
ATOM 5721 C C . LEU B 1 284 ? -4.141 -10.867 -5.07 1 98.88 284 LEU B C 1
ATOM 5723 O O . LEU B 1 284 ? -4.316 -11.148 -3.883 1 98.88 284 LEU B O 1
ATOM 5727 N N . THR B 1 285 ? -3.951 -9.609 -5.48 1 98.75 285 THR B N 1
ATOM 5728 C CA . THR B 1 285 ? -4.039 -8.516 -4.52 1 98.75 285 THR B CA 1
ATOM 5729 C C . THR B 1 285 ? -5.48 -8.297 -4.078 1 98.75 285 THR B C 1
ATOM 5731 O O . THR B 1 285 ? -5.734 -7.906 -2.936 1 98.75 285 THR B O 1
ATOM 5734 N N . MET B 1 286 ? -6.457 -8.578 -4.973 1 98.56 286 MET B N 1
ATOM 5735 C CA . MET B 1 286 ? -7.855 -8.547 -4.551 1 98.56 286 MET B CA 1
ATOM 5736 C C . MET B 1 286 ? -8.117 -9.562 -3.447 1 98.56 286 MET B C 1
ATOM 5738 O O . MET B 1 286 ? -8.781 -9.258 -2.455 1 98.56 286 MET B O 1
ATOM 5742 N N . GLU B 1 287 ? -7.516 -10.766 -3.6 1 98.69 287 GLU B N 1
ATOM 5743 C CA . GLU B 1 287 ? -7.695 -11.82 -2.605 1 98.69 287 GLU B CA 1
ATOM 5744 C C . GLU B 1 287 ? -7.047 -11.438 -1.277 1 98.69 287 GLU B C 1
ATOM 5746 O O . GLU B 1 287 ? -7.617 -11.68 -0.211 1 98.69 287 GLU B O 1
ATOM 5751 N N . ALA B 1 288 ? -5.883 -10.898 -1.356 1 98.81 288 ALA B N 1
ATOM 5752 C CA . ALA B 1 288 ? -5.184 -10.477 -0.146 1 98.81 288 ALA B CA 1
ATOM 5753 C C . ALA B 1 288 ? -5.957 -9.383 0.583 1 98.81 288 ALA B C 1
ATOM 5755 O O . ALA B 1 288 ? -6.129 -9.438 1.803 1 98.81 288 ALA B O 1
ATOM 5756 N N . ALA B 1 289 ? -6.406 -8.383 -0.191 1 98.5 289 ALA B N 1
ATOM 5757 C CA . ALA B 1 289 ? -7.191 -7.297 0.394 1 98.5 289 ALA B CA 1
ATOM 5758 C C . ALA B 1 289 ? -8.445 -7.832 1.073 1 98.5 289 ALA B C 1
ATOM 5760 O O . ALA B 1 289 ? -8.781 -7.426 2.189 1 98.5 289 ALA B O 1
ATOM 5761 N N . ASP B 1 290 ? -9.086 -8.75 0.433 1 97.94 290 ASP B N 1
ATOM 5762 C CA . ASP B 1 290 ? -10.289 -9.344 0.99 1 97.94 290 ASP B CA 1
ATOM 5763 C C . ASP B 1 290 ? -9.992 -10.062 2.305 1 97.94 290 ASP B C 1
ATOM 5765 O O . ASP B 1 290 ? -10.727 -9.898 3.285 1 97.94 290 ASP B O 1
ATOM 5769 N N . ALA B 1 291 ? -8.914 -10.836 2.301 1 98.5 291 ALA B N 1
ATOM 5770 C CA . ALA B 1 291 ? -8.539 -11.562 3.514 1 98.5 291 ALA B CA 1
ATOM 5771 C C . ALA B 1 291 ? -8.273 -10.594 4.664 1 98.5 291 ALA B C 1
ATOM 5773 O O . ALA B 1 291 ? -8.539 -10.914 5.828 1 98.5 291 ALA B O 1
ATOM 5774 N N . LEU B 1 292 ? -7.82 -9.43 4.371 1 98 292 LEU B N 1
ATOM 5775 C CA . LEU B 1 292 ? -7.422 -8.445 5.367 1 98 292 LEU B CA 1
ATOM 5776 C C . LEU B 1 292 ? -8.578 -7.504 5.691 1 98 292 LEU B C 1
ATOM 5778 O O . LEU B 1 292 ? -8.422 -6.559 6.465 1 98 292 LEU B O 1
ATOM 5782 N N . ASP B 1 293 ? -9.703 -7.672 5.027 1 96.69 293 ASP B N 1
ATOM 5783 C CA . ASP B 1 293 ? -10.867 -6.801 5.172 1 96.69 293 ASP B CA 1
ATOM 5784 C C . ASP B 1 293 ? -10.555 -5.383 4.703 1 96.69 293 ASP B C 1
ATOM 5786 O O . ASP B 1 293 ? -10.914 -4.41 5.371 1 96.69 293 ASP B O 1
ATOM 5790 N N . VAL B 1 294 ? -9.75 -5.273 3.693 1 97.19 294 VAL B N 1
ATOM 5791 C CA . VAL B 1 294 ? -9.453 -4.031 2.982 1 97.19 294 VAL B CA 1
ATOM 5792 C C . VAL B 1 294 ? -10.203 -4.008 1.65 1 97.19 294 VAL B C 1
ATOM 5794 O O . VAL B 1 294 ? -10.18 -4.988 0.903 1 97.19 294 VAL B O 1
ATOM 5797 N N . SER B 1 295 ? -10.836 -2.898 1.368 1 97.19 295 SER B N 1
ATOM 5798 C CA . SER B 1 295 ? -11.625 -2.818 0.144 1 97.19 295 SER B CA 1
ATOM 5799 C C . SER B 1 295 ? -10.734 -2.809 -1.091 1 97.19 295 SER B C 1
ATOM 5801 O O . SER B 1 295 ? -9.758 -2.059 -1.151 1 97.19 295 SER B O 1
ATOM 5803 N N . ASP B 1 296 ? -11.086 -3.574 -2.023 1 94.56 296 ASP B N 1
ATOM 5804 C CA . ASP B 1 296 ? -10.312 -3.605 -3.264 1 94.56 296 ASP B CA 1
ATOM 5805 C C . ASP B 1 296 ? -10.469 -2.303 -4.043 1 94.56 296 ASP B C 1
ATOM 5807 O O . ASP B 1 296 ? -9.68 -2.012 -4.945 1 94.56 296 ASP B O 1
ATOM 5811 N N . ARG B 1 297 ? -11.508 -1.487 -3.703 1 96.38 297 ARG B N 1
ATOM 5812 C CA . ARG B 1 297 ? -11.742 -0.214 -4.375 1 96.38 297 ARG B CA 1
ATOM 5813 C C . ARG B 1 297 ? -10.523 0.691 -4.27 1 96.38 297 ARG B C 1
ATOM 5815 O O . ARG B 1 297 ? -10.273 1.512 -5.156 1 96.38 297 ARG B O 1
ATOM 5822 N N . LEU B 1 298 ? -9.773 0.466 -3.268 1 97.88 298 LEU B N 1
ATOM 5823 C CA . LEU B 1 298 ? -8.602 1.298 -3.008 1 97.88 298 LEU B CA 1
ATOM 5824 C C . LEU B 1 298 ? -7.539 1.087 -4.078 1 97.88 298 LEU B C 1
ATOM 5826 O O . LEU B 1 298 ? -6.621 1.901 -4.215 1 97.88 298 LEU B O 1
ATOM 5830 N N . PHE B 1 299 ? -7.68 -0.012 -4.848 1 97.56 299 PHE B N 1
ATOM 5831 C CA . PHE B 1 299 ? -6.605 -0.379 -5.758 1 97.56 299 PHE B CA 1
ATOM 5832 C C . PHE B 1 299 ? -7.105 -0.43 -7.199 1 97.56 299 PHE B C 1
ATOM 5834 O O . PHE B 1 299 ? -6.359 -0.803 -8.109 1 97.56 299 PHE B O 1
ATOM 5841 N N . VAL B 1 300 ? -8.344 -0.025 -7.469 1 96.12 300 VAL B N 1
ATOM 5842 C CA . VAL B 1 300 ? -8.961 -0.195 -8.781 1 96.12 300 VAL B CA 1
ATOM 5843 C C . VAL B 1 300 ? -8.203 0.631 -9.82 1 96.12 300 VAL B C 1
ATOM 5845 O O . VAL B 1 300 ? -7.977 0.173 -10.938 1 96.12 300 VAL B O 1
ATOM 5848 N N . ASP B 1 301 ? -7.82 1.851 -9.445 1 93.81 301 ASP B N 1
ATOM 5849 C CA . ASP B 1 301 ? -7.051 2.68 -10.367 1 93.81 301 ASP B CA 1
ATOM 5850 C C . ASP B 1 301 ? -5.781 1.964 -10.82 1 93.81 301 ASP B C 1
ATOM 5852 O O . ASP B 1 301 ? -5.426 2.004 -12 1 93.81 301 ASP B O 1
ATOM 5856 N N . LEU B 1 302 ? -5.086 1.326 -9.914 1 96.25 302 LEU B N 1
ATOM 5857 C CA . LEU B 1 302 ? -3.879 0.566 -10.227 1 96.25 302 LEU B CA 1
ATOM 5858 C C . LEU B 1 302 ? -4.203 -0.609 -11.148 1 96.25 302 LEU B C 1
ATOM 5860 O O . LEU B 1 302 ? -3.512 -0.833 -12.141 1 96.25 302 LEU B O 1
ATOM 5864 N N . TYR B 1 303 ? -5.285 -1.382 -10.789 1 97.62 303 TYR B N 1
ATOM 5865 C CA . TYR B 1 303 ? -5.68 -2.541 -11.578 1 97.62 303 TYR B CA 1
ATOM 5866 C C . TYR B 1 303 ? -5.961 -2.145 -13.023 1 97.62 303 TYR B C 1
ATOM 5868 O O . TYR B 1 303 ? -5.504 -2.811 -13.961 1 97.62 303 TYR B O 1
ATOM 5876 N N . GLU B 1 304 ? -6.688 -1.038 -13.164 1 96.38 304 GLU B N 1
ATOM 5877 C CA . GLU B 1 304 ? -7.027 -0.557 -14.5 1 96.38 304 GLU B CA 1
ATOM 5878 C C . GLU B 1 304 ? -5.773 -0.167 -15.281 1 96.38 304 GLU B C 1
ATOM 5880 O O . GLU B 1 304 ? -5.66 -0.466 -16.469 1 96.38 304 GLU B O 1
ATOM 5885 N N . ALA B 1 305 ? -4.867 0.472 -14.641 1 95.31 305 ALA B N 1
ATOM 5886 C CA . ALA B 1 305 ? -3.635 0.897 -15.305 1 95.31 305 ALA B CA 1
ATOM 5887 C C . ALA B 1 305 ? -2.805 -0.306 -15.742 1 95.31 305 ALA B C 1
ATOM 5889 O O . ALA B 1 305 ? -2.252 -0.318 -16.844 1 95.31 305 ALA B O 1
ATOM 5890 N N . LEU B 1 306 ? -2.686 -1.312 -14.875 1 97.19 306 LEU B N 1
ATOM 5891 C CA . LEU B 1 306 ? -1.948 -2.523 -15.211 1 97.19 306 LEU B CA 1
ATOM 5892 C C . LEU B 1 306 ? -2.596 -3.238 -16.391 1 97.19 306 LEU B C 1
ATOM 5894 O O . LEU B 1 306 ? -1.899 -3.732 -17.281 1 97.19 306 LEU B O 1
ATOM 5898 N N . PHE B 1 307 ? -3.92 -3.281 -16.375 1 97.38 307 PHE B N 1
ATOM 5899 C CA . PHE B 1 307 ? -4.645 -3.904 -17.484 1 97.38 307 PHE B CA 1
ATOM 5900 C C . PHE B 1 307 ? -4.422 -3.131 -18.781 1 97.38 307 PHE B C 1
ATOM 5902 O O . PHE B 1 307 ? -4.184 -3.727 -19.828 1 97.38 307 PHE B O 1
ATOM 5909 N N . GLU B 1 308 ? -4.52 -1.821 -18.688 1 95.94 308 GLU B N 1
ATOM 5910 C CA . GLU B 1 308 ? -4.336 -0.988 -19.859 1 95.94 308 GLU B CA 1
ATOM 5911 C C . GLU B 1 308 ? -2.965 -1.212 -20.5 1 95.94 308 GLU B C 1
ATOM 5913 O O . GLU B 1 308 ? -2.855 -1.409 -21.703 1 95.94 308 GLU B O 1
ATOM 5918 N N . PHE B 1 309 ? -1.979 -1.198 -19.703 1 96.44 309 PHE B N 1
ATOM 5919 C CA . PHE B 1 309 ? -0.63 -1.426 -20.203 1 96.44 309 PHE B CA 1
ATOM 5920 C C . PHE B 1 309 ? -0.528 -2.789 -20.875 1 96.44 309 PHE B C 1
ATOM 5922 O O . PHE B 1 309 ? -0.009 -2.9 -21.984 1 96.44 309 PHE B O 1
ATOM 5929 N N . SER B 1 310 ? -1.014 -3.834 -20.188 1 97.81 310 SER B N 1
ATOM 5930 C CA . SER B 1 310 ? -0.899 -5.203 -20.688 1 97.81 310 SER B CA 1
ATOM 5931 C C . SER B 1 310 ? -1.691 -5.395 -21.969 1 97.81 310 SER B C 1
ATOM 5933 O O . SER B 1 310 ? -1.28 -6.152 -22.844 1 97.81 310 SER B O 1
ATOM 5935 N N . LEU B 1 311 ? -2.832 -4.727 -22.078 1 98.06 311 LEU B N 1
ATOM 5936 C CA . LEU B 1 311 ? -3.631 -4.816 -23.297 1 98.06 311 LEU B CA 1
ATOM 5937 C C . LEU B 1 311 ? -2.965 -4.059 -24.438 1 98.06 311 LEU B C 1
ATOM 5939 O O . LEU B 1 311 ? -2.928 -4.543 -25.578 1 98.06 311 LEU B O 1
ATOM 5943 N N . ASP B 1 312 ? -2.408 -2.938 -24.141 1 96.94 312 ASP B N 1
ATOM 5944 C CA . ASP B 1 312 ? -1.804 -2.084 -25.156 1 96.94 312 ASP B CA 1
ATOM 5945 C C . ASP B 1 312 ? -0.538 -2.721 -25.719 1 96.94 312 ASP B C 1
ATOM 5947 O O . ASP B 1 312 ? -0.254 -2.592 -26.922 1 96.94 312 ASP B O 1
ATOM 5951 N N . HIS B 1 313 ? 0.204 -3.432 -24.859 1 97.31 313 HIS B N 1
ATOM 5952 C CA . HIS B 1 313 ? 1.541 -3.834 -25.281 1 97.31 313 HIS B CA 1
ATOM 5953 C C . HIS B 1 313 ? 1.676 -5.352 -25.328 1 97.31 313 HIS B C 1
ATOM 5955 O O . HIS B 1 313 ? 2.617 -5.883 -25.922 1 97.31 313 HIS B O 1
ATOM 5961 N N . GLY B 1 314 ? 0.765 -6.023 -24.672 1 98.06 314 GLY B N 1
ATOM 5962 C CA . GLY B 1 314 ? 0.997 -7.445 -24.453 1 98.06 314 GLY B CA 1
ATOM 5963 C C . GLY B 1 314 ? -0.13 -8.32 -24.984 1 98.06 314 GLY B C 1
ATOM 5964 O O . GLY B 1 314 ? -0.147 -9.523 -24.75 1 98.06 314 GLY B O 1
ATOM 5965 N N . TYR B 1 315 ? -1.119 -7.785 -25.625 1 98.31 315 TYR B N 1
ATOM 5966 C CA . TYR B 1 315 ? -2.25 -8.539 -26.141 1 98.31 315 TYR B CA 1
ATOM 5967 C C . TYR B 1 315 ? -2.248 -8.531 -27.672 1 98.31 315 TYR B C 1
ATOM 5969 O O . TYR B 1 315 ? -1.937 -7.512 -28.297 1 98.31 315 TYR B O 1
ATOM 5977 N N . ASP B 1 316 ? -2.562 -9.633 -28.281 1 98.19 316 ASP B N 1
ATOM 5978 C CA . ASP B 1 316 ? -2.689 -9.766 -29.734 1 98.19 316 ASP B CA 1
ATOM 5979 C C . ASP B 1 316 ? -4.094 -9.391 -30.203 1 98.19 316 ASP B C 1
ATOM 5981 O O . ASP B 1 316 ? -4.992 -10.234 -30.234 1 98.19 316 ASP B O 1
ATOM 5985 N N . ASP B 1 317 ? -4.262 -8.234 -30.719 1 95.94 317 ASP B N 1
ATOM 5986 C CA . ASP B 1 317 ? -5.574 -7.719 -31.094 1 95.94 317 ASP B CA 1
ATOM 5987 C C . ASP B 1 317 ? -6.102 -8.422 -32.344 1 95.94 317 ASP B C 1
ATOM 5989 O O . ASP B 1 317 ? -7.309 -8.438 -32.594 1 95.94 317 ASP B O 1
ATOM 5993 N N . ASP B 1 318 ? -5.238 -8.914 -33.062 1 95.94 318 ASP B N 1
ATOM 5994 C CA . ASP B 1 318 ? -5.629 -9.508 -34.344 1 95.94 318 ASP B CA 1
ATOM 5995 C C . ASP B 1 318 ? -6.074 -10.953 -34.156 1 95.94 318 ASP B C 1
ATOM 5997 O O . ASP B 1 318 ? -7.09 -11.375 -34.719 1 95.94 318 ASP B O 1
ATOM 6001 N N . ARG B 1 319 ? -5.238 -11.719 -33.344 1 96.38 319 ARG B N 1
ATOM 6002 C CA . ARG B 1 319 ? -5.465 -13.156 -33.312 1 96.38 319 ARG B CA 1
ATOM 6003 C C . ARG B 1 319 ? -5.84 -13.633 -31.922 1 96.38 319 ARG B C 1
ATOM 6005 O O . ARG B 1 319 ? -6.141 -14.812 -31.719 1 96.38 319 ARG B O 1
ATOM 6012 N N . GLY B 1 320 ? -5.777 -12.812 -30.969 1 97.69 320 GLY B N 1
ATOM 6013 C CA . GLY B 1 320 ? -6.168 -13.141 -29.609 1 97.69 320 GLY B CA 1
ATOM 6014 C C . GLY B 1 320 ? -5.02 -13.664 -28.766 1 97.69 320 GLY B C 1
ATOM 6015 O O . GLY B 1 320 ? -3.994 -14.086 -29.312 1 97.69 320 GLY B O 1
ATOM 6016 N N . GLY B 1 321 ? -5.246 -13.539 -27.453 1 98.44 321 GLY B N 1
ATOM 6017 C CA . GLY B 1 321 ? -4.301 -14.094 -26.484 1 98.44 321 GLY B CA 1
ATOM 6018 C C . GLY B 1 321 ? -3.26 -13.094 -26.031 1 98.44 321 GLY B C 1
ATOM 6019 O O . GLY B 1 321 ? -2.902 -12.172 -26.781 1 98.44 321 GLY B O 1
ATOM 6020 N N . PHE B 1 322 ? -2.713 -13.258 -24.859 1 98.69 322 PHE B N 1
ATOM 6021 C CA . PHE B 1 322 ? -1.674 -12.422 -24.266 1 98.69 322 PHE B CA 1
ATOM 6022 C C . PHE B 1 322 ? -0.291 -12.984 -24.578 1 98.69 322 PHE B C 1
ATOM 6024 O O . PHE B 1 322 ? -0.083 -14.195 -24.516 1 98.69 322 PHE B O 1
ATOM 6031 N N . TYR B 1 323 ? 0.593 -12.102 -24.891 1 97.88 323 TYR B N 1
ATOM 6032 C CA . TYR B 1 323 ? 1.989 -12.469 -25.094 1 97.88 323 TYR B CA 1
ATOM 6033 C C . TYR B 1 323 ? 2.693 -12.719 -23.766 1 97.88 323 TYR B C 1
ATOM 6035 O O . TYR B 1 323 ? 2.143 -12.438 -22.703 1 97.88 323 TYR B O 1
ATOM 6043 N N . PHE B 1 324 ? 3.895 -13.273 -23.859 1 95.75 324 PHE B N 1
ATOM 6044 C CA . PHE B 1 324 ? 4.633 -13.711 -22.688 1 95.75 324 PHE B CA 1
ATOM 6045 C C . PHE B 1 324 ? 5.242 -12.516 -21.953 1 95.75 324 PHE B C 1
ATOM 6047 O O . PHE B 1 324 ? 4.93 -12.273 -20.781 1 95.75 324 PHE B O 1
ATOM 6054 N N . PHE B 1 325 ? 6.168 -11.75 -22.531 1 95.12 325 PHE B N 1
ATOM 6055 C CA . PHE B 1 325 ? 6.762 -10.57 -21.922 1 95.12 325 PHE B CA 1
ATOM 6056 C C . PHE B 1 325 ? 7.285 -9.609 -22.969 1 95.12 325 PHE B C 1
ATOM 6058 O O . PHE B 1 325 ? 7.359 -9.953 -24.156 1 95.12 325 PHE B O 1
ATOM 6065 N N . GLY B 1 326 ? 7.535 -8.422 -22.641 1 95.25 326 GLY B N 1
ATOM 6066 C CA . GLY B 1 326 ? 8.117 -7.383 -23.469 1 95.25 326 GLY B CA 1
ATOM 6067 C C . GLY B 1 326 ? 8.836 -6.309 -22.672 1 95.25 326 GLY B C 1
ATOM 6068 O O . GLY B 1 326 ? 8.844 -6.348 -21.438 1 95.25 326 GLY B O 1
ATOM 6069 N N . PRO B 1 327 ? 9.461 -5.449 -23.391 1 94 327 PRO B N 1
ATOM 6070 C CA . PRO B 1 327 ? 10.188 -4.371 -22.719 1 94 327 PRO B CA 1
ATOM 6071 C C . PRO B 1 327 ? 9.25 -3.396 -22 1 94 327 PRO B C 1
ATOM 6073 O O . PRO B 1 327 ? 8.07 -3.295 -22.344 1 94 327 PRO B O 1
ATOM 6076 N N . LEU B 1 328 ? 9.828 -2.682 -21 1 91.75 328 LEU B N 1
ATOM 6077 C CA . LEU B 1 328 ? 9.094 -1.683 -20.219 1 91.75 328 LEU B CA 1
ATOM 6078 C C . LEU B 1 328 ? 8.609 -0.55 -21.125 1 91.75 328 LEU B C 1
ATOM 6080 O O . LEU B 1 328 ? 7.59 0.082 -20.844 1 91.75 328 LEU B O 1
ATOM 6084 N N . ASP B 1 329 ? 9.281 -0.304 -22.188 1 88.94 329 ASP B N 1
ATOM 6085 C CA . ASP B 1 329 ? 8.977 0.848 -23.031 1 88.94 329 ASP B CA 1
ATOM 6086 C C . ASP B 1 329 ? 8.617 0.411 -24.438 1 88.94 329 ASP B C 1
ATOM 6088 O O . ASP B 1 329 ? 8.984 1.072 -25.422 1 88.94 329 ASP B O 1
ATOM 6092 N N . GLY B 1 330 ? 7.883 -0.621 -24.578 1 91.38 330 GLY B N 1
ATOM 6093 C CA . GLY B 1 330 ? 7.547 -1.054 -25.922 1 91.38 330 GLY B CA 1
ATOM 6094 C C . GLY B 1 330 ? 6.637 -2.27 -25.953 1 91.38 330 GLY B C 1
ATOM 6095 O O . GLY B 1 330 ? 6.18 -2.73 -24.906 1 91.38 330 GLY B O 1
ATOM 6096 N N . ASP B 1 331 ? 6.465 -2.748 -27.156 1 95.25 331 ASP B N 1
ATOM 6097 C CA . ASP B 1 331 ? 5.57 -3.881 -27.375 1 95.25 331 ASP B CA 1
ATOM 6098 C C . ASP B 1 331 ? 6.27 -5.203 -27.062 1 95.25 331 ASP B C 1
ATOM 6100 O O . ASP B 1 331 ? 7.5 -5.258 -27 1 95.25 331 ASP B O 1
ATOM 6104 N N . ALA B 1 332 ? 5.48 -6.238 -26.969 1 96.38 332 ALA B N 1
ATOM 6105 C CA . ALA B 1 332 ? 5.953 -7.574 -26.609 1 96.38 332 ALA B CA 1
ATOM 6106 C C . ALA B 1 332 ? 7.031 -8.047 -27.594 1 96.38 332 ALA B C 1
ATOM 6108 O O . ALA B 1 332 ? 6.895 -7.891 -28.797 1 96.38 332 ALA B O 1
ATOM 6109 N N . THR B 1 333 ? 8.086 -8.57 -27.062 1 94.25 333 THR B N 1
ATOM 6110 C CA . THR B 1 333 ? 9.164 -9.133 -27.875 1 94.25 333 THR B CA 1
ATOM 6111 C C . THR B 1 333 ? 9.125 -10.664 -27.828 1 94.25 333 THR B C 1
ATOM 6113 O O . THR B 1 333 ? 9.57 -11.328 -28.766 1 94.25 333 THR B O 1
ATOM 6116 N N . ASN B 1 334 ? 8.781 -11.211 -26.719 1 93.94 334 ASN B N 1
ATOM 6117 C CA . ASN B 1 334 ? 8.477 -12.633 -26.656 1 93.94 334 ASN B CA 1
ATOM 6118 C C . ASN B 1 334 ? 6.992 -12.898 -26.844 1 93.94 334 ASN B C 1
ATOM 6120 O O . ASN B 1 334 ? 6.195 -12.703 -25.938 1 93.94 334 ASN B O 1
ATOM 6124 N N . ARG B 1 335 ? 6.703 -13.469 -27.938 1 95.38 335 ARG B N 1
ATOM 6125 C CA . ARG B 1 335 ? 5.312 -13.461 -28.375 1 95.38 335 ARG B CA 1
ATOM 6126 C C . ARG B 1 335 ? 4.688 -14.852 -28.25 1 95.38 335 ARG B C 1
ATOM 6128 O O . ARG B 1 335 ? 3.639 -15.125 -28.828 1 95.38 335 ARG B O 1
ATOM 6135 N N . ILE B 1 336 ? 5.395 -15.742 -27.5 1 95.69 336 ILE B N 1
ATOM 6136 C CA . ILE B 1 336 ? 4.762 -17 -27.141 1 95.69 336 ILE B CA 1
ATOM 6137 C C . ILE B 1 336 ? 3.584 -16.734 -26.203 1 95.69 336 ILE B C 1
ATOM 6139 O O . ILE B 1 336 ? 3.709 -15.984 -25.234 1 95.69 336 ILE B O 1
ATOM 6143 N N . LYS B 1 337 ? 2.498 -17.328 -26.562 1 97.75 337 LYS B N 1
ATOM 6144 C CA . LYS B 1 337 ? 1.315 -17.234 -25.703 1 97.75 337 LYS B CA 1
ATOM 6145 C C . LYS B 1 337 ? 1.235 -18.422 -24.75 1 97.75 337 LYS B C 1
ATOM 6147 O O . LYS B 1 337 ? 0.583 -19.422 -25.047 1 97.75 337 LYS B O 1
ATOM 6152 N N . ALA B 1 338 ? 1.859 -18.25 -23.594 1 96.69 338 ALA B N 1
ATOM 6153 C CA . ALA B 1 338 ? 2.014 -19.312 -22.609 1 96.69 338 ALA B CA 1
ATOM 6154 C C . ALA B 1 338 ? 0.689 -19.609 -21.906 1 96.69 338 ALA B C 1
ATOM 6156 O O . ALA B 1 338 ? -0.106 -18.703 -21.656 1 96.69 338 ALA B O 1
ATOM 6157 N N . TRP B 1 339 ? 0.462 -20.844 -21.5 1 97.38 339 TRP B N 1
ATOM 6158 C CA . TRP B 1 339 ? -0.806 -21.297 -20.938 1 97.38 339 TRP B CA 1
ATOM 6159 C C . TRP B 1 339 ? -1.115 -20.562 -19.625 1 97.38 339 TRP B C 1
ATOM 6161 O O . TRP B 1 339 ? -2.248 -20.125 -19.406 1 97.38 339 TRP B O 1
ATOM 6171 N N . TRP B 1 340 ? -0.074 -20.406 -18.766 1 97.25 340 TRP B N 1
ATOM 6172 C CA . TRP B 1 340 ? -0.312 -19.828 -17.453 1 97.25 340 TRP B CA 1
ATOM 6173 C C . TRP B 1 340 ? -0.62 -18.328 -17.562 1 97.25 340 TRP B C 1
ATOM 6175 O O . TRP B 1 340 ? -1.361 -17.781 -16.734 1 97.25 340 TRP B O 1
ATOM 6185 N N . VAL B 1 341 ? -0.065 -17.688 -18.578 1 98.19 341 VAL B N 1
ATOM 6186 C CA . VAL B 1 341 ? -0.365 -16.281 -18.812 1 98.19 341 VAL B CA 1
ATOM 6187 C C . VAL B 1 341 ? -1.847 -16.109 -19.141 1 98.19 341 VAL B C 1
ATOM 6189 O O . VAL B 1 341 ? -2.52 -15.25 -18.578 1 98.19 341 VAL B O 1
ATOM 6192 N N . GLN B 1 342 ? -2.342 -16.969 -20.062 1 98.81 342 GLN B N 1
ATOM 6193 C CA . GLN B 1 342 ? -3.758 -16.922 -20.406 1 98.81 342 GLN B CA 1
ATOM 6194 C C . GLN B 1 342 ? -4.637 -17.188 -19.188 1 98.81 342 GLN B C 1
ATOM 6196 O O . GLN B 1 342 ? -5.637 -16.5 -18.969 1 98.81 342 GLN B O 1
ATOM 6201 N N . ALA B 1 343 ? -4.238 -18.172 -18.422 1 98.88 343 ALA B N 1
ATOM 6202 C CA . ALA B 1 343 ? -5 -18.547 -17.234 1 98.88 343 ALA B CA 1
ATOM 6203 C C . ALA B 1 343 ? -5.121 -17.375 -16.25 1 98.88 343 ALA B C 1
ATOM 6205 O O . ALA B 1 343 ? -6.215 -17.062 -15.781 1 98.88 343 ALA B O 1
ATOM 6206 N N . GLU B 1 344 ? -4.012 -16.734 -16 1 98.81 344 GLU B N 1
ATOM 6207 C CA . GLU B 1 344 ? -4.004 -15.625 -15.047 1 98.81 344 GLU B CA 1
ATOM 6208 C C . GLU B 1 344 ? -4.766 -14.422 -15.586 1 98.81 344 GLU B C 1
ATOM 6210 O O . GLU B 1 344 ? -5.492 -13.758 -14.852 1 98.81 344 GLU B O 1
ATOM 6215 N N . CYS B 1 345 ? -4.621 -14.188 -16.859 1 98.75 345 CYS B N 1
ATOM 6216 C CA . CYS B 1 345 ? -5.203 -13 -17.469 1 98.75 345 CYS B CA 1
ATOM 6217 C C . CYS B 1 345 ? -6.719 -13.133 -17.578 1 98.75 345 CYS B C 1
ATOM 6219 O O . CYS B 1 345 ? -7.449 -12.172 -17.328 1 98.75 345 CYS B O 1
ATOM 6221 N N . MET B 1 346 ? -7.246 -14.305 -17.938 1 98.81 346 MET B N 1
ATOM 6222 C CA . MET B 1 346 ? -8.695 -14.453 -18.016 1 98.81 346 MET B CA 1
ATOM 6223 C C . MET B 1 346 ? -9.336 -14.359 -16.641 1 98.81 346 MET B C 1
ATOM 6225 O O . MET B 1 346 ? -10.43 -13.805 -16.484 1 98.81 346 MET B O 1
ATOM 6229 N N . THR B 1 347 ? -8.625 -14.875 -15.586 1 98.88 347 THR B N 1
ATOM 6230 C CA . THR B 1 347 ? -9.117 -14.773 -14.219 1 98.88 347 THR B CA 1
ATOM 6231 C C . THR B 1 347 ? -9.195 -13.312 -13.773 1 98.88 347 THR B C 1
ATOM 6233 O O . THR B 1 347 ? -10.219 -12.867 -13.258 1 98.88 347 THR B O 1
ATOM 6236 N N . SER B 1 348 ? -8.156 -12.602 -14.094 1 98.88 348 SER B N 1
ATOM 6237 C CA . SER B 1 348 ? -8.102 -11.195 -13.719 1 98.88 348 SER B CA 1
ATOM 6238 C C . SER B 1 348 ? -9.156 -10.383 -14.461 1 98.88 348 SER B C 1
ATOM 6240 O O . SER B 1 348 ? -9.766 -9.477 -13.891 1 98.88 348 SER B O 1
ATOM 6242 N N . ALA B 1 349 ? -9.336 -10.688 -15.711 1 98.88 349 ALA B N 1
ATOM 6243 C CA . ALA B 1 349 ? -10.352 -9.977 -16.484 1 98.88 349 ALA B CA 1
ATOM 6244 C C . ALA B 1 349 ? -11.742 -10.18 -15.891 1 98.88 349 ALA B C 1
ATOM 6246 O O . ALA B 1 349 ? -12.5 -9.219 -15.734 1 98.88 349 ALA B O 1
ATOM 6247 N N . LEU B 1 350 ? -12.047 -11.352 -15.539 1 98.81 350 LEU B N 1
ATOM 6248 C CA . LEU B 1 350 ? -13.359 -11.633 -14.969 1 98.81 350 LEU B CA 1
ATOM 6249 C C . LEU B 1 350 ? -13.516 -10.961 -13.609 1 98.81 350 LEU B C 1
ATOM 6251 O O . LEU B 1 350 ? -14.57 -10.414 -13.297 1 98.81 350 LEU B O 1
ATOM 6255 N N . ARG B 1 351 ? -12.453 -11.016 -12.82 1 98.5 351 ARG B N 1
ATOM 6256 C CA . ARG B 1 351 ? -12.492 -10.359 -11.516 1 98.5 351 ARG B CA 1
ATOM 6257 C C . ARG B 1 351 ? -12.648 -8.852 -11.664 1 98.5 351 ARG B C 1
ATOM 6259 O O . ARG B 1 351 ? -13.328 -8.203 -10.859 1 98.5 351 ARG B O 1
ATOM 6266 N N . MET B 1 352 ? -12.023 -8.281 -12.672 1 98.38 352 MET B N 1
ATOM 6267 C CA . MET B 1 352 ? -12.188 -6.859 -12.953 1 98.38 352 MET B CA 1
ATOM 6268 C C . MET B 1 352 ? -13.625 -6.547 -13.352 1 98.38 352 MET B C 1
ATOM 6270 O O . MET B 1 352 ? -14.18 -5.523 -12.945 1 98.38 352 MET B O 1
ATOM 6274 N N . TYR B 1 353 ? -14.172 -7.414 -14.148 1 98 353 TYR B N 1
ATOM 6275 C CA . TYR B 1 353 ? -15.57 -7.234 -14.516 1 98 353 TYR B CA 1
ATOM 6276 C C . TYR B 1 353 ? -16.469 -7.258 -13.273 1 98 353 TYR B C 1
ATOM 6278 O O . TYR B 1 353 ? -17.344 -6.402 -13.117 1 98 353 TYR B O 1
ATOM 6286 N N . GLU B 1 354 ? -16.219 -8.211 -12.414 1 96.75 354 GLU B N 1
ATOM 6287 C CA . GLU B 1 354 ? -16.984 -8.312 -11.164 1 96.75 354 GLU B CA 1
ATOM 6288 C C . GLU B 1 354 ? -16.828 -7.043 -10.328 1 96.75 354 GLU B C 1
ATOM 6290 O O . GLU B 1 354 ? -17.812 -6.523 -9.797 1 96.75 354 GLU B O 1
ATOM 6295 N N . ALA B 1 355 ? -15.625 -6.523 -10.297 1 94.62 355 ALA B N 1
ATOM 6296 C CA . ALA B 1 355 ? -15.297 -5.414 -9.406 1 94.62 355 ALA B CA 1
ATOM 6297 C C . ALA B 1 355 ? -15.797 -4.09 -9.977 1 94.62 355 ALA B C 1
ATOM 6299 O O . ALA B 1 355 ? -16.203 -3.197 -9.227 1 94.62 355 ALA B O 1
ATOM 6300 N N . THR B 1 356 ? -15.828 -3.928 -11.297 1 94.69 356 THR B N 1
ATOM 6301 C CA . THR B 1 356 ? -16.031 -2.604 -11.875 1 94.69 356 THR B CA 1
ATOM 6302 C C . THR B 1 356 ? -17.344 -2.557 -12.656 1 94.69 356 THR B C 1
ATOM 6304 O O . THR B 1 356 ? -17.859 -1.476 -12.938 1 94.69 356 THR B O 1
ATOM 6307 N N . GLY B 1 357 ? -17.734 -3.703 -13.125 1 94.75 357 GLY B N 1
ATOM 6308 C CA . GLY B 1 357 ? -18.891 -3.754 -14 1 94.75 357 GLY B CA 1
ATOM 6309 C C . GLY B 1 357 ? -18.594 -3.312 -15.422 1 94.75 357 GLY B C 1
ATOM 6310 O O . GLY B 1 357 ? -19.484 -3.299 -16.281 1 94.75 357 GLY B O 1
ATOM 6311 N N . ALA B 1 358 ? -17.375 -3.004 -15.711 1 96.25 358 ALA B N 1
ATOM 6312 C CA . ALA B 1 358 ? -17.031 -2.486 -17.031 1 96.25 358 ALA B CA 1
ATOM 6313 C C . ALA B 1 358 ? -17.062 -3.594 -18.078 1 96.25 358 ALA B C 1
ATOM 6315 O O . ALA B 1 358 ? -16.359 -4.605 -17.953 1 96.25 358 ALA B O 1
ATOM 6316 N N . GLN B 1 359 ? -17.672 -3.383 -19.156 1 97.31 359 GLN B N 1
ATOM 6317 C CA . GLN B 1 359 ? -17.906 -4.375 -20.203 1 97.31 359 GLN B CA 1
ATOM 6318 C C . GLN B 1 359 ? -16.594 -4.777 -20.875 1 97.31 359 GLN B C 1
ATOM 6320 O O . GLN B 1 359 ? -16.438 -5.914 -21.328 1 97.31 359 GLN B O 1
ATOM 6325 N N . ARG B 1 360 ? -15.688 -3.898 -20.922 1 97.56 360 ARG B N 1
ATOM 6326 C CA . ARG B 1 360 ? -14.414 -4.184 -21.578 1 97.56 360 ARG B CA 1
ATOM 6327 C C . ARG B 1 360 ? -13.742 -5.402 -20.953 1 97.56 360 ARG B C 1
ATOM 6329 O O . ARG B 1 360 ? -13.133 -6.211 -21.656 1 97.56 360 ARG B O 1
ATOM 6336 N N . TYR B 1 361 ? -13.836 -5.539 -19.672 1 98.38 361 TYR B N 1
ATOM 6337 C CA . TYR B 1 361 ? -13.188 -6.656 -19 1 98.38 361 TYR B CA 1
ATOM 6338 C C . TYR B 1 361 ? -13.938 -7.957 -19.234 1 98.38 361 TYR B C 1
ATOM 6340 O O . TYR B 1 361 ? -13.328 -9.023 -19.328 1 98.38 361 TYR B O 1
ATOM 6348 N N . ARG B 1 362 ? -15.266 -7.879 -19.344 1 98.06 362 ARG B N 1
ATOM 6349 C CA . ARG B 1 362 ? -16.047 -9.023 -19.797 1 98.06 362 ARG B CA 1
ATOM 6350 C C . ARG B 1 362 ? -15.57 -9.5 -21.172 1 98.06 362 ARG B C 1
ATOM 6352 O O . ARG B 1 362 ? -15.367 -10.695 -21.375 1 98.06 362 ARG B O 1
ATOM 6359 N N . GLU B 1 363 ? -15.375 -8.562 -22.016 1 98.25 363 GLU B N 1
ATOM 6360 C CA . GLU B 1 363 ? -14.938 -8.875 -23.375 1 98.25 363 GLU B CA 1
ATOM 6361 C C . GLU B 1 363 ? -13.555 -9.523 -23.375 1 98.25 363 GLU B C 1
ATOM 6363 O O . GLU B 1 363 ? -13.312 -10.492 -24.094 1 98.25 363 GLU B O 1
ATOM 6368 N N . VAL B 1 364 ? -12.672 -9 -22.562 1 98.69 364 VAL B N 1
ATOM 6369 C CA . VAL B 1 364 ? -11.328 -9.562 -22.469 1 98.69 364 VAL B CA 1
ATOM 6370 C C . VAL B 1 364 ? -11.398 -11 -21.953 1 98.69 364 VAL B C 1
ATOM 6372 O O . VAL B 1 364 ? -10.688 -11.883 -22.438 1 98.69 364 VAL B O 1
ATOM 6375 N N . PHE B 1 365 ? -12.281 -11.273 -20.938 1 98.81 365 PHE B N 1
ATOM 6376 C CA . PHE B 1 365 ? -12.477 -12.625 -20.438 1 98.81 365 PHE B CA 1
ATOM 6377 C C . PHE B 1 365 ? -12.945 -13.555 -21.547 1 98.81 365 PHE B C 1
ATOM 6379 O O . PHE B 1 365 ? -12.359 -14.617 -21.766 1 98.81 365 PHE B O 1
ATOM 6386 N N . GLU B 1 366 ? -13.961 -13.141 -22.234 1 98.69 366 GLU B N 1
ATOM 6387 C CA . GLU B 1 366 ? -14.547 -13.961 -23.297 1 98.69 366 GLU B CA 1
ATOM 6388 C C . GLU B 1 366 ? -13.523 -14.266 -24.391 1 98.69 366 GLU B C 1
ATOM 6390 O O . GLU B 1 366 ? -13.359 -15.43 -24.781 1 98.69 366 GLU B O 1
ATOM 6395 N N . GLU B 1 367 ? -12.844 -13.25 -24.828 1 98.69 367 GLU B N 1
ATOM 6396 C CA . GLU B 1 367 ? -11.875 -13.422 -25.906 1 98.69 367 GLU B CA 1
ATOM 6397 C C . GLU B 1 367 ? -10.711 -14.305 -25.469 1 98.69 367 GLU B C 1
ATOM 6399 O O . GLU B 1 367 ? -10.227 -15.125 -26.25 1 98.69 367 GLU B O 1
ATOM 6404 N N . THR B 1 368 ? -10.25 -14.117 -24.266 1 98.88 368 THR B N 1
ATOM 6405 C CA . THR B 1 368 ? -9.117 -14.891 -23.766 1 98.88 368 THR B CA 1
ATOM 6406 C C . THR B 1 368 ? -9.508 -16.359 -23.578 1 98.88 368 THR B C 1
ATOM 6408 O O . THR B 1 368 ? -8.758 -17.25 -23.969 1 98.88 368 THR B O 1
ATOM 6411 N N . TYR B 1 369 ? -10.664 -16.609 -22.984 1 98.81 369 TYR B N 1
ATOM 6412 C CA . TYR B 1 369 ? -11.07 -18 -22.828 1 98.81 369 TYR B CA 1
ATOM 6413 C C . TYR B 1 369 ? -11.32 -18.656 -24.188 1 98.81 369 TYR B C 1
ATOM 6415 O O . TYR B 1 369 ? -10.969 -19.828 -24.391 1 98.81 369 TYR B O 1
ATOM 6423 N N . ASP B 1 370 ? -11.992 -17.938 -25.078 1 98.62 370 ASP B N 1
ATOM 6424 C CA . ASP B 1 370 ? -12.219 -18.484 -26.406 1 98.62 370 ASP B CA 1
ATOM 6425 C C . ASP B 1 370 ? -10.898 -18.844 -27.094 1 98.62 370 ASP B C 1
ATOM 6427 O O . ASP B 1 370 ? -10.812 -19.859 -27.781 1 98.62 370 ASP B O 1
ATOM 6431 N N . PHE B 1 371 ? -9.93 -18.016 -26.906 1 98.81 371 PHE B N 1
ATOM 6432 C CA . PHE B 1 371 ? -8.594 -18.312 -27.422 1 98.81 371 PHE B CA 1
ATOM 6433 C C . PHE B 1 371 ? -8.062 -19.609 -26.797 1 98.81 371 PHE B C 1
ATOM 6435 O O . PHE B 1 371 ? -7.508 -20.453 -27.5 1 98.81 371 PHE B O 1
ATOM 6442 N N . VAL B 1 372 ? -8.188 -19.75 -25.469 1 98.81 372 VAL B N 1
ATOM 6443 C CA . VAL B 1 372 ? -7.738 -20.938 -24.75 1 98.81 372 VAL B CA 1
ATOM 6444 C C . VAL B 1 372 ? -8.445 -22.172 -25.312 1 98.81 372 VAL B C 1
ATOM 6446 O O . VAL B 1 372 ? -7.797 -23.172 -25.641 1 98.81 372 VAL B O 1
ATOM 6449 N N . GLU B 1 373 ? -9.758 -22.109 -25.438 1 98.5 373 GLU B N 1
ATOM 6450 C CA . GLU B 1 373 ? -10.562 -23.234 -25.891 1 98.5 373 GLU B CA 1
ATOM 6451 C C . GLU B 1 373 ? -10.148 -23.672 -27.297 1 98.5 373 GLU B C 1
ATOM 6453 O O . GLU B 1 373 ? -10.094 -24.859 -27.594 1 98.5 373 GLU B O 1
ATOM 6458 N N . THR B 1 374 ? -9.797 -22.703 -28.078 1 98.38 374 THR B N 1
ATOM 6459 C CA . THR B 1 374 ? -9.508 -22.969 -29.484 1 98.38 374 THR B CA 1
ATOM 6460 C C . THR B 1 374 ? -8.07 -23.453 -29.672 1 98.38 374 THR B C 1
ATOM 6462 O O . THR B 1 374 ? -7.812 -24.359 -30.469 1 98.38 374 THR B O 1
ATOM 6465 N N . HIS B 1 375 ? -7.145 -22.859 -28.891 1 98.44 375 HIS B N 1
ATOM 6466 C CA . HIS B 1 375 ? -5.75 -23.047 -29.281 1 98.44 375 HIS B CA 1
ATOM 6467 C C . HIS B 1 375 ? -4.969 -23.781 -28.203 1 98.44 375 HIS B C 1
ATOM 6469 O O . HIS B 1 375 ? -3.934 -24.391 -28.484 1 98.44 375 HIS B O 1
ATOM 6475 N N . HIS B 1 376 ? -5.391 -23.734 -26.953 1 98.44 376 HIS B N 1
ATOM 6476 C CA . HIS B 1 376 ? -4.629 -24.359 -25.875 1 98.44 376 HIS B CA 1
ATOM 6477 C C . HIS B 1 376 ? -5.195 -25.719 -25.516 1 98.44 376 HIS B C 1
ATOM 6479 O O . HIS B 1 376 ? -4.445 -26.641 -25.188 1 98.44 376 HIS B O 1
ATOM 6485 N N . VAL B 1 377 ? -6.508 -25.875 -25.484 1 98.44 377 VAL B N 1
ATOM 6486 C CA . VAL B 1 377 ? -7.168 -27.109 -25.109 1 98.44 377 VAL B CA 1
ATOM 6487 C C . VAL B 1 377 ? -6.84 -28.203 -26.125 1 98.44 377 VAL B C 1
ATOM 6489 O O . VAL B 1 377 ? -7.02 -28.016 -27.328 1 98.44 377 VAL B O 1
ATOM 6492 N N . ASP B 1 378 ? -6.316 -29.281 -25.672 1 98.06 378 ASP B N 1
ATOM 6493 C CA . ASP B 1 378 ? -6.023 -30.422 -26.531 1 98.06 378 ASP B CA 1
ATOM 6494 C C . ASP B 1 378 ? -7.066 -31.516 -26.359 1 98.06 378 ASP B C 1
ATOM 6496 O O . ASP B 1 378 ? -6.957 -32.344 -25.438 1 98.06 378 ASP B O 1
ATOM 6500 N N . ASP B 1 379 ? -7.949 -31.641 -27.234 1 94.75 379 ASP B N 1
ATOM 6501 C CA . ASP B 1 379 ? -9.047 -32.594 -27.156 1 94.75 379 ASP B CA 1
ATOM 6502 C C . ASP B 1 379 ? -8.57 -34 -27.484 1 94.75 379 ASP B C 1
ATOM 6504 O O . ASP B 1 379 ? -9.25 -35 -27.156 1 94.75 379 ASP B O 1
ATOM 6508 N N . GLU B 1 380 ? -7.457 -34.062 -28.078 1 96.25 380 GLU B N 1
ATOM 6509 C CA . GLU B 1 380 ? -6.945 -35.344 -28.5 1 96.25 380 GLU B CA 1
ATOM 6510 C C . GLU B 1 380 ? -6.234 -36.062 -27.359 1 96.25 380 GLU B C 1
ATOM 6512 O O . GLU B 1 380 ? -6.512 -37.219 -27.062 1 96.25 380 GLU B O 1
ATOM 6517 N N . HIS B 1 381 ? -5.32 -35.344 -26.688 1 96.94 381 HIS B N 1
ATOM 6518 C CA . HIS B 1 381 ? -4.48 -36 -25.703 1 96.94 381 HIS B CA 1
ATOM 6519 C C . HIS B 1 381 ? -4.785 -35.469 -24.297 1 96.94 381 HIS B C 1
ATOM 6521 O O . HIS B 1 381 ? -4.312 -36.031 -23.297 1 96.94 381 HIS B O 1
ATOM 6527 N N . GLY B 1 382 ? -5.551 -34.375 -24.234 1 97.62 382 GLY B N 1
ATOM 6528 C CA . GLY B 1 382 ? -5.883 -33.781 -22.938 1 97.62 382 GLY B CA 1
ATOM 6529 C C . GLY B 1 382 ? -4.93 -32.688 -22.531 1 97.62 382 GLY B C 1
ATOM 6530 O O . GLY B 1 382 ? -3.898 -32.469 -23.172 1 97.62 382 GLY B O 1
ATOM 6531 N N . GLU B 1 383 ? -5.355 -31.938 -21.484 1 98.12 383 GLU B N 1
ATOM 6532 C CA . GLU B 1 383 ? -4.59 -30.844 -20.875 1 98.12 383 GLU B CA 1
ATOM 6533 C C . GLU B 1 383 ? -4.414 -29.688 -21.859 1 98.12 383 GLU B C 1
ATOM 6535 O O . GLU B 1 383 ? -4.793 -29.797 -23.031 1 98.12 383 GLU B O 1
ATOM 6540 N N . TRP B 1 384 ? -3.871 -28.5 -21.375 1 98.19 384 TRP B N 1
ATOM 6541 C CA . TRP B 1 384 ? -3.516 -27.359 -22.188 1 98.19 384 TRP B CA 1
ATOM 6542 C C . TRP B 1 384 ? -2.105 -27.5 -22.75 1 98.19 384 TRP B C 1
ATOM 6544 O O . TRP B 1 384 ? -1.217 -28.031 -22.094 1 98.19 384 TRP B O 1
ATOM 6554 N N . HIS B 1 385 ? -1.96 -27.047 -23.984 1 96.94 385 HIS B N 1
ATOM 6555 C CA . HIS B 1 385 ? -0.593 -26.906 -24.484 1 96.94 385 HIS B CA 1
ATOM 6556 C C . HIS B 1 385 ? 0.195 -25.906 -23.625 1 96.94 385 HIS B C 1
ATOM 6558 O O . HIS B 1 385 ? -0.381 -24.984 -23.047 1 96.94 385 HIS B O 1
ATOM 6564 N N . SER B 1 386 ? 1.5 -26.156 -23.531 1 95.38 386 SER B N 1
ATOM 6565 C CA . SER B 1 386 ? 2.348 -25.266 -22.75 1 95.38 386 SER B CA 1
ATOM 6566 C C . SER B 1 386 ? 2.4 -23.875 -23.344 1 95.38 386 SER B C 1
ATOM 6568 O O . SER B 1 386 ? 2.527 -22.875 -22.609 1 95.38 386 SER B O 1
ATOM 6570 N N . GLY B 1 387 ? 2.393 -23.812 -24.625 1 95.88 387 GLY B N 1
ATOM 6571 C CA . GLY B 1 387 ? 2.412 -22.531 -25.328 1 95.88 387 GLY B CA 1
ATOM 6572 C C . GLY B 1 387 ? 1.815 -22.625 -26.719 1 95.88 387 GLY B C 1
ATOM 6573 O O . GLY B 1 387 ? 1.565 -23.719 -27.234 1 95.88 387 GLY B O 1
ATOM 6574 N N . VAL B 1 388 ? 1.478 -21.5 -27.219 1 97.62 388 VAL B N 1
ATOM 6575 C CA . VAL B 1 388 ? 1.079 -21.297 -28.609 1 97.62 388 VAL B CA 1
ATOM 6576 C C . VAL B 1 388 ? 1.974 -20.25 -29.25 1 97.62 388 VAL B C 1
ATOM 6578 O O . VAL B 1 388 ? 2.1 -19.125 -28.734 1 97.62 388 VAL B O 1
ATOM 6581 N N . ASN B 1 389 ? 2.635 -20.609 -30.328 1 95.56 389 ASN B N 1
ATOM 6582 C CA . ASN B 1 389 ? 3.57 -19.656 -30.922 1 95.56 389 ASN B CA 1
ATOM 6583 C C . ASN B 1 389 ? 2.848 -18.641 -31.797 1 95.56 389 ASN B C 1
ATOM 6585 O O . ASN B 1 389 ? 1.617 -18.609 -31.828 1 95.56 389 ASN B O 1
ATOM 6589 N N . ASP B 1 390 ? 3.605 -17.781 -32.438 1 92 390 ASP B N 1
ATOM 6590 C CA . ASP B 1 390 ? 3.057 -16.641 -33.156 1 92 390 ASP B CA 1
ATOM 6591 C C . ASP B 1 390 ? 2.248 -17.109 -34.375 1 92 390 ASP B C 1
ATOM 6593 O O . ASP B 1 390 ? 1.403 -16.359 -34.875 1 92 390 ASP B O 1
ATOM 6597 N N . ASP B 1 391 ? 2.469 -18.266 -34.844 1 94.62 391 ASP B N 1
ATOM 6598 C CA . ASP B 1 391 ? 1.725 -18.844 -35.969 1 94.62 391 ASP B CA 1
ATOM 6599 C C . ASP B 1 391 ? 0.515 -19.641 -35.469 1 94.62 391 ASP B C 1
ATOM 6601 O O . ASP B 1 391 ? -0.133 -20.344 -36.219 1 94.62 391 ASP B O 1
ATOM 6605 N N . LEU B 1 392 ? 0.259 -19.609 -34.188 1 97.31 392 LEU B N 1
ATOM 6606 C CA . LEU B 1 392 ? -0.871 -20.234 -33.5 1 97.31 392 LEU B CA 1
ATOM 6607 C C . LEU B 1 392 ? -0.724 -21.75 -33.469 1 97.31 392 LEU B C 1
ATOM 6609 O O . LEU B 1 392 ? -1.722 -22.484 -33.5 1 97.31 392 LEU B O 1
ATOM 6613 N N . GLU B 1 393 ? 0.526 -22.188 -33.531 1 96.75 393 GLU B N 1
ATOM 6614 C CA . GLU B 1 393 ? 0.817 -23.609 -33.375 1 96.75 393 GLU B CA 1
ATOM 6615 C C . GLU B 1 393 ? 1.193 -23.938 -31.938 1 96.75 393 GLU B C 1
ATOM 6617 O O . GLU B 1 393 ? 1.955 -23.203 -31.297 1 96.75 393 GLU B O 1
ATOM 6622 N N . PRO B 1 394 ? 0.622 -25.031 -31.438 1 96.5 394 PRO B N 1
ATOM 6623 C CA . PRO B 1 394 ? 0.976 -25.422 -30.078 1 96.5 394 PRO B CA 1
ATOM 6624 C C . PRO B 1 394 ? 2.445 -25.812 -29.938 1 96.5 394 PRO B C 1
ATOM 6626 O O . PRO B 1 394 ? 3.02 -26.406 -30.859 1 96.5 394 PRO B O 1
ATOM 6629 N N . VAL B 1 395 ? 3.006 -25.5 -28.812 1 94.12 395 VAL B N 1
ATOM 6630 C CA . VAL B 1 395 ? 4.387 -25.859 -28.516 1 94.12 395 VAL B CA 1
ATOM 6631 C C . VAL B 1 395 ? 4.5 -26.344 -27.078 1 94.12 395 VAL B C 1
ATOM 6633 O O . VAL B 1 395 ? 3.703 -25.953 -26.219 1 94.12 395 VAL B O 1
ATOM 6636 N N . GLY B 1 396 ? 5.492 -27.234 -26.859 1 91.81 396 GLY B N 1
ATOM 6637 C CA . GLY B 1 396 ? 5.883 -27.594 -25.5 1 91.81 396 GLY B CA 1
ATOM 6638 C C . GLY B 1 396 ? 5.172 -28.844 -25 1 91.81 396 GLY B C 1
ATOM 6639 O O . GLY B 1 396 ? 4.359 -29.438 -25.703 1 91.81 396 GLY B O 1
ATOM 6640 N N . ARG B 1 397 ? 5.457 -29.188 -23.75 1 92.44 397 ARG B N 1
ATOM 6641 C CA . ARG B 1 397 ? 5 -30.422 -23.094 1 92.44 397 ARG B CA 1
ATOM 6642 C C . ARG B 1 397 ? 3.713 -30.172 -22.312 1 92.44 397 ARG B C 1
ATOM 6644 O O . ARG B 1 397 ? 3.363 -29.031 -22.031 1 92.44 397 ARG B O 1
ATOM 6651 N N . LYS B 1 398 ? 3.02 -31.328 -21.984 1 94.44 398 LYS B N 1
ATOM 6652 C CA . LYS B 1 398 ? 1.8 -31.25 -21.188 1 94.44 398 LYS B CA 1
ATOM 6653 C C . LYS B 1 398 ? 2.125 -31.094 -19.703 1 94.44 398 LYS B C 1
ATOM 6655 O O . LYS B 1 398 ? 1.35 -30.5 -18.953 1 94.44 398 LYS B O 1
ATOM 6660 N N . GLY B 1 399 ? 3.168 -31.625 -19.266 1 94.12 399 GLY B N 1
ATOM 6661 C CA . GLY B 1 399 ? 3.639 -31.547 -17.891 1 94.12 399 GLY B CA 1
ATOM 6662 C C . GLY B 1 399 ? 5.152 -31.531 -17.781 1 94.12 399 GLY B C 1
ATOM 6663 O O . GLY B 1 399 ? 5.848 -32.188 -18.547 1 94.12 399 GLY B O 1
ATOM 6664 N N . ALA B 1 400 ? 5.645 -30.781 -16.875 1 91.38 400 ALA B N 1
ATOM 6665 C CA . ALA B 1 400 ? 7.07 -30.609 -16.625 1 91.38 400 ALA B CA 1
ATOM 6666 C C . ALA B 1 400 ? 7.316 -30.125 -15.195 1 91.38 400 ALA B C 1
ATOM 6668 O O . ALA B 1 400 ? 6.395 -30.094 -14.383 1 91.38 400 ALA B O 1
ATOM 6669 N N . MET B 1 401 ? 8.492 -29.844 -14.93 1 86.75 401 MET B N 1
ATOM 6670 C CA . MET B 1 401 ? 8.898 -29.422 -13.594 1 86.75 401 MET B CA 1
ATOM 6671 C C . MET B 1 401 ? 8.133 -28.188 -13.148 1 86.75 401 MET B C 1
ATOM 6673 O O . MET B 1 401 ? 7.816 -28.031 -11.969 1 86.75 401 MET B O 1
ATOM 6677 N N . TYR B 1 402 ? 7.828 -27.344 -14.055 1 88.81 402 TYR B N 1
ATOM 6678 C CA . TYR B 1 402 ? 7.168 -26.094 -13.695 1 88.81 402 TYR B CA 1
ATOM 6679 C C . TYR B 1 402 ? 5.742 -26.047 -14.227 1 88.81 402 TYR B C 1
ATOM 6681 O O . TYR B 1 402 ? 5.094 -25 -14.219 1 88.81 402 TYR B O 1
ATOM 6689 N N . LYS B 1 403 ? 5.32 -27.125 -14.805 1 93 403 LYS B N 1
ATOM 6690 C CA . LYS B 1 403 ? 3.963 -27.156 -15.344 1 93 403 LYS B CA 1
ATOM 6691 C C . LYS B 1 403 ? 3.174 -28.328 -14.781 1 93 403 LYS B C 1
ATOM 6693 O O . LYS B 1 403 ? 3.469 -29.484 -15.086 1 93 403 LYS B O 1
ATOM 6698 N N . GLY B 1 404 ? 2.303 -28.109 -13.898 1 95.06 404 GLY B N 1
ATOM 6699 C CA . GLY B 1 404 ? 1.218 -28.969 -13.453 1 95.06 404 GLY B CA 1
ATOM 6700 C C . GLY B 1 404 ? -0.156 -28.406 -13.742 1 95.06 404 GLY B C 1
ATOM 6701 O O . GLY B 1 404 ? -0.342 -27.688 -14.734 1 95.06 404 GLY B O 1
ATOM 6702 N N . ALA B 1 405 ? -1.116 -28.734 -13.023 1 97.19 405 ALA B N 1
ATOM 6703 C CA . ALA B 1 405 ? -2.482 -28.281 -13.266 1 97.19 405 ALA B CA 1
ATOM 6704 C C . ALA B 1 405 ? -2.857 -27.141 -12.312 1 97.19 405 ALA B C 1
ATOM 6706 O O . ALA B 1 405 ? -4.02 -27.016 -11.93 1 97.19 405 ALA B O 1
ATOM 6707 N N . TYR B 1 406 ? -1.853 -26.375 -11.961 1 97.5 406 TYR B N 1
ATOM 6708 C CA . TYR B 1 406 ? -2.029 -25.328 -10.969 1 97.5 406 TYR B CA 1
ATOM 6709 C C . TYR B 1 406 ? -2.676 -24.094 -11.594 1 97.5 406 TYR B C 1
ATOM 6711 O O . TYR B 1 406 ? -3.76 -23.672 -11.18 1 97.5 406 TYR B O 1
ATOM 6719 N N . HIS B 1 407 ? -2.111 -23.422 -12.594 1 98.38 407 HIS B N 1
ATOM 6720 C CA . HIS B 1 407 ? -2.605 -22.188 -13.172 1 98.38 407 HIS B CA 1
ATOM 6721 C C . HIS B 1 407 ? -3.943 -22.391 -13.875 1 98.38 407 HIS B C 1
ATOM 6723 O O . HIS B 1 407 ? -4.902 -21.656 -13.625 1 98.38 407 HIS B O 1
ATOM 6729 N N . ASN B 1 408 ? -3.951 -23.375 -14.766 1 97.94 408 ASN B N 1
ATOM 6730 C CA . ASN B 1 408 ? -5.191 -23.578 -15.508 1 97.94 408 ASN B CA 1
ATOM 6731 C C . ASN B 1 408 ? -6.281 -24.188 -14.617 1 97.94 408 ASN B C 1
ATOM 6733 O O . ASN B 1 408 ? -7.441 -23.781 -14.688 1 97.94 408 ASN B O 1
ATOM 6737 N N . GLY B 1 409 ? -5.926 -25.172 -13.711 1 98.31 409 GLY B N 1
ATOM 6738 C CA . GLY B 1 409 ? -6.918 -25.656 -12.758 1 98.31 409 GLY B CA 1
ATOM 6739 C C . GLY B 1 409 ? -7.488 -24.562 -11.891 1 98.31 409 GLY B C 1
ATOM 6740 O O . GLY B 1 409 ? -8.711 -24.453 -11.727 1 98.31 409 GLY B O 1
ATOM 6741 N N . ARG B 1 410 ? -6.629 -23.719 -11.359 1 98.5 410 ARG B N 1
ATOM 6742 C CA . ARG B 1 410 ? -7.047 -22.625 -10.492 1 98.5 410 ARG B CA 1
ATOM 6743 C C . ARG B 1 410 ? -7.887 -21.609 -11.258 1 98.5 410 ARG B C 1
ATOM 6745 O O . ARG B 1 410 ? -8.93 -21.172 -10.766 1 98.5 410 ARG B O 1
ATOM 6752 N N . ALA B 1 411 ? -7.461 -21.266 -12.438 1 98.81 411 ALA B N 1
ATOM 6753 C CA . ALA B 1 411 ? -8.188 -20.297 -13.242 1 98.81 411 ALA B CA 1
ATOM 6754 C C . ALA B 1 411 ? -9.602 -20.781 -13.547 1 98.81 411 ALA B C 1
ATOM 6756 O O . ALA B 1 411 ? -10.57 -20.016 -13.438 1 98.81 411 ALA B O 1
ATOM 6757 N N . LEU B 1 412 ? -9.719 -22.047 -13.945 1 98.75 412 LEU B N 1
ATOM 6758 C CA . LEU B 1 412 ? -11.023 -22.594 -14.281 1 98.75 412 LEU B CA 1
ATOM 6759 C C . LEU B 1 412 ? -11.945 -22.625 -13.062 1 98.75 412 LEU B C 1
ATOM 6761 O O . LEU B 1 412 ? -13.109 -22.234 -13.148 1 98.75 412 LEU B O 1
ATOM 6765 N N . LEU B 1 413 ? -11.414 -23.016 -11.938 1 98.19 413 LEU B N 1
ATOM 6766 C CA . LEU B 1 413 ? -12.18 -23.016 -10.695 1 98.19 413 LEU B CA 1
ATOM 6767 C C . LEU B 1 413 ? -12.633 -21.609 -10.328 1 98.19 413 LEU B C 1
ATOM 6769 O O . LEU B 1 413 ? -13.82 -21.375 -10.07 1 98.19 413 LEU B O 1
ATOM 6773 N N . GLU B 1 414 ? -11.68 -20.688 -10.32 1 98.06 414 GLU B N 1
ATOM 6774 C CA . GLU B 1 414 ? -11.953 -19.297 -9.938 1 98.06 414 GLU B CA 1
ATOM 6775 C C . GLU B 1 414 ? -12.984 -18.672 -10.867 1 98.06 414 GLU B C 1
ATOM 6777 O O . GLU B 1 414 ? -13.883 -17.953 -10.414 1 98.06 414 GLU B O 1
ATOM 6782 N N . CYS B 1 415 ? -12.859 -18.891 -12.141 1 98.62 415 CYS B N 1
ATOM 6783 C CA . CYS B 1 415 ? -13.758 -18.297 -13.117 1 98.62 415 CYS B CA 1
ATOM 6784 C C . CYS B 1 415 ? -15.164 -18.859 -12.977 1 98.62 415 CYS B C 1
ATOM 6786 O O . CYS B 1 415 ? -16.156 -18.109 -13.047 1 98.62 415 CYS B O 1
ATOM 6788 N N . ILE B 1 416 ? -15.297 -20.188 -12.789 1 98.25 416 ILE B N 1
ATOM 6789 C CA . ILE B 1 416 ? -16.609 -20.797 -12.617 1 98.25 416 ILE B CA 1
ATOM 6790 C C . ILE B 1 416 ? -17.297 -20.203 -11.391 1 98.25 416 ILE B C 1
ATOM 6792 O O . ILE B 1 416 ? -18.453 -19.781 -11.453 1 98.25 416 ILE B O 1
ATOM 6796 N N . GLU B 1 417 ? -16.594 -20.141 -10.273 1 97.5 417 GLU B N 1
ATOM 6797 C CA . GLU B 1 417 ? -17.172 -19.641 -9.039 1 97.5 417 GLU B CA 1
ATOM 6798 C C . GLU B 1 417 ? -17.547 -18.172 -9.164 1 97.5 417 GLU B C 1
ATOM 6800 O O . GLU B 1 417 ? -18.594 -17.75 -8.664 1 97.5 417 GLU B O 1
ATOM 6805 N N . THR B 1 418 ? -16.672 -17.391 -9.828 1 97.5 418 THR B N 1
ATOM 6806 C CA . THR B 1 418 ? -16.969 -15.984 -10.039 1 97.5 418 THR B CA 1
ATOM 6807 C C . THR B 1 418 ? -18.219 -15.812 -10.898 1 97.5 418 THR B C 1
ATOM 6809 O O . THR B 1 418 ? -19.094 -15.016 -10.57 1 97.5 418 THR B O 1
ATOM 6812 N N . LEU B 1 419 ? -18.328 -16.594 -11.945 1 97.75 419 LEU B N 1
ATOM 6813 C CA . LEU B 1 419 ? -19.469 -16.5 -12.852 1 97.75 419 LEU B CA 1
ATOM 6814 C C . LEU B 1 419 ? -20.75 -16.906 -12.148 1 97.75 419 LEU B C 1
ATOM 6816 O O . LEU B 1 419 ? -21.797 -16.297 -12.359 1 97.75 419 LEU B O 1
ATOM 6820 N N . GLU B 1 420 ? -20.672 -17.875 -11.297 1 95.38 420 GLU B N 1
ATOM 6821 C CA . GLU B 1 420 ? -21.844 -18.359 -10.578 1 95.38 420 GLU B CA 1
ATOM 6822 C C . GLU B 1 420 ? -22.297 -17.344 -9.539 1 95.38 420 GLU B C 1
ATOM 6824 O O . GLU B 1 420 ? -23.469 -17.328 -9.141 1 95.38 420 GLU B O 1
ATOM 6829 N N . SER B 1 421 ? -21.406 -16.531 -9.086 1 91.75 421 SER B N 1
ATOM 6830 C CA . SER B 1 421 ? -21.734 -15.531 -8.062 1 91.75 421 SER B CA 1
ATOM 6831 C C . SER B 1 421 ? -22.234 -14.242 -8.695 1 91.75 421 SER B C 1
ATOM 6833 O O . SER B 1 421 ? -22.797 -13.391 -8 1 91.75 421 SER B O 1
ATOM 6835 N N . LEU B 1 422 ? -21.906 -14.031 -9.938 1 89.44 422 LEU B N 1
ATOM 6836 C CA . LEU B 1 422 ? -22.344 -12.812 -10.602 1 89.44 422 LEU B CA 1
ATOM 6837 C C . LEU B 1 422 ? -23.875 -12.781 -10.719 1 89.44 422 LEU B C 1
ATOM 6839 O O . LEU B 1 422 ? -24.484 -11.711 -10.672 1 89.44 422 LEU B O 1
#

Solvent-accessible surface area (backbone atoms only — not comparable to full-atom values): 41704 Å² total; per-residue (Å²): 128,64,65,65,43,53,50,50,27,69,61,44,39,63,55,39,47,44,44,44,50,67,23,40,46,49,47,46,53,69,69,22,58,28,85,85,59,41,27,58,45,43,28,18,29,72,70,57,45,78,59,82,53,53,56,38,41,34,44,41,49,17,33,47,18,22,42,26,12,49,48,45,65,39,86,83,52,89,70,80,29,54,69,65,15,48,35,24,50,51,29,44,63,73,43,33,41,32,87,86,64,53,51,51,33,39,25,20,39,56,80,34,53,77,72,37,54,39,31,40,45,57,35,52,21,30,39,35,30,12,32,24,35,35,18,68,53,67,66,41,61,68,40,44,51,51,30,51,51,35,49,53,51,47,52,71,66,26,50,28,76,80,31,39,67,53,59,38,32,22,39,57,81,55,50,72,38,73,69,64,62,47,85,63,41,71,56,60,54,93,68,50,69,58,53,74,50,84,58,57,42,56,26,55,41,31,44,41,68,43,49,52,42,39,35,53,15,38,34,47,32,27,73,64,65,64,42,64,70,46,50,57,51,39,54,53,36,49,46,35,72,66,37,45,36,42,41,57,80,71,28,46,42,44,42,50,18,42,66,62,57,49,68,45,61,86,40,74,87,42,34,35,28,46,38,26,58,48,32,35,47,43,46,49,48,42,52,37,26,51,71,70,75,39,32,54,44,44,44,44,70,57,45,52,42,39,47,49,46,33,50,74,31,24,42,38,88,86,80,49,45,40,28,40,29,18,41,75,88,49,56,48,72,42,54,42,29,33,42,53,33,45,22,28,38,28,37,24,22,42,50,45,19,72,72,68,64,44,62,68,28,46,50,48,21,52,48,35,46,53,37,38,62,69,58,27,49,32,89,85,54,34,28,49,31,40,23,24,39,86,86,67,43,68,38,56,39,52,20,37,80,77,34,66,61,37,48,53,46,48,24,40,51,53,43,41,55,51,40,73,68,97,128,65,66,64,43,53,51,49,29,68,61,43,38,62,55,41,48,45,44,45,51,66,22,41,46,50,46,46,54,68,70,22,57,28,86,86,58,40,27,58,45,44,29,18,30,70,70,60,46,79,58,80,56,54,59,38,41,34,45,41,48,16,34,47,19,24,44,27,12,50,48,45,66,39,87,83,52,90,72,80,30,54,70,66,16,47,35,24,49,51,29,43,62,72,43,33,42,31,86,86,64,50,51,52,33,38,27,20,3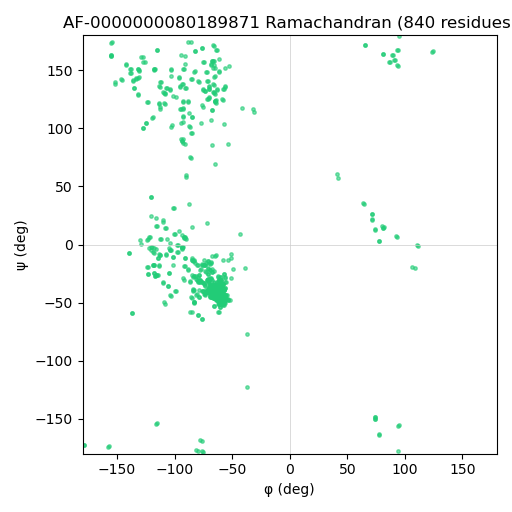8,55,79,35,53,77,72,37,54,39,31,42,45,56,34,52,19,30,40,35,29,12,32,22,36,35,19,68,52,67,65,42,62,68,40,43,51,52,30,51,51,34,50,52,50,47,52,71,64,26,50,29,75,81,32,38,67,52,60,38,33,22,38,57,80,55,50,72,38,72,71,65,61,44,84,65,51,72,62,53,57,94,74,49,67,74,59,63,58,83,72,50,44,51,25,54,41,31,44,42,68,42,48,52,43,38,34,52,15,39,34,48,34,27,72,62,66,64,42,63,69,45,50,57,50,40,54,52,37,48,46,36,71,66,37,45,35,40,39,57,79,72,28,48,43,46,40,49,18,42,65,62,58,51,66,44,58,88,40,72,87,42,35,34,29,45,39,24,59,48,32,35,46,44,46,50,48,42,51,39,26,52,70,68,75,38,33,53,44,45,44,44,69,58,46,51,42,39,48,50,46,32,50,74,32,24,42,38,88,85,81,48,42,43,28,40,30,18,41,74,87,50,54,49,72,42,54,41,30,33,40,53,34,46,22,29,37,29,37,25,21,42,50,46,19,73,74,67,65,43,62,67,29,46,50,49,20,52,49,34,46,51,37,38,61,69,58,27,49,31,88,84,54,33,28,48,33,40,23,24,39,84,84,68,44,67,38,57,39,51,20,35,80,83,33,68,60,38,49,53,48,48,26,40,52,52,44,42,54,50,40,72,68,97

Secondary structure (DSSP, 8-state):
-HHHHHHHHHHHHHHHHHIIIIIIIHHHTTTTB-TTTSSB---B-TTS-B-S---EEHHHHHHHHHHHHHHHT-SSSSS--HHHHHHHHHHIIIIIB-TTTSSB-SEE-TTS-EEE--EEHHHHHHHHHHHHHHHHHH--HHHHHHHHHHHHHHHHHHB-TTTSSB--EE-TT-PBP-SS--GGGG-S-TT--GGGSS----TT-EEHHHHHHHHHHHHHHHHHH--HHHHHHHHHHHHIIIIITB-TTT--B--EE-TT--B-TTSGGGSEEEHHHHHHHHHHHHHHHHHTT--GGGGHHHHHHHHHHHHHHHB-TTT-SB-SEEETTSS-SB--EEHHHHHHHHHHHHHHHHHH--HHHHHHHHHHHHHIIIIIB-TTT-SB-SEE-TTS-EES-SBBTTBSSSHHHHHHHHHHHHHHH-/-HHHHHHHHHHHHHHHHHIIIIIIIHHHTTTTB-TTTSSB---B-TTS-B-S---EEHHHHHHHHHHHHHHHT-SSSSS--HHHHHHHHHHIIIIIB-TTTSSB-SEE-TTS-EEE--EEHHHHHHHHHHHHHHHHHH--HHHHHHHHHHHHHHHHHHB-TTTSSB--EE-TT-PBP-SS--GGGG---TT--GGGSS----TT-EEHHHHHHHHHHHHHHHHHH--HHHHHHHHHHHHIIIIITB-TTT--B--EE-TT--B-TTSGGGSEEEHHHHHHHHHHHHHHHHHTT--GGGGHHHHHHHHHHHHHHHB-TTT-SB-SEEETTSS-SB--EEHHHHHHHHHHHHHHHHHH--HHHHHHHHHHHHHIIIIIB-TTT-SB-SEE-TTS-EES-SBBTTBSSSHHHHHHHHHHHHHHH-

InterPro domains:
  IPR008928 Six-hairpin glycosidase superfamily [SSF48208] (13-420)
  IPR010819 N-acylglucosamine 2-epimerase/Cellobiose 2-epimerase [PF07221] (39-177)
  IPR010819 N-acylglucosamine 2-epimerase/Cellobiose 2-epimerase [PF07221] (191-407)
  IPR012341 Six-hairpin glycosidase-like superfamily [G3DSA:1.50.10.10] (5-422)

Radius of gyration: 29.22 Å; Cα contacts (8 Å, |Δi|>4): 1697; chains: 2; bounding box: 61×90×68 Å

Foldseek 3Di:
DPVVLLVLLVPCLVVLLCQLVVFAVVLQPPQQADPPQFFGAFAAFAQSHHDPARKAFLQVSLLQLLLLLVVQVAPSDDDHSLVVNVRSVCLQVPQFADPPQGAGAGIAGNNRHGDGLKFFLLSLLSNLQSLLSSCVRPVDVVSLVSSVRSVVSQCVLFADPPQGDGQTIAGNNSHQDQDWADPCLPQDFPPDPPSVDPPRDGSQKAWLSSLLSSLLSLLSSCLRPVDPVSLVSNVRSLCCLQPLQADPPQGAGWTIAGNNSHQPCVDQSRQKGFLLSLLLSQVSSVSSCVSNVHHSVVRLVSNVSSVVSQCVAFFDPVQTAGFGMPGSPHHRPRRKRFPLSLLSQLLSLLVNCVRPVDVVSVVNNVRSVVLQSVQFGDSNNRAGARTAHPVSHGDGGRGDNNDGCRSSSVSSSSNSVSSVVD/DVVVLLVLLVPCLVVLLCQLVVFAVVLQPPQQADPPQFFGAFAFFAQSHHDPARKDFLQVSLLQLLLLLVVQVAPSDDDHSLVVNVRSVCLQVPQFADPVQGAGAGIAGNNRHGDGLKFFLLSLLSNLQSLLSSCVRPVDVVSLVSSVRSVVSQCVLFADPPQGDGQTIAGNNSHQDQDFADPCLVVDFPPDCQSPDPPGPGSQKAWLSSLLSSLLSLLSSCLRPVDPVSLVSNVRSLCCLQPLQADPPQGAGWTIAGNNSHQPCVDQSRQKGFLLSLLLSQVSSVSSCVSNVHHSVVRLVSNVSSVVSQCVAFFDPPQTAGFGMPGSPHHRPGRKRFPLSLLSQLLSLLVNCVRPVDVVSVVNNVRSVVLQSVQFGDSNNRAGARTAHPVSHGDGGRGDNNDGCRRSSVSSSSNSVSSVVD

Organism: NCBI:txid355548

Sequence (844 aa):
MSTGSDDLAAEYVPKLRRNLEDVVLDFWLPRCLDDEHGGYVLSYDETGAFAGNDHKMLVTQSRMLWLFSRLSRSDVVDGDYLDEAELGYEFLRDEMHDDEHGGFVWEVDRTGDVLKPRKHLYGQSFALYGLSEYYRATGDEAARDLAVDLFETVDDAAKDHANGGYREYFEADWTQVTEGTTYLANIEPDWSPKESGDSVLDPTLKLMNTHLHLMEAFTTFYRATGHETARARLHELLDICTNTVVRKDRTACTDKYDPDWTPRLNDEDFRVVSYGHDLENVWLTMEAADALDVSDRLFVDLYEALFEFSLDHGYDDDRGGFYFFGPLDGDATNRIKAWWVQAECMTSALRMYEATGAQRYREVFEETYDFVETHHVDDEHGEWHSGVNDDLEPVGRKGAMYKGAYHNGRALLECIETLESLMSTGSDDLAAEYVPKLRRNLEDVVLDFWLPRCLDDEHGGYVLSYDETGAFAGNDHKMLVTQSRMLWLFSRLSRSDVVDGDYLDEAELGYEFLRDEMHDDEHGGFVWEVDRTGDVLKPRKHLYGQSFALYGLSEYYRATGDEAARDLAVDLFETVDDAAKDHANGGYREYFEADWTQVTEGTTYLANIEPDWSPKESGDSVLDPTLKLMNTHLHLMEAFTTFYRATGHETARARLHELLDICTNTVVRKDRTACTDKYDPDWTPRLNDEDFRVVSYGHDLENVWLTMEAADALDVSDRLFVDLYEALFEFSLDHGYDDDRGGFYFFGPLDGDATNRIKAWWVQAECMTSALRMYEATGAQRYREVFEETYDFVETHHVDDEHGEWHSGVNDDLEPVGRKGAMYKGAYHNGRALLECIETLESL

Nearest PDB structures (foldseek):
  8h1l-assembly2_D  TM=8.920E-01  e=2.359E-35  Runella slithyformis
  8h1m-assembly1_A  TM=8.883E-01  e=7.334E-35  Runella slithyformis
  8h1k-assembly1_A  TM=8.951E-01  e=6.396E-34  Runella slithyformis
  3gt5-assembly1_A  TM=9.043E-01  e=2.001E-24  Xylella fastidiosa M23
  5x32-assembly2_B  TM=8.999E-01  e=7.392E-23  Marinomonas mediterranea MMB-1

pLDDT: mean 94.29, std 10.32, range [29.56, 99.0]